Protein AF-0000000084809392 (afdb_homodimer)

Structure (mmCIF, N/CA/C/O backbone):
data_AF-0000000084809392-model_v1
#
loop_
_entity.id
_entity.type
_entity.pdbx_description
1 polymer 'Molecular chaperone, HSP90 family'
#
loop_
_atom_site.group_PDB
_atom_site.id
_atom_site.type_symbol
_atom_site.label_atom_id
_atom_site.label_alt_id
_atom_site.label_comp_id
_atom_site.label_asym_id
_atom_site.label_entity_id
_atom_site.label_seq_id
_atom_site.pdbx_PDB_ins_code
_atom_site.Cartn_x
_atom_site.Cartn_y
_atom_site.Cartn_z
_atom_site.occupancy
_atom_site.B_iso_or_equiv
_atom_site.auth_seq_id
_atom_site.auth_comp_id
_atom_site.auth_asym_id
_atom_site.auth_atom_id
_atom_site.pdbx_PDB_model_num
ATOM 1 N N . MET A 1 1 ? 2.643 -56.562 9.789 1 28.89 1 MET A N 1
ATOM 2 C CA . MET A 1 1 ? 1.502 -55.812 9.266 1 28.89 1 MET A CA 1
ATOM 3 C C . MET A 1 1 ? 1.967 -54.625 8.461 1 28.89 1 MET A C 1
ATOM 5 O O . MET A 1 1 ? 2.703 -53.781 8.977 1 28.89 1 MET A O 1
ATOM 9 N N . ASN A 1 2 ? 2.334 -54.719 7.281 1 37.06 2 ASN A N 1
ATOM 10 C CA . ASN A 1 2 ? 2.961 -53.781 6.336 1 37.06 2 ASN A CA 1
ATOM 11 C C . ASN A 1 2 ? 2.271 -52.438 6.332 1 37.06 2 ASN A C 1
ATOM 13 O O . ASN A 1 2 ? 1.127 -52.312 5.891 1 37.06 2 ASN A O 1
ATOM 17 N N . ILE A 1 3 ? 2.314 -51.594 7.371 1 45.03 3 ILE A N 1
ATOM 18 C CA . ILE A 1 3 ? 1.693 -50.312 7.602 1 45.03 3 ILE A CA 1
ATOM 19 C C . ILE A 1 3 ? 1.802 -49.438 6.344 1 45.03 3 ILE A C 1
ATOM 21 O O . ILE A 1 3 ? 2.902 -49.062 5.93 1 45.03 3 ILE A O 1
ATOM 25 N N . TYR A 1 4 ? 1.07 -49.781 5.34 1 53.59 4 TYR A N 1
ATOM 26 C CA . TYR A 1 4 ? 0.988 -49.094 4.055 1 53.59 4 TYR A CA 1
ATOM 27 C C . TYR A 1 4 ? 0.961 -47.594 4.242 1 53.59 4 TYR A C 1
ATOM 29 O O . TYR A 1 4 ? 0.094 -47.062 4.941 1 53.59 4 TYR A O 1
ATOM 37 N N . MET A 1 5 ? 2.098 -47.031 4.273 1 72.25 5 MET A N 1
ATOM 38 C CA . MET A 1 5 ? 2.258 -45.594 4.453 1 72.25 5 MET A CA 1
ATOM 39 C C . MET A 1 5 ? 1.62 -44.812 3.301 1 72.25 5 MET A C 1
ATOM 41 O O . MET A 1 5 ? 1.868 -45.125 2.133 1 72.25 5 MET A O 1
ATOM 45 N N . LYS A 1 6 ? 0.487 -44.125 3.477 1 89.69 6 LYS A N 1
ATOM 46 C CA . LYS A 1 6 ? -0.182 -43.281 2.492 1 89.69 6 LYS A CA 1
ATOM 47 C C . LYS A 1 6 ? 0.813 -42.375 1.789 1 89.69 6 LYS A C 1
ATOM 49 O O . LYS A 1 6 ? 1.737 -41.844 2.418 1 89.69 6 LYS A O 1
ATOM 54 N N . GLU A 1 7 ? 0.745 -42.438 0.446 1 92.5 7 GLU A N 1
ATOM 55 C CA . GLU A 1 7 ? 1.566 -41.531 -0.356 1 92.5 7 GLU A CA 1
ATOM 56 C C . GLU A 1 7 ? 0.764 -40.312 -0.823 1 92.5 7 GLU A C 1
ATOM 58 O O . GLU A 1 7 ? -0.395 -40.438 -1.225 1 92.5 7 GLU A O 1
ATOM 63 N N . TYR A 1 8 ? 1.348 -39.219 -0.665 1 94.38 8 TYR A N 1
ATOM 64 C CA . TYR A 1 8 ? 0.718 -37.938 -1.064 1 94.38 8 TYR A CA 1
ATOM 65 C C . TYR A 1 8 ? 1.506 -37.281 -2.182 1 94.38 8 TYR A C 1
ATOM 67 O O . TYR A 1 8 ? 2.703 -37.031 -2.039 1 94.38 8 TYR A O 1
ATOM 75 N N . GLN A 1 9 ? 0.836 -37.094 -3.322 1 92.75 9 GLN A N 1
ATOM 76 C CA . GLN A 1 9 ? 1.481 -36.469 -4.48 1 92.75 9 GLN A CA 1
ATOM 77 C C . GLN A 1 9 ? 0.742 -35.219 -4.93 1 92.75 9 GLN A C 1
ATOM 79 O O . GLN A 1 9 ? -0.484 -35.219 -5.051 1 92.75 9 GLN A O 1
ATOM 84 N N . LEU A 1 10 ? 1.531 -34.25 -5.164 1 90.12 10 LEU A N 1
ATOM 85 C CA . LEU A 1 10 ? 0.98 -32.969 -5.617 1 90.12 10 LEU A CA 1
ATOM 86 C C . LEU A 1 10 ? 1 -32.875 -7.141 1 90.12 10 LEU A C 1
ATOM 88 O O . LEU A 1 10 ? 2.035 -33.125 -7.766 1 90.12 10 LEU A O 1
ATOM 92 N N . ASN A 1 11 ? -0.137 -32.594 -7.711 1 86.25 11 ASN A N 1
ATOM 93 C CA . ASN A 1 11 ? -0.25 -32.344 -9.141 1 86.25 11 ASN A CA 1
ATOM 94 C C . ASN A 1 11 ? -0.679 -30.922 -9.438 1 86.25 11 ASN A C 1
ATOM 96 O O . ASN A 1 11 ? -1.681 -30.453 -8.898 1 86.25 11 ASN A O 1
ATOM 100 N N . VAL A 1 12 ? 0.176 -30.297 -10.328 1 83.69 12 VAL A N 1
ATOM 101 C CA . VAL A 1 12 ? -0.124 -28.906 -10.617 1 83.69 12 VAL A CA 1
ATOM 102 C C . VAL A 1 12 ? -0.6 -28.766 -12.062 1 83.69 12 VAL A C 1
ATOM 104 O O . VAL A 1 12 ? 0.131 -29.109 -13 1 83.69 12 VAL A O 1
ATOM 107 N N . ASP A 1 13 ? -1.82 -28.266 -12.156 1 82.62 13 ASP A N 1
ATOM 108 C CA . ASP A 1 13 ? -2.373 -27.953 -13.469 1 82.62 13 ASP A CA 1
ATOM 109 C C . ASP A 1 13 ? -1.829 -26.625 -13.992 1 82.62 13 ASP A C 1
ATOM 111 O O . ASP A 1 13 ? -1.633 -25.688 -13.227 1 82.62 13 ASP A O 1
ATOM 115 N N . PRO A 1 14 ? -1.57 -26.531 -15.328 1 80.62 14 PRO A N 1
ATOM 116 C CA . PRO A 1 14 ? -1.062 -25.281 -15.898 1 80.62 14 PRO A CA 1
ATOM 117 C C . PRO A 1 14 ? -1.968 -24.078 -15.602 1 80.62 14 PRO A C 1
ATOM 119 O O . PRO A 1 14 ? -1.521 -22.938 -15.664 1 80.62 14 PRO A O 1
ATOM 122 N N . ARG A 1 15 ? -3.209 -24.344 -15.227 1 80.75 15 ARG A N 1
ATOM 123 C CA . ARG A 1 15 ? -4.145 -23.281 -14.883 1 80.75 15 ARG A CA 1
ATOM 124 C C . ARG A 1 15 ? -3.689 -22.547 -13.625 1 80.75 15 ARG A C 1
ATOM 126 O O . ARG A 1 15 ? -4.227 -21.484 -13.297 1 80.75 15 ARG A O 1
ATOM 133 N N . ILE A 1 16 ? -2.576 -23.078 -13.023 1 79.94 16 ILE A N 1
ATOM 134 C CA . ILE A 1 16 ? -1.998 -22.391 -11.875 1 79.94 16 ILE A CA 1
ATOM 135 C C . ILE A 1 16 ? -1.488 -21.016 -12.289 1 79.94 16 ILE A C 1
ATOM 137 O O . ILE A 1 16 ? -1.359 -20.125 -11.453 1 79.94 16 ILE A O 1
ATOM 141 N N . LEU A 1 17 ? -1.256 -20.906 -13.547 1 81.38 17 LEU A N 1
ATOM 142 C CA . LEU A 1 17 ? -0.731 -19.641 -14.078 1 81.38 17 LEU A CA 1
ATOM 143 C C . LEU A 1 17 ? -1.742 -18.516 -13.898 1 81.38 17 LEU A C 1
ATOM 145 O O . LEU A 1 17 ? -1.38 -17.344 -13.953 1 81.38 17 LEU A O 1
ATOM 149 N N . GLU A 1 18 ? -2.939 -18.875 -13.648 1 75.62 18 GLU A N 1
ATOM 150 C CA . GLU A 1 18 ? -3.973 -17.875 -13.406 1 75.62 18 GLU A CA 1
ATOM 151 C C . GLU A 1 18 ? -3.725 -17.125 -12.094 1 75.62 18 GLU A C 1
ATOM 153 O O . GLU A 1 18 ? -4.203 -16.016 -11.906 1 75.62 18 GLU A O 1
ATOM 158 N N . LEU A 1 19 ? -2.91 -17.812 -11.258 1 72.19 19 LEU A N 1
ATOM 159 C CA . LEU A 1 19 ? -2.584 -17.203 -9.977 1 72.19 19 LEU A CA 1
ATOM 160 C C . LEU A 1 19 ? -1.541 -16.109 -10.148 1 72.19 19 LEU A C 1
ATOM 162 O O . LEU A 1 19 ? -1.353 -15.273 -9.25 1 72.19 19 LEU A O 1
ATOM 166 N N . LEU A 1 20 ? -0.866 -16.203 -11.305 1 70.44 20 LEU A N 1
ATOM 167 C CA . LEU A 1 20 ? 0.19 -15.219 -11.555 1 70.44 20 LEU A CA 1
ATOM 168 C C . LEU A 1 20 ? -0.4 -13.867 -11.945 1 70.44 20 LEU A C 1
ATOM 170 O O . LEU A 1 20 ? 0.29 -13.031 -12.523 1 70.44 20 LEU A O 1
ATOM 174 N N . GLY A 1 21 ? -1.572 -13.602 -11.633 1 65.12 21 GLY A N 1
ATOM 175 C CA . GLY A 1 21 ? -2.223 -12.352 -11.969 1 65.12 21 GLY A CA 1
ATOM 176 C C . GLY A 1 21 ? -1.629 -11.156 -11.242 1 65.12 21 GLY A C 1
ATOM 177 O O . GLY A 1 21 ? -0.504 -11.227 -10.742 1 65.12 21 GLY A O 1
ATOM 178 N N . PRO A 1 22 ? -2.156 -10.016 -11.312 1 59.41 22 PRO A N 1
ATOM 179 C CA . PRO A 1 22 ? -1.654 -8.688 -10.93 1 59.41 22 PRO A CA 1
ATOM 180 C C . PRO A 1 22 ? -1.075 -8.664 -9.523 1 59.41 22 PRO A C 1
ATOM 182 O O . PRO A 1 22 ? -0.244 -7.809 -9.203 1 59.41 22 PRO A O 1
ATOM 185 N N . ASN A 1 23 ? -1.208 -9.695 -8.797 1 59.31 23 ASN A N 1
ATOM 186 C CA . ASN A 1 23 ? -0.75 -9.516 -7.422 1 59.31 23 ASN A CA 1
ATOM 187 C C . ASN A 1 23 ? 0.625 -10.141 -7.203 1 59.31 23 ASN A C 1
ATOM 189 O O . ASN A 1 23 ? 1.197 -10.031 -6.117 1 59.31 23 ASN A O 1
ATOM 193 N N . LEU A 1 24 ? 1.171 -10.789 -8.289 1 66.19 24 LEU A N 1
ATOM 194 C CA . LEU A 1 24 ? 2.49 -11.383 -8.102 1 66.19 24 LEU A CA 1
ATOM 195 C C . LEU A 1 24 ? 3.562 -10.305 -8.008 1 66.19 24 LEU A C 1
ATOM 197 O O . LEU A 1 24 ? 4.477 -10.406 -7.18 1 66.19 24 LEU A O 1
ATOM 201 N N . TYR A 1 25 ? 3.342 -9.328 -8.852 1 69.38 25 TYR A N 1
ATOM 202 C CA . TYR A 1 25 ? 4.25 -8.188 -8.812 1 69.38 25 TYR A CA 1
ATOM 203 C C . TYR A 1 25 ? 3.514 -6.918 -8.398 1 69.38 25 TYR A C 1
ATOM 205 O O . TYR A 1 25 ? 2.416 -6.641 -8.883 1 69.38 25 TYR A O 1
ATOM 213 N N . THR A 1 26 ? 4.098 -6.242 -7.5 1 62.91 26 THR A N 1
ATOM 214 C CA . THR A 1 26 ? 3.43 -5.09 -6.91 1 62.91 26 THR A CA 1
ATOM 215 C C . THR A 1 26 ? 3.359 -3.936 -7.906 1 62.91 26 THR A C 1
ATOM 217 O O . THR A 1 26 ? 2.535 -3.031 -7.762 1 62.91 26 THR A O 1
ATOM 220 N N . ASN A 1 27 ? 4.23 -3.895 -8.812 1 71.44 27 ASN A N 1
ATOM 221 C CA . ASN A 1 27 ? 4.18 -2.848 -9.828 1 71.44 27 ASN A CA 1
ATOM 222 C C . ASN A 1 27 ? 4.883 -3.279 -11.109 1 71.44 27 ASN A C 1
ATOM 224 O O . ASN A 1 27 ? 5.57 -4.301 -11.133 1 71.44 27 ASN A O 1
ATOM 228 N N . ILE A 1 28 ? 4.695 -2.492 -12.133 1 81.88 28 ILE A N 1
ATOM 229 C CA . ILE A 1 28 ? 5.133 -2.824 -13.484 1 81.88 28 ILE A CA 1
ATOM 230 C C . ILE A 1 28 ? 6.656 -2.818 -13.555 1 81.88 28 ILE A C 1
ATOM 232 O O . ILE A 1 28 ? 7.254 -3.535 -14.359 1 81.88 28 ILE A O 1
ATOM 236 N N . TYR A 1 29 ? 7.293 -2.123 -12.719 1 84 29 TYR A N 1
ATOM 237 C CA . TYR A 1 29 ? 8.742 -1.971 -12.812 1 84 29 TYR A CA 1
ATOM 238 C C . TYR A 1 29 ? 9.453 -3.254 -12.398 1 84 29 TYR A C 1
ATOM 240 O O . TYR A 1 29 ? 10.516 -3.58 -12.93 1 84 29 TYR A O 1
ATOM 248 N N . TYR A 1 30 ? 8.859 -3.996 -11.5 1 81.44 30 TYR A N 1
ATOM 249 C CA . TYR A 1 30 ? 9.43 -5.293 -11.156 1 81.44 30 TYR A CA 1
ATOM 250 C C . TYR A 1 30 ? 9.312 -6.266 -12.32 1 81.44 30 TYR A C 1
ATOM 252 O O . TYR A 1 30 ? 10.195 -7.102 -12.531 1 81.44 30 TYR A O 1
ATOM 260 N N . VAL A 1 31 ? 8.258 -6.117 -13.008 1 86.69 31 VAL A N 1
ATOM 261 C CA . VAL A 1 31 ? 8.07 -6.938 -14.195 1 86.69 31 VAL A CA 1
ATOM 262 C C . VAL A 1 31 ? 9.125 -6.578 -15.242 1 86.69 31 VAL A C 1
ATOM 264 O O . VAL A 1 31 ? 9.789 -7.461 -15.797 1 86.69 31 VAL A O 1
ATOM 267 N N . LEU A 1 32 ? 9.281 -5.316 -15.43 1 90.38 32 LEU A N 1
ATOM 268 C CA . LEU A 1 32 ? 10.273 -4.848 -16.391 1 90.38 32 LEU A CA 1
ATOM 269 C C . LEU A 1 32 ? 11.68 -5.277 -15.977 1 90.38 32 LEU A C 1
ATOM 271 O O . LEU A 1 32 ? 12.492 -5.652 -16.828 1 90.38 32 LEU A O 1
ATOM 275 N N . ALA A 1 33 ? 11.906 -5.207 -14.719 1 87 33 ALA A N 1
ATOM 276 C CA . ALA A 1 33 ? 13.219 -5.621 -14.219 1 87 33 ALA A CA 1
ATOM 277 C C . ALA A 1 33 ? 13.508 -7.078 -14.57 1 87 33 ALA A C 1
ATOM 279 O O . ALA A 1 33 ? 14.633 -7.422 -14.938 1 87 33 ALA A O 1
ATOM 280 N N . GLU A 1 34 ? 12.508 -7.898 -14.414 1 87.44 34 GLU A N 1
ATOM 281 C CA . GLU A 1 34 ? 12.656 -9.312 -14.758 1 87.44 34 GLU A CA 1
ATOM 282 C C . GLU A 1 34 ? 12.953 -9.492 -16.234 1 87.44 34 GLU A C 1
ATOM 284 O O . GLU A 1 34 ? 13.812 -10.297 -16.609 1 87.44 34 GLU A O 1
ATOM 289 N N . LEU A 1 35 ? 12.32 -8.727 -17.016 1 92.94 35 LEU A N 1
ATOM 290 C CA . LEU A 1 35 ? 12.484 -8.859 -18.469 1 92.94 35 LEU A CA 1
ATOM 291 C C . LEU A 1 35 ? 13.82 -8.289 -18.922 1 92.94 35 LEU A C 1
ATOM 293 O O . LEU A 1 35 ? 14.484 -8.859 -19.781 1 92.94 35 LEU A O 1
ATOM 297 N N . VAL A 1 36 ? 14.219 -7.215 -18.344 1 91.88 36 VAL A N 1
ATOM 298 C CA . VAL A 1 36 ? 15.516 -6.629 -18.641 1 91.88 36 VAL A CA 1
ATOM 299 C C . VAL A 1 36 ? 16.625 -7.574 -18.188 1 91.88 36 VAL A C 1
ATOM 301 O O . VAL A 1 36 ? 17.641 -7.734 -18.875 1 91.88 36 VAL A O 1
ATOM 304 N N . ALA A 1 37 ? 16.438 -8.172 -17.016 1 89.06 37 ALA A N 1
ATOM 305 C CA . ALA A 1 37 ? 17.406 -9.156 -16.531 1 89.06 37 ALA A CA 1
ATOM 306 C C . ALA A 1 37 ? 17.562 -10.305 -17.516 1 89.06 37 ALA A C 1
ATOM 308 O O . ALA A 1 37 ? 18.672 -10.781 -17.75 1 89.06 37 ALA A O 1
ATOM 309 N N . ASN A 1 38 ? 16.469 -10.75 -18.062 1 91.81 38 ASN A N 1
ATOM 310 C CA . ASN A 1 38 ? 16.531 -11.805 -19.062 1 91.81 38 ASN A CA 1
ATOM 311 C C . ASN A 1 38 ? 17.312 -11.359 -20.297 1 91.81 38 ASN A C 1
ATOM 313 O O . ASN A 1 38 ? 18.062 -12.141 -20.875 1 91.81 38 ASN A O 1
ATOM 317 N N . ALA A 1 39 ? 17.062 -10.117 -20.672 1 94.81 39 ALA A N 1
ATOM 318 C CA . ALA A 1 39 ? 17.828 -9.547 -21.781 1 94.81 39 ALA A CA 1
ATOM 319 C C . ALA A 1 39 ? 19.312 -9.531 -21.484 1 94.81 39 ALA A C 1
ATOM 321 O O . ALA A 1 39 ? 20.141 -9.867 -22.344 1 94.81 39 ALA A O 1
ATOM 322 N N . TYR A 1 40 ? 19.625 -9.148 -20.328 1 91.81 40 TYR A N 1
ATOM 323 C CA . TYR A 1 40 ? 21.016 -9.133 -19.891 1 91.81 40 TYR A CA 1
ATOM 324 C C . TYR A 1 40 ? 21.625 -10.523 -19.969 1 91.81 40 TYR A C 1
ATOM 326 O O . TYR A 1 40 ? 22.734 -10.695 -20.469 1 91.81 40 TYR A O 1
ATOM 334 N N . ASP A 1 41 ? 20.891 -11.531 -19.484 1 91.56 41 ASP A N 1
ATOM 335 C CA . ASP A 1 41 ? 21.344 -12.922 -19.5 1 91.56 41 ASP A CA 1
ATOM 336 C C . ASP A 1 41 ? 21.531 -13.422 -20.938 1 91.56 41 ASP A C 1
ATOM 338 O O . ASP A 1 41 ? 22.328 -14.328 -21.188 1 91.56 41 ASP A O 1
ATOM 342 N N . ALA A 1 42 ? 20.844 -12.812 -21.844 1 95.31 42 ALA A N 1
ATOM 343 C CA . ALA A 1 42 ? 20.938 -13.203 -23.25 1 95.31 42 ALA A CA 1
ATOM 344 C C . ALA A 1 42 ? 22.078 -12.469 -23.953 1 95.31 42 ALA A C 1
ATOM 346 O O . ALA A 1 42 ? 22.188 -12.508 -25.188 1 95.31 42 ALA A O 1
ATOM 347 N N . ASP A 1 43 ? 22.828 -11.695 -23.188 1 95.44 43 ASP A N 1
ATOM 348 C CA . ASP A 1 43 ? 23.984 -10.953 -23.688 1 95.44 43 ASP A CA 1
ATOM 349 C C . ASP A 1 43 ? 23.562 -9.805 -24.594 1 95.44 43 ASP A C 1
ATOM 351 O O . ASP A 1 43 ? 24.219 -9.516 -25.594 1 95.44 43 ASP A O 1
ATOM 355 N N . ALA A 1 44 ? 22.422 -9.234 -24.344 1 96 44 ALA A N 1
ATOM 356 C CA . ALA A 1 44 ? 21.953 -8.07 -25.094 1 96 44 ALA A CA 1
ATOM 357 C C . ALA A 1 44 ? 22.797 -6.84 -24.766 1 96 44 ALA A C 1
ATOM 359 O O . ALA A 1 44 ? 23.312 -6.711 -23.656 1 96 44 ALA A O 1
ATOM 360 N N . HIS A 1 45 ? 22.953 -5.969 -25.703 1 94.69 45 HIS A N 1
ATOM 361 C CA . HIS A 1 45 ? 23.625 -4.688 -25.484 1 94.69 45 HIS A CA 1
ATOM 362 C C . HIS A 1 45 ? 22.609 -3.553 -25.391 1 94.69 45 HIS A C 1
ATOM 364 O O . HIS A 1 45 ? 22.859 -2.539 -24.734 1 94.69 45 HIS A O 1
ATOM 370 N N . ASN A 1 46 ? 21.531 -3.822 -26.031 1 95.06 46 ASN A N 1
ATOM 371 C CA . ASN A 1 46 ? 20.453 -2.84 -26.016 1 95.06 46 ASN A CA 1
ATOM 372 C C . ASN A 1 46 ? 19.125 -3.482 -25.672 1 95.06 46 ASN A C 1
ATOM 374 O O . ASN A 1 46 ? 18.812 -4.574 -26.141 1 95.06 46 ASN A O 1
ATOM 378 N N . VAL A 1 47 ? 18.422 -2.842 -24.797 1 96.31 47 VAL A N 1
ATOM 379 C CA . VAL A 1 47 ? 17.047 -3.201 -24.484 1 96.31 47 VAL A CA 1
ATOM 380 C C . VAL A 1 47 ? 16.125 -2.012 -24.734 1 96.31 47 VAL A C 1
ATOM 382 O O . VAL A 1 47 ? 16.406 -0.897 -24.281 1 96.31 47 VAL A O 1
ATOM 385 N N . TYR A 1 48 ? 15.125 -2.26 -25.469 1 97 48 TYR A N 1
ATOM 386 C CA . TYR A 1 48 ? 14.156 -1.215 -25.797 1 97 48 TYR A CA 1
ATOM 387 C C . TYR A 1 48 ? 12.828 -1.462 -25.094 1 97 48 TYR A C 1
ATOM 389 O O . TYR A 1 48 ? 12.219 -2.518 -25.266 1 97 48 TYR A O 1
ATOM 397 N N . ILE A 1 49 ? 12.469 -0.574 -24.312 1 96.31 49 ILE A N 1
ATOM 398 C CA . ILE A 1 49 ? 11.156 -0.578 -23.688 1 96.31 49 ILE A CA 1
ATOM 399 C C . ILE A 1 49 ? 10.234 0.402 -24.406 1 96.31 49 ILE A C 1
ATOM 401 O O . ILE A 1 49 ? 10.391 1.619 -24.281 1 96.31 49 ILE A O 1
ATOM 405 N N . ILE A 1 50 ? 9.281 -0.103 -25.094 1 96.06 50 ILE A N 1
ATOM 406 C CA . ILE A 1 50 ? 8.414 0.691 -25.953 1 96.06 50 ILE A CA 1
ATOM 407 C C . ILE A 1 50 ? 7.008 0.744 -25.359 1 96.06 50 ILE A C 1
ATOM 409 O O . ILE A 1 50 ? 6.316 -0.275 -25.281 1 96.06 50 ILE A O 1
ATOM 413 N N . SER A 1 51 ? 6.656 1.868 -24.953 1 94 51 SER A N 1
ATOM 414 C CA . SER A 1 51 ? 5.316 2.078 -24.406 1 94 51 SER A CA 1
ATOM 415 C C . SER A 1 51 ? 4.348 2.541 -25.5 1 94 51 SER A C 1
ATOM 417 O O . SER A 1 51 ? 4.328 3.719 -25.859 1 94 51 SER A O 1
ATOM 419 N N . ASN A 1 52 ? 3.51 1.598 -25.906 1 92.5 52 ASN A N 1
ATOM 420 C CA . ASN A 1 52 ? 2.494 1.909 -26.922 1 92.5 52 ASN A CA 1
ATOM 421 C C . ASN A 1 52 ? 1.128 2.137 -26.281 1 92.5 52 ASN A C 1
ATOM 423 O O . ASN A 1 52 ? 0.979 2.012 -25.062 1 92.5 52 ASN A O 1
ATOM 427 N N . LYS A 1 53 ? 0.181 2.512 -27.094 1 87.06 53 LYS A N 1
ATOM 428 C CA . LYS A 1 53 ? -1.167 2.787 -26.609 1 87.06 53 LYS A CA 1
ATOM 429 C C . LYS A 1 53 ? -1.808 1.531 -26.016 1 87.06 53 LYS A C 1
ATOM 431 O O . LYS A 1 53 ? -2.43 1.583 -24.953 1 87.06 53 LYS A O 1
ATOM 436 N N . ASP A 1 54 ? -1.559 0.385 -26.672 1 89.38 54 ASP A N 1
ATOM 437 C CA . ASP A 1 54 ? -2.324 -0.803 -26.312 1 89.38 54 ASP A CA 1
ATOM 438 C C . ASP A 1 54 ? -1.414 -1.89 -25.734 1 89.38 54 ASP A C 1
ATOM 440 O O . ASP A 1 54 ? -1.884 -2.963 -25.359 1 89.38 54 ASP A O 1
ATOM 444 N N . ASP A 1 55 ? -0.16 -1.603 -25.766 1 94 55 ASP A N 1
ATOM 445 C CA . ASP A 1 55 ? 0.743 -2.637 -25.266 1 94 55 ASP A CA 1
ATOM 446 C C . ASP A 1 55 ? 2.064 -2.033 -24.797 1 94 55 ASP A C 1
ATOM 448 O O . ASP A 1 55 ? 2.336 -0.855 -25.047 1 94 55 ASP A O 1
ATOM 452 N N . ILE A 1 56 ? 2.773 -2.729 -24.062 1 95.25 56 ILE A N 1
ATOM 453 C CA . ILE A 1 56 ? 4.168 -2.459 -23.719 1 95.25 56 ILE A CA 1
ATOM 454 C C . ILE A 1 56 ? 5.062 -3.543 -24.312 1 95.25 56 ILE A C 1
ATOM 456 O O . ILE A 1 56 ? 4.855 -4.734 -24.078 1 95.25 56 ILE A O 1
ATOM 460 N N . ARG A 1 57 ? 5.984 -3.088 -25.047 1 96.94 57 ARG A N 1
ATOM 461 C CA . ARG A 1 57 ? 6.859 -3.994 -25.781 1 96.94 57 ARG A CA 1
ATOM 462 C C . ARG A 1 57 ? 8.305 -3.871 -25.297 1 96.94 57 ARG A C 1
ATOM 464 O O . ARG A 1 57 ? 8.797 -2.762 -25.078 1 96.94 57 ARG A O 1
ATOM 471 N N . ILE A 1 58 ? 8.93 -5.02 -25.047 1 97.44 58 ILE A N 1
ATOM 472 C CA . ILE A 1 58 ? 10.344 -5.055 -24.703 1 97.44 58 ILE A CA 1
ATOM 473 C C . ILE A 1 58 ? 11.109 -5.836 -25.781 1 97.44 58 ILE A C 1
ATOM 475 O O . ILE A 1 58 ? 10.781 -6.984 -26.078 1 97.44 58 ILE A O 1
ATOM 479 N N . GLU A 1 59 ? 12.094 -5.148 -26.344 1 98.19 59 GLU A N 1
ATOM 480 C CA . GLU A 1 59 ? 12.961 -5.781 -27.344 1 98.19 59 GLU A CA 1
ATOM 481 C C . GLU A 1 59 ? 14.414 -5.781 -26.875 1 98.19 59 GLU A C 1
ATOM 483 O O . GLU A 1 59 ? 14.898 -4.793 -26.328 1 98.19 59 GLU A O 1
ATOM 488 N N . ASP A 1 60 ? 14.984 -6.906 -27.062 1 98.12 60 ASP A N 1
ATOM 489 C CA . ASP A 1 60 ? 16.406 -6.969 -26.766 1 98.12 60 ASP A CA 1
ATOM 490 C C . ASP A 1 60 ? 17.188 -7.551 -27.938 1 98.12 60 ASP A C 1
ATOM 492 O O . ASP A 1 60 ? 16.641 -8.32 -28.734 1 98.12 60 ASP A O 1
ATOM 496 N N . ASP A 1 61 ? 18.453 -7.148 -28.125 1 97.88 61 ASP A N 1
ATOM 497 C CA . ASP A 1 61 ? 19.281 -7.633 -29.219 1 97.88 61 ASP A CA 1
ATOM 498 C C . ASP A 1 61 ? 20.172 -8.781 -28.781 1 97.88 61 ASP A C 1
ATOM 500 O O . ASP A 1 61 ? 21.312 -8.906 -29.234 1 97.88 61 ASP A O 1
ATOM 504 N N . GLY A 1 62 ? 19.703 -9.57 -27.797 1 97.25 62 GLY A N 1
ATOM 505 C CA . GLY A 1 62 ? 20.438 -10.742 -27.359 1 97.25 62 GLY A CA 1
ATOM 506 C C . GLY A 1 62 ? 20.5 -11.828 -28.422 1 97.25 62 GLY A C 1
ATOM 507 O O . GLY A 1 62 ? 20.156 -11.594 -29.578 1 97.25 62 GLY A O 1
ATOM 508 N N . HIS A 1 63 ? 20.891 -13.039 -28.078 1 96.12 63 HIS A N 1
ATOM 509 C CA . HIS A 1 63 ? 21.172 -14.078 -29.047 1 96.12 63 HIS A CA 1
ATOM 510 C C . HIS A 1 63 ? 19.875 -14.766 -29.5 1 96.12 63 HIS A C 1
ATOM 512 O O . HIS A 1 63 ? 19.891 -15.586 -30.406 1 96.12 63 HIS A O 1
ATOM 518 N N . GLY A 1 64 ? 18.734 -14.43 -28.891 1 96.94 64 GLY A N 1
ATOM 519 C CA . GLY A 1 64 ? 17.484 -15.094 -29.234 1 96.94 64 GLY A CA 1
ATOM 520 C C . GLY A 1 64 ? 17.453 -16.547 -28.797 1 96.94 64 GLY A C 1
ATOM 521 O O . GLY A 1 64 ? 18.297 -16.984 -28.016 1 96.94 64 GLY A O 1
ATOM 522 N N . MET A 1 65 ? 16.359 -17.297 -29.266 1 96.69 65 MET A N 1
ATOM 523 C CA . MET A 1 65 ? 16.172 -18.688 -28.875 1 96.69 65 MET A CA 1
ATOM 524 C C . MET A 1 65 ? 15.844 -19.547 -30.094 1 96.69 65 MET A C 1
ATOM 526 O O . MET A 1 65 ? 14.93 -19.219 -30.859 1 96.69 65 MET A O 1
ATOM 530 N N . SER A 1 66 ? 16.531 -20.594 -30.156 1 95.81 66 SER A N 1
ATOM 531 C CA . SER A 1 66 ? 16.312 -21.516 -31.281 1 95.81 66 SER A CA 1
ATOM 532 C C . SER A 1 66 ? 15.289 -22.578 -30.922 1 95.81 66 SER A C 1
ATOM 534 O O . SER A 1 66 ? 15.352 -23.172 -29.844 1 95.81 66 SER A O 1
ATOM 536 N N . TYR A 1 67 ? 14.352 -22.781 -31.766 1 95.5 67 TYR A N 1
ATOM 537 C CA . TYR A 1 67 ? 13.398 -23.875 -31.625 1 95.5 67 TYR A CA 1
ATOM 538 C C . TYR A 1 67 ? 14.062 -25.234 -31.859 1 95.5 67 TYR A C 1
ATOM 540 O O . TYR A 1 67 ? 13.922 -26.156 -31.062 1 95.5 67 TYR A O 1
ATOM 548 N N . GLN A 1 68 ? 14.875 -25.312 -32.812 1 93.75 68 GLN A N 1
ATOM 549 C CA . GLN A 1 68 ? 15.516 -26.547 -33.25 1 93.75 68 GLN A CA 1
ATOM 550 C C . GLN A 1 68 ? 16.516 -27.031 -32.219 1 93.75 68 GLN A C 1
ATOM 552 O O . GLN A 1 68 ? 16.641 -28.25 -31.969 1 93.75 68 GLN A O 1
ATOM 557 N N . ASN A 1 69 ? 17.156 -26.078 -31.578 1 93.62 69 ASN A N 1
ATOM 558 C CA . ASN A 1 69 ? 18.188 -26.453 -30.609 1 93.62 69 ASN A CA 1
ATOM 559 C C . ASN A 1 69 ? 17.594 -26.625 -29.203 1 93.62 69 ASN A C 1
ATOM 561 O O . ASN A 1 69 ? 18.328 -26.797 -28.234 1 93.62 69 ASN A O 1
ATOM 565 N N . GLY A 1 70 ? 16.312 -26.469 -29.031 1 94.12 70 GLY A N 1
ATOM 566 C CA . GLY A 1 70 ? 15.625 -26.766 -27.781 1 94.12 70 GLY A CA 1
ATOM 567 C C . GLY A 1 70 ? 15.586 -25.594 -26.828 1 94.12 70 GLY A C 1
ATOM 568 O O . GLY A 1 70 ? 15.125 -25.719 -25.688 1 94.12 70 GLY A O 1
ATOM 569 N N . GLU A 1 71 ? 16.047 -24.469 -27.266 1 93.56 71 GLU A N 1
ATOM 570 C CA . GLU A 1 71 ? 16.109 -23.312 -26.375 1 93.56 71 GLU A CA 1
ATOM 571 C C . GLU A 1 71 ? 14.703 -22.781 -26.062 1 93.56 71 GLU A C 1
ATOM 573 O O . GLU A 1 71 ? 14.438 -22.359 -24.938 1 93.56 71 GLU A O 1
ATOM 578 N N . VAL A 1 72 ? 13.805 -22.859 -27 1 95.44 72 VAL A N 1
ATOM 579 C CA . VAL A 1 72 ? 12.422 -22.453 -26.781 1 95.44 72 VAL A CA 1
ATOM 580 C C . VAL A 1 72 ? 11.758 -23.391 -25.781 1 95.44 72 VAL A C 1
ATOM 582 O O . VAL A 1 72 ? 11.031 -22.953 -24.891 1 95.44 72 VAL A O 1
ATOM 585 N N . LYS A 1 73 ? 12.062 -24.656 -25.938 1 93.44 73 LYS A N 1
ATOM 586 C CA . LYS A 1 73 ? 11.531 -25.641 -25.016 1 93.44 73 LYS A CA 1
ATOM 587 C C . LYS A 1 73 ? 12.023 -25.391 -23.594 1 93.44 73 LYS A C 1
ATOM 589 O O . LYS A 1 73 ? 11.25 -25.5 -22.641 1 93.44 73 LYS A O 1
ATOM 594 N N . LYS A 1 74 ? 13.297 -25.047 -23.547 1 91 74 LYS A N 1
ATOM 595 C CA . LYS A 1 74 ? 13.867 -24.719 -22.234 1 91 74 LYS A CA 1
ATOM 596 C C . LYS A 1 74 ? 13.188 -23.5 -21.625 1 91 74 LYS A C 1
ATOM 598 O O . LYS A 1 74 ? 12.883 -23.5 -20.422 1 91 74 LYS A O 1
ATOM 603 N N . PHE A 1 75 ? 12.938 -22.562 -22.469 1 92.44 75 PHE A N 1
ATOM 604 C CA . PHE A 1 75 ? 12.25 -21.344 -22.047 1 92.44 75 PHE A CA 1
ATOM 605 C C . PHE A 1 75 ? 10.859 -21.672 -21.516 1 92.44 75 PHE A C 1
ATOM 607 O O . PHE A 1 75 ? 10.414 -21.094 -20.516 1 92.44 75 PHE A O 1
ATOM 614 N N . LEU A 1 76 ? 10.234 -22.672 -22.125 1 92.69 76 LEU A N 1
ATOM 615 C CA . LEU A 1 76 ? 8.844 -22.984 -21.797 1 92.69 76 LEU A CA 1
ATOM 616 C C . LEU A 1 76 ? 8.758 -24 -20.656 1 92.69 76 LEU A C 1
ATOM 618 O O . LEU A 1 76 ? 7.664 -24.359 -20.234 1 92.69 76 LEU A O 1
ATOM 622 N N . ASN A 1 77 ? 9.883 -24.438 -20.266 1 88.81 77 ASN A N 1
ATOM 623 C CA . ASN A 1 77 ? 9.922 -25.203 -19.031 1 88.81 77 ASN A CA 1
ATOM 624 C C . ASN A 1 77 ? 10.023 -24.297 -17.812 1 88.81 77 ASN A C 1
ATOM 626 O O . ASN A 1 77 ? 11.117 -23.906 -17.406 1 88.81 77 ASN A O 1
ATOM 630 N N . VAL A 1 78 ? 8.875 -24.078 -17.234 1 85.94 78 VAL A N 1
ATOM 631 C CA . VAL A 1 78 ? 8.758 -23.062 -16.188 1 85.94 78 VAL A CA 1
ATOM 632 C C . VAL A 1 78 ? 9.133 -23.672 -14.844 1 85.94 78 VAL A C 1
ATOM 634 O O . VAL A 1 78 ? 8.734 -24.797 -14.523 1 85.94 78 VAL A O 1
ATOM 637 N N . ALA A 1 79 ? 9.945 -22.922 -14.078 1 77.31 79 ALA A N 1
ATOM 638 C CA . ALA A 1 79 ? 10.398 -23.25 -12.727 1 77.31 79 ALA A CA 1
ATOM 639 C C . ALA A 1 79 ? 11.422 -24.391 -12.758 1 77.31 79 ALA A C 1
ATOM 641 O O . ALA A 1 79 ? 11.562 -25.125 -11.781 1 77.31 79 ALA A O 1
ATOM 642 N N . GLY A 1 80 ? 12.023 -24.531 -13.898 1 74 80 GLY A N 1
ATOM 643 C CA . GLY A 1 80 ? 13.172 -25.438 -13.977 1 74 80 GLY A CA 1
ATOM 644 C C . GLY A 1 80 ? 14.477 -24.766 -13.594 1 74 80 GLY A C 1
ATOM 645 O O . GLY A 1 80 ? 14.789 -23.672 -14.094 1 74 80 GLY A O 1
ATOM 646 N N . VAL A 1 81 ? 15.07 -25.312 -12.5 1 66.38 81 VAL A N 1
ATOM 647 C CA . VAL A 1 81 ? 16.312 -24.719 -12.023 1 66.38 81 VAL A CA 1
ATOM 648 C C . VAL A 1 81 ? 17.375 -24.766 -13.125 1 66.38 81 VAL A C 1
ATOM 650 O O . VAL A 1 81 ? 17.562 -25.797 -13.758 1 66.38 81 VAL A O 1
ATOM 653 N N . SER A 1 82 ? 17.844 -23.578 -13.438 1 65.69 82 SER A N 1
ATOM 654 C CA . SER A 1 82 ? 18.781 -23.484 -14.555 1 65.69 82 SER A CA 1
ATOM 655 C C . SER A 1 82 ? 20.219 -23.328 -14.07 1 65.69 82 SER A C 1
ATOM 657 O O . SER A 1 82 ? 21.156 -23.531 -14.828 1 65.69 82 SER A O 1
ATOM 659 N N . ARG A 1 83 ? 20.453 -22.922 -12.859 1 70.12 83 ARG A N 1
ATOM 660 C CA . ARG A 1 83 ? 21.781 -22.641 -12.352 1 70.12 83 ARG A CA 1
ATOM 661 C C . ARG A 1 83 ? 22.062 -23.391 -11.047 1 70.12 83 ARG A C 1
ATOM 663 O O . ARG A 1 83 ? 21.516 -23.031 -10 1 70.12 83 ARG A O 1
ATOM 670 N N . VAL A 1 84 ? 22.719 -24.469 -11.133 1 66.38 84 VAL A N 1
ATOM 671 C CA . VAL A 1 84 ? 23.031 -25.25 -9.945 1 66.38 84 VAL A CA 1
ATOM 672 C C . VAL A 1 84 ? 24.547 -25.25 -9.695 1 66.38 84 VAL A C 1
ATOM 674 O O . VAL A 1 84 ? 24.984 -25.297 -8.555 1 66.38 84 VAL A O 1
ATOM 677 N N . LYS A 1 85 ? 25.328 -25.078 -10.805 1 73.19 85 LYS A N 1
ATOM 678 C CA . LYS A 1 85 ? 26.781 -25.094 -10.695 1 73.19 85 LYS A CA 1
ATOM 679 C C . LYS A 1 85 ? 27.391 -23.781 -11.195 1 73.19 85 LYS A C 1
ATOM 681 O O . LYS A 1 85 ? 26.766 -23.062 -11.984 1 73.19 85 LYS A O 1
ATOM 686 N N . GLU A 1 86 ? 28.469 -23.516 -10.664 1 74.12 86 GLU A N 1
ATOM 687 C CA . GLU A 1 86 ? 29.156 -22.281 -11.016 1 74.12 86 GLU A CA 1
ATOM 688 C C . GLU A 1 86 ? 29.422 -22.219 -12.523 1 74.12 86 GLU A C 1
ATOM 690 O O . GLU A 1 86 ? 29.406 -21.141 -13.109 1 74.12 86 GLU A O 1
ATOM 695 N N . GLU A 1 87 ? 29.594 -23.344 -13.062 1 72.06 87 GLU A N 1
ATOM 696 C CA . GLU A 1 87 ? 29.875 -23.375 -14.5 1 72.06 87 GLU A CA 1
ATOM 697 C C . GLU A 1 87 ? 28.688 -22.828 -15.297 1 72.06 87 GLU A C 1
ATOM 699 O O . GLU A 1 87 ? 28.859 -22.359 -16.422 1 72.06 87 GLU A O 1
ATOM 704 N N . GLU A 1 88 ? 27.609 -22.859 -14.672 1 77.81 88 GLU A N 1
ATOM 705 C CA . GLU A 1 88 ? 26.391 -22.406 -15.336 1 77.81 88 GLU A CA 1
ATOM 706 C C . GLU A 1 88 ? 26.062 -20.953 -14.992 1 77.81 88 GLU A C 1
ATOM 708 O O . GLU A 1 88 ? 25.016 -20.438 -15.375 1 77.81 88 GLU A O 1
ATOM 713 N N . SER A 1 89 ? 27.078 -20.344 -14.391 1 82.69 89 SER A N 1
ATOM 714 C CA . SER A 1 89 ? 26.781 -19.031 -13.82 1 82.69 89 SER A CA 1
ATOM 715 C C . SER A 1 89 ? 27.094 -17.906 -14.812 1 82.69 89 SER A C 1
ATOM 717 O O . SER A 1 89 ? 26.719 -16.75 -14.594 1 82.69 89 SER A O 1
ATOM 719 N N . MET A 1 90 ? 27.656 -18.281 -15.883 1 87.56 90 MET A N 1
ATOM 720 C CA . MET A 1 90 ? 28 -17.266 -16.875 1 87.56 90 MET A CA 1
ATOM 721 C C . MET A 1 90 ? 27.062 -17.328 -18.078 1 87.56 90 MET A C 1
ATOM 723 O O . MET A 1 90 ? 26.5 -18.391 -18.359 1 87.56 90 MET A O 1
ATOM 727 N N . THR A 1 91 ? 26.938 -16.219 -18.719 1 90.44 91 THR A N 1
ATOM 728 C CA . THR A 1 91 ? 26.156 -16.188 -19.953 1 90.44 91 THR A CA 1
ATOM 729 C C . THR A 1 91 ? 26.922 -16.891 -21.078 1 90.44 91 THR A C 1
ATOM 731 O O . THR A 1 91 ? 28.047 -17.328 -20.891 1 90.44 91 THR A O 1
ATOM 734 N N . ARG A 1 92 ? 26.281 -17.016 -22.203 1 89.19 92 ARG A N 1
ATOM 735 C CA . ARG A 1 92 ? 26.859 -17.719 -23.344 1 89.19 92 ARG A CA 1
ATOM 736 C C . ARG A 1 92 ? 28.172 -17.078 -23.781 1 89.19 92 ARG A C 1
ATOM 738 O O . ARG A 1 92 ? 29.109 -17.781 -24.156 1 89.19 92 ARG A O 1
ATOM 745 N N . SER A 1 93 ? 28.234 -15.766 -23.656 1 89.06 93 SER A N 1
ATOM 746 C CA . SER A 1 93 ? 29.438 -15.039 -24.062 1 89.06 93 SER A CA 1
ATOM 747 C C . SER A 1 93 ? 30.562 -15.242 -23.062 1 89.06 93 SER A C 1
ATOM 749 O O . SER A 1 93 ? 31.734 -15.016 -23.391 1 89.06 93 SER A O 1
ATOM 751 N N . GLY A 1 94 ? 30.172 -15.555 -21.875 1 88.06 94 GLY A N 1
ATOM 752 C CA . GLY A 1 94 ? 31.156 -15.688 -20.812 1 88.06 94 GLY A CA 1
ATOM 753 C C . GLY A 1 94 ? 31.562 -14.367 -20.203 1 88.06 94 GLY A C 1
ATOM 754 O O . GLY A 1 94 ? 32.406 -14.32 -19.312 1 88.06 94 GLY A O 1
ATOM 755 N N . GLU A 1 95 ? 30.984 -13.336 -20.562 1 85.62 95 GLU A N 1
ATOM 756 C CA . GLU A 1 95 ? 31.391 -12 -20.125 1 85.62 95 GLU A CA 1
ATOM 757 C C . GLU A 1 95 ? 30.547 -11.531 -18.953 1 85.62 95 GLU A C 1
ATOM 759 O O . GLU A 1 95 ? 30.953 -10.641 -18.203 1 85.62 95 GLU A O 1
ATOM 764 N N . ARG A 1 96 ? 29.359 -12.141 -18.891 1 86.25 96 ARG A N 1
ATOM 765 C CA . ARG A 1 96 ? 28.438 -11.695 -17.859 1 86.25 96 ARG A CA 1
ATOM 766 C C . ARG A 1 96 ? 28.016 -12.844 -16.953 1 86.25 96 ARG A C 1
ATOM 768 O O . ARG A 1 96 ? 27.906 -13.984 -17.391 1 86.25 96 ARG A O 1
ATOM 775 N N . ARG A 1 97 ? 27.859 -12.523 -15.75 1 83.56 97 ARG A N 1
ATOM 776 C CA . ARG A 1 97 ? 27.234 -13.484 -14.852 1 83.56 97 ARG A CA 1
ATOM 777 C C . ARG A 1 97 ? 25.719 -13.445 -14.984 1 83.56 97 ARG A C 1
ATOM 779 O O . ARG A 1 97 ? 25.109 -12.367 -15.008 1 83.56 97 ARG A O 1
ATOM 786 N N . LYS A 1 98 ? 25.156 -14.586 -15.031 1 86.62 98 LYS A N 1
ATOM 787 C CA . LYS A 1 98 ? 23.703 -14.688 -15.188 1 86.62 98 LYS A CA 1
ATOM 788 C C . LYS A 1 98 ? 22.984 -14.117 -13.969 1 86.62 98 LYS A C 1
ATOM 790 O O . LYS A 1 98 ? 23.406 -14.328 -12.836 1 86.62 98 LYS A O 1
ATOM 795 N N . MET A 1 99 ? 21.938 -13.453 -14.258 1 83.19 99 MET A N 1
ATOM 796 C CA . MET A 1 99 ? 21.109 -12.883 -13.203 1 83.19 99 MET A CA 1
ATOM 797 C C . MET A 1 99 ? 20.031 -13.867 -12.766 1 83.19 99 MET A C 1
ATOM 799 O O . MET A 1 99 ? 19.688 -13.93 -11.578 1 83.19 99 MET A O 1
ATOM 803 N N . GLY A 1 100 ? 19.562 -14.641 -13.68 1 80.62 100 GLY A N 1
ATOM 804 C CA . GLY A 1 100 ? 18.469 -15.562 -13.398 1 80.62 100 GLY A CA 1
ATOM 805 C C . GLY A 1 100 ? 18.938 -16.875 -12.773 1 80.62 100 GLY A C 1
ATOM 806 O O . GLY A 1 100 ? 20 -17.375 -13.117 1 80.62 100 GLY A O 1
ATOM 807 N N . ARG A 1 101 ? 18.031 -17.438 -11.93 1 77.19 101 ARG A N 1
ATOM 808 C CA . ARG A 1 101 ? 18.391 -18.688 -11.258 1 77.19 101 ARG A CA 1
ATOM 809 C C . ARG A 1 101 ? 17.188 -19.625 -11.203 1 77.19 101 ARG A C 1
ATOM 811 O O . ARG A 1 101 ? 17.328 -20.828 -11.453 1 77.19 101 ARG A O 1
ATOM 818 N N . LYS A 1 102 ? 15.992 -19.188 -11.141 1 75.44 102 LYS A N 1
ATOM 819 C CA . LYS A 1 102 ? 14.859 -20.016 -10.742 1 75.44 102 LYS A CA 1
ATOM 820 C C . LYS A 1 102 ? 13.977 -20.375 -11.938 1 75.44 102 LYS A C 1
ATOM 822 O O . LYS A 1 102 ? 13.141 -21.266 -11.859 1 75.44 102 LYS A O 1
ATOM 827 N N . GLY A 1 103 ? 14.125 -19.703 -12.977 1 80.12 103 GLY A N 1
ATOM 828 C CA . GLY A 1 103 ? 13.367 -20 -14.188 1 80.12 103 GLY A CA 1
ATOM 829 C C . GLY A 1 103 ? 11.922 -19.531 -14.109 1 80.12 103 GLY A C 1
ATOM 830 O O . GLY A 1 103 ? 11.062 -20.078 -14.805 1 80.12 103 GLY A O 1
ATOM 831 N N . VAL A 1 104 ? 11.57 -18.594 -13.281 1 79.69 104 VAL A N 1
ATOM 832 C CA . VAL A 1 104 ? 10.18 -18.188 -13.141 1 79.69 104 VAL A CA 1
ATOM 833 C C . VAL A 1 104 ? 10.016 -16.75 -13.633 1 79.69 104 VAL A C 1
ATOM 835 O O . VAL A 1 104 ? 8.906 -16.312 -13.938 1 79.69 104 VAL A O 1
ATOM 838 N N . GLY A 1 105 ? 11.094 -16.031 -13.828 1 82.75 105 GLY A N 1
ATOM 839 C CA . GLY A 1 105 ? 11.031 -14.633 -14.211 1 82.75 105 GLY A CA 1
ATOM 840 C C . GLY A 1 105 ? 10.406 -14.414 -15.578 1 82.75 105 GLY A C 1
ATOM 841 O O . GLY A 1 105 ? 9.836 -13.352 -15.844 1 82.75 105 GLY A O 1
ATOM 842 N N . LYS A 1 106 ? 10.406 -15.43 -16.344 1 86.38 106 LYS A N 1
ATOM 843 C CA . LYS A 1 106 ? 9.875 -15.32 -17.703 1 86.38 106 LYS A CA 1
ATOM 844 C C . LYS A 1 106 ? 8.352 -15.172 -17.688 1 86.38 106 LYS A C 1
ATOM 846 O O . LYS A 1 106 ? 7.75 -14.797 -18.688 1 86.38 106 LYS A O 1
ATOM 851 N N . LEU A 1 107 ? 7.793 -15.5 -16.562 1 86.88 107 LEU A N 1
ATOM 852 C CA . LEU A 1 107 ? 6.344 -15.406 -16.438 1 86.88 107 LEU A CA 1
ATOM 853 C C . LEU A 1 107 ? 5.926 -14.047 -15.906 1 86.88 107 LEU A C 1
ATOM 855 O O . LEU A 1 107 ? 4.734 -13.75 -15.805 1 86.88 107 LEU A O 1
ATOM 859 N N . ALA A 1 108 ? 6.898 -13.211 -15.578 1 85.94 108 ALA A N 1
ATOM 860 C CA . ALA A 1 108 ? 6.613 -11.914 -14.977 1 85.94 108 ALA A CA 1
ATOM 861 C C . ALA A 1 108 ? 5.629 -11.117 -15.828 1 85.94 108 ALA A C 1
ATOM 863 O O . ALA A 1 108 ? 4.73 -10.461 -15.297 1 85.94 108 ALA A O 1
ATOM 864 N N . ALA A 1 109 ? 5.719 -11.242 -17.109 1 89.94 109 ALA A N 1
ATOM 865 C CA . ALA A 1 109 ? 4.879 -10.477 -18.031 1 89.94 109 ALA A CA 1
ATOM 866 C C . ALA A 1 109 ? 3.41 -10.852 -17.875 1 89.94 109 ALA A C 1
ATOM 868 O O . ALA A 1 109 ? 2.523 -10.023 -18.078 1 89.94 109 ALA A O 1
ATOM 869 N N . LEU A 1 110 ? 3.201 -12.055 -17.469 1 87.5 110 LEU A N 1
ATOM 870 C CA . LEU A 1 110 ? 1.834 -12.539 -17.328 1 87.5 110 LEU A CA 1
ATOM 871 C C . LEU A 1 110 ? 1.153 -11.898 -16.109 1 87.5 110 LEU A C 1
ATOM 873 O O . LEU A 1 110 ? -0.073 -11.945 -15.992 1 87.5 110 LEU A O 1
ATOM 877 N N . SER A 1 111 ? 1.952 -11.398 -15.305 1 80.31 111 SER A N 1
ATOM 878 C CA . SER A 1 111 ? 1.372 -10.742 -14.133 1 80.31 111 SER A CA 1
ATOM 879 C C . SER A 1 111 ? 0.64 -9.461 -14.523 1 80.31 111 SER A C 1
ATOM 881 O O . SER A 1 111 ? -0.237 -8.992 -13.797 1 80.31 111 SER A O 1
ATOM 883 N N . VAL A 1 112 ? 0.952 -8.922 -15.672 1 82.5 112 VAL A N 1
ATOM 884 C CA . VAL A 1 112 ? 0.354 -7.641 -16.031 1 82.5 112 VAL A CA 1
ATOM 885 C C . VAL A 1 112 ? -0.471 -7.793 -17.297 1 82.5 112 VAL A C 1
ATOM 887 O O . VAL A 1 112 ? -1.231 -6.891 -17.672 1 82.5 112 VAL A O 1
ATOM 890 N N . SER A 1 113 ? -0.251 -8.844 -17.969 1 87.31 113 SER A N 1
ATOM 891 C CA . SER A 1 113 ? -0.938 -9.102 -19.234 1 87.31 113 SER A CA 1
ATOM 892 C C . SER A 1 113 ? -1.421 -10.547 -19.312 1 87.31 113 SER A C 1
ATOM 894 O O . SER A 1 113 ? -0.683 -11.477 -18.969 1 87.31 113 SER A O 1
ATOM 896 N N . GLU A 1 114 ? -2.648 -10.734 -19.75 1 82.19 114 GLU A N 1
ATOM 897 C CA . GLU A 1 114 ? -3.193 -12.086 -19.859 1 82.19 114 GLU A CA 1
ATOM 898 C C . GLU A 1 114 ? -2.615 -12.812 -21.078 1 82.19 114 GLU A C 1
ATOM 900 O O . GLU A 1 114 ? -2.645 -14.047 -21.141 1 82.19 114 GLU A O 1
ATOM 905 N N . SER A 1 115 ? -2.23 -12.008 -22.016 1 89.12 115 SER A N 1
ATOM 906 C CA . SER A 1 115 ? -1.662 -12.539 -23.25 1 89.12 115 SER A CA 1
ATOM 907 C C . SER A 1 115 ? -0.363 -11.836 -23.609 1 89.12 115 SER A C 1
ATOM 909 O O . SER A 1 115 ? -0.353 -10.617 -23.844 1 89.12 115 SER A O 1
ATOM 911 N N . VAL A 1 116 ? 0.683 -12.609 -23.719 1 95.25 116 VAL A N 1
ATOM 912 C CA . VAL A 1 116 ? 2.012 -12.07 -23.984 1 95.25 116 VAL A CA 1
ATOM 913 C C . VAL A 1 116 ? 2.578 -12.695 -25.25 1 95.25 116 VAL A C 1
ATOM 915 O O . VAL A 1 116 ? 2.766 -13.914 -25.328 1 95.25 116 VAL A O 1
ATOM 918 N N . ASP A 1 117 ? 2.838 -11.828 -26.25 1 97.75 117 ASP A N 1
ATOM 919 C CA . ASP A 1 117 ? 3.498 -12.344 -27.453 1 97.75 117 ASP A CA 1
ATOM 920 C C . ASP A 1 117 ? 5.004 -12.469 -27.234 1 97.75 117 ASP A C 1
ATOM 922 O O . ASP A 1 117 ? 5.668 -11.508 -26.844 1 97.75 117 ASP A O 1
ATOM 926 N N . VAL A 1 118 ? 5.441 -13.648 -27.453 1 98.06 118 VAL A N 1
ATOM 927 C CA . VAL A 1 118 ? 6.883 -13.883 -27.422 1 98.06 118 VAL A CA 1
ATOM 928 C C . VAL A 1 118 ? 7.391 -14.188 -28.828 1 98.06 118 VAL A C 1
ATOM 930 O O . VAL A 1 118 ? 6.965 -15.156 -29.453 1 98.06 118 VAL A O 1
ATOM 933 N N . MET A 1 119 ? 8.227 -13.305 -29.375 1 98.19 119 MET A N 1
ATOM 934 C CA . MET A 1 119 ? 8.828 -13.461 -30.703 1 98.19 119 MET A CA 1
ATOM 935 C C . MET A 1 119 ? 10.352 -13.438 -30.609 1 98.19 119 MET A C 1
ATOM 937 O O . MET A 1 119 ? 10.93 -12.586 -29.922 1 98.19 119 MET A O 1
ATOM 941 N N . THR A 1 120 ? 10.984 -14.367 -31.234 1 98.31 120 THR A N 1
ATOM 942 C CA . THR A 1 120 ? 12.438 -14.469 -31.125 1 98.31 120 THR A CA 1
ATOM 943 C C . THR A 1 120 ? 13.055 -14.961 -32.438 1 98.31 120 THR A C 1
ATOM 945 O O . THR A 1 120 ? 12.406 -15.688 -33.188 1 98.31 120 THR A O 1
ATOM 948 N N . ILE A 1 121 ? 14.227 -14.445 -32.75 1 97.69 121 ILE A N 1
ATOM 949 C CA . ILE A 1 121 ? 15.008 -14.852 -33.906 1 97.69 121 ILE A CA 1
ATOM 950 C C . ILE A 1 121 ? 16.422 -15.242 -33.469 1 97.69 121 ILE A C 1
ATOM 952 O O . ILE A 1 121 ? 17.078 -14.492 -32.75 1 97.69 121 ILE A O 1
ATOM 956 N N . SER A 1 122 ? 16.781 -16.422 -33.75 1 96.44 122 SER A N 1
ATOM 957 C CA . SER A 1 122 ? 18.125 -16.906 -33.5 1 96.44 122 SER A CA 1
ATOM 958 C C . SER A 1 122 ? 18.672 -17.656 -34.719 1 96.44 122 SER A C 1
ATOM 960 O O . SER A 1 122 ? 18.031 -18.578 -35.219 1 96.44 122 SER A O 1
ATOM 962 N N . ASP A 1 123 ? 19.844 -17.297 -35.188 1 92.31 123 ASP A N 1
ATOM 963 C CA . ASP A 1 123 ? 20.5 -17.938 -36.312 1 92.31 123 ASP A CA 1
ATOM 964 C C . ASP A 1 123 ? 19.531 -18.062 -37.5 1 92.31 123 ASP A C 1
ATOM 966 O O . ASP A 1 123 ? 19.359 -19.156 -38.031 1 92.31 123 ASP A O 1
ATOM 970 N N . ASN A 1 124 ? 18.812 -17.047 -37.719 1 91.5 124 ASN A N 1
ATOM 971 C CA . ASN A 1 124 ? 17.875 -16.906 -38.844 1 91.5 124 ASN A CA 1
ATOM 972 C C . ASN A 1 124 ? 16.656 -17.797 -38.688 1 91.5 124 ASN A C 1
ATOM 974 O O . ASN A 1 124 ? 15.898 -18 -39.656 1 91.5 124 ASN A O 1
ATOM 978 N N . GLU A 1 125 ? 16.531 -18.359 -37.531 1 94.69 125 GLU A N 1
ATOM 979 C CA . GLU A 1 125 ? 15.336 -19.125 -37.188 1 94.69 125 GLU A CA 1
ATOM 980 C C . GLU A 1 125 ? 14.336 -18.266 -36.406 1 94.69 125 GLU A C 1
ATOM 982 O O . GLU A 1 125 ? 14.695 -17.656 -35.406 1 94.69 125 GLU A O 1
ATOM 987 N N . LYS A 1 126 ? 13.094 -18.234 -36.938 1 95.69 126 LYS A N 1
ATOM 988 C CA . LYS A 1 126 ? 12.047 -17.484 -36.281 1 95.69 126 LYS A CA 1
ATOM 989 C C . LYS A 1 126 ? 11.156 -18.391 -35.438 1 95.69 126 LYS A C 1
ATOM 991 O O . LYS A 1 126 ? 10.844 -19.516 -35.844 1 95.69 126 LYS A O 1
ATOM 996 N N . SER A 1 127 ? 10.852 -18.016 -34.281 1 96.69 127 SER A N 1
ATOM 997 C CA . SER A 1 127 ? 9.898 -18.672 -33.406 1 96.69 127 SER A CA 1
ATOM 998 C C . SER A 1 127 ? 9.008 -17.672 -32.688 1 96.69 127 SER A C 1
ATOM 1000 O O . SER A 1 127 ? 9.469 -16.594 -32.281 1 96.69 127 SER A O 1
ATOM 1002 N N . GLY A 1 128 ? 7.734 -17.969 -32.562 1 97.25 128 GLY A N 1
ATOM 1003 C CA . GLY A 1 128 ? 6.801 -17.078 -31.891 1 97.25 128 GLY A CA 1
ATOM 1004 C C . GLY A 1 128 ? 5.586 -17.797 -31.344 1 97.25 128 GLY A C 1
ATOM 1005 O O . GLY A 1 128 ? 5.09 -18.734 -31.953 1 97.25 128 GLY A O 1
ATOM 1006 N N . PHE A 1 129 ? 5.168 -17.438 -30.203 1 96.88 129 PHE A N 1
ATOM 1007 C CA . PHE A 1 129 ? 3.984 -18 -29.562 1 96.88 129 PHE A CA 1
ATOM 1008 C C . PHE A 1 129 ? 3.344 -16.984 -28.625 1 96.88 129 PHE A C 1
ATOM 1010 O O . PHE A 1 129 ? 3.979 -16 -28.234 1 96.88 129 PHE A O 1
ATOM 1017 N N . VAL A 1 130 ? 2.104 -17.234 -28.266 1 96.19 130 VAL A N 1
ATOM 1018 C CA . VAL A 1 130 ? 1.383 -16.391 -27.312 1 96.19 130 VAL A CA 1
ATOM 1019 C C . VAL A 1 130 ? 1.362 -17.078 -25.938 1 96.19 130 VAL A C 1
ATOM 1021 O O . VAL A 1 130 ? 0.623 -18.047 -25.734 1 96.19 130 VAL A O 1
ATOM 1024 N N . LEU A 1 131 ? 2.217 -16.547 -25.094 1 93.5 131 LEU A N 1
ATOM 1025 C CA . LEU A 1 131 ? 2.178 -16.984 -23.719 1 93.5 131 LEU A CA 1
ATOM 1026 C C . LEU A 1 131 ? 0.907 -16.516 -23.016 1 93.5 131 LEU A C 1
ATOM 1028 O O . LEU A 1 131 ? 0.584 -15.32 -23.062 1 93.5 131 LEU A O 1
ATOM 1032 N N . SER A 1 132 ? 0.193 -17.484 -22.344 1 89.31 132 SER A N 1
ATOM 1033 C CA . SER A 1 132 ? -1.113 -17.141 -21.797 1 89.31 132 SER A CA 1
ATOM 1034 C C . SER A 1 132 ? -1.306 -17.75 -20.406 1 89.31 132 SER A C 1
ATOM 1036 O O . SER A 1 132 ? -0.74 -18.797 -20.109 1 89.31 132 SER A O 1
ATOM 1038 N N . ARG A 1 133 ? -2.086 -17.078 -19.656 1 81.56 133 ARG A N 1
ATOM 1039 C CA . ARG A 1 133 ? -2.482 -17.625 -18.375 1 81.56 133 ARG A CA 1
ATOM 1040 C C . ARG A 1 133 ? -3.43 -18.812 -18.547 1 81.56 133 ARG A C 1
ATOM 1042 O O . ARG A 1 133 ? -3.602 -19.609 -17.625 1 81.56 133 ARG A O 1
ATOM 1049 N N . ARG A 1 134 ? -4.074 -18.875 -19.703 1 81.44 134 ARG A N 1
ATOM 1050 C CA . ARG A 1 134 ? -5 -19.953 -20.031 1 81.44 134 ARG A CA 1
ATOM 1051 C C . ARG A 1 134 ? -4.582 -20.656 -21.312 1 81.44 134 ARG A C 1
ATOM 1053 O O . ARG A 1 134 ? -5.152 -20.406 -22.375 1 81.44 134 ARG A O 1
ATOM 1060 N N . PRO A 1 135 ? -3.629 -21.516 -21.125 1 85.25 135 PRO A N 1
ATOM 1061 C CA . PRO A 1 135 ? -3.215 -22.234 -22.328 1 85.25 135 PRO A CA 1
ATOM 1062 C C . PRO A 1 135 ? -4.355 -23.031 -22.969 1 85.25 135 PRO A C 1
ATOM 1064 O O . PRO A 1 135 ? -5.355 -23.312 -22.312 1 85.25 135 PRO A O 1
ATOM 1067 N N . ILE A 1 136 ? -4.176 -23.234 -24.156 1 83.44 136 ILE A N 1
ATOM 1068 C CA . ILE A 1 136 ? -5.195 -23.953 -24.922 1 83.44 136 ILE A CA 1
ATOM 1069 C C . ILE A 1 136 ? -4.941 -25.469 -24.812 1 83.44 136 ILE A C 1
ATOM 1071 O O . ILE A 1 136 ? -3.791 -25.906 -24.766 1 83.44 136 ILE A O 1
ATOM 1075 N N . ASP A 1 137 ? -5.941 -26.25 -24.797 1 80.06 137 ASP A N 1
ATOM 1076 C CA . ASP A 1 137 ? -5.863 -27.703 -24.812 1 80.06 137 ASP A CA 1
ATOM 1077 C C . ASP A 1 137 ? -4.926 -28.219 -23.719 1 80.06 137 ASP A C 1
ATOM 1079 O O . ASP A 1 137 ? -4.008 -28.984 -24 1 80.06 137 ASP A O 1
ATOM 1083 N N . GLY A 1 138 ? -5.078 -27.672 -22.594 1 78.44 138 GLY A N 1
ATOM 1084 C CA . GLY A 1 138 ? -4.305 -28.125 -21.453 1 78.44 138 GLY A CA 1
ATOM 1085 C C . GLY A 1 138 ? -3.031 -27.328 -21.234 1 78.44 138 GLY A C 1
ATOM 1086 O O . GLY A 1 138 ? -2.947 -26.516 -20.312 1 78.44 138 GLY A O 1
ATOM 1087 N N . ASN A 1 139 ? -2.025 -27.531 -22.266 1 88 139 ASN A N 1
ATOM 1088 C CA . ASN A 1 139 ? -0.749 -26.859 -22.047 1 88 139 ASN A CA 1
ATOM 1089 C C . ASN A 1 139 ? -0.167 -26.312 -23.359 1 88 139 ASN A C 1
ATOM 1091 O O . ASN A 1 139 ? 1.007 -25.953 -23.406 1 88 139 ASN A O 1
ATOM 1095 N N . LYS A 1 140 ? -0.979 -26.266 -24.391 1 92.69 140 LYS A N 1
ATOM 1096 C CA . LYS A 1 140 ? -0.496 -25.766 -25.672 1 92.69 140 LYS A CA 1
ATOM 1097 C C . LYS A 1 140 ? -0.676 -24.25 -25.781 1 92.69 140 LYS A C 1
ATOM 1099 O O . LYS A 1 140 ? -1.6 -23.688 -25.188 1 92.69 140 LYS A O 1
ATOM 1104 N N . LEU A 1 141 ? 0.262 -23.688 -26.547 1 94.06 141 LEU A N 1
ATOM 1105 C CA . LEU A 1 141 ? 0.201 -22.25 -26.781 1 94.06 141 LEU A CA 1
ATOM 1106 C C . LEU A 1 141 ? -0.077 -21.953 -28.25 1 94.06 141 LEU A C 1
ATOM 1108 O O . LEU A 1 141 ? 0.319 -22.719 -29.141 1 94.06 141 LEU A O 1
ATOM 1112 N N . ARG A 1 142 ? -0.752 -20.844 -28.516 1 94.75 142 ARG A N 1
ATOM 1113 C CA . ARG A 1 142 ? -1.037 -20.422 -29.875 1 94.75 142 ARG A CA 1
ATOM 1114 C C . ARG A 1 142 ? 0.234 -19.984 -30.594 1 94.75 142 ARG A C 1
ATOM 1116 O O . ARG A 1 142 ? 0.928 -19.078 -30.125 1 94.75 142 ARG A O 1
ATOM 1123 N N . PRO A 1 143 ? 0.526 -20.547 -31.719 1 95.56 143 PRO A N 1
ATOM 1124 C CA . PRO A 1 143 ? 1.717 -20.125 -32.469 1 95.56 143 PRO A CA 1
ATOM 1125 C C . PRO A 1 143 ? 1.521 -18.781 -33.188 1 95.56 143 PRO A C 1
ATOM 1127 O O . PRO A 1 143 ? 0.402 -18.453 -33.594 1 95.56 143 PRO A O 1
ATOM 1130 N N . ILE A 1 144 ? 2.557 -18.078 -33.25 1 96 144 ILE A N 1
ATOM 1131 C CA . ILE A 1 144 ? 2.627 -16.906 -34.094 1 96 144 ILE A CA 1
ATOM 1132 C C . ILE A 1 144 ? 3.34 -17.25 -35.406 1 96 144 ILE A C 1
ATOM 1134 O O . ILE A 1 144 ? 4.438 -17.812 -35.375 1 96 144 ILE A O 1
ATOM 1138 N N . ALA A 1 145 ? 2.762 -16.844 -36.531 1 94.44 145 ALA A N 1
ATOM 1139 C CA . ALA A 1 145 ? 3.332 -17.172 -37.812 1 94.44 145 ALA A CA 1
ATOM 1140 C C . ALA A 1 145 ? 4.652 -16.438 -38.031 1 94.44 145 ALA A C 1
ATOM 1142 O O . ALA A 1 145 ? 4.816 -15.297 -37.625 1 94.44 145 ALA A O 1
ATOM 1143 N N . ASP A 1 146 ? 5.559 -17.062 -38.781 1 93.38 146 ASP A N 1
ATOM 1144 C CA . ASP A 1 146 ? 6.883 -16.5 -39.031 1 93.38 146 ASP A CA 1
ATOM 1145 C C . ASP A 1 146 ? 6.777 -15.102 -39.625 1 93.38 146 ASP A C 1
ATOM 1147 O O . ASP A 1 146 ? 7.559 -14.219 -39.281 1 93.38 146 ASP A O 1
ATOM 1151 N N . ASP A 1 147 ? 5.824 -14.891 -40.531 1 92.44 147 ASP A N 1
ATOM 1152 C CA . ASP A 1 147 ? 5.668 -13.617 -41.219 1 92.44 147 ASP A CA 1
ATOM 1153 C C . ASP A 1 147 ? 5.246 -12.516 -40.25 1 92.44 147 ASP A C 1
ATOM 1155 O O . ASP A 1 147 ? 5.426 -11.328 -40.531 1 92.44 147 ASP A O 1
ATOM 1159 N N . ASP A 1 148 ? 4.707 -12.93 -39.094 1 94.38 148 ASP A N 1
ATOM 1160 C CA . ASP A 1 148 ? 4.211 -11.953 -38.125 1 94.38 148 ASP A CA 1
ATOM 1161 C C . ASP A 1 148 ? 5.262 -11.656 -37.062 1 94.38 148 ASP A C 1
ATOM 1163 O O . ASP A 1 148 ? 5.051 -10.812 -36.188 1 94.38 148 ASP A O 1
ATOM 1167 N N . ILE A 1 149 ? 6.348 -12.367 -37.156 1 95.62 149 ILE A N 1
ATOM 1168 C CA . ILE A 1 149 ? 7.445 -12.125 -36.219 1 95.62 149 ILE A CA 1
ATOM 1169 C C . ILE A 1 149 ? 8.305 -10.961 -36.719 1 95.62 149 ILE A C 1
ATOM 1171 O O . ILE A 1 149 ? 9.094 -11.125 -37.656 1 95.62 149 ILE A O 1
ATOM 1175 N N . LYS A 1 150 ? 8.047 -9.758 -36.125 1 93.88 150 LYS A N 1
ATOM 1176 C CA . LYS A 1 150 ? 8.711 -8.523 -36.531 1 93.88 150 LYS A CA 1
ATOM 1177 C C . LYS A 1 150 ? 9.234 -7.754 -35.312 1 93.88 150 LYS A C 1
ATOM 1179 O O . LYS A 1 150 ? 8.594 -7.719 -34.281 1 93.88 150 LYS A O 1
ATOM 1184 N N . PHE A 1 151 ? 10.414 -7.219 -35.531 1 96.5 151 PHE A N 1
ATOM 1185 C CA . PHE A 1 151 ? 11.016 -6.348 -34.531 1 96.5 151 PHE A CA 1
ATOM 1186 C C . PHE A 1 151 ? 10.852 -4.883 -34.938 1 96.5 151 PHE A C 1
ATOM 1188 O O . PHE A 1 151 ? 10.555 -4.57 -36.094 1 96.5 151 PHE A O 1
ATOM 1195 N N . VAL A 1 152 ? 11.008 -3.984 -34.031 1 95.75 152 VAL A N 1
ATOM 1196 C CA . VAL A 1 152 ? 10.867 -2.555 -34.281 1 95.75 152 VAL A CA 1
ATOM 1197 C C . VAL A 1 152 ? 12.242 -1.888 -34.281 1 95.75 152 VAL A C 1
ATOM 1199 O O . VAL A 1 152 ? 12.578 -1.123 -35.188 1 95.75 152 VAL A O 1
ATOM 1202 N N . TYR A 1 153 ? 13.062 -2.229 -33.312 1 95.5 153 TYR A N 1
ATOM 1203 C CA . TYR A 1 153 ? 14.297 -1.477 -33.125 1 95.5 153 TYR A CA 1
ATOM 1204 C C . TYR A 1 153 ? 15.508 -2.385 -33.25 1 95.5 153 TYR A C 1
ATOM 1206 O O . TYR A 1 153 ? 16.656 -1.915 -33.219 1 95.5 153 TYR A O 1
ATOM 1214 N N . ILE A 1 154 ? 15.266 -3.66 -33.281 1 95.38 154 ILE A N 1
ATOM 1215 C CA . ILE A 1 154 ? 16.375 -4.594 -33.438 1 95.38 154 ILE A CA 1
ATOM 1216 C C . ILE A 1 154 ? 16.219 -5.344 -34.75 1 95.38 154 ILE A C 1
ATOM 1218 O O . ILE A 1 154 ? 15.195 -5.23 -35.438 1 95.38 154 ILE A O 1
ATOM 1222 N N . GLN A 1 155 ? 17.453 -6.051 -35.094 1 92.44 155 GLN A N 1
ATOM 1223 C CA . GLN A 1 155 ? 17.453 -6.777 -36.344 1 92.44 155 GLN A CA 1
ATOM 1224 C C . GLN A 1 155 ? 18.25 -8.078 -36.219 1 92.44 155 GLN A C 1
ATOM 1226 O O . GLN A 1 155 ? 19.094 -8.219 -35.344 1 92.44 155 GLN A O 1
ATOM 1231 N N . GLU A 1 156 ? 17.906 -9.094 -37.062 1 90.81 156 GLU A N 1
ATOM 1232 C CA . GLU A 1 156 ? 18.672 -10.32 -37.312 1 90.81 156 GLU A CA 1
ATOM 1233 C C . GLU A 1 156 ? 18.5 -11.312 -36.156 1 90.81 156 GLU A C 1
ATOM 1235 O O . GLU A 1 156 ? 18.266 -12.5 -36.406 1 90.81 156 GLU A O 1
ATOM 1240 N N . HIS A 1 157 ? 18.75 -10.797 -34.875 1 95.81 157 HIS A N 1
ATOM 1241 C CA . HIS A 1 157 ? 18.578 -11.688 -33.719 1 95.81 157 HIS A CA 1
ATOM 1242 C C . HIS A 1 157 ? 18.047 -10.922 -32.531 1 95.81 157 HIS A C 1
ATOM 1244 O O . HIS A 1 157 ? 18.156 -9.703 -32.438 1 95.81 157 HIS A O 1
ATOM 1250 N N . GLY A 1 158 ? 17.406 -11.578 -31.625 1 97.94 158 GLY A N 1
ATOM 1251 C CA . GLY A 1 158 ? 16.875 -10.984 -30.422 1 97.94 158 GLY A CA 1
ATOM 1252 C C . GLY A 1 158 ? 15.508 -11.531 -30.047 1 97.94 158 GLY A C 1
ATOM 1253 O O . GLY A 1 158 ? 15.086 -12.57 -30.547 1 97.94 158 GLY A O 1
ATOM 1254 N N . THR A 1 159 ? 14.922 -10.938 -29.078 1 98.5 159 THR A N 1
ATOM 1255 C CA . THR A 1 159 ? 13.617 -11.352 -28.594 1 98.5 159 THR A CA 1
ATOM 1256 C C . THR A 1 159 ? 12.727 -10.148 -28.312 1 98.5 159 THR A C 1
ATOM 1258 O O . THR A 1 159 ? 13.203 -9.125 -27.812 1 98.5 159 THR A O 1
ATOM 1261 N N . ALA A 1 160 ? 11.5 -10.297 -28.672 1 98.25 160 ALA A N 1
ATOM 1262 C CA . ALA A 1 160 ? 10.484 -9.297 -28.359 1 98.25 160 ALA A CA 1
ATOM 1263 C C . ALA A 1 160 ? 9.383 -9.891 -27.484 1 98.25 160 ALA A C 1
ATOM 1265 O O . ALA A 1 160 ? 8.859 -10.969 -27.781 1 98.25 160 ALA A O 1
ATOM 1266 N N . ILE A 1 161 ? 9.148 -9.289 -26.391 1 98.12 161 ILE A N 1
ATOM 1267 C CA . ILE A 1 161 ? 8.047 -9.625 -25.484 1 98.12 161 ILE A CA 1
ATOM 1268 C C . ILE A 1 161 ? 7 -8.516 -25.516 1 98.12 161 ILE A C 1
ATOM 1270 O O . ILE A 1 161 ? 7.277 -7.387 -25.125 1 98.12 161 ILE A O 1
ATOM 1274 N N . VAL A 1 162 ? 5.801 -8.844 -25.969 1 97.56 162 VAL A N 1
ATOM 1275 C CA . VAL A 1 162 ? 4.75 -7.84 -26.109 1 97.56 162 VAL A CA 1
ATOM 1276 C C . VAL A 1 162 ? 3.623 -8.125 -25.125 1 97.56 162 VAL A C 1
ATOM 1278 O O . VAL A 1 162 ? 2.898 -9.109 -25.266 1 97.56 162 VAL A O 1
ATOM 1281 N N . MET A 1 163 ? 3.525 -7.32 -24.125 1 94.94 163 MET A N 1
ATOM 1282 C CA . MET A 1 163 ? 2.438 -7.414 -23.156 1 94.94 163 MET A CA 1
ATOM 1283 C C . MET A 1 163 ? 1.197 -6.684 -23.656 1 94.94 163 MET A C 1
ATOM 1285 O O . MET A 1 163 ? 1.122 -5.453 -23.562 1 94.94 163 MET A O 1
ATOM 1289 N N . ARG A 1 164 ? 0.277 -7.453 -24.062 1 92.94 164 ARG A N 1
ATOM 1290 C CA . ARG A 1 164 ? -0.918 -6.871 -24.672 1 92.94 164 ARG A CA 1
ATOM 1291 C C . ARG A 1 164 ? -1.895 -6.395 -23.594 1 92.94 164 ARG A C 1
ATOM 1293 O O . ARG A 1 164 ? -2.07 -7.059 -22.578 1 92.94 164 ARG A O 1
ATOM 1300 N N . ASN A 1 165 ? -2.469 -5.27 -23.766 1 86.38 165 ASN A N 1
ATOM 1301 C CA . ASN A 1 165 ? -3.463 -4.691 -22.875 1 86.38 165 ASN A CA 1
ATOM 1302 C C . ASN A 1 165 ? -3.049 -4.84 -21.406 1 86.38 165 ASN A C 1
ATOM 1304 O O . ASN A 1 165 ? -3.805 -5.375 -20.594 1 86.38 165 ASN A O 1
ATOM 1308 N N . PRO A 1 166 ? -1.88 -4.289 -21.156 1 84.31 166 PRO A N 1
ATOM 1309 C CA . PRO A 1 166 ? -1.386 -4.445 -19.797 1 84.31 166 PRO A CA 1
ATOM 1310 C C . PRO A 1 166 ? -2.266 -3.738 -18.766 1 84.31 166 PRO A C 1
ATOM 1312 O O . PRO A 1 166 ? -2.805 -2.664 -19.047 1 84.31 166 PRO A O 1
ATOM 1315 N N . GLN A 1 167 ? -2.35 -4.34 -17.625 1 73 167 GLN A N 1
ATOM 1316 C CA . GLN A 1 167 ? -3.152 -3.793 -16.531 1 73 167 GLN A CA 1
ATOM 1317 C C . GLN A 1 167 ? -2.521 -2.523 -15.969 1 73 167 GLN A C 1
ATOM 1319 O O . GLN A 1 167 ? -3.225 -1.643 -15.469 1 73 167 GLN A O 1
ATOM 1324 N N . TYR A 1 168 ? -1.21 -2.529 -16.031 1 72.19 168 TYR A N 1
ATOM 1325 C CA . TYR A 1 168 ? -0.491 -1.354 -15.555 1 72.19 168 TYR A CA 1
ATOM 1326 C C . TYR A 1 168 ? 0.166 -0.606 -16.703 1 72.19 168 TYR A C 1
ATOM 1328 O O . TYR A 1 168 ? 0.564 -1.215 -17.703 1 72.19 168 TYR A O 1
ATOM 1336 N N . ARG A 1 169 ? 0.133 0.687 -16.438 1 76.38 169 ARG A N 1
ATOM 1337 C CA . ARG A 1 169 ? 0.807 1.524 -17.422 1 76.38 169 ARG A CA 1
ATOM 1338 C C . ARG A 1 169 ? 2.031 2.203 -16.828 1 76.38 169 ARG A C 1
ATOM 1340 O O . ARG A 1 169 ? 2.15 2.311 -15.602 1 76.38 169 ARG A O 1
ATOM 1347 N N . LEU A 1 170 ? 2.908 2.521 -17.719 1 83.31 170 LEU A N 1
ATOM 1348 C CA . LEU A 1 170 ? 4.066 3.295 -17.297 1 83.31 170 LEU A CA 1
ATOM 1349 C C . LEU A 1 170 ? 3.67 4.73 -16.969 1 83.31 170 LEU A C 1
ATOM 1351 O O . LEU A 1 170 ? 2.691 5.246 -17.516 1 83.31 170 LEU A O 1
ATOM 1355 N N . ASN A 1 171 ? 4.43 5.316 -16.094 1 77.19 171 ASN A N 1
ATOM 1356 C CA . ASN A 1 171 ? 4.199 6.719 -15.766 1 77.19 171 ASN A CA 1
ATOM 1357 C C . ASN A 1 171 ? 4.195 7.594 -17.016 1 77.19 171 ASN A C 1
ATOM 1359 O O . ASN A 1 171 ? 4.91 7.309 -17.969 1 77.19 171 ASN A O 1
ATOM 1363 N N . LYS A 1 172 ? 3.363 8.656 -16.875 1 76.12 172 LYS A N 1
ATOM 1364 C CA . LYS A 1 172 ? 3.287 9.57 -18 1 76.12 172 LYS A CA 1
ATOM 1365 C C . LYS A 1 172 ? 4.613 10.297 -18.203 1 76.12 172 LYS A C 1
ATOM 1367 O O . LYS A 1 172 ? 5.055 10.484 -19.344 1 76.12 172 LYS A O 1
ATOM 1372 N N . SER A 1 173 ? 5.27 10.57 -17.141 1 80.94 173 SER A N 1
ATOM 1373 C CA . SER A 1 173 ? 6.551 11.258 -17.219 1 80.94 173 SER A CA 1
ATOM 1374 C C . SER A 1 173 ? 7.688 10.281 -17.516 1 80.94 173 SER A C 1
ATOM 1376 O O . SER A 1 173 ? 7.922 9.344 -16.75 1 80.94 173 SER A O 1
ATOM 1378 N N . MET A 1 174 ? 8.398 10.578 -18.609 1 84.56 174 MET A N 1
ATOM 1379 C CA . MET A 1 174 ? 9.547 9.75 -18.984 1 84.56 174 MET A CA 1
ATOM 1380 C C . MET A 1 174 ? 10.633 9.828 -17.906 1 84.56 174 MET A C 1
ATOM 1382 O O . MET A 1 174 ? 11.336 8.852 -17.656 1 84.56 174 MET A O 1
ATOM 1386 N N . ASP A 1 175 ? 10.656 10.93 -17.266 1 79.69 175 ASP A N 1
ATOM 1387 C CA . ASP A 1 175 ? 11.641 11.102 -16.203 1 79.69 175 ASP A CA 1
ATOM 1388 C C . ASP A 1 175 ? 11.336 10.203 -15.016 1 79.69 175 ASP A C 1
ATOM 1390 O O . ASP A 1 175 ? 12.242 9.648 -14.398 1 79.69 175 ASP A O 1
ATOM 1394 N N . SER A 1 176 ? 10.109 10.102 -14.781 1 80.06 176 SER A N 1
ATOM 1395 C CA . SER A 1 176 ? 9.703 9.227 -13.688 1 80.06 176 SER A CA 1
ATOM 1396 C C . SER A 1 176 ? 10.008 7.766 -14.016 1 80.06 176 SER A C 1
ATOM 1398 O O . SER A 1 176 ? 10.453 7.012 -13.148 1 80.06 176 SER A O 1
ATOM 1400 N N . VAL A 1 177 ? 9.773 7.402 -15.258 1 84.94 177 VAL A N 1
ATOM 1401 C CA . VAL A 1 177 ? 10.055 6.035 -15.688 1 84.94 177 VAL A CA 1
ATOM 1402 C C . VAL A 1 177 ? 11.555 5.762 -15.578 1 84.94 177 VAL A C 1
ATOM 1404 O O . VAL A 1 177 ? 11.961 4.734 -15.031 1 84.94 177 VAL A O 1
ATOM 1407 N N . LYS A 1 178 ? 12.242 6.699 -16.031 1 83.5 178 LYS A N 1
ATOM 1408 C CA . LYS A 1 178 ? 13.695 6.582 -15.984 1 83.5 178 LYS A CA 1
ATOM 1409 C C . LYS A 1 178 ? 14.188 6.441 -14.539 1 83.5 178 LYS A C 1
ATOM 1411 O O . LYS A 1 178 ? 15 5.562 -14.242 1 83.5 178 LYS A O 1
ATOM 1416 N N . ARG A 1 179 ? 13.719 7.227 -13.695 1 78.38 179 ARG A N 1
ATOM 1417 C CA . ARG A 1 179 ? 14.133 7.219 -12.297 1 78.38 179 ARG A CA 1
ATOM 1418 C C . ARG A 1 179 ? 13.781 5.887 -11.633 1 78.38 179 ARG A C 1
ATOM 1420 O O . ARG A 1 179 ? 14.586 5.336 -10.875 1 78.38 179 ARG A O 1
ATOM 1427 N N . ASN A 1 180 ? 12.602 5.426 -11.906 1 81.25 180 ASN A N 1
ATOM 1428 C CA . ASN A 1 180 ? 12.156 4.164 -11.32 1 81.25 180 ASN A CA 1
ATOM 1429 C C . ASN A 1 180 ? 12.977 2.988 -11.844 1 81.25 180 ASN A C 1
ATOM 1431 O O . ASN A 1 180 ? 13.367 2.107 -11.078 1 81.25 180 ASN A O 1
ATOM 1435 N N . LEU A 1 181 ? 13.258 3.008 -13.109 1 83.88 181 LEU A N 1
ATOM 1436 C CA . LEU A 1 181 ? 14.039 1.928 -13.703 1 83.88 181 LEU A CA 1
ATOM 1437 C C . LEU A 1 181 ? 15.477 1.943 -13.188 1 83.88 181 LEU A C 1
ATOM 1439 O O . LEU A 1 181 ? 16.078 0.887 -12.977 1 83.88 181 LEU A O 1
ATOM 1443 N N . LEU A 1 182 ? 15.953 3.07 -12.93 1 79.06 182 LEU A N 1
ATOM 1444 C CA . LEU A 1 182 ? 17.312 3.203 -12.414 1 79.06 182 LEU A CA 1
ATOM 1445 C C . LEU A 1 182 ? 17.406 2.633 -11.008 1 79.06 182 LEU A C 1
ATOM 1447 O O . LEU A 1 182 ? 18.453 2.082 -10.633 1 79.06 182 LEU A O 1
ATOM 1451 N N . LYS A 1 183 ? 16.406 2.797 -10.305 1 77.31 183 LYS A N 1
ATOM 1452 C CA . LYS A 1 183 ? 16.375 2.262 -8.945 1 77.31 183 LYS A CA 1
ATOM 1453 C C . LYS A 1 183 ? 16.391 0.737 -8.961 1 77.31 183 LYS A C 1
ATOM 1455 O O . LYS A 1 183 ? 17 0.11 -8.086 1 77.31 183 LYS A O 1
ATOM 1460 N N . ILE A 1 184 ? 15.797 0.186 -9.945 1 77.94 184 ILE A N 1
ATOM 1461 C CA . ILE A 1 184 ? 15.602 -1.26 -9.953 1 77.94 184 ILE A CA 1
ATOM 1462 C C . ILE A 1 184 ? 16.734 -1.93 -10.719 1 77.94 184 ILE A C 1
ATOM 1464 O O . ILE A 1 184 ? 17.094 -3.074 -10.438 1 77.94 184 ILE A O 1
ATOM 1468 N N . PHE A 1 185 ? 17.281 -1.209 -11.695 1 79.75 185 PHE A N 1
ATOM 1469 C CA . PHE A 1 185 ? 18.359 -1.767 -12.508 1 79.75 185 PHE A CA 1
ATOM 1470 C C . PHE A 1 185 ? 19.5 -0.771 -12.641 1 79.75 185 PHE A C 1
ATOM 1472 O O . PHE A 1 185 ? 19.656 -0.127 -13.68 1 79.75 185 PHE A O 1
ATOM 1479 N N . PRO A 1 186 ? 20.375 -0.832 -11.695 1 69.5 186 PRO A N 1
ATOM 1480 C CA . PRO A 1 186 ? 21.438 0.167 -11.719 1 69.5 186 PRO A CA 1
ATOM 1481 C C . PRO A 1 186 ? 22.578 -0.218 -12.664 1 69.5 186 PRO A C 1
ATOM 1483 O O . PRO A 1 186 ? 23.516 0.57 -12.867 1 69.5 186 PRO A O 1
ATOM 1486 N N . LEU A 1 187 ? 22.578 -1.369 -13.25 1 66.06 187 LEU A N 1
ATOM 1487 C CA . LEU A 1 187 ? 23.688 -1.889 -14.039 1 66.06 187 LEU A CA 1
ATOM 1488 C C . LEU A 1 187 ? 23.703 -1.266 -15.43 1 66.06 187 LEU A C 1
ATOM 1490 O O . LEU A 1 187 ? 24.469 -1.692 -16.297 1 66.06 187 LEU A O 1
ATOM 1494 N N . VAL A 1 188 ? 23.359 -0.164 -15.609 1 70.06 188 VAL A N 1
ATOM 1495 C CA . VAL A 1 188 ? 23.375 0.411 -16.953 1 70.06 188 VAL A CA 1
ATOM 1496 C C . VAL A 1 188 ? 24.734 1.058 -17.203 1 70.06 188 VAL A C 1
ATOM 1498 O O . VAL A 1 188 ? 25.297 1.718 -16.328 1 70.06 188 VAL A O 1
ATOM 1501 N N . ASN A 1 189 ? 25.375 0.53 -18.203 1 72.94 189 ASN A N 1
ATOM 1502 C CA . ASN A 1 189 ? 26.641 1.084 -18.672 1 72.94 189 ASN A CA 1
ATOM 1503 C C . ASN A 1 189 ? 26.703 1.111 -20.188 1 72.94 189 ASN A C 1
ATOM 1505 O O . ASN A 1 189 ? 25.688 0.957 -20.875 1 72.94 189 ASN A O 1
ATOM 1509 N N . ASP A 1 190 ? 27.906 1.345 -20.641 1 73.88 190 ASP A N 1
ATOM 1510 C CA . ASP A 1 190 ? 28.078 1.501 -22.078 1 73.88 190 ASP A CA 1
ATOM 1511 C C . ASP A 1 190 ? 27.828 0.182 -22.812 1 73.88 190 ASP A C 1
ATOM 1513 O O . ASP A 1 190 ? 27.484 0.175 -24 1 73.88 190 ASP A O 1
ATOM 1517 N N . ASN A 1 191 ? 27.938 -0.911 -22.109 1 83.56 191 ASN A N 1
ATOM 1518 C CA . ASN A 1 191 ? 27.781 -2.205 -22.766 1 83.56 191 ASN A CA 1
ATOM 1519 C C . ASN A 1 191 ? 26.359 -2.75 -22.594 1 83.56 191 ASN A C 1
ATOM 1521 O O . ASN A 1 191 ? 26.031 -3.791 -23.172 1 83.56 191 ASN A O 1
ATOM 1525 N N . PHE A 1 192 ? 25.562 -2.123 -21.875 1 89.56 192 PHE A N 1
ATOM 1526 C CA . PHE A 1 192 ? 24.172 -2.494 -21.672 1 89.56 192 PHE A CA 1
ATOM 1527 C C . PHE A 1 192 ? 23.297 -1.258 -21.438 1 89.56 192 PHE A C 1
ATOM 1529 O O . PHE A 1 192 ? 23.344 -0.654 -20.375 1 89.56 192 PHE A O 1
ATOM 1536 N N . LYS A 1 193 ? 22.547 -0.951 -22.422 1 91.69 193 LYS A N 1
ATOM 1537 C CA . LYS A 1 193 ? 21.766 0.284 -22.406 1 91.69 193 LYS A CA 1
ATOM 1538 C C . LYS A 1 193 ? 20.266 -0.01 -22.422 1 91.69 193 LYS A C 1
ATOM 1540 O O . LYS A 1 193 ? 19.828 -0.975 -23.047 1 91.69 193 LYS A O 1
ATOM 1545 N N . ILE A 1 194 ? 19.594 0.768 -21.734 1 92.62 194 ILE A N 1
ATOM 1546 C CA . ILE A 1 194 ? 18.125 0.688 -21.734 1 92.62 194 ILE A CA 1
ATOM 1547 C C . ILE A 1 194 ? 17.547 1.928 -22.422 1 92.62 194 ILE A C 1
ATOM 1549 O O . ILE A 1 194 ? 17.875 3.057 -22.031 1 92.62 194 ILE A O 1
ATOM 1553 N N . HIS A 1 195 ? 16.766 1.689 -23.422 1 94.31 195 HIS A N 1
ATOM 1554 C CA . HIS A 1 195 ? 16.094 2.762 -24.156 1 94.31 195 HIS A CA 1
ATOM 1555 C C . HIS A 1 195 ? 14.594 2.762 -23.875 1 94.31 195 HIS A C 1
ATOM 1557 O O . HIS A 1 195 ? 13.906 1.767 -24.141 1 94.31 195 HIS A O 1
ATOM 1563 N N . ILE A 1 196 ? 14.117 3.828 -23.406 1 94.25 196 ILE A N 1
ATOM 1564 C CA . ILE A 1 196 ? 12.68 3.986 -23.188 1 94.25 196 ILE A CA 1
ATOM 1565 C C . ILE A 1 196 ? 12.07 4.801 -24.328 1 94.25 196 ILE A C 1
ATOM 1567 O O . ILE A 1 196 ? 12.523 5.91 -24.609 1 94.25 196 ILE A O 1
ATOM 1571 N N . ILE A 1 197 ? 11.055 4.238 -24.922 1 95.75 197 ILE A N 1
ATOM 1572 C CA . ILE A 1 197 ? 10.484 4.875 -26.109 1 95.75 197 ILE A CA 1
ATOM 1573 C C . ILE A 1 197 ? 8.984 5.062 -25.906 1 95.75 197 ILE A C 1
ATOM 1575 O O . ILE A 1 197 ? 8.273 4.133 -25.516 1 95.75 197 ILE A O 1
ATOM 1579 N N . ARG A 1 198 ? 8.469 6.172 -26.203 1 92.75 198 ARG A N 1
ATOM 1580 C CA . ARG A 1 198 ? 7.055 6.512 -26.25 1 92.75 198 ARG A CA 1
ATOM 1581 C C . ARG A 1 198 ? 6.758 7.465 -27.406 1 92.75 198 ARG A C 1
ATOM 1583 O O . ARG A 1 198 ? 7.148 8.633 -27.359 1 92.75 198 ARG A O 1
ATOM 1590 N N . GLY A 1 199 ? 6.027 6.957 -28.328 1 89.94 199 GLY A N 1
ATOM 1591 C CA . GLY A 1 199 ? 5.859 7.781 -29.516 1 89.94 199 GLY A CA 1
ATOM 1592 C C . GLY A 1 199 ? 7.172 8.188 -30.156 1 89.94 199 GLY A C 1
ATOM 1593 O O . GLY A 1 199 ? 7.992 7.332 -30.516 1 89.94 199 GLY A O 1
ATOM 1594 N N . ASN A 1 200 ? 7.43 9.461 -30.125 1 88.94 200 ASN A N 1
ATOM 1595 C CA . ASN A 1 200 ? 8.656 9.961 -30.75 1 88.94 200 ASN A CA 1
ATOM 1596 C C . ASN A 1 200 ? 9.703 10.32 -29.688 1 88.94 200 ASN A C 1
ATOM 1598 O O . ASN A 1 200 ? 10.82 10.711 -30.031 1 88.94 200 ASN A O 1
ATOM 1602 N N . GLU A 1 201 ? 9.336 10.102 -28.5 1 91.31 201 GLU A N 1
ATOM 1603 C CA . GLU A 1 201 ? 10.273 10.422 -27.438 1 91.31 201 GLU A CA 1
ATOM 1604 C C . GLU A 1 201 ? 11.109 9.203 -27.047 1 91.31 201 GLU A C 1
ATOM 1606 O O . GLU A 1 201 ? 10.578 8.102 -26.906 1 91.31 201 GLU A O 1
ATOM 1611 N N . THR A 1 202 ? 12.383 9.391 -26.969 1 92.62 202 THR A N 1
ATOM 1612 C CA . THR A 1 202 ? 13.305 8.344 -26.562 1 92.62 202 THR A CA 1
ATOM 1613 C C . THR A 1 202 ? 14.242 8.836 -25.469 1 92.62 202 THR A C 1
ATOM 1615 O O . THR A 1 202 ? 14.82 9.922 -25.578 1 92.62 202 THR A O 1
ATOM 1618 N N . VAL A 1 203 ? 14.273 8.117 -24.406 1 90.25 203 VAL A N 1
ATOM 1619 C CA . VAL A 1 203 ? 15.219 8.383 -23.328 1 90.25 203 VAL A CA 1
ATOM 1620 C C . VAL A 1 203 ? 16.125 7.172 -23.109 1 90.25 203 VAL A C 1
ATOM 1622 O O . VAL A 1 203 ? 15.641 6.043 -23 1 90.25 203 VAL A O 1
ATOM 1625 N N . THR A 1 204 ? 17.375 7.43 -23.078 1 88.56 204 THR A N 1
ATOM 1626 C CA . THR A 1 204 ? 18.344 6.348 -22.859 1 88.56 204 THR A CA 1
ATOM 1627 C C . THR A 1 204 ? 18.953 6.438 -21.469 1 88.56 204 THR A C 1
ATOM 1629 O O . THR A 1 204 ? 19.375 7.516 -21.031 1 88.56 204 THR A O 1
ATOM 1632 N N . ILE A 1 205 ? 18.797 5.383 -20.766 1 81.81 205 ILE A N 1
ATOM 1633 C CA . ILE A 1 205 ? 19.453 5.25 -19.453 1 81.81 205 ILE A CA 1
ATOM 1634 C C . ILE A 1 205 ? 20.812 4.582 -19.625 1 81.81 205 ILE A C 1
ATOM 1636 O O . ILE A 1 205 ? 20.891 3.385 -19.906 1 81.81 205 ILE A O 1
ATOM 1640 N N . ASP A 1 206 ? 21.859 5.422 -19.469 1 69 206 ASP A N 1
ATOM 1641 C CA . ASP A 1 206 ? 23.172 4.848 -19.703 1 69 206 ASP A CA 1
ATOM 1642 C C . ASP A 1 206 ? 24.109 5.117 -18.531 1 69 206 ASP A C 1
ATOM 1644 O O . ASP A 1 206 ? 25.25 4.652 -18.516 1 69 206 ASP A O 1
ATOM 1648 N N . THR A 1 207 ? 23.578 5.988 -17.531 1 64.88 207 THR A N 1
ATOM 1649 C CA . THR A 1 207 ? 24.438 6.246 -16.359 1 64.88 207 THR A CA 1
ATOM 1650 C C . THR A 1 207 ? 23.594 6.297 -15.086 1 64.88 207 THR A C 1
ATOM 1652 O O . THR A 1 207 ? 22.406 6.605 -15.125 1 64.88 207 THR A O 1
ATOM 1655 N N . PHE A 1 208 ? 24.234 5.828 -13.984 1 62.38 208 PHE A N 1
ATOM 1656 C CA . PHE A 1 208 ? 23.594 5.926 -12.68 1 62.38 208 PHE A CA 1
ATOM 1657 C C . PHE A 1 208 ? 23.297 7.379 -12.336 1 62.38 208 PHE A C 1
ATOM 1659 O O . PHE A 1 208 ? 24.094 8.273 -12.648 1 62.38 208 PHE A O 1
ATOM 1666 N N . ASP A 1 209 ? 22.094 7.625 -11.812 1 60.38 209 ASP A N 1
ATOM 1667 C CA . ASP A 1 209 ? 21.641 8.984 -11.531 1 60.38 209 ASP A CA 1
ATOM 1668 C C . ASP A 1 209 ? 22.391 9.57 -10.336 1 60.38 209 ASP A C 1
ATOM 1670 O O . ASP A 1 209 ? 22.219 9.117 -9.203 1 60.38 209 ASP A O 1
ATOM 1674 N N . GLU A 1 210 ? 23.312 10.375 -10.633 1 70.56 210 GLU A N 1
ATOM 1675 C CA . GLU A 1 210 ? 24.078 11.094 -9.625 1 70.56 210 GLU A CA 1
ATOM 1676 C C . GLU A 1 210 ? 23.281 12.234 -9.023 1 70.56 210 GLU A C 1
ATOM 1678 O O . GLU A 1 210 ? 23.734 12.898 -8.086 1 70.56 210 GLU A O 1
ATOM 1683 N N . ASN A 1 211 ? 22.016 12.289 -9.477 1 75.69 211 ASN A N 1
ATOM 1684 C CA . ASN A 1 211 ? 21.188 13.422 -9.047 1 75.69 211 ASN A CA 1
ATOM 1685 C C . ASN A 1 211 ? 20.734 13.266 -7.602 1 75.69 211 ASN A C 1
ATOM 1687 O O . ASN A 1 211 ? 20.453 14.25 -6.926 1 75.69 211 ASN A O 1
ATOM 1691 N N . ILE A 1 212 ? 20.797 12.047 -7.113 1 81 212 ILE A N 1
ATOM 1692 C CA . ILE A 1 212 ? 20.375 11.82 -5.738 1 81 212 ILE A CA 1
ATOM 1693 C C . ILE A 1 212 ? 21.359 12.461 -4.777 1 81 212 ILE A C 1
ATOM 1695 O O . ILE A 1 212 ? 20.969 13.023 -3.748 1 81 212 ILE A O 1
ATOM 1699 N N . ALA A 1 213 ? 22.609 12.461 -5.156 1 88.88 213 ALA A N 1
ATOM 1700 C CA . ALA A 1 213 ? 23.672 12.992 -4.297 1 88.88 213 ALA A CA 1
ATOM 1701 C C . ALA A 1 213 ? 23.484 14.484 -4.055 1 88.88 213 ALA A C 1
ATOM 1703 O O . ALA A 1 213 ? 23.75 14.984 -2.959 1 88.88 213 ALA A O 1
ATOM 1704 N N . LYS A 1 214 ? 22.906 15.148 -4.949 1 89.62 214 LYS A N 1
ATOM 1705 C CA . LYS A 1 214 ? 22.734 16.594 -4.863 1 89.62 214 LYS A CA 1
ATOM 1706 C C . LYS A 1 214 ? 21.703 16.969 -3.799 1 89.62 214 LYS A C 1
ATOM 1708 O O . LYS A 1 214 ? 21.656 18.109 -3.344 1 89.62 214 LYS A O 1
ATOM 1713 N N . GLU A 1 215 ? 20.938 16.016 -3.449 1 90.25 215 GLU A N 1
ATOM 1714 C CA . GLU A 1 215 ? 19.875 16.297 -2.492 1 90.25 215 GLU A CA 1
ATOM 1715 C C . GLU A 1 215 ? 20.266 15.852 -1.087 1 90.25 215 GLU A C 1
ATOM 1717 O O . GLU A 1 215 ? 19.5 16.047 -0.136 1 90.25 215 GLU A O 1
ATOM 1722 N N . LEU A 1 216 ? 21.422 15.336 -0.957 1 95 216 LEU A N 1
ATOM 1723 C CA . LEU A 1 216 ? 21.844 14.773 0.323 1 95 216 LEU A CA 1
ATOM 1724 C C . LEU A 1 216 ? 22.609 15.797 1.147 1 95 216 LEU A C 1
ATOM 1726 O O . LEU A 1 216 ? 23.141 16.766 0.602 1 95 216 LEU A O 1
ATOM 1730 N N . CYS A 1 217 ? 22.531 15.672 2.492 1 96.62 217 CYS A N 1
ATOM 1731 C CA . CYS A 1 217 ? 23.312 16.5 3.406 1 96.62 217 CYS A CA 1
ATOM 1732 C C . CYS A 1 217 ? 24.328 15.664 4.176 1 96.62 217 CYS A C 1
ATOM 1734 O O . CYS A 1 217 ? 25.266 16.203 4.758 1 96.62 217 CYS A O 1
ATOM 1736 N N . ALA A 1 218 ? 24.141 14.438 4.227 1 97.5 218 ALA A N 1
ATOM 1737 C CA . ALA A 1 218 ? 25.031 13.484 4.883 1 97.5 218 ALA A CA 1
ATOM 1738 C C . ALA A 1 218 ? 25.219 12.234 4.027 1 97.5 218 ALA A C 1
ATOM 1740 O O . ALA A 1 218 ? 24.344 11.875 3.236 1 97.5 218 ALA A O 1
ATOM 1741 N N . PHE A 1 219 ? 26.469 11.57 4.254 1 97.44 219 PHE A N 1
ATOM 1742 C CA . PHE A 1 219 ? 26.781 10.508 3.312 1 97.44 219 PHE A CA 1
ATOM 1743 C C . PHE A 1 219 ? 27.891 9.602 3.867 1 97.44 219 PHE A C 1
ATOM 1745 O O . PHE A 1 219 ? 28.844 10.086 4.473 1 97.44 219 PHE A O 1
ATOM 1752 N N . ILE A 1 220 ? 27.656 8.344 3.693 1 97.94 220 ILE A N 1
ATOM 1753 C CA . ILE A 1 220 ? 28.672 7.34 3.994 1 97.94 220 ILE A CA 1
ATOM 1754 C C . ILE A 1 220 ? 28.828 6.398 2.803 1 97.94 220 ILE A C 1
ATOM 1756 O O . ILE A 1 220 ? 27.859 5.777 2.359 1 97.94 220 ILE A O 1
ATOM 1760 N N . SER A 1 221 ? 29.984 6.305 2.266 1 96.75 221 SER A N 1
ATOM 1761 C CA . SER A 1 221 ? 30.297 5.312 1.238 1 96.75 221 SER A CA 1
ATOM 1762 C C . SER A 1 221 ? 31.031 4.113 1.827 1 96.75 221 SER A C 1
ATOM 1764 O O . SER A 1 221 ? 31.812 4.262 2.766 1 96.75 221 SER A O 1
ATOM 1766 N N . LEU A 1 222 ? 30.672 2.949 1.342 1 97.25 222 LEU A N 1
ATOM 1767 C CA . LEU A 1 222 ? 31.359 1.702 1.67 1 97.25 222 LEU A CA 1
ATOM 1768 C C . LEU A 1 222 ? 32.094 1.148 0.453 1 97.25 222 LEU A C 1
ATOM 1770 O O . LEU A 1 222 ? 31.484 0.528 -0.418 1 97.25 222 LEU A O 1
ATOM 1774 N N . GLY A 1 223 ? 33.406 1.278 0.44 1 94.75 223 GLY A N 1
ATOM 1775 C CA . GLY A 1 223 ? 34.156 0.9 -0.733 1 94.75 223 GLY A CA 1
ATOM 1776 C C . GLY A 1 223 ? 34.375 2.041 -1.715 1 94.75 223 GLY A C 1
ATOM 1777 O O . GLY A 1 223 ? 33.719 3.092 -1.584 1 94.75 223 GLY A O 1
ATOM 1778 N N . ASP A 1 224 ? 35.125 1.888 -2.744 1 91.19 224 ASP A N 1
ATOM 1779 C CA . ASP A 1 224 ? 35.562 2.965 -3.611 1 91.19 224 ASP A CA 1
ATOM 1780 C C . ASP A 1 224 ? 34.594 3.219 -4.75 1 91.19 224 ASP A C 1
ATOM 1782 O O . ASP A 1 224 ? 34.562 4.305 -5.332 1 91.19 224 ASP A O 1
ATOM 1786 N N . ASP A 1 225 ? 33.781 2.32 -5.035 1 85.44 225 ASP A N 1
ATOM 1787 C CA . ASP A 1 225 ? 32.938 2.379 -6.23 1 85.44 225 ASP A CA 1
ATOM 1788 C C . ASP A 1 225 ? 31.984 3.561 -6.172 1 85.44 225 ASP A C 1
ATOM 1790 O O . ASP A 1 225 ? 31.594 4.105 -7.207 1 85.44 225 ASP A O 1
ATOM 1794 N N . PHE A 1 226 ? 31.609 3.973 -4.961 1 85.31 226 PHE A N 1
ATOM 1795 C CA . PHE A 1 226 ? 30.578 4.996 -4.84 1 85.31 226 PHE A CA 1
ATOM 1796 C C . PHE A 1 226 ? 31.125 6.238 -4.148 1 85.31 226 PHE A C 1
ATOM 1798 O O . PHE A 1 226 ? 30.375 7.145 -3.795 1 85.31 226 PHE A O 1
ATOM 1805 N N . SER A 1 227 ? 32.375 6.254 -3.936 1 88.56 227 SER A N 1
ATOM 1806 C CA . SER A 1 227 ? 33 7.363 -3.219 1 88.56 227 SER A CA 1
ATOM 1807 C C . SER A 1 227 ? 32.875 8.664 -3.998 1 88.56 227 SER A C 1
ATOM 1809 O O . SER A 1 227 ? 32.75 9.742 -3.404 1 88.56 227 SER A O 1
ATOM 1811 N N . ASP A 1 228 ? 32.75 8.586 -5.305 1 87.56 228 ASP A N 1
ATOM 1812 C CA . ASP A 1 228 ? 32.68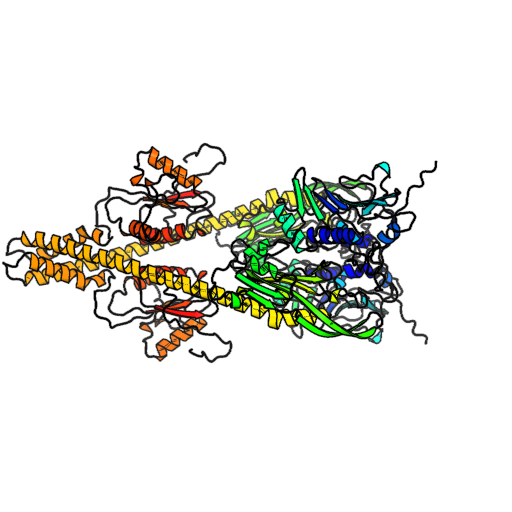8 9.773 -6.156 1 87.56 228 ASP A CA 1
ATOM 1813 C C . ASP A 1 228 ? 31.328 10.477 -6.016 1 87.56 228 ASP A C 1
ATOM 1815 O O . ASP A 1 228 ? 31.203 11.648 -6.371 1 87.56 228 ASP A O 1
ATOM 1819 N N . LEU A 1 229 ? 30.422 9.789 -5.48 1 88.12 229 LEU A N 1
ATOM 1820 C CA . LEU A 1 229 ? 29.109 10.398 -5.262 1 88.12 229 LEU A CA 1
ATOM 1821 C C . LEU A 1 229 ? 29.219 11.562 -4.277 1 88.12 229 LEU A C 1
ATOM 1823 O O . LEU A 1 229 ? 28.438 12.516 -4.352 1 88.12 229 LEU A O 1
ATOM 1827 N N . ALA A 1 230 ? 30.125 11.453 -3.377 1 91.19 230 ALA A N 1
ATOM 1828 C CA . ALA A 1 230 ? 30.328 12.461 -2.338 1 91.19 230 ALA A CA 1
ATOM 1829 C C . ALA A 1 230 ? 30.625 13.828 -2.947 1 91.19 230 ALA A C 1
ATOM 1831 O O . ALA A 1 230 ? 30.281 14.859 -2.367 1 91.19 230 ALA A O 1
ATOM 1832 N N . LYS A 1 231 ? 31.156 13.805 -4.129 1 90 231 LYS A N 1
ATOM 1833 C CA . LYS A 1 231 ? 31.547 15.047 -4.793 1 90 231 LYS A CA 1
ATOM 1834 C C . LYS A 1 231 ? 30.328 15.875 -5.18 1 90 231 LYS A C 1
ATOM 1836 O O . LYS A 1 231 ? 30.406 17.094 -5.293 1 90 231 LYS A O 1
ATOM 1841 N N . ASN A 1 232 ? 29.25 15.227 -5.281 1 90.88 232 ASN A N 1
ATOM 1842 C CA . ASN A 1 232 ? 28.031 15.898 -5.75 1 90.88 232 ASN A CA 1
ATOM 1843 C C . ASN A 1 232 ? 27.141 16.312 -4.586 1 90.88 232 ASN A C 1
ATOM 1845 O O . ASN A 1 232 ? 26.078 16.906 -4.793 1 90.88 232 ASN A O 1
ATOM 1849 N N . ILE A 1 233 ? 27.562 16.062 -3.387 1 94 233 ILE A N 1
ATOM 1850 C CA . ILE A 1 233 ? 26.797 16.453 -2.211 1 94 233 ILE A CA 1
ATOM 1851 C C . ILE A 1 233 ? 27.094 17.906 -1.853 1 94 233 ILE A C 1
ATOM 1853 O O . ILE A 1 233 ? 28.25 18.281 -1.657 1 94 233 ILE A O 1
ATOM 1857 N N . PRO A 1 234 ? 26.047 18.703 -1.723 1 94.25 234 PRO A N 1
ATOM 1858 C CA . PRO A 1 234 ? 26.266 20.109 -1.37 1 94.25 234 PRO A CA 1
ATOM 1859 C C . PRO A 1 234 ? 27 20.281 -0.036 1 94.25 234 PRO A C 1
ATOM 1861 O O . PRO A 1 234 ? 26.75 19.516 0.906 1 94.25 234 PRO A O 1
ATOM 1864 N N . ASN A 1 235 ? 27.875 21.266 -0.027 1 93.69 235 ASN A N 1
ATOM 1865 C CA . ASN A 1 235 ? 28.625 21.578 1.18 1 93.69 235 ASN A CA 1
ATOM 1866 C C . ASN A 1 235 ? 28.078 22.797 1.898 1 93.69 235 ASN A C 1
ATOM 1868 O O . ASN A 1 235 ? 28.688 23.875 1.893 1 93.69 235 ASN A O 1
ATOM 1872 N N . GLN A 1 236 ? 27.062 22.641 2.662 1 91.12 236 GLN A N 1
ATOM 1873 C CA . GLN A 1 236 ? 26.406 23.75 3.352 1 91.12 236 GLN A CA 1
ATOM 1874 C C . GLN A 1 236 ? 27.172 24.156 4.602 1 91.12 236 GLN A C 1
ATOM 1876 O O . GLN A 1 236 ? 27.125 25.328 5.004 1 91.12 236 GLN A O 1
ATOM 1881 N N . TYR A 1 237 ? 27.781 23.219 5.184 1 92.75 237 TYR A N 1
ATOM 1882 C CA . TYR A 1 237 ? 28.578 23.469 6.383 1 92.75 237 TYR A CA 1
ATOM 1883 C C . TYR A 1 237 ? 30 22.953 6.215 1 92.75 237 TYR A C 1
ATOM 1885 O O . TYR A 1 237 ? 30.344 21.875 6.719 1 92.75 237 TYR A O 1
ATOM 1893 N N . PRO A 1 238 ? 30.906 23.734 5.645 1 93.12 238 PRO A N 1
ATOM 1894 C CA . PRO A 1 238 ? 32.281 23.312 5.324 1 93.12 238 PRO A CA 1
ATOM 1895 C C . PRO A 1 238 ? 33.062 22.875 6.555 1 93.12 238 PRO A C 1
ATOM 1897 O O . PRO A 1 238 ? 33.875 21.938 6.473 1 93.12 238 PRO A O 1
ATOM 1900 N N . ALA A 1 239 ? 32.781 23.484 7.613 1 90.75 239 ALA A N 1
ATOM 1901 C CA . ALA A 1 239 ? 33.531 23.172 8.836 1 90.75 239 ALA A CA 1
ATOM 1902 C C . ALA A 1 239 ? 33.188 21.781 9.352 1 90.75 239 ALA A C 1
ATOM 1904 O O . ALA A 1 239 ? 33.969 21.156 10.07 1 90.75 239 ALA A O 1
ATOM 1905 N N . LYS A 1 240 ? 32.062 21.25 8.953 1 93.69 240 LYS A N 1
ATOM 1906 C CA . LYS A 1 240 ? 31.578 19.953 9.445 1 93.69 240 LYS A CA 1
ATOM 1907 C C . LYS A 1 240 ? 31.578 18.922 8.328 1 93.69 240 LYS A C 1
ATOM 1909 O O . LYS A 1 240 ? 30.984 17.844 8.477 1 93.69 240 LYS A O 1
ATOM 1914 N N . ARG A 1 241 ? 32.156 19.188 7.273 1 95.19 241 ARG A N 1
ATOM 1915 C CA . ARG A 1 241 ? 32.094 18.344 6.078 1 95.19 241 ARG A CA 1
ATOM 1916 C C . ARG A 1 241 ? 32.594 16.938 6.379 1 95.19 241 ARG A C 1
ATOM 1918 O O . ARG A 1 241 ? 31.969 15.953 5.953 1 95.19 241 ARG A O 1
ATOM 1925 N N . THR A 1 242 ? 33.625 16.859 7.137 1 93.69 242 THR A N 1
ATOM 1926 C CA . THR A 1 242 ? 34.219 15.555 7.414 1 93.69 242 THR A CA 1
ATOM 1927 C C . THR A 1 242 ? 33.344 14.742 8.359 1 93.69 242 THR A C 1
ATOM 1929 O O . THR A 1 242 ? 33.438 13.508 8.391 1 93.69 242 THR A O 1
ATOM 1932 N N . GLU A 1 243 ? 32.562 15.414 9.086 1 95.5 243 GLU A N 1
ATOM 1933 C CA . GLU A 1 243 ? 31.641 14.734 9.984 1 95.5 243 GLU A CA 1
ATOM 1934 C C . GLU A 1 243 ? 30.375 14.305 9.25 1 95.5 243 GLU A C 1
ATOM 1936 O O . GLU A 1 243 ? 29.734 13.32 9.625 1 95.5 243 GLU A O 1
ATOM 1941 N N . LEU A 1 244 ? 30.078 14.992 8.172 1 97.44 244 LEU A N 1
ATOM 1942 C CA . LEU A 1 244 ? 28.828 14.758 7.465 1 97.44 244 LEU A CA 1
ATOM 1943 C C . LEU A 1 244 ? 29.016 13.773 6.316 1 97.44 244 LEU A C 1
ATOM 1945 O O . LEU A 1 244 ? 28.094 13.07 5.934 1 97.44 244 LEU A O 1
ATOM 1949 N N . VAL A 1 245 ? 30.188 13.812 5.73 1 97.38 245 VAL A N 1
ATOM 1950 C CA . VAL A 1 245 ? 30.5 12.953 4.594 1 97.38 245 VAL A CA 1
ATOM 1951 C C . VAL A 1 245 ? 31.719 12.078 4.926 1 97.38 245 VAL A C 1
ATOM 1953 O O . VAL A 1 245 ? 32.781 12.594 5.227 1 97.38 245 VAL A O 1
ATOM 1956 N N . GLU A 1 246 ? 31.469 10.805 4.867 1 97.19 246 GLU A N 1
ATOM 1957 C CA . GLU A 1 246 ? 32.5 9.867 5.312 1 97.19 246 GLU A CA 1
ATOM 1958 C C . GLU A 1 246 ? 32.688 8.734 4.301 1 97.19 246 GLU A C 1
ATOM 1960 O O . GLU A 1 246 ? 31.719 8.227 3.738 1 97.19 246 GLU A O 1
ATOM 1965 N N . HIS A 1 247 ? 33.938 8.367 4.062 1 96.5 247 HIS A N 1
ATOM 1966 C CA . HIS A 1 247 ? 34.312 7.199 3.268 1 96.5 247 HIS A CA 1
ATOM 1967 C C . HIS A 1 247 ? 34.844 6.074 4.152 1 96.5 247 HIS A C 1
ATOM 1969 O O . HIS A 1 247 ? 35.688 6.297 5.004 1 96.5 247 HIS A O 1
ATOM 1975 N N . ARG A 1 248 ? 34.25 4.895 3.949 1 97.19 248 ARG A N 1
ATOM 1976 C CA . ARG A 1 248 ? 34.688 3.701 4.676 1 97.19 248 ARG A CA 1
ATOM 1977 C C . ARG A 1 248 ? 35.125 2.598 3.717 1 97.19 248 ARG A C 1
ATOM 1979 O O . ARG A 1 248 ? 34.719 2.586 2.553 1 97.19 248 ARG A O 1
ATOM 1986 N N . GLU A 1 249 ? 35.938 1.755 4.234 1 96.44 249 GLU A N 1
ATOM 1987 C CA . GLU A 1 249 ? 36.188 0.493 3.535 1 96.44 249 GLU A CA 1
ATOM 1988 C C . GLU A 1 249 ? 34.938 -0.399 3.578 1 96.44 249 GLU A C 1
ATOM 1990 O O . GLU A 1 249 ? 34.094 -0.245 4.457 1 96.44 249 GLU A O 1
ATOM 1995 N N . PRO A 1 250 ? 34.875 -1.297 2.559 1 97.31 250 PRO A N 1
ATOM 1996 C CA . PRO A 1 250 ? 33.75 -2.236 2.641 1 97.31 250 PRO A CA 1
ATOM 1997 C C . PRO A 1 250 ? 33.688 -2.977 3.975 1 97.31 250 PRO A C 1
ATOM 1999 O O . PRO A 1 250 ? 34.75 -3.318 4.535 1 97.31 250 PRO A O 1
ATOM 2002 N N . TYR A 1 251 ? 32.531 -3.133 4.43 1 97.81 251 TYR A N 1
ATOM 2003 C CA . TYR A 1 251 ? 32.375 -3.957 5.625 1 97.81 251 TYR A CA 1
ATOM 2004 C C . TYR A 1 251 ? 32.531 -5.434 5.289 1 97.81 251 TYR A C 1
ATOM 2006 O O . TYR A 1 251 ? 31.922 -5.93 4.336 1 97.81 251 TYR A O 1
ATOM 2014 N N . THR A 1 252 ? 33.406 -6.137 6.055 1 97.69 252 THR A N 1
ATOM 2015 C CA . THR A 1 252 ? 33.625 -7.562 5.828 1 97.69 252 THR A CA 1
ATOM 2016 C C . THR A 1 252 ? 33.5 -8.344 7.137 1 97.69 252 THR A C 1
ATOM 2018 O O . THR A 1 252 ? 33.875 -7.844 8.195 1 97.69 252 THR A O 1
ATOM 2021 N N . GLU A 1 253 ? 32.906 -9.516 7.035 1 97.06 253 GLU A N 1
ATOM 2022 C CA . GLU A 1 253 ? 32.812 -10.43 8.172 1 97.06 253 GLU A CA 1
ATOM 2023 C C . GLU A 1 253 ? 32.812 -11.883 7.711 1 97.06 253 GLU A C 1
ATOM 2025 O O . GLU A 1 253 ? 32.188 -12.211 6.691 1 97.06 253 GLU A O 1
ATOM 2030 N N . PRO A 1 254 ? 33.562 -12.781 8.414 1 97.06 254 PRO A N 1
ATOM 2031 C CA . PRO A 1 254 ? 33.5 -14.203 8.086 1 97.06 254 PRO A CA 1
ATOM 2032 C C . PRO A 1 254 ? 32.156 -14.836 8.461 1 97.06 254 PRO A C 1
ATOM 2034 O O . PRO A 1 254 ? 31.578 -14.484 9.5 1 97.06 254 PRO A O 1
ATOM 2037 N N . ILE A 1 255 ? 31.672 -15.727 7.547 1 96.38 255 ILE A N 1
ATOM 2038 C CA . ILE A 1 255 ? 30.406 -16.406 7.809 1 96.38 255 ILE A CA 1
ATOM 2039 C C . ILE A 1 255 ? 30.5 -17.859 7.375 1 96.38 255 ILE A C 1
ATOM 2041 O O . ILE A 1 255 ? 31.062 -18.172 6.316 1 96.38 255 ILE A O 1
ATOM 2045 N N . ASN A 1 256 ? 30.047 -18.734 8.242 1 95.81 256 ASN A N 1
ATOM 2046 C CA . ASN A 1 256 ? 30 -20.156 7.914 1 95.81 256 ASN A CA 1
ATOM 2047 C C . ASN A 1 256 ? 28.656 -20.547 7.293 1 95.81 256 ASN A C 1
ATOM 2049 O O . ASN A 1 256 ? 27.609 -20.297 7.883 1 95.81 256 ASN A O 1
ATOM 2053 N N . LEU A 1 257 ? 28.766 -21.125 6.078 1 94.5 257 LEU A N 1
ATOM 2054 C CA . LEU A 1 257 ? 27.547 -21.5 5.359 1 94.5 257 LEU A CA 1
ATOM 2055 C C . LEU A 1 257 ? 27.672 -22.922 4.801 1 94.5 257 LEU A C 1
ATOM 2057 O O . LEU A 1 257 ? 28.781 -23.391 4.547 1 94.5 257 LEU A O 1
ATOM 2061 N N . LYS A 1 258 ? 26.531 -23.531 4.672 1 92.56 258 LYS A N 1
ATOM 2062 C CA . LYS A 1 258 ? 26.469 -24.812 3.977 1 92.56 258 LYS A CA 1
ATOM 2063 C C . LYS A 1 258 ? 26.234 -24.625 2.482 1 92.56 258 LYS A C 1
ATOM 2065 O O . LYS A 1 258 ? 25.344 -23.859 2.082 1 92.56 258 LYS A O 1
ATOM 2070 N N . ASP A 1 259 ? 27.031 -25.266 1.686 1 89.25 259 ASP A N 1
ATOM 2071 C CA . ASP A 1 259 ? 26.812 -25.188 0.244 1 89.25 259 ASP A CA 1
ATOM 2072 C C . ASP A 1 259 ? 25.672 -26.078 -0.201 1 89.25 259 ASP A C 1
ATOM 2074 O O . ASP A 1 259 ? 24.984 -26.688 0.631 1 89.25 259 ASP A O 1
ATOM 2078 N N . ASN A 1 260 ? 25.391 -26.109 -1.482 1 82.69 260 ASN A N 1
ATOM 2079 C CA . ASN A 1 260 ? 24.266 -26.875 -2.025 1 82.69 260 ASN A CA 1
ATOM 2080 C C . ASN A 1 260 ? 24.406 -28.359 -1.733 1 82.69 260 ASN A C 1
ATOM 2082 O O . ASN A 1 260 ? 23.391 -29.078 -1.646 1 82.69 260 ASN A O 1
ATOM 2086 N N . ALA A 1 261 ? 25.656 -28.828 -1.54 1 82.38 261 ALA A N 1
ATOM 2087 C CA . ALA A 1 261 ? 25.906 -30.234 -1.255 1 82.38 261 ALA A CA 1
ATOM 2088 C C . ALA A 1 261 ? 25.812 -30.516 0.241 1 82.38 261 ALA A C 1
ATOM 2090 O O . ALA A 1 261 ? 25.953 -31.672 0.671 1 82.38 261 ALA A O 1
ATOM 2091 N N . GLY A 1 262 ? 25.578 -29.5 1.047 1 86.5 262 GLY A N 1
ATOM 2092 C CA . GLY A 1 262 ? 25.422 -29.656 2.482 1 86.5 262 GLY A CA 1
ATOM 2093 C C . GLY A 1 262 ? 26.734 -29.547 3.244 1 86.5 262 GLY A C 1
ATOM 2094 O O . GLY A 1 262 ? 26.781 -29.828 4.441 1 86.5 262 GLY A O 1
ATOM 2095 N N . ASN A 1 263 ? 27.828 -29.203 2.586 1 91.69 263 ASN A N 1
ATOM 2096 C CA . ASN A 1 263 ? 29.125 -29.047 3.232 1 91.69 263 ASN A CA 1
ATOM 2097 C C . ASN A 1 263 ? 29.312 -27.641 3.793 1 91.69 263 ASN A C 1
ATOM 2099 O O . ASN A 1 263 ? 28.891 -26.672 3.176 1 91.69 263 ASN A O 1
ATOM 2103 N N . ASP A 1 264 ? 29.953 -27.594 4.902 1 94 264 ASP A N 1
ATOM 2104 C CA . ASP A 1 264 ? 30.203 -26.312 5.559 1 94 264 ASP A CA 1
ATOM 2105 C C . ASP A 1 264 ? 31.484 -25.656 5.031 1 94 264 ASP A C 1
ATOM 2107 O O . ASP A 1 264 ? 32.5 -26.312 4.902 1 94 264 ASP A O 1
ATOM 2111 N N . HIS A 1 265 ? 31.453 -24.438 4.664 1 95.44 265 HIS A N 1
ATOM 2112 C CA . HIS A 1 265 ? 32.594 -23.625 4.246 1 95.44 265 HIS A CA 1
ATOM 2113 C C . HIS A 1 265 ? 32.531 -22.234 4.859 1 95.44 265 HIS A C 1
ATOM 2115 O O . HIS A 1 265 ? 31.453 -21.734 5.188 1 95.44 265 HIS A O 1
ATOM 2121 N N . GLU A 1 266 ? 33.719 -21.719 5.082 1 96.31 266 GLU A N 1
ATOM 2122 C CA . GLU A 1 266 ? 33.781 -20.328 5.496 1 96.31 266 GLU A CA 1
ATOM 2123 C C . GLU A 1 266 ? 33.812 -19.391 4.289 1 96.31 266 GLU A C 1
ATOM 2125 O O . GLU A 1 266 ? 34.625 -19.594 3.371 1 96.31 266 GLU A O 1
ATOM 2130 N N . TYR A 1 267 ? 32.969 -18.422 4.309 1 96.69 267 TYR A N 1
ATOM 2131 C CA . TYR A 1 267 ? 32.906 -17.391 3.283 1 96.69 267 TYR A CA 1
ATOM 2132 C C . TYR A 1 267 ? 33.125 -16.016 3.893 1 96.69 267 TYR A C 1
ATOM 2134 O O . TYR A 1 267 ? 33.094 -15.852 5.117 1 96.69 267 TYR A O 1
ATOM 2142 N N . THR A 1 268 ? 33.438 -15.062 3.02 1 97 268 THR A N 1
ATOM 2143 C CA . THR A 1 268 ? 33.531 -13.672 3.445 1 97 268 THR A CA 1
ATOM 2144 C C . THR A 1 268 ? 32.344 -12.867 2.971 1 97 268 THR A C 1
ATOM 2146 O O . THR A 1 268 ? 32.094 -12.742 1.768 1 97 268 THR A O 1
ATOM 2149 N N . LEU A 1 269 ? 31.594 -12.398 3.951 1 97.56 269 LEU A N 1
ATOM 2150 C CA . LEU A 1 269 ? 30.516 -11.461 3.635 1 97.56 269 LEU A CA 1
ATOM 2151 C C . LEU A 1 269 ? 31.062 -10.047 3.457 1 97.56 269 LEU A C 1
ATOM 2153 O O . LEU A 1 269 ? 31.688 -9.5 4.371 1 97.56 269 LEU A O 1
ATOM 2157 N N . LYS A 1 270 ? 30.906 -9.508 2.283 1 97.56 270 LYS A N 1
ATOM 2158 C CA . LYS A 1 270 ? 31.391 -8.18 1.943 1 97.56 270 LYS A CA 1
ATOM 2159 C C . LYS A 1 270 ? 30.234 -7.25 1.569 1 97.56 270 LYS A C 1
ATOM 2161 O O . LYS A 1 270 ? 29.453 -7.566 0.675 1 97.56 270 LYS A O 1
ATOM 2166 N N . ILE A 1 271 ? 30.109 -6.148 2.285 1 97.81 271 ILE A N 1
ATOM 2167 C CA . ILE A 1 271 ? 29.078 -5.164 2.01 1 97.81 271 ILE A CA 1
ATOM 2168 C C . ILE A 1 271 ? 29.703 -3.908 1.407 1 97.81 271 ILE A C 1
ATOM 2170 O O . ILE A 1 271 ? 30.562 -3.279 2.025 1 97.81 271 ILE A O 1
ATOM 2174 N N . MET A 1 272 ? 29.297 -3.564 0.21 1 96.38 272 MET A N 1
ATOM 2175 C CA . MET A 1 272 ? 29.703 -2.342 -0.479 1 96.38 272 MET A CA 1
ATOM 2176 C C . MET A 1 272 ? 28.484 -1.455 -0.757 1 96.38 272 MET A C 1
ATOM 2178 O O . MET A 1 272 ? 27.344 -1.896 -0.622 1 96.38 272 MET A O 1
ATOM 2182 N N . GLY A 1 273 ? 28.703 -0.152 -1.052 1 95.31 273 GLY A N 1
ATOM 2183 C CA . GLY A 1 273 ? 27.609 0.731 -1.396 1 95.31 273 GLY A CA 1
ATOM 2184 C C . GLY A 1 273 ? 27.656 2.062 -0.671 1 95.31 273 GLY A C 1
ATOM 2185 O O . GLY A 1 273 ? 28.734 2.629 -0.483 1 95.31 273 GLY A O 1
ATOM 2186 N N . TRP A 1 274 ? 26.484 2.566 -0.423 1 95.12 274 TRP A N 1
ATOM 2187 C CA . TRP A 1 274 ? 26.422 3.871 0.228 1 95.12 274 TRP A CA 1
ATOM 2188 C C . TRP A 1 274 ? 25.094 4.059 0.95 1 95.12 274 TRP A C 1
ATOM 2190 O O . TRP A 1 274 ? 24.125 3.334 0.684 1 95.12 274 TRP A O 1
ATOM 2200 N N . ILE A 1 275 ? 25.125 4.906 1.938 1 97.38 275 ILE A N 1
ATOM 2201 C CA . ILE A 1 275 ? 23.938 5.375 2.646 1 97.38 275 ILE A CA 1
ATOM 2202 C C . ILE A 1 275 ? 24.016 6.887 2.84 1 97.38 275 ILE A C 1
ATOM 2204 O O . ILE A 1 275 ? 25.094 7.438 3.053 1 97.38 275 ILE A O 1
ATOM 2208 N N . GLY A 1 276 ? 22.906 7.574 2.639 1 96.88 276 GLY A N 1
ATOM 2209 C CA . GLY A 1 276 ? 22.844 9.016 2.789 1 96.88 276 GLY A CA 1
ATOM 2210 C C . GLY A 1 276 ? 21.562 9.492 3.463 1 96.88 276 GLY A C 1
ATOM 2211 O O . GLY A 1 276 ? 20.688 8.68 3.773 1 96.88 276 GLY A O 1
ATOM 2212 N N . ALA A 1 277 ? 21.578 10.758 3.797 1 96.5 277 ALA A N 1
ATOM 2213 C CA . ALA A 1 277 ? 20.391 11.406 4.34 1 96.5 277 ALA A CA 1
ATOM 2214 C C . ALA A 1 277 ? 20.062 12.688 3.572 1 96.5 277 ALA A C 1
ATOM 2216 O O . ALA A 1 277 ? 20.969 13.461 3.236 1 96.5 277 ALA A O 1
ATOM 2217 N N . TYR A 1 278 ? 18.812 12.852 3.305 1 93.94 278 TYR A N 1
ATOM 2218 C CA . TYR A 1 278 ? 18.344 14.047 2.611 1 93.94 278 TYR A CA 1
ATOM 2219 C C . TYR A 1 278 ? 18.438 15.273 3.516 1 93.94 278 TYR A C 1
ATOM 2221 O O . TYR A 1 278 ? 18.328 15.164 4.738 1 93.94 278 TYR A O 1
ATOM 2229 N N . ALA A 1 279 ? 18.562 16.422 2.812 1 93.19 279 ALA A N 1
ATOM 2230 C CA . ALA A 1 279 ? 18.547 17.688 3.533 1 93.19 279 ALA A CA 1
ATOM 2231 C C . ALA A 1 279 ? 17.125 18.094 3.934 1 93.19 279 ALA A C 1
ATOM 2233 O O . ALA A 1 279 ? 16.938 18.781 4.93 1 93.19 279 ALA A O 1
ATOM 2234 N N . SER A 1 280 ? 16.234 17.641 3.092 1 87.75 280 SER A N 1
ATOM 2235 C CA . SER A 1 280 ? 14.836 17.969 3.311 1 87.75 280 SER A CA 1
ATOM 2236 C C . SER A 1 280 ? 13.922 16.875 2.771 1 87.75 280 SER A C 1
ATOM 2238 O O . SER A 1 280 ? 14.32 16.094 1.92 1 87.75 280 SER A O 1
ATOM 2240 N N . THR A 1 281 ? 12.758 16.828 3.422 1 80.44 281 THR A N 1
ATOM 2241 C CA . THR A 1 281 ? 11.766 15.883 2.92 1 80.44 281 THR A CA 1
ATOM 2242 C C . THR A 1 281 ? 10.773 16.578 1.991 1 80.44 281 THR A C 1
ATOM 2244 O O . THR A 1 281 ? 9.859 15.945 1.468 1 80.44 281 THR A O 1
ATOM 2247 N N . ARG A 1 282 ? 10.945 17.844 1.874 1 67.56 282 ARG A N 1
ATOM 2248 C CA . ARG A 1 282 ? 10.031 18.625 1.051 1 67.56 282 ARG A CA 1
ATOM 2249 C C . ARG A 1 282 ? 9.969 18.078 -0.37 1 67.56 282 ARG A C 1
ATOM 2251 O O . ARG A 1 282 ? 11 17.828 -0.989 1 67.56 282 ARG A O 1
ATOM 2258 N N . GLY A 1 283 ? 8.852 17.891 -0.919 1 59.75 283 GLY A N 1
ATOM 2259 C CA . GLY A 1 283 ? 8.672 17.375 -2.268 1 59.75 283 GLY A CA 1
ATOM 2260 C C . GLY A 1 283 ? 8.727 15.859 -2.338 1 59.75 283 GLY A C 1
ATOM 2261 O O . GLY A 1 283 ? 8.523 15.273 -3.404 1 59.75 283 GLY A O 1
ATOM 2262 N N . ARG A 1 284 ? 9.195 15.406 -1.255 1 60.81 284 ARG A N 1
ATOM 2263 C CA . ARG A 1 284 ? 9.32 13.953 -1.243 1 60.81 284 ARG A CA 1
ATOM 2264 C C . ARG A 1 284 ? 8.117 13.305 -0.562 1 60.81 284 ARG A C 1
ATOM 2266 O O . ARG A 1 284 ? 7.902 13.492 0.638 1 60.81 284 ARG A O 1
ATOM 2273 N N . LYS A 1 285 ? 6.91 13.688 -1.058 1 48.53 285 LYS A N 1
ATOM 2274 C CA . LYS A 1 285 ? 5.691 13.172 -0.44 1 48.53 285 LYS A CA 1
ATOM 2275 C C . LYS A 1 285 ? 5.766 11.664 -0.263 1 48.53 285 LYS A C 1
ATOM 2277 O O . LYS A 1 285 ? 6.266 10.953 -1.138 1 48.53 285 LYS A O 1
ATOM 2282 N N . ALA A 1 286 ? 5.727 11.266 0.922 1 45.94 286 ALA A N 1
ATOM 2283 C CA . ALA A 1 286 ? 5.488 9.844 1.16 1 45.94 286 ALA A CA 1
ATOM 2284 C C . ALA A 1 286 ? 4.48 9.281 0.163 1 45.94 286 ALA A C 1
ATOM 2286 O O . ALA A 1 286 ? 3.27 9.336 0.396 1 45.94 286 ALA A O 1
ATOM 2287 N N . ALA A 1 287 ? 4.609 9.812 -0.987 1 40.75 287 ALA A N 1
ATOM 2288 C CA . ALA A 1 287 ? 3.59 9.281 -1.888 1 40.75 287 ALA A CA 1
ATOM 2289 C C . ALA A 1 287 ? 3.582 7.754 -1.86 1 40.75 287 ALA A C 1
ATOM 2291 O O . ALA A 1 287 ? 4.637 7.125 -1.745 1 40.75 287 ALA A O 1
ATOM 2292 N N . LEU A 1 288 ? 2.584 7.348 -1.427 1 43.34 288 LEU A N 1
ATOM 2293 C CA . LEU A 1 288 ? 2.26 5.941 -1.627 1 43.34 288 LEU A CA 1
ATOM 2294 C C . LEU A 1 288 ? 2.701 5.473 -3.01 1 43.34 288 LEU A C 1
ATOM 2296 O O . LEU A 1 288 ? 1.874 5.312 -3.908 1 43.34 288 LEU A O 1
ATOM 2300 N N . THR A 1 289 ? 3.98 5.879 -3.338 1 53.5 289 THR A N 1
ATOM 2301 C CA . THR A 1 289 ? 4.469 5.398 -4.625 1 53.5 289 THR A CA 1
ATOM 2302 C C . THR A 1 289 ? 5.109 4.023 -4.484 1 53.5 289 THR A C 1
ATOM 2304 O O . THR A 1 289 ? 5.477 3.613 -3.381 1 53.5 289 THR A O 1
ATOM 2307 N N . ASP A 1 290 ? 5.043 3.26 -5.402 1 58.25 290 ASP A N 1
ATOM 2308 C CA . ASP A 1 290 ? 5.664 1.944 -5.531 1 58.25 290 ASP A CA 1
ATOM 2309 C C . ASP A 1 290 ? 7.148 2.002 -5.184 1 58.25 290 ASP A C 1
ATOM 2311 O O . ASP A 1 290 ? 7.734 0.997 -4.773 1 58.25 290 ASP A O 1
ATOM 2315 N N . PHE A 1 291 ? 7.758 3.254 -5.219 1 71.56 291 PHE A N 1
ATOM 2316 C CA . PHE A 1 291 ? 9.18 3.412 -4.949 1 71.56 291 PHE A CA 1
ATOM 2317 C C . PHE A 1 291 ? 9.445 4.68 -4.148 1 71.56 291 PHE A C 1
ATOM 2319 O O . PHE A 1 291 ? 9.812 5.715 -4.711 1 71.56 291 PHE A O 1
ATOM 2326 N N . PRO A 1 292 ? 9.258 4.539 -2.758 1 75.75 292 PRO A N 1
ATOM 2327 C CA . PRO A 1 292 ? 9.539 5.715 -1.932 1 75.75 292 PRO A CA 1
ATOM 2328 C C . PRO A 1 292 ? 10.953 6.254 -2.135 1 75.75 292 PRO A C 1
ATOM 2330 O O . PRO A 1 292 ? 11.844 5.52 -2.574 1 75.75 292 PRO A O 1
ATOM 2333 N N . ASP A 1 293 ? 11.031 7.512 -1.83 1 80.12 293 ASP A N 1
ATOM 2334 C CA . ASP A 1 293 ? 12.336 8.148 -1.975 1 80.12 293 ASP A CA 1
ATOM 2335 C C . ASP A 1 293 ? 13.266 7.762 -0.823 1 80.12 293 ASP A C 1
ATOM 2337 O O . ASP A 1 293 ? 14.484 7.867 -0.941 1 80.12 293 ASP A O 1
ATOM 2341 N N . ASN A 1 294 ? 12.688 7.422 0.252 1 87.44 294 ASN A N 1
ATOM 2342 C CA . ASN A 1 294 ? 13.484 6.926 1.373 1 87.44 294 ASN A CA 1
ATOM 2343 C C . ASN A 1 294 ? 13.547 5.402 1.382 1 87.44 294 ASN A C 1
ATOM 2345 O O . ASN A 1 294 ? 12.523 4.734 1.554 1 87.44 294 ASN A O 1
ATOM 2349 N N . PHE A 1 295 ? 14.727 4.922 1.137 1 89.38 295 PHE A N 1
ATOM 2350 C CA . PHE A 1 295 ? 14.906 3.477 1.049 1 89.38 295 PHE A CA 1
ATOM 2351 C C . PHE A 1 295 ? 16.359 3.092 1.257 1 89.38 295 PHE A C 1
ATOM 2353 O O . PHE A 1 295 ? 17.266 3.924 1.09 1 89.38 295 PHE A O 1
ATOM 2360 N N . ILE A 1 296 ? 16.562 1.899 1.692 1 94.38 296 ILE A N 1
ATOM 2361 C CA . ILE A 1 296 ? 17.844 1.199 1.6 1 94.38 296 ILE A CA 1
ATOM 2362 C C . ILE A 1 296 ? 17.672 -0.071 0.769 1 94.38 296 ILE A C 1
ATOM 2364 O O . ILE A 1 296 ? 17.031 -1.028 1.209 1 94.38 296 ILE A O 1
ATOM 2368 N N . SER A 1 297 ? 18.281 -0.088 -0.364 1 92.31 297 SER A N 1
ATOM 2369 C CA . SER A 1 297 ? 18.109 -1.213 -1.278 1 92.31 297 SER A CA 1
ATOM 2370 C C . SER A 1 297 ? 19.297 -2.182 -1.184 1 92.31 297 SER A C 1
ATOM 2372 O O . SER A 1 297 ? 20.406 -1.775 -0.874 1 92.31 297 SER A O 1
ATOM 2374 N N . LEU A 1 298 ? 19.016 -3.434 -1.416 1 93.94 298 LEU A N 1
ATOM 2375 C CA . LEU A 1 298 ? 20.031 -4.473 -1.482 1 93.94 298 LEU A CA 1
ATOM 2376 C C . LEU A 1 298 ? 20.188 -4.988 -2.908 1 93.94 298 LEU A C 1
ATOM 2378 O O . LEU A 1 298 ? 19.203 -5.297 -3.574 1 93.94 298 LEU A O 1
ATOM 2382 N N . TYR A 1 299 ? 21.422 -5.043 -3.303 1 90 299 TYR A N 1
ATOM 2383 C CA . TYR A 1 299 ? 21.781 -5.559 -4.621 1 90 299 TYR A CA 1
ATOM 2384 C C . TYR A 1 299 ? 22.75 -6.719 -4.504 1 90 299 TYR A C 1
ATOM 2386 O O . TYR A 1 299 ? 23.531 -6.789 -3.553 1 90 299 TYR A O 1
ATOM 2394 N N . ALA A 1 300 ? 22.719 -7.613 -5.426 1 89.31 300 ALA A N 1
ATOM 2395 C CA . ALA A 1 300 ? 23.688 -8.688 -5.594 1 89.31 300 ALA A CA 1
ATOM 2396 C C . ALA A 1 300 ? 23.969 -8.938 -7.07 1 89.31 300 ALA A C 1
ATOM 2398 O O . ALA A 1 300 ? 23.062 -9.117 -7.871 1 89.31 300 ALA A O 1
ATOM 2399 N N . ASN A 1 301 ? 25.188 -8.914 -7.383 1 81.19 301 ASN A N 1
ATOM 2400 C CA . ASN A 1 301 ? 25.594 -9.008 -8.781 1 81.19 301 ASN A CA 1
ATOM 2401 C C . ASN A 1 301 ? 24.859 -7.992 -9.648 1 81.19 301 ASN A C 1
ATOM 2403 O O . ASN A 1 301 ? 24.312 -8.344 -10.703 1 81.19 301 ASN A O 1
ATOM 2407 N N . LYS A 1 302 ? 24.641 -6.797 -9.031 1 75.5 302 LYS A N 1
ATOM 2408 C CA . LYS A 1 302 ? 24.109 -5.605 -9.68 1 75.5 302 LYS A CA 1
ATOM 2409 C C . LYS A 1 302 ? 22.625 -5.766 -9.969 1 75.5 302 LYS A C 1
ATOM 2411 O O . LYS A 1 302 ? 22.047 -4.98 -10.727 1 75.5 302 LYS A O 1
ATOM 2416 N N . LYS A 1 303 ? 22.078 -6.793 -9.492 1 79.81 303 LYS A N 1
ATOM 2417 C CA . LYS A 1 303 ? 20.641 -6.996 -9.57 1 79.81 303 LYS A CA 1
ATOM 2418 C C . LYS A 1 303 ? 19.953 -6.66 -8.242 1 79.81 303 LYS A C 1
ATOM 2420 O O . LYS A 1 303 ? 20.453 -7.027 -7.18 1 79.81 303 LYS A O 1
ATOM 2425 N N . MET A 1 304 ? 18.906 -5.973 -8.359 1 84.69 304 MET A N 1
ATOM 2426 C CA . MET A 1 304 ? 18.188 -5.633 -7.141 1 84.69 304 MET A CA 1
ATOM 2427 C C . MET A 1 304 ? 17.484 -6.855 -6.566 1 84.69 304 MET A C 1
ATOM 2429 O O . MET A 1 304 ? 16.766 -7.555 -7.285 1 84.69 304 MET A O 1
ATOM 2433 N N . GLY A 1 305 ? 17.703 -7.117 -5.344 1 85.5 305 GLY A N 1
ATOM 2434 C CA . GLY A 1 305 ? 17.047 -8.234 -4.68 1 85.5 305 GLY A CA 1
ATOM 2435 C C . GLY A 1 305 ? 15.961 -7.797 -3.719 1 85.5 305 GLY A C 1
ATOM 2436 O O . GLY A 1 305 ? 14.969 -8.5 -3.533 1 85.5 305 GLY A O 1
ATOM 2437 N N . GLU A 1 306 ? 16.203 -6.672 -3.141 1 88.44 306 GLU A N 1
ATOM 2438 C CA . GLU A 1 306 ? 15.25 -6.086 -2.209 1 88.44 306 GLU A CA 1
ATOM 2439 C C . GLU A 1 306 ? 15.297 -4.559 -2.258 1 88.44 306 GLU A C 1
ATOM 2441 O O . GLU A 1 306 ? 16.344 -3.955 -2.02 1 88.44 306 GLU A O 1
ATOM 2446 N N . PHE A 1 307 ? 14.203 -3.975 -2.482 1 85.25 307 PHE A N 1
ATOM 2447 C CA . PHE A 1 307 ? 14.172 -2.537 -2.725 1 85.25 307 PHE A CA 1
ATOM 2448 C C . PHE A 1 307 ? 14.414 -1.765 -1.435 1 85.25 307 PHE A C 1
ATOM 2450 O O . PHE A 1 307 ? 15.109 -0.75 -1.434 1 85.25 307 PHE A O 1
ATOM 2457 N N . ASN A 1 308 ? 13.758 -2.146 -0.409 1 88.62 308 ASN A N 1
ATOM 2458 C CA . ASN A 1 308 ? 13.812 -1.299 0.777 1 88.62 308 ASN A CA 1
ATOM 2459 C C . ASN A 1 308 ? 13.836 -2.129 2.059 1 88.62 308 ASN A C 1
ATOM 2461 O O . ASN A 1 308 ? 12.859 -2.807 2.385 1 88.62 308 ASN A O 1
ATOM 2465 N N . ILE A 1 309 ? 14.93 -2 2.787 1 92.5 309 ILE A N 1
ATOM 2466 C CA . ILE A 1 309 ? 15.023 -2.744 4.039 1 92.5 309 ILE A CA 1
ATOM 2467 C C . ILE A 1 309 ? 14.82 -1.795 5.219 1 92.5 309 ILE A C 1
ATOM 2469 O O . ILE A 1 309 ? 14.883 -2.211 6.379 1 92.5 309 ILE A O 1
ATOM 2473 N N . LEU A 1 310 ? 14.562 -0.55 4.949 1 90.81 310 LEU A N 1
ATOM 2474 C CA . LEU A 1 310 ? 14.445 0.448 6.008 1 90.81 310 LEU A CA 1
ATOM 2475 C C . LEU A 1 310 ? 13.367 0.058 7.012 1 90.81 310 LEU A C 1
ATOM 2477 O O . LEU A 1 310 ? 13.57 0.153 8.227 1 90.81 310 LEU A O 1
ATOM 2481 N N . PRO A 1 311 ? 12.211 -0.412 6.582 1 79.75 311 PRO A N 1
ATOM 2482 C CA . PRO A 1 311 ? 11.188 -0.827 7.543 1 79.75 311 PRO A CA 1
ATOM 2483 C C . PRO A 1 311 ? 11.656 -1.964 8.453 1 79.75 311 PRO A C 1
ATOM 2485 O O . PRO A 1 311 ? 11.148 -2.117 9.562 1 79.75 311 PRO A O 1
ATOM 2488 N N . ILE A 1 312 ? 12.617 -2.729 8.023 1 84.12 312 ILE A N 1
ATOM 2489 C CA . ILE A 1 312 ? 13.109 -3.893 8.75 1 84.12 312 ILE A CA 1
ATOM 2490 C C . ILE A 1 312 ? 14.188 -3.463 9.742 1 84.12 312 ILE A C 1
ATOM 2492 O O . ILE A 1 312 ? 14.219 -3.932 10.883 1 84.12 312 ILE A O 1
ATOM 2496 N N . VAL A 1 313 ? 14.992 -2.572 9.266 1 91.88 313 VAL A N 1
ATOM 2497 C CA . VAL A 1 313 ? 16.172 -2.23 10.062 1 91.88 313 VAL A CA 1
ATOM 2498 C C . VAL A 1 313 ? 15.859 -1.014 10.938 1 91.88 313 VAL A C 1
ATOM 2500 O O . VAL A 1 313 ? 16.562 -0.746 11.906 1 91.88 313 VAL A O 1
ATOM 2503 N N . GLY A 1 314 ? 14.859 -0.311 10.555 1 85.38 314 GLY A N 1
ATOM 2504 C CA . GLY A 1 314 ? 14.555 0.93 11.25 1 85.38 314 GLY A CA 1
ATOM 2505 C C . GLY A 1 314 ? 13.836 0.715 12.562 1 85.38 314 GLY A C 1
ATOM 2506 O O . GLY A 1 314 ? 13.445 -0.407 12.891 1 85.38 314 GLY A O 1
ATOM 2507 N N . GLN A 1 315 ? 13.82 1.789 13.406 1 74.81 315 GLN A N 1
ATOM 2508 C CA . GLN A 1 315 ? 13.117 1.804 14.688 1 74.81 315 GLN A CA 1
ATOM 2509 C C . GLN A 1 315 ? 11.969 2.809 14.664 1 74.81 315 GLN A C 1
ATOM 2511 O O . GLN A 1 315 ? 11.578 3.326 15.719 1 74.81 315 GLN A O 1
ATOM 2516 N N . ASN A 1 316 ? 11.508 3.107 13.477 1 64.81 316 ASN A N 1
ATOM 2517 C CA . ASN A 1 316 ? 10.398 4.031 13.273 1 64.81 316 ASN A CA 1
ATOM 2518 C C . ASN A 1 316 ? 10.68 5.395 13.906 1 64.81 316 ASN A C 1
ATOM 2520 O O . ASN A 1 316 ? 9.805 5.977 14.547 1 64.81 316 ASN A O 1
ATOM 2524 N N . LYS A 1 317 ? 11.891 5.797 13.797 1 70.19 317 LYS A N 1
ATOM 2525 C CA . LYS A 1 317 ? 12.25 7.141 14.227 1 70.19 317 LYS A CA 1
ATOM 2526 C C . LYS A 1 317 ? 11.898 8.172 13.164 1 70.19 317 LYS A C 1
ATOM 2528 O O . LYS A 1 317 ? 11.938 7.879 11.969 1 70.19 317 LYS A O 1
ATOM 2533 N N . LEU A 1 318 ? 11.516 9.359 13.609 1 74.06 318 LEU A N 1
ATOM 2534 C CA . LEU A 1 318 ? 11.086 10.438 12.719 1 74.06 318 LEU A CA 1
ATOM 2535 C C . LEU A 1 318 ? 12.164 10.766 11.695 1 74.06 318 LEU A C 1
ATOM 2537 O O . LEU A 1 318 ? 11.859 11.039 10.531 1 74.06 318 LEU A O 1
ATOM 2541 N N . ASN A 1 319 ? 13.383 10.695 12.07 1 86.5 319 ASN A N 1
ATOM 2542 C CA . ASN A 1 319 ? 14.461 11.125 11.188 1 86.5 319 ASN A CA 1
ATOM 2543 C C . ASN A 1 319 ? 14.773 10.062 10.133 1 86.5 319 ASN A C 1
ATOM 2545 O O . ASN A 1 319 ? 15.523 10.32 9.188 1 86.5 319 ASN A O 1
ATOM 2549 N N . GLU A 1 320 ? 14.219 8.953 10.203 1 90.69 320 GLU A N 1
ATOM 2550 C CA . GLU A 1 320 ? 14.477 7.895 9.234 1 90.69 320 GLU A CA 1
ATOM 2551 C C . GLU A 1 320 ? 13.867 8.227 7.875 1 90.69 320 GLU A C 1
ATOM 2553 O O . GLU A 1 320 ? 14.242 7.633 6.863 1 90.69 320 GLU A O 1
ATOM 2558 N N . VAL A 1 321 ? 12.984 9.125 7.863 1 86.56 321 VAL A N 1
ATOM 2559 C CA . VAL A 1 321 ? 12.32 9.516 6.621 1 86.56 321 VAL A CA 1
ATOM 2560 C C . VAL A 1 321 ? 13.336 10.164 5.68 1 86.56 321 VAL A C 1
ATOM 2562 O O . VAL A 1 321 ? 13.117 10.227 4.469 1 86.56 321 VAL A O 1
ATOM 2565 N N . TYR A 1 322 ? 14.531 10.523 6.18 1 92.5 322 TYR A N 1
ATOM 2566 C CA . TYR A 1 322 ? 15.539 11.219 5.383 1 92.5 322 TYR A CA 1
ATOM 2567 C C . TYR A 1 322 ? 16.516 10.219 4.762 1 92.5 322 TYR A C 1
ATOM 2569 O O . TYR A 1 322 ? 17.359 10.602 3.949 1 92.5 322 TYR A O 1
ATOM 2577 N N . VAL A 1 323 ? 16.391 9.031 5.059 1 94.94 323 VAL A N 1
ATOM 2578 C CA . VAL A 1 323 ? 17.469 8.086 4.785 1 94.94 323 VAL A CA 1
ATOM 2579 C C . VAL A 1 323 ? 17.266 7.461 3.406 1 94.94 323 VAL A C 1
ATOM 2581 O O . VAL A 1 323 ? 16.141 7.129 3.027 1 94.94 323 VAL A O 1
ATOM 2584 N N . VAL A 1 324 ? 18.375 7.328 2.676 1 93.25 324 VAL A N 1
ATOM 2585 C CA . VAL A 1 324 ? 18.406 6.633 1.393 1 93.25 324 VAL A CA 1
ATOM 2586 C C . VAL A 1 324 ? 19.734 5.906 1.23 1 93.25 324 VAL A C 1
ATOM 2588 O O . VAL A 1 324 ? 20.75 6.34 1.765 1 93.25 324 VAL A O 1
ATOM 2591 N N . GLY A 1 325 ? 19.672 4.77 0.547 1 93.69 325 GLY A N 1
ATOM 2592 C CA . GLY A 1 325 ? 20.938 4.066 0.355 1 93.69 325 GLY A CA 1
ATOM 2593 C C . GLY A 1 325 ? 20.812 2.855 -0.548 1 93.69 325 GLY A C 1
ATOM 2594 O O . GLY A 1 325 ? 19.703 2.371 -0.798 1 93.69 325 GLY A O 1
ATOM 2595 N N . GLN A 1 326 ? 21.969 2.395 -1.04 1 92.06 326 GLN A N 1
ATOM 2596 C CA . GLN A 1 326 ? 22.109 1.201 -1.868 1 92.06 326 GLN A CA 1
ATOM 2597 C C . GLN A 1 326 ? 23.297 0.356 -1.424 1 92.06 326 GLN A C 1
ATOM 2599 O O . GLN A 1 326 ? 24.422 0.842 -1.383 1 92.06 326 GLN A O 1
ATOM 2604 N N . LEU A 1 327 ? 23.047 -0.85 -1.098 1 96 327 LEU A N 1
ATOM 2605 C CA . LEU A 1 327 ? 24.094 -1.754 -0.633 1 96 327 LEU A CA 1
ATOM 2606 C C . LEU A 1 327 ? 24.219 -2.951 -1.567 1 96 327 LEU A C 1
ATOM 2608 O O . LEU A 1 327 ? 23.219 -3.471 -2.07 1 96 327 LEU A O 1
ATOM 2612 N N . TYR A 1 328 ? 25.438 -3.344 -1.781 1 93.25 328 TYR A N 1
ATOM 2613 C CA . TYR A 1 328 ? 25.766 -4.414 -2.717 1 93.25 328 TYR A CA 1
ATOM 2614 C C . TYR A 1 328 ? 26.453 -5.578 -2.002 1 93.25 328 TYR A C 1
ATOM 2616 O O . TYR A 1 328 ? 27.516 -5.414 -1.403 1 93.25 328 TYR A O 1
ATOM 2624 N N . ILE A 1 329 ? 25.812 -6.758 -2.055 1 96.25 329 ILE A N 1
ATOM 2625 C CA . ILE A 1 329 ? 26.312 -7.965 -1.415 1 96.25 329 ILE A CA 1
ATOM 2626 C C . ILE A 1 329 ? 26.297 -9.125 -2.412 1 96.25 329 ILE A C 1
ATOM 2628 O O . ILE A 1 329 ? 25.312 -9.859 -2.498 1 96.25 329 ILE A O 1
ATOM 2632 N N . ASP A 1 330 ? 27.359 -9.453 -3.047 1 91.81 330 ASP A N 1
ATOM 2633 C CA . ASP A 1 330 ? 27.406 -10.422 -4.141 1 91.81 330 ASP A CA 1
ATOM 2634 C C . ASP A 1 330 ? 27.328 -11.852 -3.607 1 91.81 330 ASP A C 1
ATOM 2636 O O . ASP A 1 330 ? 26.953 -12.766 -4.336 1 91.81 330 ASP A O 1
ATOM 2640 N N . LEU A 1 331 ? 27.656 -12.039 -2.32 1 94.75 331 LEU A N 1
ATOM 2641 C CA . LEU A 1 331 ? 27.594 -13.359 -1.717 1 94.75 331 LEU A CA 1
ATOM 2642 C C . LEU A 1 331 ? 26.172 -13.914 -1.755 1 94.75 331 LEU A C 1
ATOM 2644 O O . LEU A 1 331 ? 25.969 -15.125 -1.706 1 94.75 331 LEU A O 1
ATOM 2648 N N . PHE A 1 332 ? 25.203 -13.031 -1.861 1 93.62 332 PHE A N 1
ATOM 2649 C CA . PHE A 1 332 ? 23.797 -13.438 -1.881 1 93.62 332 PHE A CA 1
ATOM 2650 C C . PHE A 1 332 ? 23.5 -14.328 -3.084 1 93.62 332 PHE A C 1
ATOM 2652 O O . PHE A 1 332 ? 22.609 -15.164 -3.039 1 93.62 332 PHE A O 1
ATOM 2659 N N . GLU A 1 333 ? 24.344 -14.18 -4.113 1 88.38 333 GLU A N 1
ATOM 2660 C CA . GLU A 1 333 ? 24 -14.828 -5.375 1 88.38 333 GLU A CA 1
ATOM 2661 C C . GLU A 1 333 ? 25.062 -15.844 -5.781 1 88.38 333 GLU A C 1
ATOM 2663 O O . GLU A 1 333 ? 25.125 -16.25 -6.941 1 88.38 333 GLU A O 1
ATOM 2668 N N . LEU A 1 334 ? 25.875 -16.172 -4.879 1 88.44 334 LEU A N 1
ATOM 2669 C CA . LEU A 1 334 ? 26.875 -17.203 -5.188 1 88.44 334 LEU A CA 1
ATOM 2670 C C . LEU A 1 334 ? 26.203 -18.531 -5.531 1 88.44 334 LEU A C 1
ATOM 2672 O O . LEU A 1 334 ? 25.422 -19.062 -4.734 1 88.44 334 LEU A O 1
ATOM 2676 N N . SER A 1 335 ? 26.484 -19.172 -6.672 1 84.88 335 SER A N 1
ATOM 2677 C CA . SER A 1 335 ? 25.766 -20.297 -7.242 1 84.88 335 SER A CA 1
ATOM 2678 C C . SER A 1 335 ? 25.938 -21.547 -6.387 1 84.88 335 SER A C 1
ATOM 2680 O O . SER A 1 335 ? 25.047 -22.406 -6.34 1 84.88 335 SER A O 1
ATOM 2682 N N . GLU A 1 336 ? 27.094 -21.656 -5.773 1 86.56 336 GLU A N 1
ATOM 2683 C CA . GLU A 1 336 ? 27.375 -22.859 -4.98 1 86.56 336 GLU A CA 1
ATOM 2684 C C . GLU A 1 336 ? 26.547 -22.859 -3.693 1 86.56 336 GLU A C 1
ATOM 2686 O O . GLU A 1 336 ? 26.438 -23.891 -3.029 1 86.56 336 GLU A O 1
ATOM 2691 N N . LEU A 1 337 ? 25.953 -21.75 -3.354 1 89.38 337 LEU A N 1
ATOM 2692 C CA . LEU A 1 337 ? 25.141 -21.625 -2.141 1 89.38 337 LEU A CA 1
ATOM 2693 C C . LEU A 1 337 ? 23.656 -21.75 -2.461 1 89.38 337 LEU A C 1
ATOM 2695 O O . LEU A 1 337 ? 23.234 -21.453 -3.584 1 89.38 337 LEU A O 1
ATOM 2699 N N . PRO A 1 338 ? 22.859 -22.141 -1.462 1 84.25 338 PRO A N 1
ATOM 2700 C CA . PRO A 1 338 ? 21.406 -22.188 -1.67 1 84.25 338 PRO A CA 1
ATOM 2701 C C . PRO A 1 338 ? 20.812 -20.828 -2.037 1 84.25 338 PRO A C 1
ATOM 2703 O O . PRO A 1 338 ? 21.25 -19.797 -1.521 1 84.25 338 PRO A O 1
ATOM 2706 N N . ASP A 1 339 ? 19.812 -20.906 -2.92 1 82.12 339 ASP A N 1
ATOM 2707 C CA . ASP A 1 339 ? 19.141 -19.672 -3.34 1 82.12 339 ASP A CA 1
ATOM 2708 C C . ASP A 1 339 ? 18.406 -19.031 -2.174 1 82.12 339 ASP A C 1
ATOM 2710 O O . ASP A 1 339 ? 17.625 -19.688 -1.481 1 82.12 339 ASP A O 1
ATOM 2714 N N . MET A 1 340 ? 18.719 -17.734 -1.952 1 85.38 340 MET A N 1
ATOM 2715 C CA . MET A 1 340 ? 18.062 -17.062 -0.833 1 85.38 340 MET A CA 1
ATOM 2716 C C . MET A 1 340 ? 17.078 -16 -1.331 1 85.38 340 MET A C 1
ATOM 2718 O O . MET A 1 340 ? 16.375 -15.383 -0.535 1 85.38 340 MET A O 1
ATOM 2722 N N . ALA A 1 341 ? 17.047 -15.758 -2.629 1 80.06 341 ALA A N 1
ATOM 2723 C CA . ALA A 1 341 ? 16.156 -14.742 -3.178 1 80.06 341 ALA A CA 1
ATOM 2724 C C . ALA A 1 341 ? 14.719 -15.25 -3.234 1 80.06 341 ALA A C 1
ATOM 2726 O O . ALA A 1 341 ? 14.477 -16.422 -3.557 1 80.06 341 ALA A O 1
ATOM 2727 N N . LEU A 1 342 ? 13.859 -14.375 -2.934 1 74.12 342 LEU A N 1
ATOM 2728 C CA . LEU A 1 342 ? 12.453 -14.711 -3.152 1 74.12 342 LEU A CA 1
ATOM 2729 C C . LEU A 1 342 ? 12.125 -14.734 -4.641 1 74.12 342 LEU A C 1
ATOM 2731 O O . LEU A 1 342 ? 12.805 -14.078 -5.441 1 74.12 342 LEU A O 1
ATOM 2735 N N . SER A 1 343 ? 11.117 -15.422 -4.996 1 66.5 343 SER A N 1
ATOM 2736 C CA . SER A 1 343 ? 10.812 -15.648 -6.406 1 66.5 343 SER A CA 1
ATOM 2737 C C . SER A 1 343 ? 10.273 -14.383 -7.062 1 66.5 343 SER A C 1
ATOM 2739 O O . SER A 1 343 ? 10.43 -14.188 -8.266 1 66.5 343 SER A O 1
ATOM 2741 N N . ASN A 1 344 ? 9.672 -13.555 -6.23 1 63.34 344 ASN A N 1
ATOM 2742 C CA . ASN A 1 344 ? 9.125 -12.328 -6.812 1 63.34 344 ASN A CA 1
ATOM 2743 C C . ASN A 1 344 ? 10.164 -11.203 -6.824 1 63.34 344 ASN A C 1
ATOM 2745 O O . ASN A 1 344 ? 9.875 -10.102 -7.281 1 63.34 344 ASN A O 1
ATOM 2749 N N . ARG A 1 345 ? 11.312 -11.539 -6.398 1 62.66 345 ARG A N 1
ATOM 2750 C CA . ARG A 1 345 ? 12.469 -10.641 -6.391 1 62.66 345 ARG A CA 1
ATOM 2751 C C . ARG A 1 345 ? 12.18 -9.391 -5.562 1 62.66 345 ARG A C 1
ATOM 2753 O O . ARG A 1 345 ? 12.594 -8.289 -5.93 1 62.66 345 ARG A O 1
ATOM 2760 N N . GLN A 1 346 ? 11.422 -9.586 -4.637 1 70.31 346 GLN A N 1
ATOM 2761 C CA . GLN A 1 346 ? 11.109 -8.422 -3.82 1 70.31 346 GLN A CA 1
ATOM 2762 C C . GLN A 1 346 ? 11.617 -8.594 -2.395 1 70.31 346 GLN A C 1
ATOM 2764 O O . GLN A 1 346 ? 11.164 -7.906 -1.479 1 70.31 346 GLN A O 1
ATOM 2769 N N . GLY A 1 347 ? 12.602 -9.594 -2.344 1 79.19 347 GLY A N 1
ATOM 2770 C CA . GLY A 1 347 ? 13.188 -9.781 -1.027 1 79.19 347 GLY A CA 1
ATOM 2771 C C . GLY A 1 347 ? 14 -11.055 -0.911 1 79.19 347 GLY A C 1
ATOM 2772 O O . GLY A 1 347 ? 14.156 -11.789 -1.891 1 79.19 347 GLY A O 1
ATOM 2773 N N . TYR A 1 348 ? 14.602 -11.211 0.221 1 86.25 348 TYR A N 1
ATOM 2774 C CA . TYR A 1 348 ? 15.398 -12.383 0.548 1 86.25 348 TYR A CA 1
ATOM 2775 C C . TYR A 1 348 ? 14.781 -13.164 1.701 1 86.25 348 TYR A C 1
ATOM 2777 O O . TYR A 1 348 ? 13.945 -12.633 2.439 1 86.25 348 TYR A O 1
ATOM 2785 N N . LYS A 1 349 ? 15.18 -14.438 1.736 1 78.88 349 LYS A N 1
ATOM 2786 C CA . LYS A 1 349 ? 14.75 -15.242 2.877 1 78.88 349 LYS A CA 1
ATOM 2787 C C . LYS A 1 349 ? 15.281 -14.664 4.188 1 78.88 349 LYS A C 1
ATOM 2789 O O . LYS A 1 349 ? 16.5 -14.539 4.367 1 78.88 349 LYS A O 1
ATOM 2794 N N . SER A 1 350 ? 14.422 -14.43 5.117 1 79.31 350 SER A N 1
ATOM 2795 C CA . SER A 1 350 ? 14.758 -13.688 6.328 1 79.31 350 SER A CA 1
ATOM 2796 C C . SER A 1 350 ? 15.617 -14.523 7.27 1 79.31 350 SER A C 1
ATOM 2798 O O . SER A 1 350 ? 16.344 -13.984 8.109 1 79.31 350 SER A O 1
ATOM 2800 N N . ASP A 1 351 ? 15.555 -15.836 7.098 1 81.5 351 ASP A N 1
ATOM 2801 C CA . ASP A 1 351 ? 16.281 -16.703 8.016 1 81.5 351 ASP A CA 1
ATOM 2802 C C . ASP A 1 351 ? 17.625 -17.109 7.434 1 81.5 351 ASP A C 1
ATOM 2804 O O . ASP A 1 351 ? 18.344 -17.922 8.023 1 81.5 351 ASP A O 1
ATOM 2808 N N . ASP A 1 352 ? 17.906 -16.609 6.301 1 89.81 352 ASP A N 1
ATOM 2809 C CA . ASP A 1 352 ? 19.219 -16.875 5.746 1 89.81 352 ASP A CA 1
ATOM 2810 C C . ASP A 1 352 ? 20.312 -16.141 6.531 1 89.81 352 ASP A C 1
ATOM 2812 O O . ASP A 1 352 ? 20.203 -14.938 6.758 1 89.81 352 ASP A O 1
ATOM 2816 N N . PRO A 1 353 ? 21.328 -16.844 6.879 1 92.69 353 PRO A N 1
ATOM 2817 C CA . PRO A 1 353 ? 22.375 -16.234 7.695 1 92.69 353 PRO A CA 1
ATOM 2818 C C . PRO A 1 353 ? 23.047 -15.047 7.012 1 92.69 353 PRO A C 1
ATOM 2820 O O . PRO A 1 353 ? 23.469 -14.102 7.684 1 92.69 353 PRO A O 1
ATOM 2823 N N . ARG A 1 354 ? 23.172 -14.984 5.746 1 95.38 354 ARG A N 1
ATOM 2824 C CA . ARG A 1 354 ? 23.75 -13.859 5.012 1 95.38 354 ARG A CA 1
ATOM 2825 C C . ARG A 1 354 ? 22.906 -12.602 5.188 1 95.38 354 ARG A C 1
ATOM 2827 O O . ARG A 1 354 ? 23.453 -11.523 5.473 1 95.38 354 ARG A O 1
ATOM 2834 N N . TYR A 1 355 ? 21.656 -12.875 5.02 1 95.25 355 TYR A N 1
ATOM 2835 C CA . TYR A 1 355 ? 20.719 -11.773 5.164 1 95.25 355 TYR A CA 1
ATOM 2836 C C . TYR A 1 355 ? 20.734 -11.227 6.586 1 95.25 355 TYR A C 1
ATOM 2838 O O . TYR A 1 355 ? 20.797 -10.016 6.789 1 95.25 355 TYR A O 1
ATOM 2846 N N . GLU A 1 356 ? 20.766 -12.078 7.512 1 94.56 356 GLU A N 1
ATOM 2847 C CA . GLU A 1 356 ? 20.766 -11.695 8.922 1 94.56 356 GLU A CA 1
ATOM 2848 C C . GLU A 1 356 ? 22 -10.859 9.258 1 94.56 356 GLU A C 1
ATOM 2850 O O . GLU A 1 356 ? 21.906 -9.883 10.008 1 94.56 356 GLU A O 1
ATOM 2855 N N . ALA A 1 357 ? 23.047 -11.258 8.719 1 96.69 357 ALA A N 1
ATOM 2856 C CA . ALA A 1 357 ? 24.297 -10.547 8.984 1 96.69 357 ALA A CA 1
ATOM 2857 C C . ALA A 1 357 ? 24.25 -9.125 8.438 1 96.69 357 ALA A C 1
ATOM 2859 O O . ALA A 1 357 ? 24.688 -8.18 9.094 1 96.69 357 ALA A O 1
ATOM 2860 N N . VAL A 1 358 ? 23.719 -8.992 7.285 1 97.75 358 VAL A N 1
ATOM 2861 C CA . VAL A 1 358 ? 23.625 -7.684 6.652 1 97.75 358 VAL A CA 1
ATOM 2862 C C . VAL A 1 358 ? 22.656 -6.805 7.449 1 97.75 358 VAL A C 1
ATOM 2864 O O . VAL A 1 358 ? 22.969 -5.645 7.742 1 97.75 358 VAL A O 1
ATOM 2867 N N . ILE A 1 359 ? 21.531 -7.383 7.773 1 96.56 359 ILE A N 1
ATOM 2868 C CA . ILE A 1 359 ? 20.516 -6.648 8.531 1 96.56 359 ILE A CA 1
ATOM 2869 C C . ILE A 1 359 ? 21.094 -6.191 9.867 1 96.56 359 ILE A C 1
ATOM 2871 O O . ILE A 1 359 ? 20.875 -5.055 10.289 1 96.56 359 ILE A O 1
ATOM 2875 N N . LYS A 1 360 ? 21.859 -7.023 10.469 1 96.44 360 LYS A N 1
ATOM 2876 C CA . LYS A 1 360 ? 22.5 -6.691 11.742 1 96.44 360 LYS A CA 1
ATOM 2877 C C . LYS A 1 360 ? 23.453 -5.516 11.594 1 96.44 360 LYS A C 1
ATOM 2879 O O . LYS A 1 360 ? 23.406 -4.562 12.375 1 96.44 360 LYS A O 1
ATOM 2884 N N . TYR A 1 361 ? 24.266 -5.535 10.672 1 97.75 361 TYR A N 1
ATOM 2885 C CA . TYR A 1 361 ? 25.234 -4.469 10.438 1 97.75 361 TYR A CA 1
ATOM 2886 C C . TYR A 1 361 ? 24.531 -3.145 10.164 1 97.75 361 TYR A C 1
ATOM 2888 O O . TYR A 1 361 ? 24.906 -2.113 10.734 1 97.75 361 TYR A O 1
ATOM 2896 N N . VAL A 1 362 ? 23.531 -3.18 9.266 1 98.12 362 VAL A N 1
ATOM 2897 C CA . VAL A 1 362 ? 22.844 -1.956 8.883 1 98.12 362 VAL A CA 1
ATOM 2898 C C . VAL A 1 362 ? 22.078 -1.396 10.078 1 98.12 362 VAL A C 1
ATOM 2900 O O . VAL A 1 362 ? 22.125 -0.193 10.344 1 98.12 362 VAL A O 1
ATOM 2903 N N . ARG A 1 363 ? 21.422 -2.24 10.82 1 96.62 363 ARG A N 1
ATOM 2904 C CA . ARG A 1 363 ? 20.609 -1.839 11.953 1 96.62 363 ARG A CA 1
ATOM 2905 C C . ARG A 1 363 ? 21.453 -1.262 13.078 1 96.62 363 ARG A C 1
ATOM 2907 O O . ARG A 1 363 ? 21.078 -0.275 13.711 1 96.62 363 ARG A O 1
ATOM 2914 N N . THR A 1 364 ? 22.625 -1.813 13.312 1 96.5 364 THR A N 1
ATOM 2915 C CA . THR A 1 364 ? 23.359 -1.498 14.531 1 96.5 364 THR A CA 1
ATOM 2916 C C . THR A 1 364 ? 24.453 -0.474 14.258 1 96.5 364 THR A C 1
ATOM 2918 O O . THR A 1 364 ? 24.906 0.225 15.172 1 96.5 364 THR A O 1
ATOM 2921 N N . ILE A 1 365 ? 24.859 -0.389 13.055 1 97.56 365 ILE A N 1
ATOM 2922 C CA . ILE A 1 365 ? 26.031 0.457 12.805 1 97.56 365 ILE A CA 1
ATOM 2923 C C . ILE A 1 365 ? 25.688 1.508 11.758 1 97.56 365 ILE A C 1
ATOM 2925 O O . ILE A 1 365 ? 25.688 2.707 12.047 1 97.56 365 ILE A O 1
ATOM 2929 N N . LEU A 1 366 ? 25.312 1.062 10.586 1 97.81 366 LEU A N 1
ATOM 2930 C CA . LEU A 1 366 ? 25.25 1.953 9.43 1 97.81 366 LEU A CA 1
ATOM 2931 C C . LEU A 1 366 ? 24.109 2.959 9.578 1 97.81 366 LEU A C 1
ATOM 2933 O O . LEU A 1 366 ? 24.312 4.16 9.391 1 97.81 366 LEU A O 1
ATOM 2937 N N . LEU A 1 367 ? 22.906 2.469 9.883 1 97.5 367 LEU A N 1
ATOM 2938 C CA . LEU A 1 367 ? 21.734 3.338 10.016 1 97.5 367 LEU A CA 1
ATOM 2939 C C . LEU A 1 367 ? 21.922 4.324 11.164 1 97.5 367 LEU A C 1
ATOM 2941 O O . LEU A 1 367 ? 21.734 5.531 10.984 1 97.5 367 LEU A O 1
ATOM 2945 N N . PRO A 1 368 ? 22.359 3.922 12.375 1 96.19 368 PRO A N 1
ATOM 2946 C CA . PRO A 1 368 ? 22.609 4.891 13.445 1 96.19 368 PRO A CA 1
ATOM 2947 C C . PRO A 1 368 ? 23.641 5.941 13.07 1 96.19 368 PRO A C 1
ATOM 2949 O O . PRO A 1 368 ? 23.5 7.109 13.43 1 96.19 368 PRO A O 1
ATOM 2952 N N . ASP A 1 369 ? 24.625 5.527 12.328 1 97.44 369 ASP A N 1
ATOM 2953 C CA . ASP A 1 369 ? 25.688 6.453 11.953 1 97.44 369 ASP A CA 1
ATOM 2954 C C . ASP A 1 369 ? 25.156 7.555 11.039 1 97.44 369 ASP A C 1
ATOM 2956 O O . ASP A 1 369 ? 25.469 8.734 11.234 1 97.44 369 ASP A O 1
ATOM 2960 N N . ILE A 1 370 ? 24.375 7.152 10.094 1 97.94 370 ILE A N 1
ATOM 2961 C CA . ILE A 1 370 ? 23.891 8.164 9.156 1 97.94 370 ILE A CA 1
ATOM 2962 C C . ILE A 1 370 ? 22.875 9.07 9.852 1 97.94 370 ILE A C 1
ATOM 2964 O O . ILE A 1 370 ? 22.797 10.266 9.555 1 97.94 370 ILE A O 1
ATOM 2968 N N . LEU A 1 371 ? 22.125 8.516 10.727 1 95.75 371 LEU A N 1
ATOM 2969 C CA . LEU A 1 371 ? 21.156 9.32 11.477 1 95.75 371 LEU A CA 1
ATOM 2970 C C . LEU A 1 371 ? 21.875 10.32 12.383 1 95.75 371 LEU A C 1
ATOM 2972 O O . LEU A 1 371 ? 21.406 11.445 12.555 1 95.75 371 LEU A O 1
ATOM 2976 N N . ARG A 1 372 ? 22.969 9.898 12.938 1 95.5 372 ARG A N 1
ATOM 2977 C CA . ARG A 1 372 ? 23.781 10.812 13.727 1 95.5 372 ARG A CA 1
ATOM 2978 C C . ARG A 1 372 ? 24.281 11.977 12.875 1 95.5 372 ARG A C 1
ATOM 2980 O O . ARG A 1 372 ? 24.25 13.125 13.312 1 95.5 372 ARG A O 1
ATOM 2987 N N . LYS A 1 373 ? 24.703 11.664 11.758 1 97.12 373 LYS A N 1
ATOM 2988 C CA . LYS A 1 373 ? 25.172 12.703 10.852 1 97.12 373 LYS A CA 1
ATOM 2989 C C . LYS A 1 373 ? 24.047 13.648 10.461 1 97.12 373 LYS A C 1
ATOM 2991 O O . LYS A 1 373 ? 24.234 14.867 10.391 1 97.12 373 LYS A O 1
ATOM 2996 N N . ARG A 1 374 ? 22.922 13.07 10.195 1 95.5 374 ARG A N 1
ATOM 2997 C CA . ARG A 1 374 ? 21.766 13.898 9.875 1 95.5 374 ARG A CA 1
ATOM 2998 C C . ARG A 1 374 ? 21.391 14.797 11.047 1 95.5 374 ARG A C 1
ATOM 3000 O O . ARG A 1 374 ? 20.984 15.945 10.852 1 95.5 374 ARG A O 1
ATOM 3007 N N . GLY A 1 375 ? 21.5 14.258 12.203 1 92.44 375 GLY A N 1
ATOM 3008 C CA . GLY A 1 375 ? 21.281 15.047 13.406 1 92.44 375 GLY A CA 1
ATOM 3009 C C . GLY A 1 375 ? 22.219 16.219 13.531 1 92.44 375 GLY A C 1
ATOM 3010 O O . GLY A 1 375 ? 21.812 17.328 13.898 1 92.44 375 GLY A O 1
ATOM 3011 N N . LEU A 1 376 ? 23.406 16 13.227 1 93.25 376 LEU A N 1
ATOM 3012 C CA . LEU A 1 376 ? 24.406 17.062 13.234 1 93.25 376 LEU A CA 1
ATOM 3013 C C . LEU A 1 376 ? 24.016 18.188 12.273 1 93.25 376 LEU A C 1
ATOM 3015 O O . LEU A 1 376 ? 24.156 19.359 12.602 1 93.25 376 LEU A O 1
ATOM 3019 N N . PHE A 1 377 ? 23.562 17.797 11.172 1 94.44 377 PHE A N 1
ATOM 3020 C CA . PHE A 1 377 ? 23.125 18.766 10.18 1 94.44 377 PHE A CA 1
ATOM 3021 C C . PHE A 1 377 ? 21.938 19.562 10.695 1 94.44 377 PHE A C 1
ATOM 3023 O O . PHE A 1 377 ? 21.906 20.797 10.578 1 94.44 377 PHE A O 1
ATOM 3030 N N . SER A 1 378 ? 21.016 18.891 11.258 1 90.94 378 SER A N 1
ATOM 3031 C CA . SER A 1 378 ? 19.812 19.531 11.789 1 90.94 378 SER A CA 1
ATOM 3032 C C . SER A 1 378 ? 20.156 20.516 12.906 1 90.94 378 SER A C 1
ATOM 3034 O O . SER A 1 378 ? 19.562 21.578 13.008 1 90.94 378 SER A O 1
ATOM 3036 N N . ASN A 1 379 ? 21.078 20.125 13.719 1 87.62 379 ASN A N 1
ATOM 3037 C CA . ASN A 1 379 ? 21.516 21 14.797 1 87.62 379 ASN A CA 1
ATOM 3038 C C . ASN A 1 379 ? 22.109 22.312 14.258 1 87.62 379 ASN A C 1
ATOM 3040 O O . ASN A 1 379 ? 21.859 23.375 14.812 1 87.62 379 ASN A O 1
ATOM 3044 N N . GLU A 1 380 ? 22.844 22.125 13.234 1 88.56 380 GLU A N 1
ATOM 3045 C CA . GLU A 1 380 ? 23.422 23.312 12.617 1 88.56 380 GLU A CA 1
ATOM 3046 C C . GLU A 1 380 ? 22.344 24.203 12.008 1 88.56 380 GLU A C 1
ATOM 3048 O O . GLU A 1 380 ? 22.406 25.422 12.117 1 88.56 380 GLU A O 1
ATOM 3053 N N . GLN A 1 381 ? 21.375 23.578 11.484 1 86.94 381 GLN A N 1
ATOM 3054 C CA . GLN A 1 381 ? 20.266 24.312 10.898 1 86.94 381 GLN A CA 1
ATOM 3055 C C . GLN A 1 381 ? 19.469 25.047 11.977 1 86.94 381 GLN A C 1
ATOM 3057 O O . GLN A 1 381 ? 19.078 26.203 11.789 1 86.94 381 GLN A O 1
ATOM 3062 N N . ASN A 1 382 ? 19.281 24.375 13.039 1 81.38 382 ASN A N 1
ATOM 3063 C CA . ASN A 1 382 ? 18.547 24.953 14.148 1 81.38 382 ASN A CA 1
ATOM 3064 C C . ASN A 1 382 ? 19.297 26.125 14.773 1 81.38 382 ASN A C 1
ATOM 3066 O O . ASN A 1 382 ? 18.688 27.125 15.156 1 81.38 382 ASN A O 1
ATOM 3070 N N . ARG A 1 383 ? 20.516 26 14.898 1 78.56 383 ARG A N 1
ATOM 3071 C CA . ARG A 1 383 ? 21.359 27.078 15.422 1 78.56 383 ARG A CA 1
ATOM 3072 C C . ARG A 1 383 ? 21.234 28.328 14.547 1 78.56 383 ARG A C 1
ATOM 3074 O O . ARG A 1 383 ? 21.078 29.438 15.062 1 78.56 383 ARG A O 1
ATOM 3081 N N . GLU A 1 384 ? 21.234 28.047 13.344 1 78.69 384 GLU A N 1
ATOM 3082 C CA . GLU A 1 384 ? 21.109 29.156 12.398 1 78.69 384 GLU A CA 1
ATOM 3083 C C . GLU A 1 384 ? 19.734 29.812 12.508 1 78.69 384 GLU A C 1
ATOM 3085 O O . GLU A 1 384 ? 19.609 31.031 12.477 1 78.69 384 GLU A O 1
ATOM 3090 N N . LYS A 1 385 ? 18.812 29.078 12.711 1 75.88 385 LYS A N 1
ATOM 3091 C CA . LYS A 1 385 ? 17.438 29.562 12.828 1 75.88 385 LYS A CA 1
ATOM 3092 C C . LYS A 1 385 ? 17.25 30.359 14.117 1 75.88 385 LYS A C 1
ATOM 3094 O O . LYS A 1 385 ? 16.609 31.422 14.117 1 75.88 385 LYS A O 1
ATOM 3099 N N . LYS A 1 386 ? 17.781 29.859 15.148 1 69.56 386 LYS A N 1
ATOM 3100 C CA . LYS A 1 386 ? 17.719 30.547 16.438 1 69.56 386 LYS A CA 1
ATOM 3101 C C . LYS A 1 386 ? 18.406 31.906 16.359 1 69.56 386 LYS A C 1
ATOM 3103 O O . LYS A 1 386 ? 17.875 32.906 16.859 1 69.56 386 LYS A O 1
ATOM 3108 N N . GLN A 1 387 ? 19.531 31.844 15.75 1 72.25 387 GLN A N 1
ATOM 3109 C CA . GLN A 1 387 ? 20.266 33.094 15.609 1 72.25 387 GLN A CA 1
ATOM 3110 C C . GLN A 1 387 ? 19.484 34.094 14.773 1 72.25 387 GLN A C 1
ATOM 3112 O O . GLN A 1 387 ? 19.453 35.281 15.102 1 72.25 387 GLN A O 1
ATOM 3117 N N . ARG A 1 388 ? 18.875 33.688 13.867 1 70.12 388 ARG A N 1
ATOM 3118 C CA . ARG A 1 388 ? 18.062 34.562 13.008 1 70.12 388 ARG A CA 1
ATOM 3119 C C . ARG A 1 388 ? 16.859 35.094 13.766 1 70.12 388 ARG A C 1
ATOM 3121 O O . ARG A 1 388 ? 16.516 36.281 13.656 1 70.12 388 ARG A O 1
ATOM 3128 N N . LYS A 1 389 ? 16.281 34.281 14.5 1 65.25 389 LYS A N 1
ATOM 3129 C CA . LYS A 1 389 ? 15.141 34.656 15.312 1 65.25 389 LYS A CA 1
ATOM 3130 C C . LYS A 1 389 ? 15.539 35.719 16.344 1 65.25 389 LYS A C 1
ATOM 3132 O O . LYS A 1 389 ? 14.812 36.688 16.562 1 65.25 389 LYS A O 1
ATOM 3137 N N . LEU A 1 390 ? 16.625 35.5 16.922 1 64.25 390 LEU A N 1
ATOM 3138 C CA . LEU A 1 390 ? 17.156 36.438 17.891 1 64.25 390 LEU A CA 1
ATOM 3139 C C . LEU A 1 390 ? 17.391 37.812 17.25 1 64.25 390 LEU A C 1
ATOM 3141 O O . LEU A 1 390 ? 17.031 38.844 17.812 1 64.25 390 LEU A O 1
ATOM 3145 N N . ASN A 1 391 ? 17.938 37.688 16.125 1 66.88 391 ASN A N 1
ATOM 3146 C CA . ASN A 1 391 ? 18.219 38.938 15.414 1 66.88 391 ASN A CA 1
ATOM 3147 C C . ASN A 1 391 ? 16.922 39.656 15.016 1 66.88 391 ASN A C 1
ATOM 3149 O O . ASN A 1 391 ? 16.844 40.875 15.117 1 66.88 391 ASN A O 1
ATOM 3153 N N . GLU A 1 392 ? 15.93 38.969 14.727 1 64.81 392 GLU A N 1
ATOM 3154 C CA . GLU A 1 392 ? 14.633 39.531 14.352 1 64.81 392 GLU A CA 1
ATOM 3155 C C . GLU A 1 392 ? 13.922 40.125 15.562 1 64.81 392 GLU A C 1
ATOM 3157 O O . GLU A 1 392 ? 13.312 41.188 15.469 1 64.81 392 GLU A O 1
ATOM 3162 N N . GLN A 1 393 ? 13.945 39.469 16.594 1 60.25 393 GLN A N 1
ATOM 3163 C CA . GLN A 1 393 ? 13.375 39.969 17.828 1 60.25 393 GLN A CA 1
ATOM 3164 C C . GLN A 1 393 ? 14.031 41.281 18.234 1 60.25 393 GLN A C 1
ATOM 3166 O O . GLN A 1 393 ? 13.336 42.219 18.625 1 60.25 393 GLN A O 1
ATOM 3171 N N . LYS A 1 394 ? 15.305 41.281 18.203 1 60.25 394 LYS A N 1
ATOM 3172 C CA . LYS A 1 394 ? 16.047 42.5 18.531 1 60.25 394 LYS A CA 1
ATOM 3173 C C . LYS A 1 394 ? 15.602 43.688 17.656 1 60.25 394 LYS A C 1
ATOM 3175 O O . LYS A 1 394 ? 15.398 44.781 18.141 1 60.25 394 LYS A O 1
ATOM 3180 N N . ASN A 1 395 ? 15.375 43.344 16.531 1 62.88 395 ASN A N 1
ATOM 3181 C CA . ASN A 1 395 ? 14.969 44.375 15.578 1 62.88 395 ASN A CA 1
ATOM 3182 C C . ASN A 1 395 ? 13.547 44.875 15.836 1 62.88 395 ASN A C 1
ATOM 3184 O O . ASN A 1 395 ? 13.273 46.062 15.766 1 62.88 395 ASN A O 1
ATOM 3188 N N . THR A 1 396 ? 12.602 44.062 16.219 1 59.12 396 THR A N 1
ATOM 3189 C CA . THR A 1 396 ? 11.211 44.375 16.5 1 59.12 396 THR A CA 1
ATOM 3190 C C . THR A 1 396 ? 11.102 45.188 17.781 1 59.12 396 THR A C 1
ATOM 3192 O O . THR A 1 396 ? 10.32 46.156 17.844 1 59.12 396 THR A O 1
ATOM 3195 N N . GLU A 1 397 ? 11.734 44.812 18.766 1 55.94 397 GLU A N 1
ATOM 3196 C CA . GLU A 1 397 ? 11.766 45.562 20.016 1 55.94 397 GLU A CA 1
ATOM 3197 C C . GLU A 1 397 ? 12.273 47 19.797 1 55.94 397 GLU A C 1
ATOM 3199 O O . GLU A 1 397 ? 11.742 47.938 20.359 1 55.94 397 GLU A O 1
ATOM 3204 N N . ALA A 1 398 ? 13.211 47.031 18.984 1 58.75 398 ALA A N 1
ATOM 3205 C CA . ALA A 1 398 ? 13.773 48.344 18.688 1 58.75 398 ALA A CA 1
ATOM 3206 C C . ALA A 1 398 ? 12.742 49.219 18 1 58.75 398 ALA A C 1
ATOM 3208 O O . ALA A 1 398 ? 12.594 50.406 18.344 1 58.75 398 ALA A O 1
ATOM 3209 N N . LYS A 1 399 ? 11.852 48.719 17.281 1 59.28 399 LYS A N 1
ATOM 3210 C CA . LYS A 1 399 ? 10.836 49.469 16.547 1 59.28 399 LYS A CA 1
ATOM 3211 C C . LYS A 1 399 ? 9.68 49.875 17.469 1 59.28 399 LYS A C 1
ATOM 3213 O O . LYS A 1 399 ? 9.164 51 17.375 1 59.28 399 LYS A O 1
ATOM 3218 N N . PHE A 1 400 ? 9.148 49.094 18.312 1 58.69 400 PHE A N 1
ATOM 3219 C CA . PHE A 1 400 ? 8.062 49.375 19.25 1 58.69 400 PHE A CA 1
ATOM 3220 C C . PHE A 1 400 ? 8.445 50.469 20.234 1 58.69 400 PHE A C 1
ATOM 3222 O O . PHE A 1 400 ? 7.645 51.344 20.547 1 58.69 400 PHE A O 1
ATOM 3229 N N . ARG A 1 401 ? 9.609 50.375 20.781 1 58.31 401 ARG A N 1
ATOM 3230 C CA . ARG A 1 401 ? 10.109 51.438 21.656 1 58.31 401 ARG A CA 1
ATOM 3231 C C . ARG A 1 401 ? 10.031 52.812 20.984 1 58.31 401 ARG A C 1
ATOM 3233 O O . ARG A 1 401 ? 9.633 53.781 21.625 1 58.31 401 ARG A O 1
ATOM 3240 N N . GLU A 1 402 ? 10.273 52.656 19.797 1 62.41 402 GLU A N 1
ATOM 3241 C CA . GLU A 1 402 ? 10.234 53.906 19.047 1 62.41 402 GLU A CA 1
ATOM 3242 C C . GLU A 1 402 ? 8.805 54.438 18.906 1 62.41 402 GLU A C 1
ATOM 3244 O O . GLU A 1 402 ? 8.562 55.625 19 1 62.41 402 GLU A O 1
ATOM 3249 N N . ALA A 1 403 ? 7.648 53.656 18.891 1 59.94 403 ALA A N 1
ATOM 3250 C CA . ALA A 1 403 ? 6.246 54 18.719 1 59.94 403 ALA A CA 1
ATOM 3251 C C . ALA A 1 403 ? 5.664 54.562 20.031 1 59.94 403 ALA A C 1
ATOM 3253 O O . ALA A 1 403 ? 4.922 55.531 20.031 1 59.94 403 ALA A O 1
ATOM 3254 N N . VAL A 1 404 ? 5.793 54 21.156 1 59.88 404 VAL A N 1
ATOM 3255 C CA . VAL A 1 404 ? 5.328 54.438 22.469 1 59.88 404 VAL A CA 1
ATOM 3256 C C . VAL A 1 404 ? 5.883 55.844 22.766 1 59.88 404 VAL A C 1
ATOM 3258 O O . VAL A 1 404 ? 5.164 56.719 23.281 1 59.88 404 VAL A O 1
ATOM 3261 N N . ASP A 1 405 ? 7.133 55.969 22.469 1 61.81 405 ASP A N 1
ATOM 3262 C CA . ASP A 1 405 ? 7.762 57.281 22.703 1 61.81 405 ASP A CA 1
ATOM 3263 C C . ASP A 1 405 ? 7.078 58.375 21.875 1 61.81 405 ASP A C 1
ATOM 3265 O O . ASP A 1 405 ? 6.812 59.469 22.391 1 61.81 405 ASP A O 1
ATOM 3269 N N . THR A 1 406 ? 6.609 58 20.797 1 64.12 406 THR A N 1
ATOM 3270 C CA . THR A 1 406 ? 5.93 58.938 19.938 1 64.12 406 THR A CA 1
ATOM 3271 C C . THR A 1 406 ? 4.547 59.281 20.484 1 64.12 406 THR A C 1
ATOM 3273 O O . THR A 1 406 ? 4.152 60.438 20.531 1 64.12 406 THR A O 1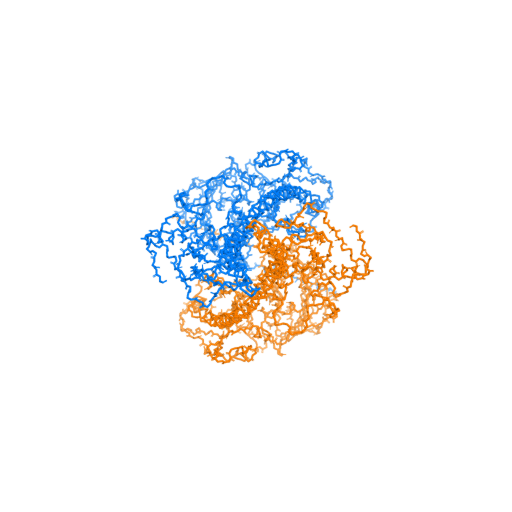
ATOM 3276 N N . PHE A 1 407 ? 3.654 58.406 21.047 1 65.44 407 PHE A N 1
ATOM 3277 C CA . PHE A 1 407 ? 2.33 58.562 21.641 1 65.44 407 PHE A CA 1
ATOM 3278 C C . PHE A 1 407 ? 2.391 59.469 22.875 1 65.44 407 PHE A C 1
ATOM 3280 O O . PHE A 1 407 ? 1.605 60.406 23 1 65.44 407 PHE A O 1
ATOM 3287 N N . ARG A 1 408 ? 3.152 59.156 23.75 1 70.19 408 ARG A N 1
ATOM 3288 C CA . ARG A 1 408 ? 3.336 59.906 25 1 70.19 408 ARG A CA 1
ATOM 3289 C C . ARG A 1 408 ? 3.609 61.375 24.703 1 70.19 408 ARG A C 1
ATOM 3291 O O . ARG A 1 408 ? 2.998 62.25 25.312 1 70.19 408 ARG A O 1
ATOM 3298 N N . ASN A 1 409 ? 4.461 61.531 23.703 1 68.75 409 ASN A N 1
ATOM 3299 C CA . ASN A 1 409 ? 4.832 62.875 23.375 1 68.75 409 ASN A CA 1
ATOM 3300 C C . ASN A 1 409 ? 3.66 63.656 22.781 1 68.75 409 ASN A C 1
ATOM 3302 O O . ASN A 1 409 ? 3.385 64.812 23.188 1 68.75 409 ASN A O 1
ATOM 3306 N N . ILE A 1 410 ? 2.85 63.031 22.016 1 67 410 ILE A N 1
ATOM 3307 C CA . ILE A 1 410 ? 1.766 63.688 21.312 1 67 410 ILE A CA 1
ATOM 3308 C C . ILE A 1 410 ? 0.632 64 22.297 1 67 410 ILE A C 1
ATOM 3310 O O . ILE A 1 410 ? 0.104 65.125 22.312 1 67 410 ILE A O 1
ATOM 3314 N N . VAL A 1 411 ? 0.158 63.156 23.172 1 70.12 411 VAL A N 1
ATOM 3315 C CA . VAL A 1 411 ? -0.939 63.312 24.109 1 70.12 411 VAL A CA 1
ATOM 3316 C C . VAL A 1 411 ? -0.585 64.375 25.141 1 70.12 411 VAL A C 1
ATOM 3318 O O . VAL A 1 411 ? -1.412 65.25 25.469 1 70.12 411 VAL A O 1
ATOM 3321 N N . SER A 1 412 ? 0.59 64.312 25.672 1 73.25 412 SER A N 1
ATOM 3322 C CA . SER A 1 412 ? 1.016 65.312 26.672 1 73.25 412 SER A CA 1
ATOM 3323 C C . SER A 1 412 ? 1.004 66.688 26.109 1 73.25 412 SER A C 1
ATOM 3325 O O . SER A 1 412 ? 0.559 67.625 26.781 1 73.25 412 SER A O 1
ATOM 3327 N N . GLU A 1 413 ? 1.452 66.75 24.922 1 71.62 413 GLU A N 1
ATOM 3328 C CA . GLU A 1 413 ? 1.497 68.062 24.281 1 71.62 413 GLU A CA 1
ATOM 3329 C C . GLU A 1 413 ? 0.093 68.625 24.031 1 71.62 413 GLU A C 1
ATOM 3331 O O . GLU A 1 413 ? -0.191 69.75 24.344 1 71.62 413 GLU A O 1
ATOM 3336 N N . ASN A 1 414 ? -0.781 67.812 23.5 1 69.56 414 ASN A N 1
ATOM 3337 C CA . ASN A 1 414 ? -2.137 68.25 23.172 1 69.56 414 ASN A CA 1
ATOM 3338 C C . ASN A 1 414 ? -2.938 68.562 24.422 1 69.56 414 ASN A C 1
ATOM 3340 O O . ASN A 1 414 ? -3.654 69.562 24.438 1 69.56 414 ASN A O 1
ATOM 3344 N N . ALA A 1 415 ? -2.941 67.875 25.469 1 74.62 415 ALA A N 1
ATOM 3345 C CA . ALA A 1 415 ? -3.635 68.125 26.719 1 74.62 415 ALA A CA 1
ATOM 3346 C C . ALA A 1 415 ? -3.119 69.438 27.375 1 74.62 415 ALA A C 1
ATOM 3348 O O . ALA A 1 415 ? -3.904 70.25 27.859 1 74.62 415 ALA A O 1
ATOM 3349 N N . ALA A 1 416 ? -1.831 69.625 27.344 1 73.5 416 ALA A N 1
ATOM 3350 C CA . ALA A 1 416 ? -1.229 70.812 27.938 1 73.5 416 ALA A CA 1
ATOM 3351 C C . ALA A 1 416 ? -1.679 72.062 27.219 1 73.5 416 ALA A C 1
ATOM 3353 O O . ALA A 1 416 ? -1.952 73.125 27.859 1 73.5 416 ALA A O 1
ATOM 3354 N N . GLU A 1 417 ? -1.693 71.938 25.953 1 71.69 417 GLU A N 1
ATOM 3355 C CA . GLU A 1 417 ? -2.152 73.062 25.172 1 71.69 417 GLU A CA 1
ATOM 3356 C C . GLU A 1 417 ? -3.59 73.438 25.516 1 71.69 417 GLU A C 1
ATOM 3358 O O . GLU A 1 417 ? -3.912 74.625 25.672 1 71.69 417 GLU A O 1
ATOM 3363 N N . SER A 1 418 ? -4.48 72.5 25.719 1 68.56 418 SER A N 1
ATOM 3364 C CA . SER A 1 418 ? -5.891 72.75 26.016 1 68.56 418 SER A CA 1
ATOM 3365 C C . SER A 1 418 ? -6.078 73.25 27.453 1 68.56 418 SER A C 1
ATOM 3367 O O . SER A 1 418 ? -6.918 74.125 27.703 1 68.56 418 SER A O 1
ATOM 3369 N N . ILE A 1 419 ? -5.34 72.75 28.344 1 75.31 419 ILE A N 1
ATOM 3370 C CA . ILE A 1 419 ? -5.43 73.125 29.734 1 75.31 419 ILE A CA 1
ATOM 3371 C C . ILE A 1 419 ? -4.887 74.562 29.891 1 75.31 419 ILE A C 1
ATOM 3373 O O . ILE A 1 419 ? -5.422 75.375 30.672 1 75.31 419 ILE A O 1
ATOM 3377 N N . GLY A 1 420 ? -3.818 74.875 29.172 1 68.88 420 GLY A N 1
ATOM 3378 C CA . GLY A 1 420 ? -3.252 76.188 29.203 1 68.88 420 GLY A CA 1
ATOM 3379 C C . GLY A 1 420 ? -4.223 77.25 28.75 1 68.88 420 GLY A C 1
ATOM 3380 O O . GLY A 1 420 ? -4.168 78.375 29.234 1 68.88 420 GLY A O 1
ATOM 3381 N N . ARG A 1 421 ? -5.113 76.938 27.891 1 62.69 421 ARG A N 1
ATOM 3382 C CA . ARG A 1 421 ? -6.09 77.875 27.391 1 62.69 421 ARG A CA 1
ATOM 3383 C C . ARG A 1 421 ? -7.219 78.062 28.391 1 62.69 421 ARG A C 1
ATOM 3385 O O . ARG A 1 421 ? -7.996 79 28.266 1 62.69 421 ARG A O 1
ATOM 3392 N N . LEU A 1 422 ? -7.367 77.312 29.375 1 62.22 422 LEU A N 1
ATOM 3393 C CA . LEU A 1 422 ? -8.469 77.375 30.328 1 62.22 422 LEU A CA 1
ATOM 3394 C C . LEU A 1 422 ? -8.164 78.438 31.406 1 62.22 422 LEU A C 1
ATOM 3396 O O . LEU A 1 422 ? -6.996 78.625 31.734 1 62.22 422 LEU A O 1
ATOM 3400 N N . ALA A 1 423 ? -9.297 79.125 31.859 1 54 423 ALA A N 1
ATOM 3401 C CA . ALA A 1 423 ? -9.234 80.188 32.906 1 54 423 ALA A CA 1
ATOM 3402 C C . ALA A 1 423 ? -8.734 79.625 34.219 1 54 423 ALA A C 1
ATOM 3404 O O . ALA A 1 423 ? -8.898 78.438 34.5 1 54 423 ALA A O 1
ATOM 3405 N N . PRO A 1 424 ? -7.848 80.312 35 1 51.38 424 PRO A N 1
ATOM 3406 C CA . PRO A 1 424 ? -7.258 79.938 36.281 1 51.38 424 PRO A CA 1
ATOM 3407 C C . PRO A 1 424 ? -8.242 79.188 37.188 1 51.38 424 PRO A C 1
ATOM 3409 O O . PRO A 1 424 ? -7.828 78.375 38.031 1 51.38 424 PRO A O 1
ATOM 3412 N N . ASP A 1 425 ? -9.492 79.5 37.156 1 54.94 425 ASP A N 1
ATOM 3413 C CA . ASP A 1 425 ? -10.484 78.938 38.094 1 54.94 425 ASP A CA 1
ATOM 3414 C C . ASP A 1 425 ? -11.148 77.688 37.5 1 54.94 425 ASP A C 1
ATOM 3416 O O . ASP A 1 425 ? -12.258 77.375 37.906 1 54.94 425 ASP A O 1
ATOM 3420 N N . SER A 1 426 ? -10.547 77.062 36.625 1 60.19 426 SER A N 1
ATOM 3421 C CA . SER A 1 426 ? -11.258 75.938 36 1 60.19 426 SER A CA 1
ATOM 3422 C C . SER A 1 426 ? -11.391 74.75 36.938 1 60.19 426 SER A C 1
ATOM 3424 O O . SER A 1 426 ? -10.492 74.5 37.719 1 60.19 426 SER A O 1
ATOM 3426 N N . SER A 1 427 ? -12.68 74.125 36.969 1 67.25 427 SER A N 1
ATOM 3427 C CA . SER A 1 427 ? -13.023 73 37.844 1 67.25 427 SER A CA 1
ATOM 3428 C C . SER A 1 427 ? -12.242 71.75 37.5 1 67.25 427 SER A C 1
ATOM 3430 O O . SER A 1 427 ? -11.773 71.625 36.344 1 67.25 427 SER A O 1
ATOM 3432 N N . ARG A 1 428 ? -11.938 70.938 38.469 1 70.94 428 ARG A N 1
ATOM 3433 C CA . ARG A 1 428 ? -11.289 69.625 38.312 1 70.94 428 ARG A CA 1
ATOM 3434 C C . ARG A 1 428 ? -11.984 68.812 37.25 1 70.94 428 ARG A C 1
ATOM 3436 O O . ARG A 1 428 ? -11.328 68.125 36.438 1 70.94 428 ARG A O 1
ATOM 3443 N N . GLU A 1 429 ? -13.227 68.938 37.156 1 69.25 429 GLU A N 1
ATOM 3444 C CA . GLU A 1 429 ? -14.023 68.125 36.219 1 69.25 429 GLU A CA 1
ATOM 3445 C C . GLU A 1 429 ? -13.727 68.562 34.781 1 69.25 429 GLU A C 1
ATOM 3447 O O . GLU A 1 429 ? -13.664 67.688 33.875 1 69.25 429 GLU A O 1
ATOM 3452 N N . THR A 1 430 ? -13.539 69.688 34.625 1 72.06 430 THR A N 1
ATOM 3453 C CA . THR A 1 430 ? -13.242 70.188 33.312 1 72.06 430 THR A CA 1
ATOM 3454 C C . THR A 1 430 ? -11.867 69.75 32.844 1 72.06 430 THR A C 1
ATOM 3456 O O . THR A 1 430 ? -11.68 69.375 31.688 1 72.06 430 THR A O 1
ATOM 3459 N N . ILE A 1 431 ? -10.953 69.812 33.75 1 75.38 431 ILE A N 1
ATOM 3460 C CA . ILE A 1 431 ? -9.602 69.375 33.438 1 75.38 431 ILE A CA 1
ATOM 3461 C C . ILE A 1 431 ? -9.609 67.875 33.094 1 75.38 431 ILE A C 1
ATOM 3463 O O . ILE A 1 431 ? -8.984 67.5 32.094 1 75.38 431 ILE A O 1
ATOM 3467 N N . GLU A 1 432 ? -10.359 67.125 33.875 1 73.75 432 GLU A N 1
ATOM 3468 C CA . GLU A 1 432 ? -10.5 65.75 33.625 1 73.75 432 GLU A CA 1
ATOM 3469 C C . GLU A 1 432 ? -11.07 65.438 32.219 1 73.75 432 GLU A C 1
ATOM 3471 O O . GLU A 1 432 ? -10.609 64.562 31.516 1 73.75 432 GLU A O 1
ATOM 3476 N N . GLN A 1 433 ? -11.977 66.188 31.906 1 71.12 433 GLN A N 1
ATOM 3477 C CA . GLN A 1 433 ? -12.617 66 30.609 1 71.12 433 GLN A CA 1
ATOM 3478 C C . GLN A 1 433 ? -11.656 66.312 29.469 1 71.12 433 GLN A C 1
ATOM 3480 O O . GLN A 1 433 ? -11.656 65.688 28.438 1 71.12 433 GLN A O 1
ATOM 3485 N N . ILE A 1 434 ? -10.844 67.25 29.641 1 71.38 434 ILE A N 1
ATOM 3486 C CA . ILE A 1 434 ? -9.891 67.688 28.625 1 71.38 434 ILE A CA 1
ATOM 3487 C C . ILE A 1 434 ? -8.867 66.562 28.391 1 71.38 434 ILE A C 1
ATOM 3489 O O . ILE A 1 434 ? -8.547 66.25 27.234 1 71.38 434 ILE A O 1
ATOM 3493 N N . ILE A 1 435 ? -8.422 66.062 29.453 1 74.81 435 ILE A N 1
ATOM 3494 C CA . ILE A 1 435 ? -7.418 65 29.359 1 74.81 435 ILE A CA 1
ATOM 3495 C C . ILE A 1 435 ? -8.031 63.781 28.719 1 74.81 435 ILE A C 1
ATOM 3497 O O . ILE A 1 435 ? -7.43 63.156 27.844 1 74.81 435 ILE A O 1
ATOM 3501 N N . SER A 1 436 ? -9.234 63.438 29.188 1 70.69 436 SER A N 1
ATOM 3502 C CA . SER A 1 436 ? -9.961 62.281 28.625 1 70.69 436 SER A CA 1
ATOM 3503 C C . SER A 1 436 ? -10.156 62.469 27.125 1 70.69 436 SER A C 1
ATOM 3505 O O . SER A 1 436 ? -9.977 61.5 26.359 1 70.69 436 SER A O 1
ATOM 3507 N N . ASP A 1 437 ? -10.484 63.562 26.75 1 65.5 437 ASP A N 1
ATOM 3508 C CA . ASP A 1 437 ? -10.695 63.844 25.328 1 65.5 437 ASP A CA 1
ATOM 3509 C C . ASP A 1 437 ? -9.391 63.75 24.547 1 65.5 437 ASP A C 1
ATOM 3511 O O . ASP A 1 437 ? -9.367 63.281 23.422 1 65.5 437 ASP A O 1
ATOM 3515 N N . ALA A 1 438 ? -8.289 64.25 25.141 1 67.19 438 ALA A N 1
ATOM 3516 C CA . ALA A 1 438 ? -6.988 64.188 24.469 1 67.19 438 ALA A CA 1
ATOM 3517 C C . ALA A 1 438 ? -6.539 62.781 24.25 1 67.19 438 ALA A C 1
ATOM 3519 O O . ALA A 1 438 ? -6 62.438 23.188 1 67.19 438 ALA A O 1
ATOM 3520 N N . ILE A 1 439 ? -6.773 62 25.172 1 67.56 439 ILE A N 1
ATOM 3521 C CA . ILE A 1 439 ? -6.434 60.562 25.078 1 67.56 439 ILE A CA 1
ATOM 3522 C C . ILE A 1 439 ? -7.277 59.906 24 1 67.56 439 ILE A C 1
ATOM 3524 O O . ILE A 1 439 ? -6.75 59.188 23.141 1 67.56 439 ILE A O 1
ATOM 3528 N N . ASN A 1 440 ? -8.5 60.188 24.031 1 60.91 440 ASN A N 1
ATOM 3529 C CA . ASN A 1 440 ? -9.406 59.625 23.047 1 60.91 440 ASN A CA 1
ATOM 3530 C C . ASN A 1 440 ? -9.039 60.031 21.625 1 60.91 440 ASN A C 1
ATOM 3532 O O . ASN A 1 440 ? -9.055 59.219 20.703 1 60.91 440 ASN A O 1
ATOM 3536 N N . ASN A 1 441 ? -8.648 61.188 21.484 1 57.19 441 ASN A N 1
ATOM 3537 C CA . ASN A 1 441 ? -8.391 61.75 20.156 1 57.19 441 ASN A CA 1
ATOM 3538 C C . ASN A 1 441 ? -7.066 61.25 19.578 1 57.19 441 ASN A C 1
ATOM 3540 O O . ASN A 1 441 ? -6.863 61.312 18.359 1 57.19 441 ASN A O 1
ATOM 3544 N N . ASN A 1 442 ? -6.035 60.812 20.469 1 56.56 442 ASN A N 1
ATOM 3545 C CA . ASN A 1 442 ? -4.715 60.406 20 1 56.56 442 ASN A CA 1
ATOM 3546 C C . ASN A 1 442 ? -4.477 58.906 20.172 1 56.56 442 ASN A C 1
ATOM 3548 O O . ASN A 1 442 ? -3.336 58.438 20.109 1 56.56 442 ASN A O 1
ATOM 3552 N N . ALA A 1 443 ? -5.527 58.312 20.453 1 57.25 443 ALA A N 1
ATOM 3553 C CA . ALA A 1 443 ? -5.48 56.875 20.672 1 57.25 443 ALA A CA 1
ATOM 3554 C C . ALA A 1 443 ? -4.953 56.156 19.438 1 57.25 443 ALA A C 1
ATOM 3556 O O . ALA A 1 443 ? -4.359 55.062 19.531 1 57.25 443 ALA A O 1
ATOM 3557 N N . ASN A 1 444 ? -4.98 56.75 18.281 1 51 444 ASN A N 1
ATOM 3558 C CA . ASN A 1 444 ? -4.496 56.188 17.016 1 51 444 ASN A CA 1
ATOM 3559 C C . ASN A 1 444 ? -2.979 56.031 17.016 1 51 444 ASN A C 1
ATOM 3561 O O . ASN A 1 444 ? -2.439 55.156 16.328 1 51 444 ASN A O 1
ATOM 3565 N N . ALA A 1 445 ? -2.256 56.938 17.734 1 50.84 445 ALA A N 1
ATOM 3566 C CA . ALA A 1 445 ? -0.8 56.875 17.828 1 50.84 445 ALA A CA 1
ATOM 3567 C C . ALA A 1 445 ? -0.349 55.531 18.453 1 50.84 445 ALA A C 1
ATOM 3569 O O . ALA A 1 445 ? 0.773 55.094 18.203 1 50.84 445 ALA A O 1
ATOM 3570 N N . LEU A 1 446 ? -1.279 55.031 19.25 1 49.56 446 LEU A N 1
ATOM 3571 C CA . LEU A 1 446 ? -1.023 53.75 19.891 1 49.56 446 LEU A CA 1
ATOM 3572 C C . LEU A 1 446 ? -1.574 52.625 19.031 1 49.56 446 LEU A C 1
ATOM 3574 O O . LEU A 1 446 ? -1.469 51.438 19.406 1 49.56 446 LEU A O 1
ATOM 3578 N N . GLY A 1 447 ? -1.863 52.938 17.844 1 45.56 447 GLY A N 1
ATOM 3579 C CA . GLY A 1 447 ? -2.467 51.969 16.938 1 45.56 447 GLY A CA 1
ATOM 3580 C C . GLY A 1 447 ? -3.926 51.688 17.266 1 45.56 447 GLY A C 1
ATOM 3581 O O . GLY A 1 447 ? -4.473 50.656 16.859 1 45.56 447 GLY A O 1
ATOM 3582 N N . LEU A 1 448 ? -4.414 52.5 18.266 1 41.03 448 LEU A N 1
ATOM 3583 C CA . LEU A 1 448 ? -5.812 52.375 18.641 1 41.03 448 LEU A CA 1
ATOM 3584 C C . LEU A 1 448 ? -6.711 53.25 17.781 1 41.03 448 LEU A C 1
ATOM 3586 O O . LEU A 1 448 ? -6.281 54.281 17.297 1 41.03 448 LEU A O 1
ATOM 3590 N N . LYS A 1 449 ? -7.734 52.656 17.156 1 35.16 449 LYS A N 1
ATOM 3591 C CA . LYS A 1 449 ? -8.703 53.469 16.406 1 35.16 449 LYS A CA 1
ATOM 3592 C C . LYS A 1 449 ? -9.258 54.594 17.281 1 35.16 449 LYS A C 1
ATOM 3594 O O . LYS A 1 449 ? -9.594 54.406 18.438 1 35.16 449 LYS A O 1
ATOM 3599 N N . THR A 1 450 ? -8.852 55.781 16.938 1 35.47 450 THR A N 1
ATOM 3600 C CA . THR A 1 450 ? -9.641 56.875 17.5 1 35.47 450 THR A CA 1
ATOM 3601 C C . THR A 1 450 ? -11.133 56.625 17.328 1 35.47 450 THR A C 1
ATOM 3603 O O . THR A 1 450 ? -11.547 55.938 16.391 1 35.47 450 THR A O 1
ATOM 3606 N N . VAL A 1 451 ? -11.789 56.688 18.297 1 31.88 451 VAL A N 1
ATOM 3607 C CA . VAL A 1 451 ? -13.219 56.625 18.031 1 31.88 451 VAL A CA 1
ATOM 3608 C C . VAL A 1 451 ? -13.586 57.469 16.828 1 31.88 451 VAL A C 1
ATOM 3610 O O . VAL A 1 451 ? -13.531 58.719 16.891 1 31.88 451 VAL A O 1
ATOM 3613 N N . VAL A 1 452 ? -12.594 57.406 15.711 1 30.14 452 VAL A N 1
ATOM 3614 C CA . VAL A 1 452 ? -13 58.156 14.516 1 30.14 452 VAL A CA 1
ATOM 3615 C C . VAL A 1 452 ? -14.438 57.812 14.156 1 30.14 452 VAL A C 1
ATOM 3617 O O . VAL A 1 452 ? -14.938 56.75 14.531 1 30.14 452 VAL A O 1
ATOM 3620 N N . ASP A 1 453 ? -14.891 58.844 13.414 1 29.47 453 ASP A N 1
ATOM 3621 C CA . ASP A 1 453 ? -15.953 58.688 12.438 1 29.47 453 ASP A CA 1
ATOM 3622 C C . ASP A 1 453 ? -15.547 57.688 11.352 1 29.47 453 ASP A C 1
ATOM 3624 O O . ASP A 1 453 ? -14.359 57.438 11.141 1 29.47 453 ASP A O 1
ATOM 3628 N N . SER A 1 454 ? -16.141 57.031 10.305 1 30.22 454 SER A N 1
ATOM 3629 C CA . SER A 1 454 ? -16.375 55.938 9.375 1 30.22 454 SER A CA 1
ATOM 3630 C C . SER A 1 454 ? -15.375 56 8.219 1 30.22 454 SER A C 1
ATOM 3632 O O . SER A 1 454 ? -15.109 54.969 7.578 1 30.22 454 SER A O 1
ATOM 3634 N N . GLN A 1 455 ? -14.586 57.031 7.492 1 30.73 455 GLN A N 1
ATOM 3635 C CA . GLN A 1 455 ? -14.508 56.875 6.043 1 30.73 455 GLN A CA 1
ATOM 3636 C C . GLN A 1 455 ? -13.188 56.25 5.617 1 30.73 455 GLN A C 1
ATOM 3638 O O . GLN A 1 455 ? -13.078 55.688 4.516 1 30.73 455 GLN A O 1
ATOM 3643 N N . LYS A 1 456 ? -11.781 56.656 5.707 1 37.5 456 LYS A N 1
ATOM 3644 C CA . LYS A 1 456 ? -10.781 56.406 4.668 1 37.5 456 LYS A CA 1
ATOM 3645 C C . LYS A 1 456 ? -10.133 55.031 4.836 1 37.5 456 LYS A C 1
ATOM 3647 O O . LYS A 1 456 ? -9.516 54.75 5.863 1 37.5 456 LYS A O 1
ATOM 3652 N N . LYS A 1 457 ? -10.227 53.906 3.938 1 44.44 457 LYS A N 1
ATOM 3653 C CA . LYS A 1 457 ? -10.141 52.438 3.883 1 44.44 457 LYS A CA 1
ATOM 3654 C C . LYS A 1 457 ? -8.867 52 3.168 1 44.44 457 LYS A C 1
ATOM 3656 O O . LYS A 1 457 ? -8.555 52.5 2.082 1 44.44 457 LYS A O 1
ATOM 3661 N N . LYS A 1 458 ? -7.609 51.469 3.738 1 53.25 458 LYS A N 1
ATOM 3662 C CA . LYS A 1 458 ? -6.539 50.781 3.021 1 53.25 458 LYS A CA 1
ATOM 3663 C C . LYS A 1 458 ? -6.812 49.281 2.938 1 53.25 458 LYS A C 1
ATOM 3665 O O . LYS A 1 458 ? -7.391 48.688 3.855 1 53.25 458 LYS A O 1
ATOM 3670 N N . ILE A 1 459 ? -6.012 48.5 1.616 1 61.16 459 ILE A N 1
ATOM 3671 C CA . ILE A 1 459 ? -6.406 47.125 1.38 1 61.16 459 ILE A CA 1
ATOM 3672 C C . ILE A 1 459 ? -5.168 46.25 1.363 1 61.16 459 ILE A C 1
ATOM 3674 O O . ILE A 1 459 ? -4.191 46.531 0.67 1 61.16 459 ILE A O 1
ATOM 3678 N N . LEU A 1 460 ? -5.027 45.125 2.088 1 67.5 460 LEU A N 1
ATOM 3679 C CA . LEU A 1 460 ? -4.043 44.031 2.049 1 67.5 460 LEU A CA 1
ATOM 3680 C C . LEU A 1 460 ? -4.605 42.812 1.332 1 67.5 460 LEU A C 1
ATOM 3682 O O . LEU A 1 460 ? -5.699 42.344 1.652 1 67.5 460 LEU A O 1
ATOM 3686 N N . ILE A 1 461 ? -3.658 42.188 0.406 1 75 461 ILE A N 1
ATOM 3687 C CA . ILE A 1 461 ? -4.016 40.906 -0.167 1 75 461 ILE A CA 1
ATOM 3688 C C . ILE A 1 461 ? -3.148 39.812 0.449 1 75 461 ILE A C 1
ATOM 3690 O O . ILE A 1 461 ? -1.953 39.719 0.156 1 75 461 ILE A O 1
ATOM 3694 N N . SER A 1 462 ? -3.703 38.969 1.357 1 73.06 462 SER A N 1
ATOM 3695 C CA . SER A 1 462 ? -3.066 37.844 2.029 1 73.06 462 SER A CA 1
ATOM 3696 C C . SER A 1 462 ? -3.342 36.531 1.294 1 73.06 462 SER A C 1
ATOM 3698 O O . SER A 1 462 ? -4.496 36.188 1.034 1 73.06 462 SER A O 1
ATOM 3700 N N . HIS A 1 463 ? -2.277 35.781 0.907 1 73 463 HIS A N 1
ATOM 3701 C CA . HIS A 1 463 ? -2.418 34.594 0.102 1 73 463 HIS A CA 1
ATOM 3702 C C . HIS A 1 463 ? -1.283 33.594 0.378 1 73 463 HIS A C 1
ATOM 3704 O O . HIS A 1 463 ? -0.219 34 0.862 1 73 463 HIS A O 1
ATOM 3710 N N . ALA A 1 464 ? -1.471 32.281 0.148 1 75.69 464 ALA A N 1
ATOM 3711 C CA . ALA A 1 464 ? -0.405 31.281 0.051 1 75.69 464 ALA A CA 1
ATOM 3712 C C . ALA A 1 464 ? 0.386 31.453 -1.242 1 75.69 464 ALA A C 1
ATOM 3714 O O . ALA A 1 464 ? -0.182 31.781 -2.287 1 75.69 464 ALA A O 1
ATOM 3715 N N . SER A 1 465 ? 1.665 31.266 -1.254 1 72.56 465 SER A N 1
ATOM 3716 C CA . SER A 1 465 ? 2.516 31.469 -2.422 1 72.56 465 SER A CA 1
ATOM 3717 C C . SER A 1 465 ? 1.99 30.703 -3.631 1 72.56 465 SER A C 1
ATOM 3719 O O . SER A 1 465 ? 2.119 31.156 -4.77 1 72.56 465 SER A O 1
ATOM 3721 N N . LYS A 1 466 ? 1.398 29.594 -3.514 1 74.38 466 LYS A N 1
ATOM 3722 C CA . LYS A 1 466 ? 0.86 28.75 -4.582 1 74.38 466 LYS A CA 1
ATOM 3723 C C . LYS A 1 466 ? -0.421 29.344 -5.156 1 74.38 466 LYS A C 1
ATOM 3725 O O . LYS A 1 466 ? -0.87 28.953 -6.234 1 74.38 466 LYS A O 1
ATOM 3730 N N . ASP A 1 467 ? -0.986 30.375 -4.547 1 64.75 467 ASP A N 1
ATOM 3731 C CA . ASP A 1 467 ? -2.234 30.984 -4.996 1 64.75 467 ASP A CA 1
ATOM 3732 C C . ASP A 1 467 ? -1.982 32.344 -5.617 1 64.75 467 ASP A C 1
ATOM 3734 O O . ASP A 1 467 ? -2.881 33.188 -5.656 1 64.75 467 ASP A O 1
ATOM 3738 N N . LYS A 1 468 ? -0.89 32.5 -6.105 1 75.12 468 LYS A N 1
ATOM 3739 C CA . LYS A 1 468 ? -0.48 33.781 -6.672 1 75.12 468 LYS A CA 1
ATOM 3740 C C . LYS A 1 468 ? -1.366 34.188 -7.852 1 75.12 468 LYS A C 1
ATOM 3742 O O . LYS A 1 468 ? -1.675 35.375 -8.039 1 75.12 468 LYS A O 1
ATOM 3747 N N . ALA A 1 469 ? -1.787 33.156 -8.594 1 70.81 469 ALA A N 1
ATOM 3748 C CA . ALA A 1 469 ? -2.568 33.469 -9.789 1 70.81 469 ALA A CA 1
ATOM 3749 C C . ALA A 1 469 ? -3.852 34.188 -9.438 1 70.81 469 ALA A C 1
ATOM 3751 O O . ALA A 1 469 ? -4.191 35.188 -10.078 1 70.81 469 ALA A O 1
ATOM 3752 N N . LEU A 1 470 ? -4.539 33.781 -8.438 1 66.81 470 LEU A N 1
ATOM 3753 C CA . LEU A 1 470 ? -5.746 34.5 -8.031 1 66.81 470 LEU A CA 1
ATOM 3754 C C . LEU A 1 470 ? -5.398 35.812 -7.328 1 66.81 470 LEU A C 1
ATOM 3756 O O . LEU A 1 470 ? -6.082 36.812 -7.52 1 66.81 470 LEU A O 1
ATOM 3760 N N . ALA A 1 471 ? -4.473 35.812 -6.637 1 72.69 471 ALA A N 1
ATOM 3761 C CA . ALA A 1 471 ? -4.078 37.062 -5.969 1 72.69 471 ALA A CA 1
ATOM 3762 C C . ALA A 1 471 ? -3.703 38.125 -6.984 1 72.69 471 ALA A C 1
ATOM 3764 O O . ALA A 1 471 ? -4.043 39.312 -6.812 1 72.69 471 ALA A O 1
ATOM 3765 N N . ASP A 1 472 ? -3.039 37.656 -7.992 1 73.12 472 ASP A N 1
ATOM 3766 C CA . ASP A 1 472 ? -2.693 38.594 -9.062 1 73.12 472 ASP A CA 1
ATOM 3767 C C . ASP A 1 472 ? -3.947 39.156 -9.727 1 73.12 472 ASP A C 1
ATOM 3769 O O . ASP A 1 472 ? -3.99 40.312 -10.078 1 73.12 472 ASP A O 1
ATOM 3773 N N . LEU A 1 473 ? -4.973 38.312 -9.891 1 67.12 473 LEU A N 1
ATOM 3774 C CA . LEU A 1 473 ? -6.242 38.75 -10.453 1 67.12 473 LEU A CA 1
ATOM 3775 C C . LEU A 1 473 ? -6.914 39.781 -9.547 1 67.12 473 LEU A C 1
ATOM 3777 O O . LEU A 1 473 ? -7.449 40.781 -10.023 1 67.12 473 LEU A O 1
ATOM 3781 N N . ILE A 1 474 ? -6.949 39.594 -8.406 1 66.62 474 ILE A N 1
ATOM 3782 C CA . ILE A 1 474 ? -7.543 40.5 -7.445 1 66.62 474 ILE A CA 1
ATOM 3783 C C . ILE A 1 474 ? -6.773 41.812 -7.453 1 66.62 474 ILE A C 1
ATOM 3785 O O . ILE A 1 474 ? -7.371 42.906 -7.445 1 66.62 474 ILE A O 1
ATOM 3789 N N . TYR A 1 475 ? -5.586 41.656 -7.547 1 70.12 475 TYR A N 1
ATOM 3790 C CA . TYR A 1 475 ? -4.742 42.844 -7.621 1 70.12 475 TYR A CA 1
ATOM 3791 C C . TYR A 1 475 ? -5.074 43.688 -8.859 1 70.12 475 TYR A C 1
ATOM 3793 O O . TYR A 1 475 ? -5.262 44.906 -8.766 1 70.12 475 TYR A O 1
ATOM 3801 N N . SER A 1 476 ? -5.035 43.031 -9.969 1 68.88 476 SER A N 1
ATOM 3802 C CA . SER A 1 476 ? -5.348 43.719 -11.219 1 68.88 476 SER A CA 1
ATOM 3803 C C . SER A 1 476 ? -6.727 44.375 -11.172 1 68.88 476 SER A C 1
ATOM 3805 O O . SER A 1 476 ? -6.926 45.469 -11.68 1 68.88 476 SER A O 1
ATOM 3807 N N . PHE A 1 477 ? -7.621 43.688 -10.453 1 62.53 477 PHE A N 1
ATOM 3808 C CA . PHE A 1 477 ? -8.969 44.219 -10.289 1 62.53 477 PHE A CA 1
ATOM 3809 C C . PHE A 1 477 ? -8.953 45.469 -9.43 1 62.53 477 PHE A C 1
ATOM 3811 O O . PHE A 1 477 ? -9.641 46.438 -9.742 1 62.53 477 PHE A O 1
ATOM 3818 N N . LEU A 1 478 ? -8.258 45.5 -8.477 1 64.69 478 LEU A N 1
ATOM 3819 C CA . LEU A 1 478 ? -8.188 46.656 -7.59 1 64.69 478 LEU A CA 1
ATOM 3820 C C . LEU A 1 478 ? -7.559 47.844 -8.305 1 64.69 478 LEU A C 1
ATOM 3822 O O . LEU A 1 478 ? -8.062 48.969 -8.211 1 64.69 478 LEU A O 1
ATOM 3826 N N . VAL A 1 479 ? -6.551 47.531 -9.055 1 67.44 479 VAL A N 1
ATOM 3827 C CA . VAL A 1 479 ? -5.867 48.594 -9.766 1 67.44 479 VAL A CA 1
ATOM 3828 C C . VAL A 1 479 ? -6.75 49.125 -10.898 1 67.44 479 VAL A C 1
ATOM 3830 O O . VAL A 1 479 ? -6.828 50.312 -11.133 1 67.44 479 VAL A O 1
ATOM 3833 N N . PHE A 1 480 ? -7.484 48.219 -11.469 1 61.38 480 PHE A N 1
ATOM 3834 C CA . PHE A 1 480 ? -8.414 48.594 -12.523 1 61.38 480 PHE A CA 1
ATOM 3835 C C . PHE A 1 480 ? -9.531 49.5 -11.984 1 61.38 480 PHE A C 1
ATOM 3837 O O . PHE A 1 480 ? -10.023 50.375 -12.68 1 61.38 480 PHE A O 1
ATOM 3844 N N . ASN A 1 481 ? -9.859 49.344 -10.766 1 53.91 481 ASN A N 1
ATOM 3845 C CA . ASN A 1 481 ? -10.898 50.156 -10.125 1 53.91 481 ASN A CA 1
ATOM 3846 C C . ASN A 1 481 ? -10.312 51.344 -9.406 1 53.91 481 ASN A C 1
ATOM 3848 O O . ASN A 1 481 ? -10.883 51.844 -8.43 1 53.91 481 ASN A O 1
ATOM 3852 N N . ASN A 1 482 ? -9.289 51.844 -9.758 1 60.91 482 ASN A N 1
ATOM 3853 C CA . ASN A 1 482 ? -8.594 53.062 -9.43 1 60.91 482 ASN A CA 1
ATOM 3854 C C . ASN A 1 482 ? -8.086 53.062 -7.992 1 60.91 482 ASN A C 1
ATOM 3856 O O . ASN A 1 482 ? -7.996 54.125 -7.355 1 60.91 482 ASN A O 1
ATOM 3860 N N . ILE A 1 483 ? -7.934 51.844 -7.512 1 62.88 483 ILE A N 1
ATOM 3861 C CA . ILE A 1 483 ? -7.18 51.844 -6.266 1 62.88 483 ILE A CA 1
ATOM 3862 C C . ILE A 1 483 ? -5.695 52.062 -6.562 1 62.88 483 ILE A C 1
ATOM 3864 O O . ILE A 1 483 ? -5.098 51.312 -7.344 1 62.88 483 ILE A O 1
ATOM 3868 N N . PRO A 1 484 ? -5.184 53 -6 1 68.31 484 PRO A N 1
ATOM 3869 C CA . PRO A 1 484 ? -3.779 53.281 -6.324 1 68.31 484 PRO A CA 1
ATOM 3870 C C . PRO A 1 484 ? -2.861 52.125 -5.902 1 68.31 484 PRO A C 1
ATOM 3872 O O . PRO A 1 484 ? -3.01 51.562 -4.809 1 68.31 484 PRO A O 1
ATOM 3875 N N . PRO A 1 485 ? -1.917 51.719 -6.812 1 68.5 485 PRO A N 1
ATOM 3876 C CA . PRO A 1 485 ? -1.021 50.594 -6.496 1 68.5 485 PRO A CA 1
ATOM 3877 C C . PRO A 1 485 ? -0.216 50.844 -5.219 1 68.5 485 PRO A C 1
ATOM 3879 O O . PRO A 1 485 ? 0.14 49.875 -4.523 1 68.5 485 PRO A O 1
ATOM 3882 N N . GLU A 1 486 ? -0.137 52 -4.859 1 67.19 486 GLU A N 1
ATOM 3883 C CA . GLU A 1 486 ? 0.641 52.312 -3.664 1 67.19 486 GLU A CA 1
ATOM 3884 C C . GLU A 1 486 ? -0.138 52 -2.395 1 67.19 486 GLU A C 1
ATOM 3886 O O . GLU A 1 486 ? 0.446 51.875 -1.315 1 67.19 486 GLU A O 1
ATOM 3891 N N . ASP A 1 487 ? -1.595 51.812 -2.559 1 63.59 487 ASP A N 1
ATOM 3892 C CA . ASP A 1 487 ? -2.447 51.531 -1.407 1 63.59 487 ASP A CA 1
ATOM 3893 C C . ASP A 1 487 ? -2.691 50.031 -1.248 1 63.59 487 ASP A C 1
ATOM 3895 O O . ASP A 1 487 ? -3.455 49.625 -0.377 1 63.59 487 ASP A O 1
ATOM 3899 N N . ILE A 1 488 ? -2.242 49.344 -2.025 1 68.5 488 ILE A N 1
ATOM 3900 C CA . ILE A 1 488 ? -2.336 47.875 -1.995 1 68.5 488 ILE A CA 1
ATOM 3901 C C . ILE A 1 488 ? -0.982 47.281 -1.625 1 68.5 488 ILE A C 1
ATOM 3903 O O . ILE A 1 488 ? 0.044 47.656 -2.203 1 68.5 488 ILE A O 1
ATOM 3907 N N . LEU A 1 489 ? -1.121 46.406 -0.694 1 69.56 489 LEU A N 1
ATOM 3908 C CA . LEU A 1 489 ? 0.047 45.594 -0.339 1 69.56 489 LEU A CA 1
ATOM 3909 C C . LEU A 1 489 ? -0.134 44.156 -0.77 1 69.56 489 LEU A C 1
ATOM 3911 O O . LEU A 1 489 ? -1.009 43.438 -0.256 1 69.56 489 LEU A O 1
ATOM 3915 N N . TYR A 1 490 ? 0.825 43.656 -1.65 1 74.25 490 TYR A N 1
ATOM 3916 C CA . TYR A 1 490 ? 0.787 42.344 -2.27 1 74.25 490 TYR A CA 1
ATOM 3917 C C . TYR A 1 490 ? 2.193 41.781 -2.461 1 74.25 490 TYR A C 1
ATOM 3919 O O . TYR A 1 490 ? 2.912 42.219 -3.373 1 74.25 490 TYR A O 1
ATOM 3927 N N . THR A 1 491 ? 2.551 40.906 -1.602 1 70.31 491 THR A N 1
ATOM 3928 C CA . THR A 1 491 ? 3.943 40.5 -1.437 1 70.31 491 THR A CA 1
ATOM 3929 C C . THR A 1 491 ? 4.457 39.812 -2.693 1 70.31 491 THR A C 1
ATOM 3931 O O . THR A 1 491 ? 5.648 39.875 -3.008 1 70.31 491 THR A O 1
ATOM 3934 N N . SER A 1 492 ? 3.65 39.031 -3.33 1 70.69 492 SER A N 1
ATOM 3935 C CA . SER A 1 492 ? 4.074 38.281 -4.512 1 70.69 492 SER A CA 1
ATOM 3936 C C . SER A 1 492 ? 3.836 39.094 -5.785 1 70.69 492 SER A C 1
ATOM 3938 O O . SER A 1 492 ? 3.865 38.562 -6.891 1 70.69 492 SER A O 1
ATOM 3940 N N . CYS A 1 493 ? 3.709 40.406 -5.703 1 74.38 493 CYS A N 1
ATOM 3941 C CA . CYS A 1 493 ? 3.326 41.25 -6.824 1 74.38 493 CYS A CA 1
ATOM 3942 C C . CYS A 1 493 ? 4.48 41.406 -7.805 1 74.38 493 CYS A C 1
ATOM 3944 O O . CYS A 1 493 ? 5.633 41.562 -7.395 1 74.38 493 CYS A O 1
ATOM 3946 N N . ASP A 1 494 ? 4.324 41.438 -9.102 1 72.06 494 ASP A N 1
ATOM 3947 C CA . ASP A 1 494 ? 5.359 41.688 -10.102 1 72.06 494 ASP A CA 1
ATOM 3948 C C . ASP A 1 494 ? 5.762 43.156 -10.125 1 72.06 494 ASP A C 1
ATOM 3950 O O . ASP A 1 494 ? 6.887 43.5 -10.5 1 72.06 494 ASP A O 1
ATOM 3954 N N . ASP A 1 495 ? 4.961 44.156 -9.812 1 67.31 495 ASP A N 1
ATOM 3955 C CA . ASP A 1 495 ? 5.238 45.594 -9.719 1 67.31 495 ASP A CA 1
ATOM 3956 C C . ASP A 1 495 ? 5.891 45.938 -8.383 1 67.31 495 ASP A C 1
ATOM 3958 O O . ASP A 1 495 ? 5.328 45.656 -7.324 1 67.31 495 ASP A O 1
ATOM 3962 N N . GLU A 1 496 ? 6.938 46.656 -8.445 1 68.62 496 GLU A N 1
ATOM 3963 C CA . GLU A 1 496 ? 7.727 46.906 -7.242 1 68.62 496 GLU A CA 1
ATOM 3964 C C . GLU A 1 496 ? 6.996 47.844 -6.297 1 68.62 496 GLU A C 1
ATOM 3966 O O . GLU A 1 496 ? 7.191 47.812 -5.082 1 68.62 496 GLU A O 1
ATOM 3971 N N . ILE A 1 497 ? 6.137 48.594 -6.672 1 66.5 497 ILE A N 1
ATOM 3972 C CA . ILE A 1 497 ? 5.48 49.656 -5.898 1 66.5 497 ILE A CA 1
ATOM 3973 C C . ILE A 1 497 ? 4.547 49.031 -4.867 1 66.5 497 ILE A C 1
ATOM 3975 O O . ILE A 1 497 ? 4.34 49.594 -3.787 1 66.5 497 ILE A O 1
ATOM 3979 N N . SER A 1 498 ? 3.965 47.844 -5.211 1 67.06 498 SER A N 1
ATOM 3980 C CA . SER A 1 498 ? 2.984 47.219 -4.324 1 67.06 498 SER A CA 1
ATOM 3981 C C . SER A 1 498 ? 3.627 46.125 -3.459 1 67.06 498 SER A C 1
ATOM 3983 O O . SER A 1 498 ? 2.943 45.469 -2.682 1 67.06 498 SER A O 1
ATOM 3985 N N . ARG A 1 499 ? 4.793 45.969 -3.682 1 72.12 499 ARG A N 1
ATOM 3986 C CA . ARG A 1 499 ? 5.512 44.969 -2.898 1 72.12 499 ARG A CA 1
ATOM 3987 C C . ARG A 1 499 ? 6.059 45.562 -1.609 1 72.12 499 ARG A C 1
ATOM 3989 O O . ARG A 1 499 ? 6.047 46.812 -1.438 1 72.12 499 ARG A O 1
ATOM 3996 N N . ILE A 1 500 ? 6.508 44.781 -0.794 1 63.59 500 ILE A N 1
ATOM 3997 C CA . ILE A 1 500 ? 7.223 45.25 0.385 1 63.59 500 ILE A CA 1
ATOM 3998 C C . ILE A 1 500 ? 8.523 45.938 -0.04 1 63.59 500 ILE A C 1
ATOM 4000 O O . ILE A 1 500 ? 9.273 45.406 -0.854 1 63.59 500 ILE A O 1
ATOM 4004 N N . PRO A 1 501 ? 8.75 47.281 0.248 1 54.75 501 PRO A N 1
ATOM 4005 C CA . PRO A 1 501 ? 9.922 48.031 -0.223 1 54.75 501 PRO A CA 1
ATOM 4006 C C . PRO A 1 501 ? 11.227 47.25 -0.03 1 54.75 501 PRO A C 1
ATOM 4008 O O . PRO A 1 501 ? 11.383 46.562 0.976 1 54.75 501 PRO A O 1
ATOM 4011 N N . GLU A 1 502 ? 12.375 47.469 -0.91 1 51.81 502 GLU A N 1
ATOM 4012 C CA . GLU A 1 502 ? 13.719 46.906 -0.931 1 51.81 502 GLU A CA 1
ATOM 4013 C C . GLU A 1 502 ? 14.617 47.562 0.101 1 51.81 502 GLU A C 1
ATOM 4015 O O . GLU A 1 502 ? 14.547 48.781 0.306 1 51.81 502 GLU A O 1
ATOM 4020 N N . GLY A 1 503 ? 15.469 46.719 1.364 1 48.75 503 GLY A N 1
ATOM 4021 C CA . GLY A 1 503 ? 16.328 47.188 2.43 1 48.75 503 GLY A CA 1
ATOM 4022 C C . GLY A 1 503 ? 15.695 47.094 3.803 1 48.75 503 GLY A C 1
ATOM 4023 O O . GLY A 1 503 ? 16.297 47.5 4.805 1 48.75 503 GLY A O 1
ATOM 4024 N N . THR A 1 504 ? 14.5 47.031 3.801 1 45.88 504 THR A N 1
ATOM 4025 C CA . THR A 1 504 ? 13.859 46.969 5.109 1 45.88 504 THR A CA 1
ATOM 4026 C C . THR A 1 504 ? 14.227 45.656 5.809 1 45.88 504 THR A C 1
ATOM 4028 O O . THR A 1 504 ? 14.352 44.625 5.168 1 45.88 504 THR A O 1
ATOM 4031 N N . ALA A 1 505 ? 14.945 45.656 6.883 1 47.72 505 ALA A N 1
ATOM 4032 C CA . ALA A 1 505 ? 15.625 44.5 7.445 1 47.72 505 ALA A CA 1
ATOM 4033 C C . ALA A 1 505 ? 14.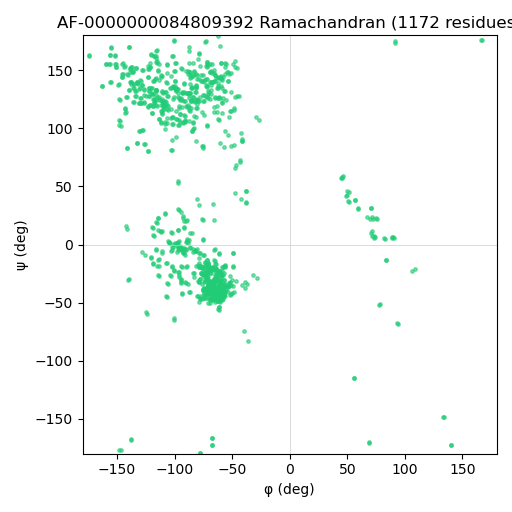766 43.25 7.344 1 47.72 505 ALA A C 1
ATOM 4035 O O . ALA A 1 505 ? 15.258 42.156 7.035 1 47.72 505 ALA A O 1
ATOM 4036 N N . SER A 1 506 ? 13.508 42.969 8.258 1 54.75 506 SER A N 1
ATOM 4037 C CA . SER A 1 506 ? 12.789 41.688 8.266 1 54.75 506 SER A CA 1
ATOM 4038 C C . SER A 1 506 ? 11.359 41.875 7.766 1 54.75 506 SER A C 1
ATOM 4040 O O . SER A 1 506 ? 10.711 42.875 8.055 1 54.75 506 SER A O 1
ATOM 4042 N N . ILE A 1 507 ? 10.766 41.062 6.832 1 58.44 507 ILE A N 1
ATOM 4043 C CA . ILE A 1 507 ? 9.406 41 6.309 1 58.44 507 ILE A CA 1
ATOM 4044 C C . ILE A 1 507 ? 8.406 40.969 7.465 1 58.44 507 ILE A C 1
ATOM 4046 O O . ILE A 1 507 ? 7.355 41.625 7.402 1 58.44 507 ILE A O 1
ATOM 4050 N N . TYR A 1 508 ? 8.57 40.375 8.367 1 57.03 508 TYR A N 1
ATOM 4051 C CA . TYR A 1 508 ? 7.676 40.25 9.508 1 57.03 508 TYR A CA 1
ATOM 4052 C C . TYR A 1 508 ? 7.609 41.531 10.312 1 57.03 508 TYR A C 1
ATOM 4054 O O . TYR A 1 508 ? 6.543 41.938 10.797 1 57.03 508 TYR A O 1
ATOM 4062 N N . ASN A 1 509 ? 8.648 42.25 10.336 1 59.66 509 ASN A N 1
ATOM 4063 C CA . ASN A 1 509 ? 8.625 43.562 10.992 1 59.66 509 ASN A CA 1
ATOM 4064 C C . ASN A 1 509 ? 7.781 44.562 10.219 1 59.66 509 ASN A C 1
ATOM 4066 O O . ASN A 1 509 ? 7.02 45.344 10.812 1 59.66 509 ASN A O 1
ATOM 4070 N N . TYR A 1 510 ? 7.969 44.406 9.078 1 57.94 510 TYR A N 1
ATOM 4071 C CA . TYR A 1 510 ? 7.184 45.281 8.211 1 57.94 510 TYR A CA 1
ATOM 4072 C C . TYR A 1 510 ? 5.695 44.969 8.32 1 57.94 510 TYR A C 1
ATOM 4074 O O . TYR A 1 510 ? 4.867 45.875 8.438 1 57.94 510 TYR A O 1
ATOM 4082 N N . LEU A 1 511 ? 5.344 43.781 8.289 1 59.59 511 LEU A N 1
ATOM 4083 C CA . LEU A 1 511 ? 3.947 43.375 8.367 1 59.59 511 LEU A CA 1
ATOM 4084 C C . LEU A 1 511 ? 3.383 43.625 9.758 1 59.59 511 LEU A C 1
ATOM 4086 O O . LEU A 1 511 ? 2.219 44.031 9.898 1 59.59 511 LEU A O 1
ATOM 4090 N N . ARG A 1 512 ? 4.047 43.469 10.703 1 58.59 512 ARG A N 1
ATOM 4091 C CA . ARG A 1 512 ? 3.627 43.844 12.055 1 58.59 512 ARG A CA 1
ATOM 4092 C C . ARG A 1 512 ? 3.303 45.312 12.148 1 58.59 512 ARG A C 1
ATOM 4094 O O . ARG A 1 512 ? 2.271 45.688 12.703 1 58.59 512 ARG A O 1
ATOM 4101 N N . ASP A 1 513 ? 4.203 46.125 11.453 1 56.56 513 ASP A N 1
ATOM 4102 C CA . ASP A 1 513 ? 3.951 47.562 11.391 1 56.56 513 ASP A CA 1
ATOM 4103 C C . ASP A 1 513 ? 2.674 47.875 10.609 1 56.56 513 ASP A C 1
ATOM 4105 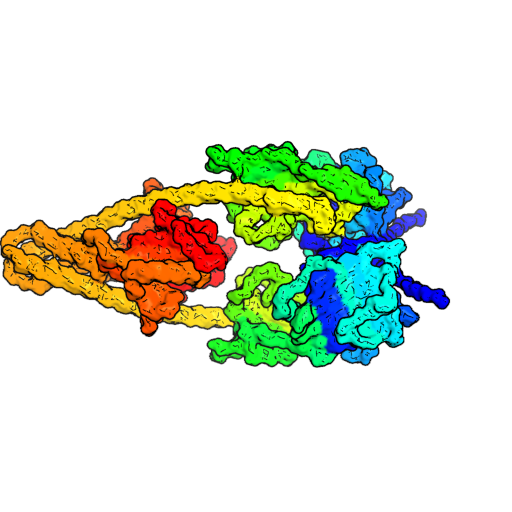O O . ASP A 1 513 ? 1.919 48.781 10.969 1 56.56 513 ASP A O 1
ATOM 4109 N N . PHE A 1 514 ? 2.461 47.125 9.602 1 55.34 514 PHE A N 1
ATOM 4110 C CA . PHE A 1 514 ? 1.275 47.25 8.758 1 55.34 514 PHE A CA 1
ATOM 4111 C C . PHE A 1 514 ? 0.016 46.906 9.555 1 55.34 514 PHE A C 1
ATOM 4113 O O . PHE A 1 514 ? -0.981 47.625 9.469 1 55.34 514 PHE A O 1
ATOM 4120 N N . PHE A 1 515 ? -0.074 45.938 10.25 1 53.44 515 PHE A N 1
ATOM 4121 C CA . PHE A 1 515 ? -1.246 45.469 10.984 1 53.44 515 PHE A CA 1
ATOM 4122 C C . PHE A 1 515 ? -1.438 46.281 12.266 1 53.44 515 PHE A C 1
ATOM 4124 O O . PHE A 1 515 ? -2.57 46.5 12.688 1 53.44 515 PHE A O 1
ATOM 4131 N N . VAL A 1 516 ? -0.453 46.719 12.844 1 46.56 516 VAL A N 1
ATOM 4132 C CA . VAL A 1 516 ? -0.506 47.438 14.117 1 46.56 516 VAL A CA 1
ATOM 4133 C C . VAL A 1 516 ? -0.581 48.938 13.883 1 46.56 516 VAL A C 1
ATOM 4135 O O . VAL A 1 516 ? -1.345 49.656 14.547 1 46.56 516 VAL A O 1
ATOM 4138 N N . GLU A 1 517 ? 0.196 49.562 12.914 1 41.91 517 GLU A N 1
ATOM 4139 C CA . GLU A 1 517 ? 0.245 51 12.711 1 41.91 517 GLU A CA 1
ATOM 4140 C C . GLU A 1 517 ? -0.943 51.5 11.883 1 41.91 517 GLU A C 1
ATOM 4142 O O . GLU A 1 517 ? -1.204 52.688 11.805 1 41.91 517 GLU A O 1
ATOM 4147 N N . SER A 1 518 ? -1.707 50.719 11.102 1 39.19 518 SER A N 1
ATOM 4148 C CA . SER A 1 518 ? -2.854 51.219 10.352 1 39.19 518 SER A CA 1
ATOM 4149 C C . SER A 1 518 ? -3.969 51.688 11.289 1 39.19 518 SER A C 1
ATOM 4151 O O . SER A 1 518 ? -5.133 51.75 10.883 1 39.19 518 SER A O 1
ATOM 4153 N N . TYR A 1 519 ? -3.84 51.969 12.336 1 31.25 519 TYR A N 1
ATOM 4154 C CA . TYR A 1 519 ? -4.793 52.75 13.117 1 31.25 519 TYR A CA 1
ATOM 4155 C C . TYR A 1 519 ? -5.164 54.031 12.383 1 31.25 519 TYR A C 1
ATOM 4157 O O . TYR A 1 519 ? -5.906 54.875 12.914 1 31.25 519 TYR A O 1
ATOM 4165 N N . SER A 1 520 ? -4.324 54.594 11.523 1 32.56 520 SER A N 1
ATOM 4166 C CA . SER A 1 520 ? -4.793 55.781 10.797 1 32.56 520 SER A CA 1
ATOM 4167 C C . SER A 1 520 ? -6.082 55.469 10.039 1 32.56 520 SER A C 1
ATOM 4169 O O . SER A 1 520 ? -6.422 54.312 9.82 1 32.56 520 SER A O 1
ATOM 4171 N N . ASN A 1 521 ? -6.902 56.594 9.828 1 34.69 521 ASN A N 1
ATOM 4172 C CA . ASN A 1 521 ? -8.125 56.781 9.047 1 34.69 521 ASN A CA 1
ATOM 4173 C C . ASN A 1 521 ? -8.133 55.875 7.824 1 34.69 521 ASN A C 1
ATOM 4175 O O . ASN A 1 521 ? -9.078 55.875 7.031 1 34.69 521 ASN A O 1
ATOM 4179 N N . GLN A 1 522 ? -6.988 55.5 7.34 1 37.91 522 GLN A N 1
ATOM 4180 C CA . GLN A 1 522 ? -7.188 54.688 6.137 1 37.91 522 GLN A CA 1
ATOM 4181 C C . GLN A 1 522 ? -7.512 53.25 6.488 1 37.91 522 GLN A C 1
ATOM 4183 O O . GLN A 1 522 ? -6.785 52.625 7.25 1 37.91 522 GLN A O 1
ATOM 4188 N N . LYS A 1 523 ? -8.844 52.938 6.66 1 42.78 523 LYS A N 1
ATOM 4189 C CA . LYS A 1 523 ? -9.422 51.594 6.762 1 42.78 523 LYS A CA 1
ATOM 4190 C C . LYS A 1 523 ? -8.586 50.594 5.98 1 42.78 523 LYS A C 1
ATOM 4192 O O . LYS A 1 523 ? -8.273 50.812 4.809 1 42.78 523 LYS A O 1
ATOM 4197 N N . ILE A 1 524 ? -7.895 49.719 6.809 1 50.31 524 ILE A N 1
ATOM 4198 C CA . ILE A 1 524 ? -7.219 48.688 6.043 1 50.31 524 ILE A CA 1
ATOM 4199 C C . ILE A 1 524 ? -8.188 47.531 5.773 1 50.31 524 ILE A C 1
ATOM 4201 O O . ILE A 1 524 ? -8.945 47.125 6.656 1 50.31 524 ILE A O 1
ATOM 4205 N N . PHE A 1 525 ? -8.289 47.312 4.668 1 57.16 525 PHE A N 1
ATOM 4206 C CA . PHE A 1 525 ? -9.086 46.188 4.168 1 57.16 525 PHE A CA 1
ATOM 4207 C C . PHE A 1 525 ? -8.195 45.031 3.746 1 57.16 525 PHE A C 1
ATOM 4209 O O . PHE A 1 525 ? -7.215 45.219 3.02 1 57.16 525 PHE A O 1
ATOM 4216 N N . VAL A 1 526 ? -8.375 43.938 4.461 1 61.56 526 VAL A N 1
ATOM 4217 C CA . VAL A 1 526 ? -7.598 42.781 4.07 1 61.56 526 VAL A CA 1
ATOM 4218 C C . VAL A 1 526 ? -8.445 41.875 3.189 1 61.56 526 VAL A C 1
ATOM 4220 O O . VAL A 1 526 ? -9.594 41.562 3.529 1 61.56 526 VAL A O 1
ATOM 4223 N N . ILE A 1 527 ? -7.875 41.469 2.156 1 66.56 527 ILE A N 1
ATOM 4224 C CA . ILE A 1 527 ? -8.461 40.438 1.318 1 66.56 527 ILE A CA 1
ATOM 4225 C C . ILE A 1 527 ? -7.699 39.125 1.512 1 66.56 527 ILE A C 1
ATOM 4227 O O . ILE A 1 527 ? -6.523 39.031 1.146 1 66.56 527 ILE A O 1
ATOM 4231 N N . PHE A 1 528 ? -8.359 38.25 2.15 1 67.44 528 PHE A N 1
ATOM 4232 C CA . PHE A 1 528 ? -7.785 36.906 2.311 1 67.44 528 PHE A CA 1
ATOM 4233 C C . PHE A 1 528 ? -8.109 36.031 1.109 1 67.44 528 PHE A C 1
ATOM 4235 O O . PHE A 1 528 ? -9.281 35.812 0.799 1 67.44 528 PHE A O 1
ATOM 4242 N N . VAL A 1 529 ? -7.148 35.469 0.438 1 71.06 529 VAL A N 1
ATOM 4243 C CA . VAL A 1 529 ? -7.305 34.406 -0.538 1 71.06 529 VAL A CA 1
ATOM 4244 C C . VAL A 1 529 ? -7.035 33.062 0.128 1 71.06 529 VAL A C 1
ATOM 4246 O O . VAL A 1 529 ? -5.895 32.75 0.484 1 71.06 529 VAL A O 1
ATOM 4249 N N . THR A 1 530 ? -8.211 32.375 0.41 1 67.62 530 THR A N 1
ATOM 4250 C CA . THR A 1 530 ? -8.062 31.156 1.177 1 67.62 530 THR A CA 1
ATOM 4251 C C . THR A 1 530 ? -8.289 29.938 0.29 1 67.62 530 THR A C 1
ATOM 4253 O O . THR A 1 530 ? -9.086 29.984 -0.655 1 67.62 530 THR A O 1
ATOM 4256 N N . SER A 1 531 ? -7.527 28.875 0.432 1 69.06 531 SER A N 1
ATOM 4257 C CA . SER A 1 531 ? -7.629 27.594 -0.248 1 69.06 531 SER A CA 1
ATOM 4258 C C . SER A 1 531 ? -7.148 26.453 0.646 1 69.06 531 SER A C 1
ATOM 4260 O O . SER A 1 531 ? -6.742 26.688 1.788 1 69.06 531 SER A O 1
ATOM 4262 N N . ASP A 1 532 ? -7.172 25.422 0.089 1 69 532 ASP A N 1
ATOM 4263 C CA . ASP A 1 532 ? -6.637 24.234 0.765 1 69 532 ASP A CA 1
ATOM 4264 C C . ASP A 1 532 ? -5.156 24.406 1.088 1 69 532 ASP A C 1
ATOM 4266 O O . ASP A 1 532 ? -4.609 23.688 1.923 1 69 532 ASP A O 1
ATOM 4270 N N . ASN A 1 533 ? -4.555 25.578 0.548 1 72.06 533 ASN A N 1
ATOM 4271 C CA . ASN A 1 533 ? -3.139 25.844 0.797 1 72.06 533 ASN A CA 1
ATOM 4272 C C . ASN A 1 533 ? -2.941 26.719 2.027 1 72.06 533 ASN A C 1
ATOM 4274 O O . ASN A 1 533 ? -1.827 26.828 2.543 1 72.06 533 ASN A O 1
ATOM 4278 N N . THR A 1 534 ? -3.887 27.234 2.619 1 68.62 534 THR A N 1
ATOM 4279 C CA . THR A 1 534 ? -3.744 28.281 3.623 1 68.62 534 THR A CA 1
ATOM 4280 C C . THR A 1 534 ? -3.307 27.703 4.961 1 68.62 534 THR A C 1
ATOM 4282 O O . THR A 1 534 ? -2.387 28.219 5.602 1 68.62 534 THR A O 1
ATOM 4285 N N . PRO A 1 535 ? -4.043 26.625 5.223 1 65.06 535 PRO A N 1
ATOM 4286 C CA . PRO A 1 535 ? -3.643 26.109 6.535 1 65.06 535 PRO A CA 1
ATOM 4287 C C . PRO A 1 535 ? -2.164 25.734 6.598 1 65.06 535 PRO A C 1
ATOM 4289 O O . PRO A 1 535 ? -1.571 25.734 7.68 1 65.06 535 PRO A O 1
ATOM 4292 N N . SER A 1 536 ? -1.524 25.453 5.449 1 66.44 536 SER A N 1
ATOM 4293 C CA . SER A 1 536 ? -0.129 25.031 5.414 1 66.44 536 SER A CA 1
ATOM 4294 C C . SER A 1 536 ? 0.803 26.203 5.168 1 66.44 536 SER A C 1
ATOM 4296 O O . SER A 1 536 ? 2.025 26.047 5.145 1 66.44 536 SER A O 1
ATOM 4298 N N . ALA A 1 537 ? 0.422 27.344 4.973 1 65.06 537 ALA A N 1
ATOM 4299 C CA . ALA A 1 537 ? 1.209 28.562 4.719 1 65.06 537 ALA A CA 1
ATOM 4300 C C . ALA A 1 537 ? 1.434 29.344 6.004 1 65.06 537 ALA A C 1
ATOM 4302 O O . ALA A 1 537 ? 0.548 30.078 6.457 1 65.06 537 ALA A O 1
ATOM 4303 N N . TRP A 1 538 ? 2.721 29.25 6.523 1 61.56 538 TRP A N 1
ATOM 4304 C CA . TRP A 1 538 ? 3.041 29.844 7.824 1 61.56 538 TRP A CA 1
ATOM 4305 C C . TRP A 1 538 ? 2.748 31.328 7.836 1 61.56 538 TRP A C 1
ATOM 4307 O O . TRP A 1 538 ? 2.141 31.844 8.781 1 61.56 538 TRP A O 1
ATOM 4317 N N . GLY A 1 539 ? 3.17 31.984 6.766 1 64.44 539 GLY A N 1
ATOM 4318 C CA . GLY A 1 539 ? 2.947 33.406 6.684 1 64.44 539 GLY A CA 1
ATOM 4319 C C . GLY A 1 539 ? 1.479 33.812 6.691 1 64.44 539 GLY A C 1
ATOM 4320 O O . GLY A 1 539 ? 1.062 34.688 7.453 1 64.44 539 GLY A O 1
ATOM 4321 N N . ALA A 1 540 ? 0.704 33.125 5.887 1 69.44 540 ALA A N 1
ATOM 4322 C CA . ALA A 1 540 ? -0.716 33.438 5.754 1 69.44 540 ALA A CA 1
ATOM 4323 C C . ALA A 1 540 ? -1.461 33.156 7.059 1 69.44 540 ALA A C 1
ATOM 4325 O O . ALA A 1 540 ? -2.309 33.969 7.477 1 69.44 540 ALA A O 1
ATOM 4326 N N . MET A 1 541 ? -1.153 32.156 7.797 1 65.75 541 MET A N 1
ATOM 4327 C CA . MET A 1 541 ? -1.82 31.797 9.047 1 65.75 541 MET A CA 1
ATOM 4328 C C . MET A 1 541 ? -1.47 32.781 10.156 1 65.75 541 MET A C 1
ATOM 4330 O O . MET A 1 541 ? -2.328 33.156 10.961 1 65.75 541 MET A O 1
ATOM 4334 N N . THR A 1 542 ? -0.185 33.25 10.219 1 65.44 542 THR A N 1
ATOM 4335 C CA . THR A 1 542 ? 0.198 34.219 11.234 1 65.44 542 THR A CA 1
ATOM 4336 C C . THR A 1 542 ? -0.5 35.531 10.992 1 65.44 542 THR A C 1
ATOM 4338 O O . THR A 1 542 ? -0.886 36.219 11.945 1 65.44 542 THR A O 1
ATOM 4341 N N . GLU A 1 543 ? -0.634 35.75 9.719 1 64.5 543 GLU A N 1
ATOM 4342 C CA . GLU A 1 543 ? -1.363 36.969 9.375 1 64.5 543 GLU A CA 1
ATOM 4343 C C . GLU A 1 543 ? -2.84 36.844 9.742 1 64.5 543 GLU A C 1
ATOM 4345 O O . GLU A 1 543 ? -3.467 37.812 10.148 1 64.5 543 GLU A O 1
ATOM 4350 N N . ILE A 1 544 ? -3.412 35.75 9.602 1 64.38 544 ILE A N 1
ATOM 4351 C CA . ILE A 1 544 ? -4.785 35.531 10.039 1 64.38 544 ILE A CA 1
ATOM 4352 C C . ILE A 1 544 ? -4.891 35.75 11.547 1 64.38 544 ILE A C 1
ATOM 4354 O O . ILE A 1 544 ? -5.809 36.406 12.031 1 64.38 544 ILE A O 1
ATOM 4358 N N . GLY A 1 545 ? -3.986 35.125 12.328 1 61.31 545 GLY A N 1
ATOM 4359 C CA . GLY A 1 545 ? -3.943 35.344 13.766 1 61.31 545 GLY A CA 1
ATOM 4360 C C . GLY A 1 545 ? -3.76 36.812 14.141 1 61.31 545 GLY A C 1
ATOM 4361 O O . GLY A 1 545 ? -4.418 37.312 15.055 1 61.31 545 GLY A O 1
ATOM 4362 N N . ALA A 1 546 ? -3 37.469 13.383 1 58.47 546 ALA A N 1
ATOM 4363 C CA . ALA A 1 546 ? -2.742 38.875 13.586 1 58.47 546 ALA A CA 1
ATOM 4364 C C . ALA A 1 546 ? -3.99 39.719 13.305 1 58.47 546 ALA A C 1
ATOM 4366 O O . ALA A 1 546 ? -4.328 40.625 14.07 1 58.47 546 ALA A O 1
ATOM 4367 N N . SER A 1 547 ? -4.555 39.375 12.172 1 60.78 547 SER A N 1
ATOM 4368 C CA . SER A 1 547 ? -5.777 40.062 11.758 1 60.78 547 SER A CA 1
ATOM 4369 C C . SER A 1 547 ? -6.918 39.781 12.734 1 60.78 547 SER A C 1
ATOM 4371 O O . SER A 1 547 ? -7.723 40.688 13.023 1 60.78 547 SER A O 1
ATOM 4373 N N . TRP A 1 548 ? -6.922 38.688 13.312 1 60.25 548 TRP A N 1
ATOM 4374 C CA . TRP A 1 548 ? -7.941 38.281 14.273 1 60.25 548 TRP A CA 1
ATOM 4375 C C . TRP A 1 548 ? -7.789 39.031 15.594 1 60.25 548 TRP A C 1
ATOM 4377 O O . TRP A 1 548 ? -8.773 39.531 16.141 1 60.25 548 TRP A O 1
ATOM 4387 N N . ILE A 1 549 ? -6.551 39.125 15.984 1 53.28 549 ILE A N 1
ATOM 4388 C CA . ILE A 1 549 ? -6.34 39.75 17.281 1 53.28 549 ILE A CA 1
ATOM 4389 C C . ILE A 1 549 ? -6.465 41.281 17.156 1 53.28 549 ILE A C 1
ATOM 4391 O O . ILE A 1 549 ? -6.926 41.938 18.078 1 53.28 549 ILE A O 1
ATOM 4395 N N . THR A 1 550 ? -6.336 41.875 15.75 1 53.41 550 THR A N 1
ATOM 4396 C CA . THR A 1 550 ? -6.359 43.312 15.508 1 53.41 550 THR A CA 1
ATOM 4397 C C . THR A 1 550 ? -7.711 43.75 14.961 1 53.41 550 THR A C 1
ATOM 4399 O O . THR A 1 550 ? -7.961 44.969 14.789 1 53.41 550 THR A O 1
ATOM 4402 N N . GLN A 1 551 ? -8.633 42.969 14.656 1 49.5 551 GLN A N 1
ATOM 4403 C CA . GLN A 1 551 ? -9.977 43.125 14.094 1 49.5 551 GLN A CA 1
ATOM 4404 C C . GLN A 1 551 ? -9.961 44.062 12.898 1 49.5 551 GLN A C 1
ATOM 4406 O O . GLN A 1 551 ? -10.797 44.969 12.797 1 49.5 551 GLN A O 1
ATOM 4411 N N . VAL A 1 552 ? -9.32 43.906 11.875 1 55.16 552 VAL A N 1
ATOM 4412 C CA . VAL A 1 552 ? -9.227 44.656 10.609 1 55.16 552 VAL A CA 1
ATOM 4413 C C . VAL A 1 552 ? -10.328 44.156 9.664 1 55.16 552 VAL A C 1
ATOM 4415 O O . VAL A 1 552 ? -10.703 43 9.672 1 55.16 552 VAL A O 1
ATOM 4418 N N . ASP A 1 553 ? -10.984 45.281 8.945 1 54.81 553 ASP A N 1
ATOM 4419 C CA . ASP A 1 553 ? -11.938 44.875 7.91 1 54.81 553 ASP A CA 1
ATOM 4420 C C . ASP A 1 553 ? -11.281 44 6.863 1 54.81 553 ASP A C 1
ATOM 4422 O O . ASP A 1 553 ? -10.156 44.25 6.426 1 54.81 553 ASP A O 1
ATOM 4426 N N . ASN A 1 554 ? -11.922 42.844 6.68 1 55.34 554 ASN A N 1
ATOM 4427 C CA . ASN A 1 554 ? -11.359 41.938 5.688 1 55.34 554 ASN A CA 1
ATOM 4428 C C . ASN A 1 554 ? -12.453 41.281 4.832 1 55.34 554 ASN A C 1
ATOM 4430 O O . ASN A 1 554 ? -13.633 41.312 5.188 1 55.34 554 ASN A O 1
ATOM 4434 N N . ARG A 1 555 ? -12.234 40.969 3.598 1 59.78 555 ARG A N 1
ATOM 4435 C CA . ARG A 1 555 ? -13.008 40.062 2.738 1 59.78 555 ARG A CA 1
ATOM 4436 C C . ARG A 1 555 ? -12.219 38.812 2.398 1 59.78 555 ARG A C 1
ATOM 4438 O O . ARG A 1 555 ? -10.992 38.844 2.289 1 59.78 555 ARG A O 1
ATOM 4445 N N . ILE A 1 556 ? -12.984 37.75 2.34 1 62.72 556 ILE A N 1
ATOM 4446 C CA . ILE A 1 556 ? -12.375 36.469 2.066 1 62.72 556 ILE A CA 1
ATOM 4447 C C . ILE A 1 556 ? -12.703 36.031 0.642 1 62.72 556 ILE A C 1
ATOM 4449 O O . ILE A 1 556 ? -13.875 36 0.25 1 62.72 556 ILE A O 1
ATOM 4453 N N . PHE A 1 557 ? -11.711 35.812 -0.252 1 62.12 557 PHE A N 1
ATOM 4454 C CA . PHE A 1 557 ? -11.82 35.125 -1.532 1 62.12 557 PHE A CA 1
ATOM 4455 C C . PHE A 1 557 ? -11.344 33.688 -1.411 1 62.12 557 PHE A C 1
ATOM 4457 O O . PHE A 1 557 ? -10.156 33.438 -1.232 1 62.12 557 PHE A O 1
ATOM 4464 N N . ASN A 1 558 ? -12.32 32.875 -1.462 1 62.28 558 ASN A N 1
ATOM 4465 C CA . ASN A 1 558 ? -12.047 31.469 -1.168 1 62.28 558 ASN A CA 1
ATOM 4466 C C . ASN A 1 558 ? -11.984 30.641 -2.441 1 62.28 558 ASN A C 1
ATOM 4468 O O . ASN A 1 558 ? -12.789 30.828 -3.354 1 62.28 558 ASN A O 1
ATOM 4472 N N . ILE A 1 559 ? -11.039 29.766 -2.646 1 61.25 559 ILE A N 1
ATOM 4473 C CA . ILE A 1 559 ? -10.992 28.781 -3.719 1 61.25 559 ILE A CA 1
ATOM 4474 C C . ILE A 1 559 ? -11.617 27.469 -3.248 1 61.25 559 ILE A C 1
ATOM 4476 O O . ILE A 1 559 ? -11.062 26.781 -2.391 1 61.25 559 ILE A O 1
ATOM 4480 N N . PRO A 1 560 ? -12.75 27.234 -3.883 1 59.53 560 PRO A N 1
ATOM 4481 C CA . PRO A 1 560 ? -13.297 25.938 -3.529 1 59.53 560 PRO A CA 1
ATOM 4482 C C . PRO A 1 560 ? -12.359 24.781 -3.871 1 59.53 560 PRO A C 1
ATOM 4484 O O . PRO A 1 560 ? -11.492 24.922 -4.742 1 59.53 560 PRO A O 1
ATOM 4487 N N . PRO A 1 561 ? -12.555 23.703 -2.738 1 55 561 PRO A N 1
ATOM 4488 C CA . PRO A 1 561 ? -13.633 23.438 -1.778 1 55 561 PRO A CA 1
ATOM 4489 C C . PRO A 1 561 ? -13.305 23.938 -0.372 1 55 561 PRO A C 1
ATOM 4491 O O . PRO A 1 561 ? -14.102 23.75 0.553 1 55 561 PRO A O 1
ATOM 4494 N N . PHE A 1 562 ? -12.305 24.656 -0.231 1 59.5 562 PHE A N 1
ATOM 4495 C CA . PHE A 1 562 ? -11.922 25.094 1.104 1 59.5 562 PHE A CA 1
ATOM 4496 C C . PHE A 1 562 ? -12.961 26.062 1.672 1 59.5 562 PHE A C 1
ATOM 4498 O O . PHE A 1 562 ? -13.523 26.875 0.943 1 59.5 562 PHE A O 1
ATOM 4505 N N . ARG A 1 563 ? -13.18 25.781 3.076 1 59.25 563 ARG A N 1
ATOM 4506 C CA . ARG A 1 563 ? -14.023 26.75 3.779 1 59.25 563 ARG A CA 1
ATOM 4507 C C . ARG A 1 563 ? -13.25 27.422 4.902 1 59.25 563 ARG A C 1
ATOM 4509 O O . ARG A 1 563 ? -12.641 26.75 5.742 1 59.25 563 ARG A O 1
ATOM 4516 N N . PRO A 1 564 ? -13.328 28.719 4.895 1 56.06 564 PRO A N 1
ATOM 4517 C CA . PRO A 1 564 ? -12.625 29.406 5.98 1 56.06 564 PRO A CA 1
ATOM 4518 C C . PRO A 1 564 ? -13.18 29.047 7.359 1 56.06 564 PRO A C 1
ATOM 4520 O O . PRO A 1 564 ? -14.375 28.766 7.492 1 56.06 564 PRO A O 1
ATOM 4523 N N . GLN A 1 565 ? -12.352 28.938 8.414 1 62.28 565 GLN A N 1
ATOM 4524 C CA . GLN A 1 565 ? -12.758 28.609 9.773 1 62.28 565 GLN A CA 1
ATOM 4525 C C . GLN A 1 565 ? -12.477 29.75 10.734 1 62.28 565 GLN A C 1
ATOM 4527 O O . GLN A 1 565 ? -11.609 30.594 10.477 1 62.28 565 GLN A O 1
ATOM 4532 N N . HIS A 1 566 ? -13.125 29.859 11.984 1 57.78 566 HIS A N 1
ATOM 4533 C CA . HIS A 1 566 ? -12.773 30.828 13.016 1 57.78 566 HIS A CA 1
ATOM 4534 C C . HIS A 1 566 ? -11.289 30.766 13.352 1 57.78 566 HIS A C 1
ATOM 4536 O O . HIS A 1 566 ? -10.695 29.688 13.312 1 57.78 566 HIS A O 1
ATOM 4542 N N . PRO A 1 567 ? -10.797 32.219 13.734 1 52.66 567 PRO A N 1
ATOM 4543 C CA . PRO A 1 567 ? -11.406 33.5 14.047 1 52.66 567 PRO A CA 1
ATOM 4544 C C . PRO A 1 567 ? -11.695 34.344 12.805 1 52.66 567 PRO A C 1
ATOM 4546 O O . PRO A 1 567 ? -12.148 35.5 12.914 1 52.66 567 PRO A O 1
ATOM 4549 N N . LEU A 1 568 ? -11.586 33.844 11.727 1 55.53 568 LEU A N 1
ATOM 4550 C CA . LEU A 1 568 ? -12.094 34.562 10.555 1 55.53 568 LEU A CA 1
ATOM 4551 C C . LEU A 1 568 ? -13.617 34.438 10.461 1 55.53 568 LEU A C 1
ATOM 4553 O O . LEU A 1 568 ? -14.172 33.375 10.805 1 55.53 568 LEU A O 1
ATOM 4557 N N . ASN A 1 569 ? -14.523 35.656 10.336 1 44.38 569 ASN A N 1
ATOM 4558 C CA . ASN A 1 569 ? -15.984 35.625 10.273 1 44.38 569 ASN A CA 1
ATOM 4559 C C . ASN A 1 569 ? -16.469 34.75 9.117 1 44.38 569 ASN A C 1
ATOM 4561 O O . ASN A 1 569 ? -16.531 35.219 7.973 1 44.38 569 ASN A O 1
ATOM 4565 N N . ASP A 1 570 ? -16.781 33.656 9.359 1 41.5 570 ASP A N 1
ATOM 4566 C CA . ASP A 1 570 ? -17.156 32.688 8.328 1 41.5 570 ASP A CA 1
ATOM 4567 C C . ASP A 1 570 ? -18.641 32.844 7.953 1 41.5 570 ASP A C 1
ATOM 4569 O O . ASP A 1 570 ? -19.125 32.094 7.098 1 41.5 570 ASP A O 1
ATOM 4573 N N . GLU A 1 571 ? -19.562 33.719 8.562 1 43.03 571 GLU A N 1
ATOM 4574 C CA . GLU A 1 571 ? -20.938 34.031 8.188 1 43.03 571 GLU A CA 1
ATOM 4575 C C . GLU A 1 571 ? -21 35.312 7.336 1 43.03 571 GLU A C 1
ATOM 4577 O O . GLU A 1 571 ? -22.031 35.594 6.723 1 43.03 571 GLU A O 1
ATOM 4582 N N . ALA A 1 572 ? -20.297 36.156 7.32 1 39.69 572 ALA A N 1
ATOM 4583 C CA . ALA A 1 572 ? -20.328 37.375 6.512 1 39.69 572 ALA A CA 1
ATOM 4584 C C . ALA A 1 572 ? -20.125 37.062 5.035 1 39.69 572 ALA A C 1
ATOM 4586 O O . ALA A 1 572 ? -19.562 36 4.691 1 39.69 572 ALA A O 1
ATOM 4587 N N . LEU A 1 573 ? -20.812 37.688 4.082 1 38.56 573 LEU A N 1
ATOM 4588 C CA . LEU A 1 573 ? -20.719 37.531 2.635 1 38.56 573 LEU A CA 1
ATOM 4589 C C . LEU A 1 573 ? -19.266 37.438 2.191 1 38.56 573 LEU A C 1
ATOM 4591 O O . LEU A 1 573 ? -18.469 38.344 2.471 1 38.56 573 LEU A O 1
ATOM 4595 N N . TRP A 1 574 ? -18.641 36.281 1.992 1 42.78 574 TRP A N 1
ATOM 4596 C CA . TRP A 1 574 ? -17.328 36.156 1.354 1 42.78 574 TRP A CA 1
ATOM 4597 C C . TRP A 1 574 ? -17.469 35.594 -0.063 1 42.78 574 TRP A C 1
ATOM 4599 O O . TRP A 1 574 ? -18.469 34.969 -0.403 1 42.78 574 TRP A O 1
ATOM 4609 N N . HIS A 1 575 ? -16.5 36.031 -1.088 1 41.59 575 HIS A N 1
ATOM 4610 C CA . HIS A 1 575 ? -16.547 35.719 -2.514 1 41.59 575 HIS A CA 1
ATOM 4611 C C . HIS A 1 575 ? -15.836 34.406 -2.82 1 41.59 575 HIS A C 1
ATOM 4613 O O . HIS A 1 575 ? -14.703 34.188 -2.379 1 41.59 575 HIS A O 1
ATOM 4619 N N . SER A 1 576 ? -16.578 33.438 -3.391 1 42.47 576 SER A N 1
ATOM 4620 C CA . SER A 1 576 ? -16 32.188 -3.861 1 42.47 576 SER A CA 1
ATOM 4621 C C . SER A 1 576 ? -15.578 32.281 -5.324 1 42.47 576 SER A C 1
ATOM 4623 O O . SER A 1 576 ? -16.375 32.688 -6.18 1 42.47 576 SER A O 1
ATOM 4625 N N . THR A 1 577 ? -14.273 32.375 -5.812 1 42.62 577 THR A N 1
ATOM 4626 C CA . THR A 1 577 ? -13.773 32.438 -7.18 1 42.62 577 THR A CA 1
ATOM 4627 C C . THR A 1 577 ? -13.352 31.047 -7.676 1 42.62 577 THR A C 1
ATOM 4629 O O . THR A 1 577 ? -12.578 30.359 -7.02 1 42.62 577 THR A O 1
ATOM 4632 N N . GLU A 1 578 ? -14.062 30.531 -8.836 1 38.97 578 GLU A N 1
ATOM 4633 C CA . GLU A 1 578 ? -13.727 29.266 -9.469 1 38.97 578 GLU A CA 1
ATOM 4634 C C . GLU A 1 578 ? -12.562 29.438 -10.453 1 38.97 578 GLU A C 1
ATOM 4636 O O . GLU A 1 578 ? -12.562 30.359 -11.266 1 38.97 578 GLU A O 1
ATOM 4641 N N . ARG A 1 579 ? -11.461 29.016 -10.312 1 36.81 579 ARG A N 1
ATOM 4642 C CA . ARG A 1 579 ? -10.344 29.031 -11.25 1 36.81 579 ARG A CA 1
ATOM 4643 C C . ARG A 1 579 ? -10.523 27.969 -12.344 1 36.81 579 ARG A C 1
ATOM 4645 O O . ARG A 1 579 ? -10.477 26.781 -12.07 1 36.81 579 ARG A O 1
ATOM 4652 N N . ASN A 1 580 ? -11.359 28.375 -13.531 1 33.31 580 ASN A N 1
ATOM 4653 C CA . ASN A 1 580 ? -11.312 27.5 -14.703 1 33.31 580 ASN A CA 1
ATOM 4654 C C . ASN A 1 580 ? -9.969 27.609 -15.422 1 33.31 580 ASN A C 1
ATOM 4656 O O . ASN A 1 580 ? -9.297 28.641 -15.352 1 33.31 580 ASN A O 1
ATOM 4660 N N . GLU A 1 581 ? -9.328 26.656 -15.875 1 34.06 581 GLU A N 1
ATOM 4661 C CA . GLU A 1 581 ? -8.156 26.609 -16.75 1 34.06 581 GLU A CA 1
ATOM 4662 C C . GLU A 1 581 ? -8.266 27.625 -17.875 1 34.06 581 GLU A C 1
ATOM 4664 O O . GLU A 1 581 ? -7.273 27.953 -18.531 1 34.06 581 GLU A O 1
ATOM 4669 N N . THR A 1 582 ? -9.508 27.859 -18.375 1 30.7 582 THR A N 1
ATOM 4670 C CA . THR A 1 582 ? -9.469 28.781 -19.5 1 30.7 582 THR A CA 1
ATOM 4671 C C . THR A 1 582 ? -9.352 30.219 -19.016 1 30.7 582 THR A C 1
ATOM 4673 O O . THR A 1 582 ? -9.812 30.547 -17.922 1 30.7 582 THR A O 1
ATOM 4676 N N . ARG A 1 583 ? -8.867 31.359 -19.812 1 36.5 583 ARG A N 1
ATOM 4677 C CA . ARG A 1 583 ? -8.391 32.719 -19.625 1 36.5 583 ARG A CA 1
ATOM 4678 C C . ARG A 1 583 ? -9.383 33.531 -18.812 1 36.5 583 ARG A C 1
ATOM 4680 O O . ARG A 1 583 ? -9.055 34.625 -18.328 1 36.5 583 ARG A O 1
ATOM 4687 N N . MET A 1 584 ? -10.805 33.344 -18.859 1 28.92 584 MET A N 1
ATOM 4688 C CA . MET A 1 584 ? -11.648 34.469 -18.531 1 28.92 584 MET A CA 1
ATOM 4689 C C . MET A 1 584 ? -12.141 34.406 -17.094 1 28.92 584 MET A C 1
ATOM 4691 O O . MET A 1 584 ? -12.68 33.375 -16.672 1 28.92 584 MET A O 1
ATOM 4695 N N . MET A 1 585 ? -11.555 34.969 -16.078 1 30.47 585 MET A N 1
ATOM 4696 C CA . MET A 1 585 ? -11.812 35.062 -14.641 1 30.47 585 MET A CA 1
ATOM 4697 C C . MET A 1 585 ? -13.25 35.531 -14.383 1 30.47 585 MET A C 1
ATOM 4699 O O . MET A 1 585 ? -13.656 36.594 -14.852 1 30.47 585 MET A O 1
ATOM 4703 N N . ASN A 1 586 ? -14.289 34.5 -14.383 1 23.8 586 ASN A N 1
ATOM 4704 C CA . ASN A 1 586 ? -15.648 35 -14.156 1 23.8 586 ASN A CA 1
ATOM 4705 C C . ASN A 1 586 ? -15.875 35.344 -12.688 1 23.8 586 ASN A C 1
ATOM 4707 O O . ASN A 1 586 ? -15.422 34.625 -11.797 1 23.8 586 ASN A O 1
ATOM 4711 N N . TYR A 1 587 ? -16.078 36.594 -12.312 1 29.59 587 TYR A N 1
ATOM 4712 C CA . TYR A 1 587 ? -16.453 37.25 -11.07 1 29.59 587 TYR A CA 1
ATOM 4713 C C . TYR A 1 587 ? -17.812 36.781 -10.594 1 29.59 587 TYR A C 1
ATOM 4715 O O . TYR A 1 587 ? -18.781 36.75 -11.352 1 29.59 587 TYR A O 1
ATOM 4723 N N . VAL A 1 588 ? -17.969 35.719 -9.836 1 25.05 588 VAL A N 1
ATOM 4724 C CA . VAL A 1 588 ? -19.312 35.594 -9.258 1 25.05 588 VAL A CA 1
ATOM 4725 C C . VAL A 1 588 ? -19.312 36.156 -7.84 1 25.05 588 VAL A C 1
ATOM 4727 O O . VAL A 1 588 ? -18.359 35.938 -7.082 1 25.05 588 VAL A O 1
ATOM 4730 N N . MET B 1 1 ? 4.125 -28.234 -49.656 1 28.81 1 MET B N 1
ATOM 4731 C CA . MET B 1 1 ? 5.215 -28.109 -48.688 1 28.81 1 MET B CA 1
ATOM 4732 C C . MET B 1 1 ? 4.68 -28 -47.281 1 28.81 1 MET B C 1
ATOM 4734 O O . MET B 1 1 ? 3.861 -27.141 -46.969 1 28.81 1 MET B O 1
ATOM 4738 N N . ASN B 1 2 ? 4.375 -29 -46.625 1 36.62 2 ASN B N 1
ATOM 4739 C CA . ASN B 1 2 ? 3.707 -29.219 -45.344 1 36.62 2 ASN B CA 1
ATOM 4740 C C . ASN B 1 2 ? 4.273 -28.312 -44.25 1 36.62 2 ASN B C 1
ATOM 4742 O O . ASN B 1 2 ? 5.418 -28.484 -43.812 1 36.62 2 ASN B O 1
ATOM 4746 N N . ILE B 1 3 ? 4.148 -27.016 -44.281 1 44.81 3 ILE B N 1
ATOM 4747 C CA . ILE B 1 3 ? 4.66 -25.969 -43.406 1 44.81 3 ILE B CA 1
ATOM 4748 C C . ILE B 1 3 ? 4.504 -26.391 -41.938 1 44.81 3 ILE B C 1
ATOM 4750 O O . ILE B 1 3 ? 3.387 -26.547 -41.438 1 44.81 3 ILE B O 1
ATOM 4754 N N . TYR B 1 4 ? 5.301 -27.312 -41.531 1 53.47 4 TYR B N 1
ATOM 4755 C CA . TYR B 1 4 ? 5.359 -27.875 -40.188 1 53.47 4 TYR B CA 1
ATOM 4756 C C . TYR B 1 4 ? 5.215 -26.766 -39.125 1 53.47 4 TYR B C 1
ATOM 4758 O O . TYR B 1 4 ? 5.996 -25.812 -39.125 1 53.47 4 TYR B O 1
ATOM 4766 N N . MET B 1 5 ? 4.031 -26.516 -38.781 1 71.94 5 MET B N 1
ATOM 4767 C CA . MET B 1 5 ? 3.707 -25.484 -37.781 1 71.94 5 MET B CA 1
ATOM 4768 C C . MET B 1 5 ? 4.316 -25.812 -36.438 1 71.94 5 MET B C 1
ATOM 4770 O O . MET B 1 5 ? 4.16 -26.922 -35.938 1 71.94 5 MET B O 1
ATOM 4774 N N . LYS B 1 6 ? 5.367 -25.141 -35.969 1 89.69 6 LYS B N 1
ATOM 4775 C CA . LYS B 1 6 ? 5.988 -25.281 -34.656 1 89.69 6 LYS B CA 1
ATOM 4776 C C . LYS B 1 6 ? 4.934 -25.359 -33.562 1 89.69 6 LYS B C 1
ATOM 4778 O O . LYS B 1 6 ? 3.928 -24.656 -33.594 1 89.69 6 LYS B O 1
ATOM 4783 N N . GLU B 1 7 ? 5.066 -26.422 -32.719 1 92.5 7 GLU B N 1
ATOM 4784 C CA . GLU B 1 7 ? 4.191 -26.562 -31.578 1 92.5 7 GLU B CA 1
ATOM 4785 C C . GLU B 1 7 ? 4.883 -26.078 -30.297 1 92.5 7 GLU B C 1
ATOM 4787 O O . GLU B 1 7 ? 6.066 -26.344 -30.094 1 92.5 7 GLU B O 1
ATOM 4792 N N . TYR B 1 8 ? 4.168 -25.328 -29.578 1 94.44 8 TYR B N 1
ATOM 4793 C CA . TYR B 1 8 ? 4.68 -24.781 -28.328 1 94.44 8 TYR B CA 1
ATOM 4794 C C . TYR B 1 8 ? 3.881 -25.297 -27.141 1 94.44 8 TYR B C 1
ATOM 4796 O O . TYR B 1 8 ? 2.654 -25.172 -27.094 1 94.44 8 TYR B O 1
ATOM 4804 N N . GLN B 1 9 ? 4.582 -25.984 -26.219 1 92.81 9 GLN B N 1
ATOM 4805 C CA . GLN B 1 9 ? 3.938 -26.562 -25.047 1 92.81 9 GLN B CA 1
ATOM 4806 C C . GLN B 1 9 ? 4.559 -26.031 -23.766 1 92.81 9 GLN B C 1
ATOM 4808 O O . GLN B 1 9 ? 5.781 -26 -23.625 1 92.81 9 GLN B O 1
ATOM 4813 N N . LEU B 1 10 ? 3.68 -25.703 -22.906 1 90.31 10 LEU B N 1
ATOM 4814 C CA . LEU B 1 10 ? 4.109 -25.188 -21.609 1 90.31 10 LEU B CA 1
ATOM 4815 C C . LEU B 1 10 ? 4.16 -26.312 -20.562 1 90.31 10 LEU B C 1
ATOM 4817 O O . LEU B 1 10 ? 3.189 -27.047 -20.406 1 90.31 10 LEU B O 1
ATOM 4821 N N . ASN B 1 11 ? 5.297 -26.469 -19.938 1 86.31 11 ASN B N 1
ATOM 4822 C CA . ASN B 1 11 ? 5.457 -27.406 -18.828 1 86.31 11 ASN B CA 1
ATOM 4823 C C . ASN B 1 11 ? 5.742 -26.688 -17.516 1 86.31 11 ASN B C 1
ATOM 4825 O O . ASN B 1 11 ? 6.668 -25.875 -17.438 1 86.31 11 ASN B O 1
ATOM 4829 N N . VAL B 1 12 ? 4.863 -27.062 -16.516 1 83.69 12 VAL B N 1
ATOM 4830 C CA . VAL B 1 12 ? 5.023 -26.375 -15.242 1 83.69 12 VAL B CA 1
ATOM 4831 C C . VAL B 1 12 ? 5.562 -27.359 -14.203 1 83.69 12 VAL B C 1
ATOM 4833 O O . VAL B 1 12 ? 4.926 -28.375 -13.906 1 83.69 12 VAL B O 1
ATOM 4836 N N . ASP B 1 13 ? 6.727 -26.969 -13.688 1 82.56 13 ASP B N 1
ATOM 4837 C CA . ASP B 1 13 ? 7.312 -27.734 -12.586 1 82.56 13 ASP B CA 1
ATOM 4838 C C . ASP B 1 13 ? 6.66 -27.359 -11.258 1 82.56 13 ASP B C 1
ATOM 4840 O O . ASP B 1 13 ? 6.328 -26.188 -11.023 1 82.56 13 ASP B O 1
ATOM 4844 N N . PRO B 1 14 ? 6.453 -28.344 -10.344 1 80.5 14 PRO B N 1
ATOM 4845 C CA . PRO B 1 14 ? 5.844 -28.062 -9.047 1 80.5 14 PRO B CA 1
ATOM 4846 C C . PRO B 1 14 ? 6.602 -26.984 -8.266 1 80.5 14 PRO B C 1
ATOM 4848 O O . PRO B 1 14 ? 6.039 -26.359 -7.367 1 80.5 14 PRO B O 1
ATOM 4851 N N . ARG B 1 15 ? 7.848 -26.734 -8.648 1 80.69 15 ARG B N 1
ATOM 4852 C CA . ARG B 1 15 ? 8.641 -25.688 -8 1 80.69 15 ARG B CA 1
ATOM 4853 C C . ARG B 1 15 ? 8.055 -24.312 -8.25 1 80.69 15 ARG B C 1
ATOM 4855 O O . ARG B 1 15 ? 8.461 -23.328 -7.617 1 80.69 15 ARG B O 1
ATOM 4862 N N . ILE B 1 16 ? 6.965 -24.297 -9.094 1 79.94 16 ILE B N 1
ATOM 4863 C CA . ILE B 1 16 ? 6.262 -23.047 -9.336 1 79.94 16 ILE B CA 1
ATOM 4864 C C . ILE B 1 16 ? 5.625 -22.547 -8.039 1 79.94 16 ILE B C 1
ATOM 4866 O O . ILE B 1 16 ? 5.359 -21.359 -7.887 1 79.94 16 ILE B O 1
ATOM 4870 N N . LEU B 1 17 ? 5.434 -23.484 -7.16 1 81.31 17 LEU B N 1
ATOM 4871 C CA . LEU B 1 17 ? 4.805 -23.156 -5.887 1 81.31 17 LEU B CA 1
ATOM 4872 C C . LEU B 1 17 ? 5.676 -22.203 -5.074 1 81.31 17 LEU B C 1
ATOM 4874 O O . LEU B 1 17 ? 5.191 -21.531 -4.156 1 81.31 17 LEU B O 1
ATOM 4878 N N . GLU B 1 18 ? 6.895 -22.109 -5.445 1 75.62 18 GLU B N 1
ATOM 4879 C CA . GLU B 1 18 ? 7.797 -21.172 -4.773 1 75.62 18 GLU B CA 1
ATOM 4880 C C . GLU B 1 18 ? 7.406 -19.734 -5.051 1 75.62 18 GLU B C 1
ATOM 4882 O O . GLU B 1 18 ? 7.75 -18.828 -4.285 1 75.62 18 GLU B O 1
ATOM 4887 N N . LEU B 1 19 ? 6.629 -19.594 -6.141 1 72.06 19 LEU B N 1
ATOM 4888 C CA . LEU B 1 19 ? 6.176 -18.266 -6.504 1 72.06 19 LEU B CA 1
ATOM 4889 C C . LEU B 1 19 ? 5.027 -17.812 -5.605 1 72.06 19 LEU B C 1
ATOM 4891 O O . LEU B 1 19 ? 4.707 -16.625 -5.547 1 72.06 19 LEU B O 1
ATOM 4895 N N . LEU B 1 20 ? 4.418 -18.844 -4.984 1 70.31 20 LEU B N 1
ATOM 4896 C CA . LEU B 1 20 ? 3.271 -18.531 -4.137 1 70.31 20 LEU B CA 1
ATOM 4897 C C . LEU B 1 20 ? 3.723 -17.906 -2.818 1 70.31 20 LEU B C 1
ATOM 4899 O O . LEU B 1 20 ? 2.965 -17.891 -1.846 1 70.31 20 LEU B O 1
ATOM 4903 N N . GLY B 1 21 ? 4.844 -17.375 -2.738 1 65.06 21 GLY B N 1
ATOM 4904 C CA . GLY B 1 21 ? 5.367 -16.781 -1.521 1 65.06 21 GLY B CA 1
ATOM 4905 C C . GLY B 1 21 ? 4.613 -15.539 -1.096 1 65.06 21 GLY B C 1
ATOM 4906 O O . GLY B 1 21 ? 3.479 -15.312 -1.526 1 65.06 21 GLY B O 1
ATOM 4907 N N . PRO B 1 22 ? 5.016 -14.82 -0.146 1 59.31 22 PRO B N 1
ATOM 4908 C CA . PRO B 1 22 ? 4.352 -13.75 0.604 1 59.31 22 PRO B CA 1
ATOM 4909 C C . PRO B 1 22 ? 3.701 -12.711 -0.304 1 59.31 22 PRO B C 1
ATOM 4911 O O . PRO B 1 22 ? 2.764 -12.023 0.111 1 59.31 22 PRO B O 1
ATOM 4914 N N . ASN B 1 23 ? 3.902 -12.781 -1.554 1 59.25 23 ASN B N 1
ATOM 4915 C CA . ASN B 1 23 ? 3.355 -11.664 -2.312 1 59.25 23 ASN B CA 1
ATOM 4916 C C . ASN B 1 23 ? 2.049 -12.039 -3.006 1 59.25 23 ASN B C 1
ATOM 4918 O O . ASN B 1 23 ? 1.414 -11.195 -3.645 1 59.25 23 ASN B O 1
ATOM 4922 N N . LEU B 1 24 ? 1.643 -13.344 -2.838 1 66.12 24 LEU B N 1
ATOM 4923 C CA . LEU B 1 24 ? 0.389 -13.719 -3.484 1 66.12 24 LEU B CA 1
ATOM 4924 C C . LEU B 1 24 ? -0.8 -13.086 -2.773 1 66.12 24 LEU B C 1
ATOM 4926 O O . LEU B 1 24 ? -1.736 -12.609 -3.422 1 66.12 24 LEU B O 1
ATOM 4930 N N . TYR B 1 25 ? -0.641 -13.094 -1.471 1 69.31 25 TYR B N 1
ATOM 4931 C CA . TYR B 1 25 ? -1.67 -12.445 -0.668 1 69.31 25 TYR B CA 1
ATOM 4932 C C . TYR B 1 25 ? -1.1 -11.25 0.085 1 69.31 25 TYR B C 1
ATOM 4934 O O . TYR B 1 25 ? -0.016 -11.336 0.667 1 69.31 25 TYR B O 1
ATOM 4942 N N . THR B 1 26 ? -1.803 -10.203 0.007 1 62.81 26 THR B N 1
ATOM 4943 C CA . THR B 1 26 ? -1.295 -8.953 0.558 1 62.81 26 THR B CA 1
ATOM 4944 C C . THR B 1 26 ? -1.306 -8.984 2.082 1 62.81 26 THR B C 1
ATOM 4946 O O . THR B 1 26 ? -0.598 -8.211 2.732 1 62.81 26 THR B O 1
ATOM 4949 N N . ASN B 1 27 ? -2.129 -9.75 2.643 1 71.44 27 ASN B N 1
ATOM 4950 C CA . ASN B 1 27 ? -2.148 -9.867 4.098 1 71.44 27 ASN B CA 1
ATOM 4951 C C . ASN B 1 27 ? -2.729 -11.203 4.543 1 71.44 27 ASN B C 1
ATOM 4953 O O . ASN B 1 27 ? -3.289 -11.945 3.732 1 71.44 27 ASN B O 1
ATOM 4957 N N . ILE B 1 28 ? -2.594 -11.477 5.82 1 82 28 ILE B N 1
ATOM 4958 C CA . ILE B 1 28 ? -2.924 -12.773 6.402 1 82 28 ILE B CA 1
ATOM 4959 C C . ILE B 1 28 ? -4.434 -12.984 6.363 1 82 28 ILE B C 1
ATOM 4961 O O . ILE B 1 28 ? -4.906 -14.125 6.293 1 82 28 ILE B O 1
ATOM 4965 N N . TYR B 1 29 ? -5.172 -11.969 6.32 1 84 29 TYR B N 1
ATOM 4966 C CA . TYR B 1 29 ? -6.621 -12.102 6.418 1 84 29 TYR B CA 1
ATOM 4967 C C . TYR B 1 29 ? -7.203 -12.672 5.125 1 84 29 TYR B C 1
ATOM 4969 O O . TYR B 1 29 ? -8.195 -13.398 5.152 1 84 29 TYR B O 1
ATOM 4977 N N . TYR B 1 30 ? -6.582 -12.375 4.016 1 81.5 30 TYR B N 1
ATOM 4978 C CA . TYR B 1 30 ? -7.016 -12.992 2.766 1 81.5 30 TYR B CA 1
ATOM 4979 C C . TYR B 1 30 ? -6.734 -14.492 2.77 1 81.5 30 TYR B C 1
ATOM 4981 O O . TYR B 1 30 ? -7.508 -15.273 2.213 1 81.5 30 TYR B O 1
ATOM 4989 N N . VAL B 1 31 ? -5.672 -14.812 3.381 1 86.81 31 VAL B N 1
ATOM 4990 C CA . VAL B 1 31 ? -5.34 -16.219 3.518 1 86.81 31 VAL B CA 1
ATOM 4991 C C . VAL B 1 31 ? -6.375 -16.922 4.398 1 86.81 31 VAL B C 1
ATOM 4993 O O . VAL B 1 31 ? -6.898 -17.969 4.039 1 86.81 31 VAL B O 1
ATOM 4996 N N . LEU B 1 32 ? -6.668 -16.297 5.48 1 90.44 32 LEU B N 1
ATOM 4997 C CA . LEU B 1 32 ? -7.66 -16.844 6.398 1 90.44 32 LEU B CA 1
ATOM 4998 C C . LEU B 1 32 ? -9.023 -16.953 5.723 1 90.44 32 LEU B C 1
ATOM 5000 O O . LEU B 1 32 ? -9.742 -17.922 5.926 1 90.44 32 LEU B O 1
ATOM 5004 N N . ALA B 1 33 ? -9.312 -15.961 4.969 1 87.06 33 ALA B N 1
ATOM 5005 C CA . ALA B 1 33 ? -10.586 -15.977 4.258 1 87.06 33 ALA B CA 1
ATOM 5006 C C . ALA B 1 33 ? -10.695 -17.203 3.348 1 87.06 33 ALA B C 1
ATOM 5008 O O . ALA B 1 33 ? -11.75 -17.828 3.264 1 87.06 33 ALA B O 1
ATOM 5009 N N . GLU B 1 34 ? -9.625 -17.484 2.674 1 87.56 34 GLU B N 1
ATOM 5010 C CA . GLU B 1 34 ? -9.594 -18.656 1.795 1 87.56 34 GLU B CA 1
ATOM 5011 C C . GLU B 1 34 ? -9.797 -19.938 2.584 1 87.56 34 GLU B C 1
ATOM 5013 O O . GLU B 1 34 ? -10.547 -20.828 2.16 1 87.56 34 GLU B O 1
ATOM 5018 N N . LEU B 1 35 ? -9.219 -20 3.709 1 93 35 LEU B N 1
ATOM 5019 C CA . LEU B 1 35 ? -9.297 -21.203 4.512 1 93 35 LEU B CA 1
ATOM 5020 C C . LEU B 1 35 ? -10.664 -21.344 5.168 1 93 35 LEU B C 1
ATOM 5022 O O . LEU B 1 35 ? -11.211 -22.453 5.242 1 93 35 LEU B O 1
ATOM 5026 N N . VAL B 1 36 ? -11.211 -20.266 5.609 1 91.88 36 VAL B N 1
ATOM 5027 C CA . VAL B 1 36 ? -12.555 -20.281 6.18 1 91.88 36 VAL B CA 1
ATOM 5028 C C . VAL B 1 36 ? -13.57 -20.641 5.102 1 91.88 36 VAL B C 1
ATOM 5030 O O . VAL B 1 36 ? -14.516 -21.375 5.359 1 91.88 36 VAL B O 1
ATOM 5033 N N . ALA B 1 37 ? -13.367 -20.094 3.908 1 89.19 37 ALA B N 1
ATOM 5034 C CA . ALA B 1 37 ? -14.242 -20.438 2.787 1 89.19 37 ALA B CA 1
ATOM 5035 C C . ALA B 1 37 ? -14.219 -21.938 2.525 1 89.19 37 ALA B C 1
ATOM 5037 O O . ALA B 1 37 ? -15.258 -22.547 2.252 1 89.19 37 ALA B O 1
ATOM 5038 N N . ASN B 1 38 ? -13.062 -22.516 2.584 1 91.88 38 ASN B N 1
ATOM 5039 C CA . ASN B 1 38 ? -12.961 -23.969 2.408 1 91.88 38 ASN B CA 1
ATOM 5040 C C . ASN B 1 38 ? -13.719 -24.719 3.498 1 91.88 38 ASN B C 1
ATOM 5042 O O . ASN B 1 38 ? -14.352 -25.75 3.229 1 91.88 38 ASN B O 1
ATOM 5046 N N . ALA B 1 39 ? -13.602 -24.203 4.707 1 94.88 39 ALA B N 1
ATOM 5047 C CA . ALA B 1 39 ? -14.352 -24.781 5.809 1 94.88 39 ALA B CA 1
ATOM 5048 C C . ALA B 1 39 ? -15.859 -24.703 5.551 1 94.88 39 ALA B C 1
ATOM 5050 O O . ALA B 1 39 ? -16.578 -25.672 5.793 1 94.88 39 ALA B O 1
ATOM 5051 N N . TYR B 1 40 ? -16.25 -23.609 5.102 1 91.81 40 TYR B N 1
ATOM 5052 C CA . TYR B 1 40 ? -17.656 -23.406 4.754 1 91.81 40 TYR B CA 1
ATOM 5053 C C . TYR B 1 40 ? -18.094 -24.406 3.695 1 91.81 40 TYR B C 1
ATOM 5055 O O . TYR B 1 40 ? -19.156 -25.031 3.83 1 91.81 40 TYR B O 1
ATOM 5063 N N . ASP B 1 41 ? -17.297 -24.609 2.658 1 91.69 41 ASP B N 1
ATOM 5064 C CA . ASP B 1 41 ? -17.594 -25.531 1.573 1 91.69 41 ASP B CA 1
ATOM 5065 C C . ASP B 1 41 ? -17.641 -26.969 2.082 1 91.69 41 ASP B C 1
ATOM 5067 O O . ASP B 1 41 ? -18.328 -27.812 1.502 1 91.69 41 ASP B O 1
ATOM 5071 N N . ALA B 1 42 ? -17 -27.219 3.176 1 95.38 42 ALA B N 1
ATOM 5072 C CA . ALA B 1 42 ? -16.969 -28.562 3.764 1 95.38 42 ALA B CA 1
ATOM 5073 C C . ALA B 1 42 ? -18.141 -28.766 4.715 1 95.38 42 ALA B C 1
ATOM 5075 O O . ALA B 1 42 ? -18.188 -29.75 5.457 1 95.38 42 ALA B O 1
ATOM 5076 N N . ASP B 1 43 ? -19.016 -27.766 4.781 1 95.5 43 ASP B N 1
ATOM 5077 C CA . ASP B 1 43 ? -20.219 -27.812 5.602 1 95.5 43 ASP B CA 1
ATOM 5078 C C . ASP B 1 43 ? -19.875 -27.734 7.09 1 95.5 43 ASP B C 1
ATOM 5080 O O . ASP B 1 43 ? -20.516 -28.391 7.914 1 95.5 43 ASP B O 1
ATOM 5084 N N . ALA B 1 44 ? -18.828 -27.062 7.426 1 96 44 ALA B N 1
ATOM 5085 C CA . ALA B 1 44 ? -18.453 -26.859 8.82 1 96 44 ALA B CA 1
ATOM 5086 C C . ALA B 1 44 ? -19.438 -25.938 9.516 1 96 44 ALA B C 1
ATOM 5088 O O . ALA B 1 44 ? -20.031 -25.047 8.883 1 96 44 ALA B O 1
ATOM 5089 N N . HIS B 1 45 ? -19.641 -26.125 10.781 1 94.69 45 HIS B N 1
ATOM 5090 C CA . HIS B 1 45 ? -20.453 -25.234 11.594 1 94.69 45 HIS B CA 1
ATOM 5091 C C . HIS B 1 45 ? -19.578 -24.328 12.461 1 94.69 45 HIS B C 1
ATOM 5093 O O . HIS B 1 45 ? -19.984 -23.219 12.812 1 94.69 45 HIS B O 1
ATOM 5099 N N . ASN B 1 46 ? -18.469 -24.859 12.719 1 95.06 46 ASN B N 1
ATOM 5100 C CA . ASN B 1 46 ? -17.5 -24.109 13.523 1 95.06 46 ASN B CA 1
ATOM 5101 C C . ASN B 1 46 ? -16.125 -24.094 12.875 1 95.06 46 ASN B C 1
ATOM 5103 O O . ASN B 1 46 ? -15.664 -25.125 12.352 1 95.06 46 ASN B O 1
ATOM 5107 N N . VAL B 1 47 ? -15.547 -22.953 12.859 1 96.31 47 VAL B N 1
ATOM 5108 C CA . VAL B 1 47 ? -14.156 -22.781 12.445 1 96.31 47 VAL B CA 1
ATOM 5109 C C . VAL B 1 47 ? -13.359 -22.141 13.578 1 96.31 47 VAL B C 1
ATOM 5111 O O . VAL B 1 47 ? -13.773 -21.109 14.133 1 96.31 47 VAL B O 1
ATOM 5114 N N . TYR B 1 48 ? -12.289 -22.75 13.906 1 97 48 TYR B N 1
ATOM 5115 C CA . TYR B 1 48 ? -11.43 -22.234 14.969 1 97 48 TYR B CA 1
ATOM 5116 C C . TYR B 1 48 ? -10.117 -21.703 14.406 1 97 48 TYR B C 1
ATOM 5118 O O . TYR B 1 48 ? -9.383 -22.438 13.734 1 97 48 TYR B O 1
ATOM 5126 N N . ILE B 1 49 ? -9.906 -20.516 14.617 1 96.31 49 ILE B N 1
ATOM 5127 C CA . ILE B 1 49 ? -8.633 -19.891 14.281 1 96.31 49 ILE B CA 1
ATOM 5128 C C . ILE B 1 49 ? -7.789 -19.719 15.547 1 96.31 49 ILE B C 1
ATOM 5130 O O . ILE B 1 49 ? -8.094 -18.891 16.406 1 96.31 49 ILE B O 1
ATOM 5134 N N . ILE B 1 50 ? -6.754 -20.469 15.641 1 96.12 50 ILE B N 1
ATOM 5135 C CA . ILE B 1 50 ? -5.934 -20.531 16.844 1 96.12 50 ILE B CA 1
ATOM 5136 C C . ILE B 1 50 ? -4.574 -19.891 16.578 1 96.12 50 ILE B C 1
ATOM 5138 O O . ILE B 1 50 ? -3.781 -20.391 15.789 1 96.12 50 ILE B O 1
ATOM 5142 N N . SER B 1 51 ? -4.367 -18.828 17.219 1 94 51 SER B N 1
ATOM 5143 C CA . SER B 1 51 ? -3.088 -18.141 17.109 1 94 51 SER B CA 1
ATOM 5144 C C . SER B 1 51 ? -2.121 -18.578 18.203 1 94 51 SER B C 1
ATOM 5146 O O . SER B 1 51 ? -2.217 -18.109 19.344 1 94 51 SER B O 1
ATOM 5148 N N . ASN B 1 52 ? -1.16 -19.391 17.781 1 92.44 52 ASN B N 1
ATOM 5149 C CA . ASN B 1 52 ? -0.136 -19.844 18.719 1 92.44 52 ASN B CA 1
ATOM 5150 C C . ASN B 1 52 ? 1.161 -19.062 18.562 1 92.44 52 ASN B C 1
ATOM 5152 O O . ASN B 1 52 ? 1.261 -18.188 17.703 1 92.44 52 ASN B O 1
ATOM 5156 N N . LYS B 1 53 ? 2.1 -19.359 19.422 1 87.12 53 LYS B N 1
ATOM 5157 C CA . LYS B 1 53 ? 3.381 -18.656 19.391 1 87.12 53 LYS B CA 1
ATOM 5158 C C . LYS B 1 53 ? 4.129 -18.922 18.094 1 87.12 53 LYS B C 1
ATOM 5160 O O . LYS B 1 53 ? 4.68 -18 17.484 1 87.12 53 LYS B O 1
ATOM 5165 N N . ASP B 1 54 ? 4.043 -20.188 17.609 1 89.31 54 ASP B N 1
ATOM 5166 C CA . ASP B 1 54 ? 4.918 -20.562 16.5 1 89.31 54 ASP B CA 1
ATOM 5167 C C . ASP B 1 54 ? 4.105 -20.906 15.258 1 89.31 54 ASP B C 1
ATOM 5169 O O . ASP B 1 54 ? 4.676 -21.234 14.219 1 89.31 54 ASP B O 1
ATOM 5173 N N . ASP B 1 55 ? 2.834 -20.891 15.422 1 93.94 55 ASP B N 1
ATOM 5174 C CA . ASP B 1 55 ? 2.029 -21.25 14.266 1 93.94 55 ASP B CA 1
ATOM 5175 C C . ASP B 1 55 ? 0.626 -20.656 14.359 1 93.94 55 ASP B C 1
ATOM 5177 O O . ASP B 1 55 ? 0.238 -20.141 15.406 1 93.94 55 ASP B O 1
ATOM 5181 N N . ILE B 1 56 ? -0.043 -20.609 13.312 1 95.25 56 ILE B N 1
ATOM 5182 C CA . ILE B 1 56 ? -1.472 -20.328 13.227 1 95.25 56 ILE B CA 1
ATOM 5183 C C . ILE B 1 56 ? -2.209 -21.562 12.727 1 95.25 56 ILE B C 1
ATOM 5185 O O . ILE B 1 56 ? -1.883 -22.109 11.664 1 95.25 56 ILE B O 1
ATOM 5189 N N . ARG B 1 57 ? -3.141 -21.938 13.5 1 96.94 57 ARG B N 1
ATOM 5190 C CA . ARG B 1 57 ? -3.875 -23.172 13.219 1 96.94 57 ARG B CA 1
ATOM 5191 C C . ARG B 1 57 ? -5.344 -22.875 12.93 1 96.94 57 ARG B C 1
ATOM 5193 O O . ARG B 1 57 ? -5.969 -22.062 13.625 1 96.94 57 ARG B O 1
ATOM 5200 N N . ILE B 1 58 ? -5.852 -23.469 11.859 1 97.44 58 ILE B N 1
ATOM 5201 C CA . ILE B 1 58 ? -7.273 -23.391 11.547 1 97.44 58 ILE B CA 1
ATOM 5202 C C . ILE B 1 58 ? -7.891 -24.797 11.586 1 97.44 58 ILE B C 1
ATOM 5204 O O . ILE B 1 58 ? -7.41 -25.703 10.906 1 97.44 58 ILE B O 1
ATOM 5208 N N . GLU B 1 59 ? -8.922 -24.906 12.406 1 98.19 59 GLU B N 1
ATOM 5209 C CA . GLU B 1 59 ? -9.656 -26.156 12.5 1 98.19 59 GLU B CA 1
ATOM 5210 C C . GLU B 1 59 ? -11.125 -25.969 12.133 1 98.19 59 GLU B C 1
ATOM 5212 O O . GLU B 1 59 ? -11.742 -24.969 12.516 1 98.19 59 GLU B O 1
ATOM 5217 N N . ASP B 1 60 ? -11.562 -26.875 11.352 1 98.12 60 ASP B N 1
ATOM 5218 C CA . ASP B 1 60 ? -12.984 -26.844 11.039 1 98.12 60 ASP B CA 1
ATOM 5219 C C . ASP B 1 60 ? -13.633 -28.203 11.305 1 98.12 60 ASP B C 1
ATOM 5221 O O . ASP B 1 60 ? -12.961 -29.234 11.242 1 98.12 60 ASP B O 1
ATOM 5225 N N . ASP B 1 61 ? -14.93 -28.219 11.656 1 97.81 61 ASP B N 1
ATOM 5226 C CA . ASP B 1 61 ? -15.633 -29.453 11.938 1 97.81 61 ASP B CA 1
ATOM 5227 C C . ASP B 1 61 ? -16.422 -29.938 10.719 1 97.81 61 ASP B C 1
ATOM 5229 O O . ASP B 1 61 ? -17.516 -30.484 10.852 1 97.81 61 ASP B O 1
ATOM 5233 N N . GLY B 1 62 ? -15.898 -29.625 9.523 1 97.31 62 GLY B N 1
ATOM 5234 C CA . GLY B 1 62 ? -16.516 -30.125 8.305 1 97.31 62 GLY B CA 1
ATOM 5235 C C . GLY B 1 62 ? -16.406 -31.625 8.133 1 97.31 62 GLY B C 1
ATOM 5236 O O . GLY B 1 62 ? -16.031 -32.344 9.078 1 97.31 62 GLY B O 1
ATOM 5237 N N . HIS B 1 63 ? -16.688 -32.156 6.969 1 96.12 63 HIS B N 1
ATOM 5238 C CA . HIS B 1 63 ? -16.797 -33.594 6.773 1 96.12 63 HIS B CA 1
ATOM 5239 C C . HIS B 1 63 ? -15.422 -34.219 6.598 1 96.12 63 HIS B C 1
ATOM 5241 O O . HIS B 1 63 ? -15.297 -35.469 6.555 1 96.12 63 HIS B O 1
ATOM 5247 N N . GLY B 1 64 ? -14.359 -33.438 6.531 1 96.88 64 GLY B N 1
ATOM 5248 C CA . GLY B 1 64 ? -13.031 -33.969 6.297 1 96.88 64 GLY B CA 1
ATOM 5249 C C . GLY B 1 64 ? -12.852 -34.531 4.902 1 96.88 64 GLY B C 1
ATOM 5250 O O . GLY B 1 64 ? -13.688 -34.312 4.023 1 96.88 64 GLY B O 1
ATOM 5251 N N . MET B 1 65 ? -11.672 -35.25 4.688 1 96.69 65 MET B N 1
ATOM 5252 C CA . MET B 1 65 ? -11.344 -35.812 3.379 1 96.69 65 MET B CA 1
ATOM 5253 C C . MET B 1 65 ? -10.859 -37.25 3.512 1 96.69 65 MET B C 1
ATOM 5255 O O . MET B 1 65 ? -9.953 -37.531 4.301 1 96.69 65 MET B O 1
ATOM 5259 N N . SER B 1 66 ? -11.414 -38.031 2.707 1 95.81 66 SER B N 1
ATOM 5260 C CA . SER B 1 66 ? -11.039 -39.438 2.725 1 95.81 66 SER B CA 1
ATOM 5261 C C . SER B 1 66 ? -9.93 -39.75 1.721 1 95.81 66 SER B C 1
ATOM 5263 O O . SER B 1 66 ? -9.992 -39.312 0.571 1 95.81 66 SER B O 1
ATOM 5265 N N . TYR B 1 67 ? -8.938 -40.406 2.156 1 95.62 67 TYR B N 1
ATOM 5266 C CA . TYR B 1 67 ? -7.875 -40.875 1.268 1 95.62 67 TYR B CA 1
ATOM 5267 C C . TYR B 1 67 ? -8.383 -42 0.347 1 95.62 67 TYR B C 1
ATOM 5269 O O . TYR B 1 67 ? -8.18 -41.938 -0.868 1 95.62 67 TYR B O 1
ATOM 5277 N N . GLN B 1 68 ? -9.117 -42.875 0.845 1 93.81 68 GLN B N 1
ATOM 5278 C CA . GLN B 1 68 ? -9.602 -44.031 0.137 1 93.81 68 GLN B CA 1
ATOM 5279 C C . GLN B 1 68 ? -10.594 -43.656 -0.954 1 93.81 68 GLN B C 1
ATOM 5281 O O . GLN B 1 68 ? -10.594 -44.25 -2.035 1 93.81 68 GLN B O 1
ATOM 5286 N N . ASN B 1 69 ? -11.375 -42.656 -0.641 1 93.62 69 ASN B N 1
ATOM 5287 C CA . ASN B 1 69 ? -12.398 -42.25 -1.598 1 93.62 69 ASN B CA 1
ATOM 5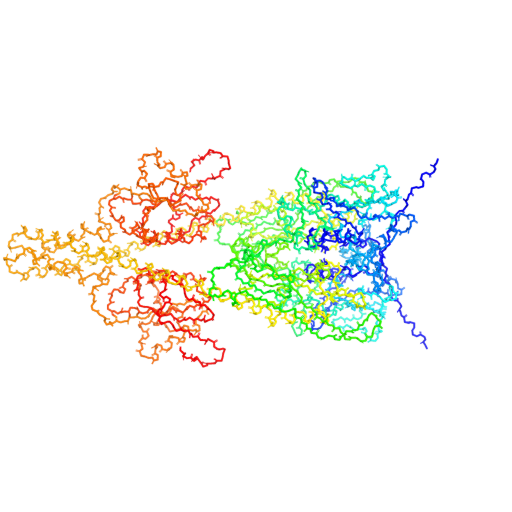288 C C . ASN B 1 69 ? -11.859 -41.219 -2.596 1 93.62 69 ASN B C 1
ATOM 5290 O O . ASN B 1 69 ? -12.617 -40.656 -3.387 1 93.62 69 ASN B O 1
ATOM 5294 N N . GLY B 1 70 ? -10.609 -40.844 -2.521 1 94.19 70 GLY B N 1
ATOM 5295 C CA . GLY B 1 70 ? -9.961 -40 -3.508 1 94.19 70 GLY B CA 1
ATOM 5296 C C . GLY B 1 70 ? -10.109 -38.5 -3.207 1 94.19 70 GLY B C 1
ATOM 5297 O O . GLY B 1 70 ? -9.703 -37.656 -4.008 1 94.19 70 GLY B O 1
ATOM 5298 N N . GLU B 1 71 ? -10.648 -38.188 -2.092 1 93.56 71 GLU B N 1
ATOM 5299 C CA . GLU B 1 71 ? -10.883 -36.781 -1.766 1 93.56 71 GLU B CA 1
ATOM 5300 C C . GLU B 1 71 ? -9.57 -36.062 -1.493 1 93.56 71 GLU B C 1
ATOM 5302 O O . GLU B 1 71 ? -9.414 -34.875 -1.863 1 93.56 71 GLU B O 1
ATOM 5307 N N . VAL B 1 72 ? -8.625 -36.719 -0.896 1 95.44 72 VAL B N 1
ATOM 5308 C CA . VAL B 1 72 ? -7.309 -36.156 -0.651 1 95.44 72 VAL B CA 1
ATOM 5309 C C . VAL B 1 72 ? -6.598 -35.906 -1.98 1 95.44 72 VAL B C 1
ATOM 5311 O O . VAL B 1 72 ? -5.973 -34.844 -2.172 1 95.44 72 VAL B O 1
ATOM 5314 N N . LYS B 1 73 ? -6.742 -36.844 -2.861 1 93.38 73 LYS B N 1
ATOM 5315 C CA . LYS B 1 73 ? -6.156 -36.688 -4.191 1 93.38 73 LYS B CA 1
ATOM 5316 C C . LYS B 1 73 ? -6.746 -35.5 -4.922 1 93.38 73 LYS B C 1
ATOM 5318 O O . LYS B 1 73 ? -6.02 -34.75 -5.566 1 93.38 73 LYS B O 1
ATOM 5323 N N . LYS B 1 74 ? -8.055 -35.375 -4.758 1 90.94 74 LYS B N 1
ATOM 5324 C CA . LYS B 1 74 ? -8.727 -34.25 -5.375 1 90.94 74 LYS B CA 1
ATOM 5325 C C . LYS B 1 74 ? -8.211 -32.938 -4.789 1 90.94 74 LYS B C 1
ATOM 5327 O O . LYS B 1 74 ? -7.977 -31.969 -5.523 1 90.94 74 LYS B O 1
ATOM 5332 N N . PHE B 1 75 ? -8.031 -32.969 -3.506 1 92.38 75 PHE B N 1
ATOM 5333 C CA . PHE B 1 75 ? -7.504 -31.797 -2.811 1 92.38 75 PHE B CA 1
ATOM 5334 C C . PHE B 1 75 ? -6.117 -31.438 -3.326 1 92.38 75 PHE B C 1
ATOM 5336 O O . PHE B 1 75 ? -5.789 -30.266 -3.49 1 92.38 75 PHE B O 1
ATOM 5343 N N . LEU B 1 76 ? -5.352 -32.438 -3.678 1 92.62 76 LEU B N 1
ATOM 5344 C CA . LEU B 1 76 ? -3.955 -32.25 -4.047 1 92.62 76 LEU B CA 1
ATOM 5345 C C . LEU B 1 76 ? -3.82 -32 -5.547 1 92.62 76 LEU B C 1
ATOM 5347 O O . LEU B 1 76 ? -2.713 -31.781 -6.043 1 92.62 76 LEU B O 1
ATOM 5351 N N . ASN B 1 77 ? -4.902 -32.094 -6.18 1 88.75 77 ASN B N 1
ATOM 5352 C CA . ASN B 1 77 ? -4.922 -31.625 -7.566 1 88.75 77 ASN B CA 1
ATOM 5353 C C . ASN B 1 77 ? -5.18 -30.125 -7.652 1 88.75 77 ASN B C 1
ATOM 5355 O O . ASN B 1 77 ? -6.336 -29.688 -7.66 1 88.75 77 ASN B O 1
ATOM 5359 N N . VAL B 1 78 ? -4.105 -29.422 -7.785 1 85.88 78 VAL B N 1
ATOM 5360 C CA . VAL B 1 78 ? -4.148 -27.969 -7.668 1 85.88 78 VAL B CA 1
ATOM 5361 C C . VAL B 1 78 ? -4.523 -27.344 -9.016 1 85.88 78 VAL B C 1
ATOM 5363 O O . VAL B 1 78 ? -4.02 -27.766 -10.055 1 85.88 78 VAL B O 1
ATOM 5366 N N . ALA B 1 79 ? -5.434 -26.375 -8.961 1 77.06 79 ALA B N 1
ATOM 5367 C CA . ALA B 1 79 ? -5.918 -25.594 -10.094 1 77.06 79 ALA B CA 1
ATOM 5368 C C . ALA B 1 79 ? -6.797 -26.453 -11.008 1 77.06 79 ALA B C 1
ATOM 5370 O O . ALA B 1 79 ? -6.902 -26.188 -12.211 1 77.06 79 ALA B O 1
ATOM 5371 N N . GLY B 1 80 ? -7.34 -27.484 -10.422 1 73.62 80 GLY B N 1
ATOM 5372 C CA . GLY B 1 80 ? -8.367 -28.219 -11.133 1 73.62 80 GLY B CA 1
ATOM 5373 C C . GLY B 1 80 ? -9.758 -27.656 -10.93 1 73.62 80 GLY B C 1
ATOM 5374 O O . GLY B 1 80 ? -10.172 -27.391 -9.797 1 73.62 80 GLY B O 1
ATOM 5375 N N . VAL B 1 81 ? -10.336 -27.219 -12.094 1 65.94 81 VAL B N 1
ATOM 5376 C CA . VAL B 1 81 ? -11.664 -26.609 -12 1 65.94 81 VAL B CA 1
ATOM 5377 C C . VAL B 1 81 ? -12.648 -27.609 -11.391 1 65.94 81 VAL B C 1
ATOM 5379 O O . VAL B 1 81 ? -12.695 -28.766 -11.805 1 65.94 81 VAL B O 1
ATOM 5382 N N . SER B 1 82 ? -13.234 -27.156 -10.289 1 65.38 82 SER B N 1
ATOM 5383 C CA . SER B 1 82 ? -14.109 -28.062 -9.562 1 65.38 82 SER B CA 1
ATOM 5384 C C . SER B 1 82 ? -15.578 -27.75 -9.828 1 65.38 82 SER B C 1
ATOM 5386 O O . SER B 1 82 ? -16.453 -28.578 -9.555 1 65.38 82 SER B O 1
ATOM 5388 N N . ARG B 1 83 ? -15.914 -26.609 -10.312 1 69.62 83 ARG B N 1
ATOM 5389 C CA . ARG B 1 83 ? -17.297 -26.172 -10.477 1 69.62 83 ARG B CA 1
ATOM 5390 C C . ARG B 1 83 ? -17.562 -25.672 -11.891 1 69.62 83 ARG B C 1
ATOM 5392 O O . ARG B 1 83 ? -17.109 -24.594 -12.266 1 69.62 83 ARG B O 1
ATOM 5399 N N . VAL B 1 84 ? -18.109 -26.484 -12.711 1 66.56 84 VAL B N 1
ATOM 5400 C CA . VAL B 1 84 ? -18.391 -26.094 -14.086 1 66.56 84 VAL B CA 1
ATOM 5401 C C . VAL B 1 84 ? -19.906 -26.062 -14.312 1 66.56 84 VAL B C 1
ATOM 5403 O O . VAL B 1 84 ? -20.406 -25.25 -15.102 1 66.56 84 VAL B O 1
ATOM 5406 N N . LYS B 1 85 ? -20.641 -26.875 -13.516 1 72.81 85 LYS B N 1
ATOM 5407 C CA . LYS B 1 85 ? -22.094 -26.969 -13.672 1 72.81 85 LYS B CA 1
ATOM 5408 C C . LYS B 1 85 ? -22.812 -26.594 -12.375 1 72.81 85 LYS B C 1
ATOM 5410 O O . LYS B 1 85 ? -22.234 -26.688 -11.297 1 72.81 85 LYS B O 1
ATOM 5415 N N . GLU B 1 86 ? -23.953 -26.141 -12.586 1 74.06 86 GLU B N 1
ATOM 5416 C CA . GLU B 1 86 ? -24.766 -25.734 -11.445 1 74.06 86 GLU B CA 1
ATOM 5417 C C . GLU B 1 86 ? -24.953 -26.875 -10.453 1 74.06 86 GLU B C 1
ATOM 5419 O O . GLU B 1 86 ? -25.031 -26.656 -9.25 1 74.06 86 GLU B O 1
ATOM 5424 N N . GLU B 1 87 ? -24.953 -28.016 -10.984 1 72 87 GLU B N 1
ATOM 5425 C CA . GLU B 1 87 ? -25.156 -29.172 -10.117 1 72 87 GLU B CA 1
ATOM 5426 C C . GLU B 1 87 ? -24 -29.328 -9.125 1 72 87 GLU B C 1
ATOM 5428 O O . GLU B 1 87 ? -24.156 -29.922 -8.062 1 72 87 GLU B O 1
ATOM 5433 N N . GLU B 1 88 ? -22.953 -28.734 -9.484 1 77.69 88 GLU B N 1
ATOM 5434 C CA . GLU B 1 88 ? -21.766 -28.828 -8.648 1 77.69 88 GLU B CA 1
ATOM 5435 C C . GLU B 1 88 ? -21.625 -27.625 -7.734 1 77.69 88 GLU B C 1
ATOM 5437 O O . GLU B 1 88 ? -20.625 -27.469 -7.031 1 77.69 88 GLU B O 1
ATOM 5442 N N . SER B 1 89 ? -22.734 -26.875 -7.691 1 82.62 89 SER B N 1
ATOM 5443 C CA . SER B 1 89 ? -22.625 -25.578 -7.027 1 82.62 89 SER B CA 1
ATOM 5444 C C . SER B 1 89 ? -22.984 -25.688 -5.551 1 82.62 89 SER B C 1
ATOM 5446 O O . SER B 1 89 ? -22.75 -24.75 -4.781 1 82.62 89 SER B O 1
ATOM 5448 N N . MET B 1 90 ? -23.453 -26.812 -5.191 1 87.5 90 MET B N 1
ATOM 5449 C CA . MET B 1 90 ? -23.859 -26.969 -3.797 1 87.5 90 MET B CA 1
ATOM 5450 C C . MET B 1 90 ? -22.844 -27.844 -3.041 1 87.5 90 MET B C 1
ATOM 5452 O O . MET B 1 90 ? -22.156 -28.672 -3.643 1 87.5 90 MET B O 1
ATOM 5456 N N . THR B 1 91 ? -22.828 -27.625 -1.762 1 90.44 91 THR B N 1
ATOM 5457 C CA . THR B 1 91 ? -21.984 -28.469 -0.918 1 90.44 91 THR B CA 1
ATOM 5458 C C . THR B 1 91 ? -22.609 -29.859 -0.772 1 90.44 91 THR B C 1
ATOM 5460 O O . THR B 1 91 ? -23.688 -30.125 -1.29 1 90.44 91 THR B O 1
ATOM 5463 N N . ARG B 1 92 ? -21.891 -30.734 -0.13 1 89.31 92 ARG B N 1
ATOM 5464 C CA . ARG B 1 92 ? -22.328 -32.125 0.022 1 89.31 92 ARG B CA 1
ATOM 5465 C C . ARG B 1 92 ? -23.688 -32.188 0.724 1 89.31 92 ARG B C 1
ATOM 5467 O O . ARG B 1 92 ? -24.531 -33.031 0.378 1 89.31 92 ARG B O 1
ATOM 5474 N N . SER B 1 93 ? -23.906 -31.266 1.655 1 89.12 93 SER B N 1
ATOM 5475 C CA . SER B 1 93 ? -25.156 -31.266 2.404 1 89.12 93 SER B CA 1
ATOM 5476 C C . SER B 1 93 ? -26.312 -30.734 1.551 1 89.12 93 SER B C 1
ATOM 5478 O O . SER B 1 93 ? -27.469 -30.969 1.866 1 89.12 93 SER B O 1
ATOM 5480 N N . GLY B 1 94 ? -25.953 -29.969 0.588 1 88.12 94 GLY B N 1
ATOM 5481 C CA . GLY B 1 94 ? -26.969 -29.359 -0.244 1 88.12 94 GLY B CA 1
ATOM 5482 C C . GLY B 1 94 ? -27.547 -28.094 0.365 1 88.12 94 GLY B C 1
ATOM 5483 O O . GLY B 1 94 ? -28.453 -27.484 -0.209 1 88.12 94 GLY B O 1
ATOM 5484 N N . GLU B 1 95 ? -27.062 -27.672 1.421 1 85.62 95 GLU B N 1
ATOM 5485 C CA . GLU B 1 95 ? -27.625 -26.547 2.146 1 85.62 95 GLU B CA 1
ATOM 5486 C C . GLU B 1 95 ? -26.906 -25.234 1.804 1 85.62 95 GLU B C 1
ATOM 5488 O O . GLU B 1 95 ? -27.453 -24.156 1.995 1 85.62 95 GLU B O 1
ATOM 5493 N N . ARG B 1 96 ? -25.672 -25.453 1.352 1 86.19 96 ARG B N 1
ATOM 5494 C CA . ARG B 1 96 ? -24.844 -24.266 1.096 1 86.19 96 ARG B CA 1
ATOM 5495 C C . ARG B 1 96 ? -24.359 -24.25 -0.347 1 86.19 96 ARG B C 1
ATOM 5497 O O . ARG B 1 96 ? -24.094 -25.297 -0.934 1 86.19 96 ARG B O 1
ATOM 5504 N N . ARG B 1 97 ? -24.297 -23.109 -0.851 1 83.5 97 ARG B N 1
ATOM 5505 C CA . ARG B 1 97 ? -23.609 -22.938 -2.129 1 83.5 97 ARG B CA 1
ATOM 5506 C C . ARG B 1 97 ? -22.094 -22.844 -1.935 1 83.5 97 ARG B C 1
ATOM 5508 O O . ARG B 1 97 ? -21.625 -22.125 -1.059 1 83.5 97 ARG B O 1
ATOM 5515 N N . LYS B 1 98 ? -21.406 -23.547 -2.758 1 86.69 98 LYS B N 1
ATOM 5516 C CA . LYS B 1 98 ? -19.953 -23.562 -2.66 1 86.69 98 LYS B CA 1
ATOM 5517 C C . LYS B 1 98 ? -19.359 -22.188 -2.955 1 86.69 98 LYS B C 1
ATOM 5519 O O . LYS B 1 98 ? -19.828 -21.5 -3.863 1 86.69 98 LYS B O 1
ATOM 5524 N N . MET B 1 99 ? -18.375 -21.891 -2.203 1 83.25 99 MET B N 1
ATOM 5525 C CA . MET B 1 99 ? -17.688 -20.625 -2.396 1 83.25 99 MET B CA 1
ATOM 5526 C C . MET B 1 99 ? -16.516 -20.781 -3.375 1 83.25 99 MET B C 1
ATOM 5528 O O . MET B 1 99 ? -16.234 -19.875 -4.156 1 83.25 99 MET B O 1
ATOM 5532 N N . GLY B 1 100 ? -15.93 -21.922 -3.361 1 81 100 GLY B N 1
ATOM 5533 C CA . GLY B 1 100 ? -14.758 -22.172 -4.191 1 81 100 GLY B CA 1
ATOM 5534 C C . GLY B 1 100 ? -15.109 -22.562 -5.617 1 81 100 GLY B C 1
ATOM 5535 O O . GLY B 1 100 ? -16.094 -23.25 -5.852 1 81 100 GLY B O 1
ATOM 5536 N N . ARG B 1 101 ? -14.188 -22.156 -6.539 1 77.25 101 ARG B N 1
ATOM 5537 C CA . ARG B 1 101 ? -14.43 -22.453 -7.945 1 77.25 101 ARG B CA 1
ATOM 5538 C C . ARG B 1 101 ? -13.141 -22.875 -8.648 1 77.25 101 ARG B C 1
ATOM 5540 O O . ARG B 1 101 ? -13.141 -23.828 -9.43 1 77.25 101 ARG B O 1
ATOM 5547 N N . LYS B 1 102 ? -12 -22.438 -8.281 1 75.69 102 LYS B N 1
ATOM 5548 C CA . LYS B 1 102 ? -10.805 -22.516 -9.109 1 75.69 102 LYS B CA 1
ATOM 5549 C C . LYS B 1 102 ? -9.836 -23.562 -8.57 1 75.69 102 LYS B C 1
ATOM 5551 O O . LYS B 1 102 ? -8.906 -23.984 -9.266 1 75.69 102 LYS B O 1
ATOM 5556 N N . GLY B 1 103 ? -10 -23.969 -7.414 1 80.44 103 GLY B N 1
ATOM 5557 C CA . GLY B 1 103 ? -9.164 -25 -6.82 1 80.44 103 GLY B CA 1
ATOM 5558 C 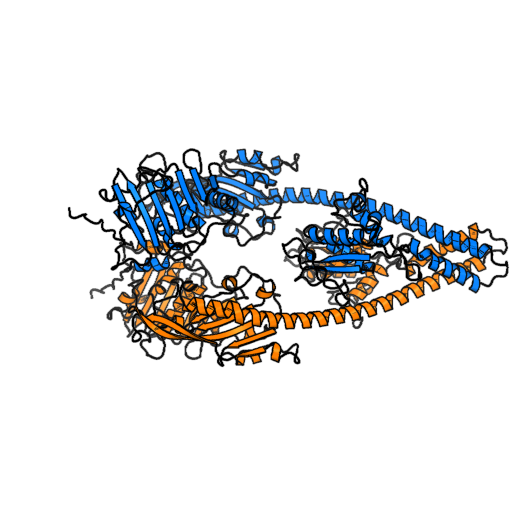C . GLY B 1 103 ? -7.781 -24.5 -6.438 1 80.44 103 GLY B C 1
ATOM 5559 O O . GLY B 1 103 ? -6.828 -25.281 -6.363 1 80.44 103 GLY B O 1
ATOM 5560 N N . VAL B 1 104 ? -7.566 -23.234 -6.23 1 79.94 104 VAL B N 1
ATOM 5561 C CA . VAL B 1 104 ? -6.238 -22.719 -5.922 1 79.94 104 VAL B CA 1
ATOM 5562 C C . VAL B 1 104 ? -6.215 -22.172 -4.492 1 79.94 104 VAL B C 1
ATOM 5564 O O . VAL B 1 104 ? -5.145 -22.016 -3.9 1 79.94 104 VAL B O 1
ATOM 5567 N N . GLY B 1 105 ? -7.348 -22 -3.883 1 82.88 105 GLY B N 1
ATOM 5568 C CA . GLY B 1 105 ? -7.426 -21.406 -2.557 1 82.88 105 GLY B CA 1
ATOM 5569 C C . GLY B 1 105 ? -6.762 -22.25 -1.485 1 82.88 105 GLY B C 1
ATOM 5570 O O . GLY B 1 105 ? -6.309 -21.719 -0.467 1 82.88 105 GLY B O 1
ATOM 5571 N N . LYS B 1 106 ? -6.613 -23.484 -1.767 1 86.31 106 LYS B N 1
ATOM 5572 C CA . LYS B 1 106 ? -6.027 -24.391 -0.793 1 86.31 106 LYS B CA 1
ATOM 5573 C C . LYS B 1 106 ? -4.539 -24.125 -0.607 1 86.31 106 LYS B C 1
ATOM 5575 O O . LYS B 1 106 ? -3.93 -24.594 0.356 1 86.31 106 LYS B O 1
ATOM 5580 N N . LEU B 1 107 ? -3.998 -23.391 -1.549 1 86.94 107 LEU B N 1
ATOM 5581 C CA . LEU B 1 107 ? -2.574 -23.094 -1.478 1 86.94 107 LEU B CA 1
ATOM 5582 C C . LEU B 1 107 ? -2.34 -21.781 -0.744 1 86.94 107 LEU B C 1
ATOM 5584 O O . LEU B 1 107 ? -1.192 -21.375 -0.515 1 86.94 107 LEU B O 1
ATOM 5588 N N . ALA B 1 108 ? -3.41 -21.109 -0.365 1 86.06 108 ALA B N 1
ATOM 5589 C CA . ALA B 1 108 ? -3.299 -19.797 0.264 1 86.06 108 ALA B CA 1
ATOM 5590 C C . ALA B 1 108 ? -2.367 -19.844 1.472 1 86.06 108 ALA B C 1
ATOM 5592 O O . ALA B 1 108 ? -1.574 -18.922 1.689 1 86.06 108 ALA B O 1
ATOM 5593 N N . ALA B 1 109 ? -2.379 -20.906 2.184 1 89.94 109 ALA B N 1
ATOM 5594 C CA . ALA B 1 109 ? -1.584 -21.047 3.402 1 89.94 109 ALA B CA 1
ATOM 5595 C C . ALA B 1 109 ? -0.091 -21 3.09 1 89.94 109 ALA B C 1
ATOM 5597 O O . ALA B 1 109 ? 0.709 -20.547 3.908 1 89.94 109 ALA B O 1
ATOM 5598 N N . LEU B 1 110 ? 0.232 -21.438 1.918 1 87.56 110 LEU B N 1
ATOM 5599 C CA . LEU B 1 110 ? 1.636 -21.484 1.522 1 87.56 110 LEU B CA 1
ATOM 5600 C C . LEU B 1 110 ? 2.182 -20.078 1.288 1 87.56 110 LEU B C 1
ATOM 5602 O O . LEU B 1 110 ? 3.398 -19.875 1.243 1 87.56 110 LEU B O 1
ATOM 5606 N N . SER B 1 111 ? 1.281 -19.203 1.113 1 80.31 111 SER B N 1
ATOM 5607 C CA . SER B 1 111 ? 1.727 -17.828 0.905 1 80.31 111 SER B CA 1
ATOM 5608 C C . SER B 1 111 ? 2.334 -17.25 2.178 1 80.31 111 SER B C 1
ATOM 5610 O O . SER B 1 111 ? 3.121 -16.312 2.119 1 80.31 111 SER B O 1
ATOM 5612 N N . VAL B 1 112 ? 2.027 -17.828 3.303 1 82.62 112 VAL B N 1
ATOM 5613 C CA . VAL B 1 112 ? 2.496 -17.234 4.551 1 82.62 112 VAL B CA 1
ATOM 5614 C C . VAL B 1 112 ? 3.402 -18.219 5.285 1 82.62 112 VAL B C 1
ATOM 5616 O O . VAL B 1 112 ? 4.09 -17.859 6.238 1 82.62 112 VAL B O 1
ATOM 5619 N N . SER B 1 113 ? 3.326 -19.422 4.891 1 87.38 113 SER B N 1
ATOM 5620 C CA . SER B 1 113 ? 4.102 -20.469 5.527 1 87.38 113 SER B CA 1
ATOM 5621 C C . SER B 1 113 ? 4.742 -21.391 4.488 1 87.38 113 SER B C 1
ATOM 5623 O O . SER B 1 113 ? 4.09 -21.797 3.527 1 87.38 113 SER B O 1
ATOM 5625 N N . GLU B 1 114 ? 6.012 -21.703 4.688 1 82.06 114 GLU B N 1
ATOM 5626 C CA . GLU B 1 114 ? 6.711 -22.594 3.752 1 82.06 114 GLU B CA 1
ATOM 5627 C C . GLU B 1 114 ? 6.273 -24.031 3.928 1 82.06 114 GLU B C 1
ATOM 5629 O O . GLU B 1 114 ? 6.438 -24.859 3.018 1 82.06 114 GLU B O 1
ATOM 5634 N N . SER B 1 115 ? 5.855 -24.312 5.133 1 89.12 115 SER B N 1
ATOM 5635 C CA . SER B 1 115 ? 5.41 -25.656 5.469 1 89.12 115 SER B CA 1
ATOM 5636 C C . SER B 1 115 ? 4.062 -25.641 6.184 1 89.12 115 SER B C 1
ATOM 5638 O O . SER B 1 115 ? 3.934 -25.047 7.254 1 89.12 115 SER B O 1
ATOM 5640 N N . VAL B 1 116 ? 3.119 -26.328 5.602 1 95.25 116 VAL B N 1
ATOM 5641 C CA . VAL B 1 116 ? 1.754 -26.328 6.117 1 95.25 116 VAL B CA 1
ATOM 5642 C C . VAL B 1 116 ? 1.325 -27.766 6.41 1 95.25 116 VAL B C 1
ATOM 5644 O O . VAL B 1 116 ? 1.278 -28.609 5.508 1 95.25 116 VAL B O 1
ATOM 5647 N N . ASP B 1 117 ? 1.013 -28.016 7.691 1 97.75 117 ASP B N 1
ATOM 5648 C CA . ASP B 1 117 ? 0.472 -29.328 8.023 1 97.75 117 ASP B CA 1
ATOM 5649 C C . ASP B 1 117 ? -1.019 -29.406 7.707 1 97.75 117 ASP B C 1
ATOM 5651 O O . ASP B 1 117 ? -1.802 -28.578 8.164 1 97.75 117 ASP B O 1
ATOM 5655 N N . VAL B 1 118 ? -1.315 -30.375 6.938 1 98.06 118 VAL B N 1
ATOM 5656 C CA . VAL B 1 118 ? -2.721 -30.656 6.656 1 98.06 118 VAL B CA 1
ATOM 5657 C C . VAL B 1 118 ? -3.119 -31.984 7.293 1 98.06 118 VAL B C 1
ATOM 5659 O O . VAL B 1 118 ? -2.555 -33.031 6.965 1 98.06 118 VAL B O 1
ATOM 5662 N N . MET B 1 119 ? -4.023 -31.938 8.258 1 98.19 119 MET B N 1
ATOM 5663 C CA . MET B 1 119 ? -4.539 -33.125 8.945 1 98.19 119 MET B CA 1
ATOM 5664 C C . MET B 1 119 ? -6.059 -33.219 8.82 1 98.19 119 MET B C 1
ATOM 5666 O O . MET B 1 119 ? -6.758 -32.219 9.016 1 98.19 119 MET B O 1
ATOM 5670 N N . THR B 1 120 ? -6.551 -34.344 8.477 1 98.31 120 THR B N 1
ATOM 5671 C CA . THR B 1 120 ? -7.988 -34.5 8.242 1 98.31 120 THR B CA 1
ATOM 5672 C C . THR B 1 120 ? -8.477 -35.875 8.664 1 98.31 120 THR B C 1
ATOM 5674 O O . THR B 1 120 ? -7.719 -36.844 8.609 1 98.31 120 THR B O 1
ATOM 5677 N N . ILE B 1 121 ? -9.688 -35.906 9.195 1 97.75 121 ILE B N 1
ATOM 5678 C CA . ILE B 1 121 ? -10.359 -37.156 9.578 1 97.75 121 ILE B CA 1
ATOM 5679 C C . ILE B 1 121 ? -11.734 -37.219 8.93 1 97.75 121 ILE B C 1
ATOM 5681 O O . ILE B 1 121 ? -12.516 -36.25 9.008 1 97.75 121 ILE B O 1
ATOM 5685 N N . SER B 1 122 ? -11.961 -38.219 8.188 1 96.5 122 SER B N 1
ATOM 5686 C CA . SER B 1 122 ? -13.258 -38.469 7.582 1 96.5 122 SER B CA 1
ATOM 5687 C C . SER B 1 122 ? -13.664 -39.938 7.75 1 96.5 122 SER B C 1
ATOM 5689 O O . SER B 1 122 ? -12.898 -40.844 7.398 1 96.5 122 SER B O 1
ATOM 5691 N N . ASP B 1 123 ? -14.836 -40.188 8.258 1 92.19 123 ASP B N 1
ATOM 5692 C CA . ASP B 1 123 ? -15.352 -41.562 8.461 1 92.19 123 ASP B CA 1
ATOM 5693 C C . ASP B 1 123 ? -14.328 -42.438 9.164 1 92.19 123 ASP B C 1
ATOM 5695 O O . ASP B 1 123 ? -14 -43.531 8.68 1 92.19 123 ASP B O 1
ATOM 5699 N N . ASN B 1 124 ? -13.695 -41.906 10.133 1 91.38 124 ASN B N 1
ATOM 5700 C CA . ASN B 1 124 ? -12.734 -42.562 11.008 1 91.38 124 ASN B CA 1
ATOM 5701 C C . ASN B 1 124 ? -11.422 -42.875 10.289 1 91.38 124 ASN B C 1
ATOM 5703 O O . ASN B 1 124 ? -10.602 -43.625 10.781 1 91.38 124 ASN B O 1
ATOM 5707 N N . GLU B 1 125 ? -11.289 -42.312 9.117 1 94.75 125 GLU B N 1
ATOM 5708 C CA . GLU B 1 125 ? -10.031 -42.406 8.375 1 94.75 125 GLU B CA 1
ATOM 5709 C C . GLU B 1 125 ? -9.18 -41.156 8.586 1 94.75 125 GLU B C 1
ATOM 5711 O O . GLU B 1 125 ? -9.648 -40.031 8.391 1 94.75 125 GLU B O 1
ATOM 5716 N N . LYS B 1 126 ? -7.922 -41.406 9.008 1 95.81 126 LYS B N 1
ATOM 5717 C CA . LYS B 1 126 ? -7 -40.281 9.227 1 95.81 126 LYS B CA 1
ATOM 5718 C C . LYS B 1 126 ? -6.055 -40.125 8.039 1 95.81 126 LYS B C 1
ATOM 5720 O O . LYS B 1 126 ? -5.59 -41.125 7.465 1 95.81 126 LYS B O 1
ATOM 5725 N N . SER B 1 127 ? -5.848 -38.969 7.617 1 96.69 127 SER B N 1
ATOM 5726 C CA . SER B 1 127 ? -4.875 -38.594 6.594 1 96.69 127 SER B CA 1
ATOM 5727 C C . SER B 1 127 ? -4.141 -37.312 6.965 1 96.69 127 SER B C 1
ATOM 5729 O O . SER B 1 127 ? -4.734 -36.406 7.52 1 96.69 127 SER B O 1
ATOM 5731 N N . GLY B 1 128 ? -2.85 -37.281 6.734 1 97.25 128 GLY B N 1
ATOM 5732 C CA . GLY B 1 128 ? -2.059 -36.094 7.035 1 97.25 128 GLY B CA 1
ATOM 5733 C C . GLY B 1 128 ? -0.799 -36 6.199 1 97.25 128 GLY B C 1
ATOM 5734 O O . GLY B 1 128 ? -0.17 -37 5.883 1 97.25 128 GLY B O 1
ATOM 5735 N N . PHE B 1 129 ? -0.477 -34.844 5.77 1 96.88 129 PHE B N 1
ATOM 5736 C CA . PHE B 1 129 ? 0.726 -34.562 4.992 1 96.88 129 PHE B CA 1
ATOM 5737 C C . PHE B 1 129 ? 1.202 -33.156 5.207 1 96.88 129 PHE B C 1
ATOM 5739 O O . PHE B 1 129 ? 0.443 -32.281 5.684 1 96.88 129 PHE B O 1
ATOM 5746 N N . VAL B 1 130 ? 2.441 -32.875 4.859 1 96.19 130 VAL B N 1
ATOM 5747 C CA . VAL B 1 130 ? 3.018 -31.547 4.93 1 96.19 130 VAL B CA 1
ATOM 5748 C C . VAL B 1 130 ? 3.043 -30.922 3.537 1 96.19 130 VAL B C 1
ATOM 5750 O O . VAL B 1 130 ? 3.869 -31.281 2.699 1 96.19 130 VAL B O 1
ATOM 5753 N N . LEU B 1 131 ? 2.094 -30.016 3.373 1 93.44 131 LEU B N 1
ATOM 5754 C CA . LEU B 1 131 ? 2.107 -29.234 2.148 1 93.44 131 LEU B CA 1
ATOM 5755 C C . LEU B 1 131 ? 3.281 -28.25 2.146 1 93.44 131 LEU B C 1
ATOM 5757 O O . LEU B 1 131 ? 3.479 -27.516 3.107 1 93.44 131 LEU B O 1
ATOM 5761 N N . SER B 1 132 ? 4.066 -28.266 1.005 1 89.25 132 SER B N 1
ATOM 5762 C CA . SER B 1 132 ? 5.297 -27.484 0.981 1 89.25 132 SER B CA 1
ATOM 5763 C C . SER B 1 132 ? 5.48 -26.781 -0.362 1 89.25 132 SER B C 1
ATOM 5765 O O . SER B 1 132 ? 5.02 -27.281 -1.393 1 89.25 132 SER B O 1
ATOM 5767 N N . ARG B 1 133 ? 6.148 -25.703 -0.279 1 81.56 133 ARG B N 1
ATOM 5768 C CA . ARG B 1 133 ? 6.535 -25.016 -1.506 1 81.56 133 ARG B CA 1
ATOM 5769 C C . ARG B 1 133 ? 7.617 -25.781 -2.252 1 81.56 133 ARG B C 1
ATOM 5771 O O . ARG B 1 133 ? 7.832 -25.578 -3.445 1 81.56 133 ARG B O 1
ATOM 5778 N N . ARG B 1 134 ? 8.32 -26.641 -1.528 1 81.44 134 ARG B N 1
ATOM 5779 C CA . ARG B 1 134 ? 9.375 -27.469 -2.098 1 81.44 134 ARG B CA 1
ATOM 5780 C C . ARG B 1 134 ? 9.102 -28.953 -1.84 1 81.44 134 ARG B C 1
ATOM 5782 O O . ARG B 1 134 ? 9.695 -29.547 -0.936 1 81.44 134 ARG B O 1
ATOM 5789 N N . PRO B 1 135 ? 8.25 -29.453 -2.67 1 85.25 135 PRO B N 1
ATOM 5790 C CA . PRO B 1 135 ? 7.98 -30.875 -2.488 1 85.25 135 PRO B CA 1
ATOM 5791 C C . PRO B 1 135 ? 9.234 -31.734 -2.633 1 85.25 135 PRO B C 1
ATOM 5793 O O . PRO B 1 135 ? 10.227 -31.297 -3.221 1 85.25 135 PRO B O 1
ATOM 5796 N N . ILE B 1 136 ? 9.133 -32.812 -2.045 1 83.44 136 ILE B N 1
ATOM 5797 C CA . ILE B 1 136 ? 10.266 -33.719 -2.07 1 83.44 136 ILE B CA 1
ATOM 5798 C C . ILE B 1 136 ? 10.172 -34.625 -3.305 1 83.44 136 ILE B C 1
ATOM 5800 O O . ILE B 1 136 ? 9.078 -35 -3.734 1 83.44 136 ILE B O 1
ATOM 5804 N N . ASP B 1 137 ? 11.25 -35 -3.873 1 80 137 ASP B N 1
ATOM 5805 C CA . ASP B 1 137 ? 11.336 -35.906 -4.996 1 80 137 ASP B CA 1
ATOM 5806 C C . ASP B 1 137 ? 10.398 -35.5 -6.129 1 80 137 ASP B C 1
ATOM 5808 O O . ASP B 1 137 ? 9.594 -36.281 -6.602 1 80 137 ASP B O 1
ATOM 5812 N N . GLY B 1 138 ? 10.43 -34.281 -6.406 1 78.62 138 GLY B N 1
ATOM 5813 C CA . GLY B 1 138 ? 9.656 -33.75 -7.523 1 78.62 138 GLY B CA 1
ATOM 5814 C C . GLY B 1 138 ? 8.289 -33.25 -7.113 1 78.62 138 GLY B C 1
ATOM 5815 O O . GLY B 1 138 ? 8.078 -32.031 -7.047 1 78.62 138 GLY B O 1
ATOM 5816 N N . ASN B 1 139 ? 7.363 -34.281 -6.68 1 88 139 ASN B N 1
ATOM 5817 C CA . ASN B 1 139 ? 6.012 -33.812 -6.367 1 88 139 ASN B CA 1
ATOM 5818 C C . ASN B 1 139 ? 5.441 -34.562 -5.152 1 88 139 ASN B C 1
ATOM 5820 O O . ASN B 1 139 ? 4.238 -34.5 -4.895 1 88 139 ASN B O 1
ATOM 5824 N N . LYS B 1 140 ? 6.293 -35.219 -4.41 1 92.69 140 LYS B N 1
ATOM 5825 C CA . LYS B 1 140 ? 5.824 -35.969 -3.234 1 92.69 140 LYS B CA 1
ATOM 5826 C C . LYS B 1 140 ? 5.844 -35.062 -1.993 1 92.69 140 LYS B C 1
ATOM 5828 O O . LYS B 1 140 ? 6.672 -34.156 -1.883 1 92.69 140 LYS B O 1
ATOM 5833 N N . LEU B 1 141 ? 4.887 -35.406 -1.121 1 94 141 LEU B N 1
ATOM 5834 C CA . LEU B 1 141 ? 4.805 -34.688 0.141 1 94 141 LEU B CA 1
ATOM 5835 C C . LEU B 1 141 ? 5.121 -35.594 1.318 1 94 141 LEU B C 1
ATOM 5837 O O . LEU B 1 141 ? 4.859 -36.812 1.261 1 94 141 LEU B O 1
ATOM 5841 N N . ARG B 1 142 ? 5.672 -35 2.379 1 94.75 142 ARG B N 1
ATOM 5842 C CA . ARG B 1 142 ? 5.98 -35.781 3.58 1 94.75 142 ARG B CA 1
ATOM 5843 C C . ARG B 1 142 ? 4.703 -36.188 4.312 1 94.75 142 ARG B C 1
ATOM 5845 O O . ARG B 1 142 ? 3.896 -35.344 4.68 1 94.75 142 ARG B O 1
ATOM 5852 N N . PRO B 1 143 ? 4.535 -37.438 4.57 1 95.69 143 PRO B N 1
ATOM 5853 C CA . PRO B 1 143 ? 3.346 -37.875 5.301 1 95.69 143 PRO B CA 1
ATOM 5854 C C . PRO B 1 143 ? 3.432 -37.594 6.797 1 95.69 143 PRO B C 1
ATOM 5856 O O . PRO B 1 143 ? 4.527 -37.562 7.367 1 95.69 143 PRO B O 1
ATOM 5859 N N . ILE B 1 144 ? 2.33 -37.312 7.332 1 96.06 144 ILE B N 1
ATOM 5860 C CA . ILE B 1 144 ? 2.176 -37.25 8.781 1 96.06 144 ILE B CA 1
ATOM 5861 C C . ILE B 1 144 ? 1.575 -38.531 9.305 1 96.06 144 ILE B C 1
ATOM 5863 O O . ILE B 1 144 ? 0.546 -39 8.797 1 96.06 144 ILE B O 1
ATOM 5867 N N . ALA B 1 145 ? 2.158 -39.094 10.359 1 94.5 145 ALA B N 1
ATOM 5868 C CA . ALA B 1 145 ? 1.695 -40.344 10.906 1 94.5 145 ALA B CA 1
ATOM 5869 C C . ALA B 1 145 ? 0.316 -40.219 11.539 1 94.5 145 ALA B C 1
ATOM 5871 O O . ALA B 1 145 ? 0.007 -39.188 12.141 1 94.5 145 ALA B O 1
ATOM 5872 N N . ASP B 1 146 ? -0.476 -41.25 11.477 1 93.5 146 ASP B N 1
ATOM 5873 C CA . ASP B 1 146 ? -1.837 -41.25 12 1 93.5 146 ASP B CA 1
ATOM 5874 C C . ASP B 1 146 ? -1.854 -40.812 13.469 1 93.5 146 ASP B C 1
ATOM 5876 O O . ASP B 1 146 ? -2.744 -40.094 13.891 1 93.5 146 ASP B O 1
ATOM 5880 N N . ASP B 1 147 ? -0.891 -41.281 14.234 1 92.5 147 ASP B N 1
ATOM 5881 C CA . ASP B 1 147 ? -0.839 -41 15.664 1 92.5 147 ASP B CA 1
ATOM 5882 C C . ASP B 1 147 ? -0.59 -39.5 15.922 1 92.5 147 ASP B C 1
ATOM 5884 O O . ASP B 1 147 ? -0.884 -39 17.016 1 92.5 147 ASP B O 1
ATOM 5888 N N . ASP B 1 148 ? -0.059 -38.844 14.922 1 94.44 148 ASP B N 1
ATOM 5889 C CA . ASP B 1 148 ? 0.279 -37.438 15.078 1 94.44 148 ASP B CA 1
ATOM 5890 C C . ASP B 1 148 ? -0.854 -36.531 14.57 1 94.44 148 ASP B C 1
ATOM 5892 O O . ASP B 1 148 ? -0.778 -35.312 14.68 1 94.44 148 ASP B O 1
ATOM 5896 N N . ILE B 1 149 ? -1.855 -37.156 14.016 1 95.62 149 ILE B N 1
ATOM 5897 C CA . ILE B 1 149 ? -3.021 -36.406 13.555 1 95.62 149 ILE B CA 1
ATOM 5898 C C . ILE B 1 149 ? -3.971 -36.156 14.719 1 95.62 149 ILE B C 1
ATOM 5900 O O . ILE B 1 149 ? -4.68 -37.062 15.164 1 95.62 149 ILE B O 1
ATOM 5904 N N . LYS B 1 150 ? -3.889 -34.906 15.273 1 93.88 150 LYS B N 1
ATOM 5905 C CA . LYS B 1 150 ? -4.664 -34.5 16.453 1 93.88 150 LYS B CA 1
ATOM 5906 C C . LYS B 1 150 ? -5.336 -33.156 16.25 1 93.88 150 LYS B C 1
ATOM 5908 O O . LYS B 1 150 ? -4.754 -32.25 15.641 1 93.88 150 LYS B O 1
ATOM 5913 N N . PHE B 1 151 ? -6.551 -33.125 16.75 1 96.5 151 PHE B N 1
ATOM 5914 C CA . PHE B 1 151 ? -7.305 -31.859 16.75 1 96.5 151 PHE B CA 1
ATOM 5915 C C . PHE B 1 151 ? -7.281 -31.219 18.141 1 96.5 151 PHE B C 1
ATOM 5917 O O . PHE B 1 151 ? -6.961 -31.891 19.125 1 96.5 151 PHE B O 1
ATOM 5924 N N . VAL B 1 152 ? -7.578 -29.984 18.25 1 95.81 152 VAL B N 1
ATOM 5925 C CA . VAL B 1 152 ? -7.582 -29.266 19.516 1 95.81 152 VAL B CA 1
ATOM 5926 C C . VAL B 1 152 ? -9.023 -28.984 19.938 1 95.81 152 VAL B C 1
ATOM 5928 O O . VAL B 1 152 ? -9.398 -29.25 21.094 1 95.81 152 VAL B O 1
ATOM 5931 N N . TYR B 1 153 ? -9.852 -28.547 19.016 1 95.56 153 TYR B N 1
ATOM 5932 C CA . TYR B 1 153 ? -11.172 -28.062 19.406 1 95.56 153 TYR B CA 1
ATOM 5933 C C . TYR B 1 153 ? -12.273 -28.859 18.734 1 95.56 153 TYR B C 1
ATOM 5935 O O . TYR B 1 153 ? -13.453 -28.656 19 1 95.56 153 TYR B O 1
ATOM 5943 N N . ILE B 1 154 ? -11.891 -29.656 17.781 1 95.5 154 ILE B N 1
ATOM 5944 C CA . ILE B 1 154 ? -12.875 -30.5 17.109 1 95.5 154 ILE B CA 1
ATOM 5945 C C . ILE B 1 154 ? -12.578 -31.969 17.375 1 95.5 154 ILE B C 1
ATOM 5947 O O . ILE B 1 154 ? -11.539 -32.312 17.938 1 95.5 154 ILE B O 1
ATOM 5951 N N . GLN B 1 155 ? -13.695 -32.812 16.969 1 92.5 155 GLN B N 1
ATOM 5952 C CA . GLN B 1 155 ? -13.562 -34.25 17.203 1 92.5 155 GLN B CA 1
ATOM 5953 C C . GLN B 1 155 ? -14.203 -35.062 16.094 1 92.5 155 GLN B C 1
ATOM 5955 O O . GLN B 1 155 ? -15.086 -34.562 15.383 1 92.5 155 GLN B O 1
ATOM 5960 N N . GLU B 1 156 ? -13.719 -36.281 15.852 1 90.88 156 GLU B N 1
ATOM 5961 C CA . GLU B 1 156 ? -14.312 -37.312 15.023 1 90.88 156 GLU B CA 1
ATOM 5962 C C . GLU B 1 156 ? -14.094 -37.062 13.539 1 90.88 156 GLU B C 1
ATOM 5964 O O . GLU B 1 156 ? -13.719 -37.938 12.789 1 90.88 156 GLU B O 1
ATOM 5969 N N . HIS B 1 157 ? -14.469 -35.75 13.117 1 95.81 157 HIS B N 1
ATOM 5970 C CA . HIS B 1 157 ? -14.258 -35.406 11.711 1 95.81 157 HIS B CA 1
ATOM 5971 C C . HIS B 1 157 ? -13.875 -33.938 11.555 1 95.81 157 HIS B C 1
ATOM 5973 O O . HIS B 1 157 ? -14.125 -33.156 12.453 1 95.81 157 HIS B O 1
ATOM 5979 N N . GLY B 1 158 ? -13.219 -33.594 10.523 1 97.94 158 GLY B N 1
ATOM 5980 C CA . GLY B 1 158 ? -12.805 -32.25 10.25 1 97.94 158 GLY B CA 1
ATOM 5981 C C . GLY B 1 158 ? -11.414 -32.156 9.656 1 97.94 158 GLY B C 1
ATOM 5982 O O . GLY B 1 158 ? -10.859 -33.156 9.195 1 97.94 158 GLY B O 1
ATOM 5983 N N . THR B 1 159 ? -10.945 -30.953 9.539 1 98.5 159 THR B N 1
ATOM 5984 C CA . THR B 1 159 ? -9.625 -30.703 8.977 1 98.5 159 THR B CA 1
ATOM 5985 C C . THR B 1 159 ? -8.891 -29.625 9.773 1 98.5 159 THR B C 1
ATOM 5987 O O . THR B 1 159 ? -9.5 -28.656 10.219 1 98.5 159 THR B O 1
ATOM 5990 N N . ALA B 1 160 ? -7.637 -29.859 9.961 1 98.25 160 ALA B N 1
ATOM 5991 C CA . ALA B 1 160 ? -6.754 -28.875 10.578 1 98.25 160 ALA B CA 1
ATOM 5992 C C . ALA B 1 160 ? -5.645 -28.453 9.625 1 98.25 160 ALA B C 1
ATOM 5994 O O . ALA B 1 160 ? -4.992 -29.297 9.008 1 98.25 160 ALA B O 1
ATOM 5995 N N . ILE B 1 161 ? -5.527 -27.219 9.398 1 98.12 161 ILE B N 1
ATOM 5996 C CA . ILE B 1 161 ? -4.445 -26.609 8.625 1 98.12 161 ILE B CA 1
ATOM 5997 C C . ILE B 1 161 ? -3.523 -25.828 9.555 1 98.12 161 ILE B C 1
ATOM 5999 O O . ILE B 1 161 ? -3.945 -24.844 10.172 1 98.12 161 ILE B O 1
ATOM 6003 N N . VAL B 1 162 ? -2.277 -26.234 9.656 1 97.56 162 VAL B N 1
ATOM 6004 C CA . VAL B 1 162 ? -1.339 -25.609 10.578 1 97.56 162 VAL B CA 1
ATOM 6005 C C . VAL B 1 162 ? -0.237 -24.906 9.789 1 97.56 162 VAL B C 1
ATOM 6007 O O . VAL B 1 162 ? 0.597 -25.547 9.156 1 97.56 162 VAL B O 1
ATOM 6010 N N . MET B 1 163 ? -0.274 -23.625 9.781 1 94.94 163 MET B N 1
ATOM 6011 C CA . MET B 1 163 ? 0.767 -22.812 9.148 1 94.94 163 MET B CA 1
ATOM 6012 C C . MET B 1 163 ? 1.941 -22.609 10.102 1 94.94 163 MET B C 1
ATOM 6014 O O . MET B 1 163 ? 1.879 -21.75 10.992 1 94.94 163 MET B O 1
ATOM 6018 N N . ARG B 1 164 ? 2.961 -23.312 9.828 1 92.94 164 ARG B N 1
ATOM 6019 C CA . ARG B 1 164 ? 4.113 -23.281 10.719 1 92.94 164 ARG B CA 1
ATOM 6020 C C . ARG B 1 164 ? 4.977 -22.062 10.453 1 92.94 164 ARG B C 1
ATOM 6022 O O . ARG B 1 164 ? 5.176 -21.672 9.297 1 92.94 164 ARG B O 1
ATOM 6029 N N . ASN B 1 165 ? 5.426 -21.406 11.461 1 86.38 165 ASN B N 1
ATOM 6030 C CA . ASN B 1 165 ? 6.305 -20.25 11.383 1 86.38 165 ASN B CA 1
ATOM 6031 C C . ASN B 1 165 ? 5.836 -19.266 10.32 1 86.38 165 ASN B C 1
ATOM 6033 O O . ASN B 1 165 ? 6.609 -18.875 9.438 1 86.38 165 ASN B O 1
ATOM 6037 N N . PRO B 1 166 ? 4.605 -18.844 10.523 1 84.31 166 PRO B N 1
ATOM 6038 C CA . PRO B 1 166 ? 4.062 -17.938 9.508 1 84.31 166 PRO B CA 1
ATOM 6039 C C . PRO B 1 166 ? 4.809 -16.609 9.445 1 84.31 166 PRO B C 1
ATOM 6041 O O . PRO B 1 166 ? 5.242 -16.094 10.477 1 84.31 166 PRO B O 1
ATOM 6044 N N . GLN B 1 167 ? 4.902 -16.094 8.258 1 73.06 167 GLN B N 1
ATOM 6045 C CA . GLN B 1 167 ? 5.582 -14.828 8.031 1 73.06 167 GLN B CA 1
ATOM 6046 C C . GLN B 1 167 ? 4.781 -13.664 8.617 1 73.06 167 GLN B C 1
ATOM 6048 O O . GLN B 1 167 ? 5.355 -12.648 9.008 1 73.06 167 GLN B O 1
ATOM 6053 N N . TYR B 1 168 ? 3.49 -13.867 8.586 1 72.19 168 TYR B N 1
ATOM 6054 C CA . TYR B 1 168 ? 2.617 -12.836 9.141 1 72.19 168 TYR B CA 1
ATOM 6055 C C . TYR B 1 168 ? 1.939 -13.328 10.414 1 72.19 168 TYR B C 1
ATOM 6057 O O . TYR B 1 168 ? 1.657 -14.523 10.555 1 72.19 168 TYR B O 1
ATOM 6065 N N . ARG B 1 169 ? 1.804 -12.312 11.242 1 76.62 169 ARG B N 1
ATOM 6066 C CA . ARG B 1 169 ? 1.091 -12.625 12.477 1 76.62 169 ARG B CA 1
ATOM 6067 C C . ARG B 1 169 ? -0.228 -11.859 12.555 1 76.62 169 ARG B C 1
ATOM 6069 O O . ARG B 1 169 ? -0.417 -10.867 11.859 1 76.62 169 ARG B O 1
ATOM 6076 N N . LEU B 1 170 ? -1.087 -12.438 13.328 1 83.56 170 LEU B N 1
ATOM 6077 C CA . LEU B 1 170 ? -2.344 -11.742 13.586 1 83.56 170 LEU B CA 1
ATOM 6078 C C . LEU B 1 170 ? -2.125 -10.555 14.508 1 83.56 170 LEU B C 1
ATOM 6080 O O . LEU B 1 170 ? -1.184 -10.547 15.305 1 83.56 170 LEU B O 1
ATOM 6084 N N . ASN B 1 171 ? -3.002 -9.594 14.375 1 77.5 171 ASN B N 1
ATOM 6085 C CA . ASN B 1 171 ? -2.949 -8.438 15.258 1 77.5 171 ASN B CA 1
ATOM 6086 C C . ASN B 1 171 ? -2.98 -8.859 16.734 1 77.5 171 ASN B C 1
ATOM 6088 O O . ASN B 1 171 ? -3.615 -9.852 17.078 1 77.5 171 ASN B O 1
ATOM 6092 N N . LYS B 1 172 ? -2.268 -7.992 17.5 1 76.25 172 LYS B N 1
ATOM 6093 C CA . LYS B 1 172 ? -2.24 -8.281 18.922 1 76.25 172 LYS B CA 1
ATOM 6094 C C . LYS B 1 172 ? -3.627 -8.125 19.547 1 76.25 172 LYS B C 1
ATOM 6096 O O . LYS B 1 172 ? -4.035 -8.938 20.375 1 76.25 172 LYS B O 1
ATOM 6101 N N . SER B 1 173 ? -4.363 -7.207 19.047 1 81.25 173 SER B N 1
ATOM 6102 C CA . SER B 1 173 ? -5.707 -6.973 19.547 1 81.25 173 SER B CA 1
ATOM 6103 C C . SER B 1 173 ? -6.711 -7.934 18.922 1 81.25 173 SER B C 1
ATOM 6105 O O . SER B 1 173 ? -6.871 -7.957 17.703 1 81.25 173 SER B O 1
ATOM 6107 N N . MET B 1 174 ? -7.402 -8.672 19.812 1 84.56 174 MET B N 1
ATOM 6108 C CA . MET B 1 174 ? -8.43 -9.594 19.344 1 84.56 174 MET B CA 1
ATOM 6109 C C . MET B 1 174 ? -9.57 -8.836 18.656 1 84.56 174 MET B C 1
ATOM 6111 O O . MET B 1 174 ? -10.172 -9.336 17.703 1 84.56 174 MET B O 1
ATOM 6115 N N . ASP B 1 175 ? -9.742 -7.66 19.094 1 79.81 175 ASP B N 1
ATOM 6116 C CA . ASP B 1 175 ? -10.789 -6.84 18.5 1 79.81 175 ASP B CA 1
ATOM 6117 C C . ASP B 1 175 ? -10.445 -6.457 17.062 1 79.81 175 ASP B C 1
ATOM 6119 O O . ASP B 1 175 ? -11.312 -6.422 16.203 1 79.81 175 ASP B O 1
ATOM 6123 N N . SER B 1 176 ? -9.227 -6.199 16.906 1 80.25 176 SER B N 1
ATOM 6124 C CA . SER B 1 176 ? -8.781 -5.867 15.562 1 80.25 176 SER B CA 1
ATOM 6125 C C . SER B 1 176 ? -8.906 -7.066 14.625 1 80.25 176 SER B C 1
ATOM 6127 O O . SER B 1 176 ? -9.312 -6.918 13.469 1 80.25 176 SER B O 1
ATOM 6129 N N . VAL B 1 177 ? -8.57 -8.227 15.148 1 85.06 177 VAL B N 1
ATOM 6130 C CA . VAL B 1 177 ? -8.68 -9.445 14.359 1 85.06 177 VAL B CA 1
ATOM 6131 C C . VAL B 1 177 ? -10.148 -9.695 13.992 1 85.06 177 VAL B C 1
ATOM 6133 O O . VAL B 1 177 ? -10.469 -9.961 12.828 1 85.06 177 VAL B O 1
ATOM 6136 N N . LYS B 1 178 ? -10.906 -9.523 14.969 1 83.56 178 LYS B N 1
ATOM 6137 C CA . LYS B 1 178 ? -12.336 -9.711 14.766 1 83.56 178 LYS B CA 1
ATOM 6138 C C . LYS B 1 178 ? -12.883 -8.75 13.719 1 83.56 178 LYS B C 1
ATOM 6140 O O . LYS B 1 178 ? -13.594 -9.156 12.797 1 83.56 178 LYS B O 1
ATOM 6145 N N . ARG B 1 179 ? -12.547 -7.551 13.812 1 78.5 179 ARG B N 1
ATOM 6146 C CA . ARG B 1 179 ? -13.023 -6.523 12.891 1 78.5 179 ARG B CA 1
ATOM 6147 C C . ARG B 1 179 ? -12.562 -6.812 11.469 1 78.5 179 ARG B C 1
ATOM 6149 O O . ARG B 1 179 ? -13.336 -6.66 10.516 1 78.5 179 ARG B O 1
ATOM 6156 N N . ASN B 1 180 ? -11.336 -7.191 11.352 1 81.44 180 ASN B N 1
ATOM 6157 C CA . ASN B 1 180 ? -10.789 -7.484 10.031 1 81.44 180 ASN B CA 1
ATOM 6158 C C . ASN B 1 180 ? -11.445 -8.719 9.414 1 81.44 180 ASN B C 1
ATOM 6160 O O . ASN B 1 180 ? -11.773 -8.719 8.227 1 81.44 180 ASN B O 1
ATOM 6164 N N . LEU B 1 181 ? -11.656 -9.711 10.219 1 83.69 181 LEU B N 1
ATOM 6165 C CA . LEU B 1 181 ? -12.281 -10.93 9.719 1 83.69 181 LEU B CA 1
ATOM 6166 C C . LEU B 1 181 ? -13.734 -10.68 9.328 1 83.69 181 LEU B C 1
ATOM 6168 O O . LEU B 1 181 ? -14.227 -11.242 8.344 1 83.69 181 LEU B O 1
ATOM 6172 N N . LEU B 1 182 ? -14.336 -9.82 10 1 79.06 182 LEU B N 1
ATOM 6173 C CA . LEU B 1 182 ? -15.727 -9.484 9.703 1 79.06 182 LEU B CA 1
ATOM 6174 C C . LEU B 1 182 ? -15.836 -8.773 8.367 1 79.06 182 LEU B C 1
ATOM 6176 O O . LEU B 1 182 ? -16.828 -8.945 7.645 1 79.06 182 LEU B O 1
ATOM 6180 N N . LYS B 1 183 ? -14.883 -8.023 8.094 1 77.5 183 LYS B N 1
ATOM 6181 C CA . LYS B 1 183 ? -14.867 -7.309 6.82 1 77.5 183 LYS B CA 1
ATOM 6182 C C . LYS B 1 183 ? -14.719 -8.273 5.652 1 77.5 183 LYS B C 1
ATOM 6184 O O . LYS B 1 183 ? -15.297 -8.07 4.586 1 77.5 183 LYS B O 1
ATOM 6189 N N . ILE B 1 184 ? -14.016 -9.312 5.891 1 78.06 184 ILE B N 1
ATOM 6190 C CA . ILE B 1 184 ? -13.664 -10.211 4.793 1 78.06 184 ILE B CA 1
ATOM 6191 C C . ILE B 1 184 ? -14.68 -11.344 4.707 1 78.06 184 ILE B C 1
ATOM 6193 O O . ILE B 1 184 ? -14.938 -11.883 3.625 1 78.06 184 ILE B O 1
ATOM 6197 N N . PHE B 1 185 ? -15.25 -11.711 5.852 1 79.56 185 PHE B N 1
ATOM 6198 C CA . PHE B 1 185 ? -16.219 -12.797 5.883 1 79.56 185 PHE B CA 1
ATOM 6199 C C . PHE B 1 185 ? -17.453 -12.398 6.676 1 79.56 185 PHE B C 1
ATOM 6201 O O . PHE B 1 185 ? -17.625 -12.805 7.824 1 79.56 185 PHE B O 1
ATOM 6208 N N . PRO B 1 186 ? -18.359 -11.797 5.973 1 69.38 186 PRO B N 1
ATOM 6209 C CA . PRO B 1 186 ? -19.531 -11.305 6.703 1 69.38 186 PRO B CA 1
ATOM 6210 C C . PRO B 1 186 ? -20.562 -12.398 6.945 1 69.38 186 PRO B C 1
ATOM 6212 O O . PRO B 1 186 ? -21.562 -12.164 7.645 1 69.38 186 PRO B O 1
ATOM 6215 N N . LEU B 1 187 ? -20.375 -13.586 6.426 1 66.06 187 LEU B N 1
ATOM 6216 C CA . LEU B 1 187 ? -21.391 -14.641 6.48 1 66.06 187 LEU B CA 1
ATOM 6217 C C . LEU B 1 187 ? -21.375 -15.328 7.844 1 66.06 187 LEU B C 1
ATOM 6219 O O . LEU B 1 187 ? -22 -16.375 8.023 1 66.06 187 LEU B O 1
ATOM 6223 N N . VAL B 1 188 ? -21.219 -14.719 8.828 1 69.94 188 VAL B N 1
ATOM 6224 C CA . VAL B 1 188 ? -21.234 -15.391 10.125 1 69.94 188 VAL B CA 1
ATOM 6225 C C . VAL B 1 188 ? -22.641 -15.344 10.719 1 69.94 188 VAL B C 1
ATOM 6227 O O . VAL B 1 188 ? -23.312 -14.312 10.648 1 69.94 188 VAL B O 1
ATOM 6230 N N . ASN B 1 189 ? -23.156 -16.516 10.891 1 73.12 189 ASN B N 1
ATOM 6231 C CA . ASN B 1 189 ? -24.453 -16.672 11.539 1 73.12 189 ASN B CA 1
ATOM 6232 C C . ASN B 1 189 ? -24.453 -17.844 12.523 1 73.12 189 ASN B C 1
ATOM 6234 O O . ASN B 1 189 ? -23.391 -18.359 12.883 1 73.12 189 ASN B O 1
ATOM 6238 N N . ASP B 1 190 ? -25.641 -18.172 12.93 1 73.94 190 ASP B N 1
ATOM 6239 C CA . ASP B 1 190 ? -25.75 -19.203 13.953 1 73.94 190 ASP B CA 1
ATOM 6240 C C . ASP B 1 190 ? -25.328 -20.562 13.414 1 73.94 190 ASP B C 1
ATOM 6242 O O . ASP B 1 190 ? -24.906 -21.438 14.18 1 73.94 190 ASP B O 1
ATOM 6246 N N . ASN B 1 191 ? -25.328 -20.719 12.125 1 83.62 191 ASN B N 1
ATOM 6247 C CA . ASN B 1 191 ? -25 -22.016 11.555 1 83.62 191 ASN B CA 1
ATOM 6248 C C . ASN B 1 191 ? -23.547 -22.078 11.109 1 83.62 191 ASN B C 1
ATOM 6250 O O . ASN B 1 191 ? -23.062 -23.125 10.688 1 83.62 191 ASN B O 1
ATOM 6254 N N . PHE B 1 192 ? -22.859 -21.031 11.164 1 89.62 192 PHE B N 1
ATOM 6255 C CA . PHE B 1 192 ? -21.453 -20.953 10.828 1 89.62 192 PHE B CA 1
ATOM 6256 C C . PHE B 1 192 ? -20.734 -19.922 11.68 1 89.62 192 PHE B C 1
ATOM 6258 O O . PHE B 1 192 ? -20.906 -18.719 11.469 1 89.62 192 PHE B O 1
ATOM 6265 N N . LYS B 1 193 ? -19.969 -20.391 12.586 1 91.75 193 LYS B N 1
ATOM 6266 C CA . LYS B 1 193 ? -19.328 -19.516 13.562 1 91.75 193 LYS B CA 1
ATOM 6267 C C . LYS B 1 193 ? -17.812 -19.562 13.43 1 91.75 193 LYS B C 1
ATOM 6269 O O . LYS B 1 193 ? -17.234 -20.609 13.125 1 91.75 193 LYS B O 1
ATOM 6274 N N . ILE B 1 194 ? -17.25 -18.453 13.617 1 92.56 194 ILE B N 1
ATOM 6275 C CA . ILE B 1 194 ? -15.797 -18.359 13.641 1 92.56 194 ILE B CA 1
ATOM 6276 C C . ILE B 1 194 ? -15.328 -18.031 15.062 1 92.56 194 ILE B C 1
ATOM 6278 O O . ILE B 1 194 ? -15.797 -17.078 15.672 1 92.56 194 ILE B O 1
ATOM 6282 N N . HIS B 1 195 ? -14.453 -18.859 15.555 1 94.38 195 HIS B N 1
ATOM 6283 C CA . HIS B 1 195 ? -13.867 -18.672 16.875 1 94.38 195 HIS B CA 1
ATOM 6284 C C . HIS B 1 195 ? -12.398 -18.297 16.781 1 94.38 195 HIS B C 1
ATOM 6286 O O . HIS B 1 195 ? -11.594 -19.047 16.203 1 94.38 195 HIS B O 1
ATOM 6292 N N . ILE B 1 196 ? -12.07 -17.234 17.344 1 94.25 196 ILE B N 1
ATOM 6293 C CA . ILE B 1 196 ? -10.68 -16.797 17.406 1 94.25 196 ILE B CA 1
ATOM 6294 C C . ILE B 1 196 ? -10.102 -17.094 18.781 1 94.25 196 ILE B C 1
ATOM 6296 O O . ILE B 1 196 ? -10.672 -16.688 19.797 1 94.25 196 ILE B O 1
ATOM 6300 N N . ILE B 1 197 ? -9.008 -17.797 18.781 1 95.81 197 ILE B N 1
ATOM 6301 C CA . ILE B 1 197 ? -8.453 -18.25 20.047 1 95.81 197 ILE B CA 1
ATOM 6302 C C . ILE B 1 197 ? -6.992 -17.828 20.156 1 95.81 197 ILE B C 1
ATOM 6304 O O . ILE B 1 197 ? -6.207 -18.031 19.219 1 95.81 197 ILE B O 1
ATOM 6308 N N . ARG B 1 198 ? -6.59 -17.281 21.234 1 92.75 198 ARG B N 1
ATOM 6309 C CA . ARG B 1 198 ? -5.215 -16.969 21.594 1 92.75 198 ARG B CA 1
ATOM 6310 C C . ARG B 1 198 ? -4.969 -17.219 23.078 1 92.75 198 ARG B C 1
ATOM 6312 O O . ARG B 1 198 ? -5.492 -16.5 23.938 1 92.75 198 ARG B O 1
ATOM 6319 N N . GLY B 1 199 ? -4.148 -18.172 23.312 1 89.94 199 GLY B N 1
ATOM 6320 C CA . GLY B 1 199 ? -4.012 -18.562 24.719 1 89.94 199 GLY B CA 1
ATOM 6321 C C . GLY B 1 199 ? -5.332 -18.938 25.359 1 89.94 199 GLY B C 1
ATOM 6322 O O . GLY B 1 199 ? -6.031 -19.828 24.891 1 89.94 199 GLY B O 1
ATOM 6323 N N . ASN B 1 200 ? -5.727 -18.141 26.328 1 89 200 ASN B N 1
ATOM 6324 C CA . ASN B 1 200 ? -6.961 -18.438 27.031 1 89 200 ASN B CA 1
ATOM 6325 C C . ASN B 1 200 ? -8.094 -17.516 26.594 1 89 200 ASN B C 1
ATOM 6327 O O . ASN B 1 200 ? -9.227 -17.656 27.062 1 89 200 ASN B O 1
ATOM 6331 N N . GLU B 1 201 ? -7.77 -16.688 25.688 1 91.31 201 GLU B N 1
ATOM 6332 C CA . GLU B 1 201 ? -8.789 -15.766 25.188 1 91.31 201 GLU B CA 1
ATOM 6333 C C . GLU B 1 201 ? -9.508 -16.328 23.969 1 91.31 201 GLU B C 1
ATOM 6335 O O . GLU B 1 201 ? -8.867 -16.859 23.062 1 91.31 201 GLU B O 1
ATOM 6340 N N . THR B 1 202 ? -10.789 -16.297 23.984 1 92.69 202 THR B N 1
ATOM 6341 C CA . THR B 1 202 ? -11.609 -16.75 22.875 1 92.69 202 THR B CA 1
ATOM 6342 C C . THR B 1 202 ? -12.648 -15.695 22.5 1 92.69 202 THR B C 1
ATOM 6344 O O . THR B 1 202 ? -13.336 -15.156 23.375 1 92.69 202 THR B O 1
ATOM 6347 N N . VAL B 1 203 ? -12.656 -15.336 21.281 1 90.38 203 VAL B N 1
ATOM 6348 C CA . VAL B 1 203 ? -13.68 -14.438 20.75 1 90.38 203 VAL B CA 1
ATOM 6349 C C . VAL B 1 203 ? -14.453 -15.141 19.641 1 90.38 203 VAL B C 1
ATOM 6351 O O . VAL B 1 203 ? -13.859 -15.711 18.719 1 90.38 203 VAL B O 1
ATOM 6354 N N . THR B 1 204 ? -15.734 -15.094 19.734 1 88.88 204 THR B N 1
ATOM 6355 C CA . THR B 1 204 ? -16.578 -15.703 18.719 1 88.88 204 THR B CA 1
ATOM 6356 C C . THR B 1 204 ? -17.266 -14.641 17.875 1 88.88 204 THR B C 1
ATOM 6358 O O . THR B 1 204 ? -17.828 -13.68 18.406 1 88.88 204 THR B O 1
ATOM 6361 N N . ILE B 1 205 ? -17.031 -14.75 16.625 1 82.06 205 ILE B N 1
ATOM 6362 C CA . ILE B 1 205 ? -17.719 -13.898 15.656 1 82.06 205 ILE B CA 1
ATOM 6363 C C . ILE B 1 205 ? -19 -14.586 15.18 1 82.06 205 ILE B C 1
ATOM 6365 O O . ILE B 1 205 ? -18.938 -15.547 14.414 1 82.06 205 ILE B O 1
ATOM 6369 N N . ASP B 1 206 ? -20.125 -14.078 15.688 1 69.44 206 ASP B N 1
ATOM 6370 C CA . ASP B 1 206 ? -21.375 -14.758 15.328 1 69.44 206 ASP B CA 1
ATOM 6371 C C . ASP B 1 206 ? -22.375 -13.781 14.734 1 69.44 206 ASP B C 1
ATOM 6373 O O . ASP B 1 206 ? -23.453 -14.188 14.281 1 69.44 206 ASP B O 1
ATOM 6377 N N . THR B 1 207 ? -22.016 -12.406 14.812 1 64.94 207 THR B N 1
ATOM 6378 C CA . THR B 1 207 ? -22.938 -11.445 14.234 1 64.94 207 THR B CA 1
ATOM 6379 C C . THR B 1 207 ? -22.188 -10.328 13.516 1 64.94 207 THR B C 1
ATOM 6381 O O . THR B 1 207 ? -21.047 -10.023 13.852 1 64.94 207 THR B O 1
ATOM 6384 N N . PHE B 1 208 ? -22.828 -9.859 12.406 1 62.09 208 PHE B N 1
ATOM 6385 C CA . PHE B 1 208 ? -22.266 -8.719 11.688 1 62.09 208 PHE B CA 1
ATOM 6386 C C . PHE B 1 208 ? -22.156 -7.504 12.602 1 62.09 208 PHE B C 1
ATOM 6388 O O . PHE B 1 208 ? -23.031 -7.262 13.43 1 62.09 208 PHE B O 1
ATOM 6395 N N . ASP B 1 209 ? -21 -6.82 12.547 1 60.81 209 ASP B N 1
ATOM 6396 C CA . ASP B 1 209 ? -20.734 -5.695 13.438 1 60.81 209 ASP B CA 1
ATOM 6397 C C . ASP B 1 209 ? -21.578 -4.48 13.055 1 60.81 209 ASP B C 1
ATOM 6399 O O . ASP B 1 209 ? -21.422 -3.92 11.969 1 60.81 209 ASP B O 1
ATOM 6403 N N . GLU B 1 210 ? -22.594 -4.281 13.805 1 70.81 210 GLU B N 1
ATOM 6404 C CA . GLU B 1 210 ? -23.469 -3.123 13.648 1 70.81 210 GLU B CA 1
ATOM 6405 C C . GLU B 1 210 ? -22.797 -1.855 14.188 1 70.81 210 GLU B C 1
ATOM 6407 O O . GLU B 1 210 ? -23.375 -0.765 14.086 1 70.81 210 GLU B O 1
ATOM 6412 N N . ASN B 1 211 ? -21.531 -2.031 14.586 1 75.75 211 ASN B N 1
ATOM 6413 C CA . ASN B 1 211 ? -20.844 -0.917 15.219 1 75.75 211 ASN B CA 1
ATOM 6414 C C . ASN B 1 211 ? -20.453 0.153 14.203 1 75.75 211 ASN B C 1
ATOM 6416 O O . ASN B 1 211 ? -20.312 1.326 14.547 1 75.75 211 ASN B O 1
ATOM 6420 N N . ILE B 1 212 ? -20.422 -0.237 12.945 1 81 212 ILE B N 1
ATOM 6421 C CA . ILE B 1 212 ? -20.047 0.729 11.922 1 81 212 ILE B CA 1
ATOM 6422 C C . ILE B 1 212 ? -21.156 1.766 11.758 1 81 212 ILE B C 1
ATOM 6424 O O . ILE B 1 212 ? -20.875 2.953 11.562 1 81 212 ILE B O 1
ATOM 6428 N N . ALA B 1 213 ? -22.375 1.336 11.93 1 88.88 213 ALA B N 1
ATOM 6429 C CA . ALA B 1 213 ? -23.516 2.217 11.742 1 88.88 213 ALA B CA 1
ATOM 6430 C C . ALA B 1 213 ? -23.516 3.359 12.75 1 88.88 213 ALA B C 1
ATOM 6432 O O . ALA B 1 213 ? -23.891 4.484 12.43 1 88.88 213 ALA B O 1
ATOM 6433 N N . LYS B 1 214 ? -22.969 3.154 13.867 1 89.56 214 LYS B N 1
ATOM 6434 C CA . LYS B 1 214 ? -22.969 4.145 14.938 1 89.56 214 LYS B CA 1
ATOM 6435 C C . LYS B 1 214 ? -22.047 5.309 14.602 1 89.56 214 LYS B C 1
ATOM 6437 O O . LYS B 1 214 ? -22.141 6.383 15.203 1 89.56 214 LYS B O 1
ATOM 6442 N N . GLU B 1 215 ? -21.188 5.062 13.695 1 90.19 215 GLU B N 1
ATOM 6443 C CA . GLU B 1 215 ? -20.203 6.09 13.359 1 90.19 215 GLU B CA 1
ATOM 6444 C C . GLU B 1 215 ? -20.609 6.852 12.102 1 90.19 215 GLU B C 1
ATOM 6446 O O . GLU B 1 215 ? -19.938 7.793 11.688 1 90.19 215 GLU B O 1
ATOM 6451 N N . LEU B 1 216 ? -21.719 6.512 11.555 1 95.06 216 LEU B N 1
ATOM 6452 C CA . LEU B 1 216 ? -22.141 7.102 10.289 1 95.06 216 LEU B CA 1
ATOM 6453 C C . LEU B 1 216 ? -23.047 8.297 10.516 1 95.06 216 LEU B C 1
ATOM 6455 O O . LEU B 1 216 ? -23.656 8.43 11.586 1 95.06 216 LEU B O 1
ATOM 6459 N N . CYS B 1 217 ? -23.031 9.258 9.555 1 96.62 217 CYS B N 1
ATOM 6460 C CA . CYS B 1 217 ? -23.938 10.398 9.57 1 96.62 217 CYS B CA 1
ATOM 6461 C C . CYS B 1 217 ? -24.891 10.359 8.383 1 96.62 217 CYS B C 1
ATOM 6463 O O . CYS B 1 217 ? -25.906 11.047 8.375 1 96.62 217 CYS B O 1
ATOM 6465 N N . ALA B 1 218 ? -24.578 9.641 7.422 1 97.5 218 ALA B N 1
ATOM 6466 C CA . ALA B 1 218 ? -25.391 9.453 6.223 1 97.5 218 ALA B CA 1
ATOM 6467 C C . ALA B 1 218 ? -25.391 7.984 5.789 1 97.5 218 ALA B C 1
ATOM 6469 O O . ALA B 1 218 ? -24.438 7.246 6.066 1 97.5 218 ALA B O 1
ATOM 6470 N N . PHE B 1 219 ? -26.578 7.605 5.066 1 97.5 219 PHE B N 1
ATOM 6471 C CA . PHE B 1 219 ? -26.719 6.176 4.828 1 97.5 219 PHE B CA 1
ATOM 6472 C C . PHE B 1 219 ? -27.75 5.918 3.723 1 97.5 219 PHE B C 1
ATOM 6474 O O . PHE B 1 219 ? -28.781 6.59 3.658 1 97.5 219 PHE B O 1
ATOM 6481 N N . ILE B 1 220 ? -27.359 5.02 2.875 1 97.88 220 ILE B N 1
ATOM 6482 C CA . ILE B 1 220 ? -28.281 4.512 1.856 1 97.88 220 ILE B CA 1
ATOM 6483 C C . ILE B 1 220 ? -28.266 2.984 1.88 1 97.88 220 ILE B C 1
ATOM 6485 O O . ILE B 1 220 ? -27.219 2.355 1.737 1 97.88 220 ILE B O 1
ATOM 6489 N N . SER B 1 221 ? -29.391 2.377 2.094 1 96.75 221 SER B N 1
ATOM 6490 C CA . SER B 1 221 ? -29.531 0.93 1.967 1 96.75 221 SER B CA 1
ATOM 6491 C C . SER B 1 221 ? -30.156 0.549 0.63 1 96.75 221 SER B C 1
ATOM 6493 O O . SER B 1 221 ? -31 1.281 0.103 1 96.75 221 SER B O 1
ATOM 6495 N N . LEU B 1 222 ? -29.656 -0.521 0.052 1 97.25 222 LEU B N 1
ATOM 6496 C CA . LEU B 1 222 ? -30.203 -1.129 -1.152 1 97.25 222 LEU B CA 1
ATOM 6497 C C . LEU B 1 222 ? -30.812 -2.494 -0.841 1 97.25 222 LEU B C 1
ATOM 6499 O O . LEU B 1 222 ? -30.094 -3.486 -0.722 1 97.25 222 LEU B O 1
ATOM 6503 N N . GLY B 1 223 ? -32.125 -2.566 -0.797 1 94.75 223 GLY B N 1
ATOM 6504 C CA . GLY B 1 223 ? -32.781 -3.793 -0.382 1 94.75 223 GLY B CA 1
ATOM 6505 C C . GLY B 1 223 ? -33.062 -3.854 1.11 1 94.75 223 GLY B C 1
ATOM 6506 O O . GLY B 1 223 ? -32.562 -3.018 1.868 1 94.75 223 GLY B O 1
ATOM 6507 N N . ASP B 1 224 ? -33.719 -4.824 1.607 1 91.19 224 ASP B N 1
ATOM 6508 C CA . ASP B 1 224 ? -34.25 -4.871 2.963 1 91.19 224 ASP B CA 1
ATOM 6509 C C . ASP B 1 224 ? -33.25 -5.484 3.936 1 91.19 224 ASP B C 1
ATOM 6511 O O . ASP B 1 224 ? -33.312 -5.25 5.145 1 91.19 224 ASP B O 1
ATOM 6515 N N . ASP B 1 225 ? -32.344 -6.164 3.465 1 85.44 225 ASP B N 1
ATOM 6516 C CA . ASP B 1 225 ? -31.469 -6.961 4.312 1 85.44 225 ASP B CA 1
ATOM 6517 C C . ASP B 1 225 ? -30.641 -6.07 5.242 1 85.44 225 ASP B C 1
ATOM 6519 O O . ASP B 1 225 ? -30.266 -6.488 6.34 1 85.44 225 ASP B O 1
ATOM 6523 N N . PHE B 1 226 ? -30.375 -4.84 4.805 1 85.25 226 PHE B N 1
ATOM 6524 C CA . PHE B 1 226 ? -29.469 -3.992 5.57 1 85.25 226 PHE B CA 1
ATOM 6525 C C . PHE B 1 226 ? -30.188 -2.74 6.062 1 85.25 226 PHE B C 1
ATOM 6527 O O . PHE B 1 226 ? -29.547 -1.818 6.578 1 85.25 226 PHE B O 1
ATOM 6534 N N . SER B 1 227 ? -31.438 -2.703 5.875 1 88.31 227 SER B N 1
ATOM 6535 C CA . SER B 1 227 ? -32.219 -1.522 6.242 1 88.31 227 SER B CA 1
ATOM 6536 C C . SER B 1 227 ? -32.188 -1.289 7.75 1 88.31 227 SER B C 1
ATOM 6538 O O . SER B 1 227 ? -32.219 -0.144 8.203 1 88.31 227 SER B O 1
ATOM 6540 N N . ASP B 1 228 ? -31.984 -2.334 8.531 1 87.5 228 ASP B N 1
ATOM 6541 C CA . ASP B 1 228 ? -32 -2.238 9.984 1 87.5 228 ASP B CA 1
ATOM 6542 C C . ASP B 1 228 ? -30.75 -1.541 10.508 1 87.5 228 ASP B C 1
ATOM 6544 O O . ASP B 1 228 ? -30.734 -1.057 11.641 1 87.5 228 ASP B O 1
ATOM 6548 N N . LEU B 1 229 ? -29.812 -1.447 9.68 1 88.19 229 LEU B N 1
ATOM 6549 C CA . LEU B 1 229 ? -28.594 -0.752 10.078 1 88.19 229 LEU B CA 1
ATOM 6550 C C . LEU B 1 229 ? -28.875 0.724 10.344 1 88.19 229 LEU B C 1
ATOM 6552 O O . LEU B 1 229 ? -28.203 1.348 11.172 1 88.19 229 LEU B O 1
ATOM 6556 N N . ALA B 1 230 ? -29.812 1.236 9.648 1 91.31 230 ALA B N 1
ATOM 6557 C CA . ALA B 1 230 ? -30.172 2.648 9.75 1 91.31 230 ALA B CA 1
ATOM 6558 C C . ALA B 1 230 ? -30.578 3.008 11.172 1 91.31 230 ALA B C 1
ATOM 6560 O O . ALA B 1 230 ? -30.391 4.141 11.617 1 91.31 230 ALA B O 1
ATOM 6561 N N . LYS B 1 231 ? -31.047 2.025 11.883 1 90 231 LYS B N 1
ATOM 6562 C CA . LYS B 1 231 ? -31.547 2.252 13.242 1 90 231 LYS B CA 1
ATOM 6563 C C . LYS B 1 231 ? -30.391 2.611 14.188 1 90 231 LYS B C 1
ATOM 6565 O O . LYS B 1 231 ? -30.609 3.285 15.195 1 90 231 LYS B O 1
ATOM 6570 N N . ASN B 1 232 ? -29.25 2.252 13.812 1 91 232 ASN B N 1
ATOM 6571 C CA . ASN B 1 232 ? -28.094 2.445 14.688 1 91 232 ASN B CA 1
ATOM 6572 C C . ASN B 1 232 ? -27.328 3.707 14.32 1 91 232 ASN B C 1
ATOM 6574 O O . ASN B 1 232 ? -26.328 4.039 14.969 1 91 232 ASN B O 1
ATOM 6578 N N . ILE B 1 233 ? -27.781 4.434 13.336 1 93.94 233 ILE B N 1
ATOM 6579 C CA . ILE B 1 233 ? -27.125 5.668 12.93 1 93.94 233 ILE B CA 1
ATOM 6580 C C . ILE B 1 233 ? -27.594 6.824 13.805 1 93.94 233 ILE B C 1
ATOM 6582 O O . ILE B 1 233 ? -28.797 7.078 13.914 1 93.94 233 ILE B O 1
ATOM 6586 N N . PRO B 1 234 ? -26.641 7.555 14.391 1 94.25 234 PRO B N 1
ATOM 6587 C CA . PRO B 1 234 ? -27.031 8.688 15.234 1 94.25 234 PRO B CA 1
ATOM 6588 C C . PRO B 1 234 ? -27.844 9.742 14.477 1 94.25 234 PRO B C 1
ATOM 6590 O O . PRO B 1 234 ? -27.562 10.016 13.312 1 94.25 234 PRO B O 1
ATOM 6593 N N . ASN B 1 235 ? -28.812 10.273 15.195 1 93.69 235 ASN B N 1
ATOM 6594 C CA . ASN B 1 235 ? -29.672 11.312 14.625 1 93.69 235 ASN B CA 1
ATOM 6595 C C . ASN B 1 235 ? -29.297 12.695 15.141 1 93.69 235 ASN B C 1
ATOM 6597 O O . ASN B 1 235 ? -30.016 13.289 15.938 1 93.69 235 ASN B O 1
ATOM 6601 N N . GLN B 1 236 ? -28.312 13.289 14.586 1 91.06 236 GLN B N 1
ATOM 6602 C CA . GLN B 1 236 ? -27.812 14.586 15.023 1 91.06 236 GLN B CA 1
ATOM 6603 C C . GLN B 1 236 ? -28.688 15.727 14.508 1 91.06 236 GLN B C 1
ATOM 6605 O O . GLN B 1 236 ? -28.797 16.766 15.156 1 91.06 236 GLN B O 1
ATOM 6610 N N . TYR B 1 237 ? -29.219 15.5 13.375 1 92.81 237 TYR B N 1
ATOM 6611 C CA . TYR B 1 237 ? -30.094 16.5 12.766 1 92.81 237 TYR B CA 1
ATOM 6612 C C . TYR B 1 237 ? -31.438 15.883 12.398 1 92.81 237 TYR B C 1
ATOM 6614 O O . TYR B 1 237 ? -31.672 15.555 11.234 1 92.81 237 TYR B O 1
ATOM 6622 N N . PRO B 1 238 ? -32.406 15.844 13.328 1 93.12 238 PRO B N 1
ATOM 6623 C CA . PRO B 1 238 ? -33.688 15.18 13.133 1 93.12 238 PRO B CA 1
ATOM 6624 C C . PRO B 1 238 ? -34.5 15.758 11.961 1 93.12 238 PRO B C 1
ATOM 6626 O O . PRO B 1 238 ? -35.188 15.023 11.25 1 93.12 238 PRO B O 1
ATOM 6629 N N . ALA B 1 239 ? -34.344 17 11.766 1 90.81 239 ALA B N 1
ATOM 6630 C CA . ALA B 1 239 ? -35.094 17.672 10.711 1 90.81 239 ALA B CA 1
ATOM 6631 C C . ALA B 1 239 ? -34.594 17.219 9.328 1 90.81 239 ALA B C 1
ATOM 6633 O O . ALA B 1 239 ? -35.344 17.312 8.352 1 90.81 239 ALA B O 1
ATOM 6634 N N . LYS B 1 240 ? -33.438 16.703 9.227 1 93.62 240 LYS B N 1
ATOM 6635 C CA . LYS B 1 240 ? -32.844 16.312 7.949 1 93.62 240 LYS B CA 1
ATOM 6636 C C . LYS B 1 240 ? -32.656 14.805 7.859 1 93.62 240 LYS B C 1
ATOM 6638 O O . LYS B 1 240 ? -31.938 14.312 6.98 1 93.62 240 LYS B O 1
ATOM 6643 N N . ARG B 1 241 ? -33.219 14.102 8.711 1 95.19 241 ARG B N 1
ATOM 6644 C CA . ARG B 1 241 ? -33 12.656 8.828 1 95.19 241 ARG B CA 1
ATOM 6645 C C . ARG B 1 241 ? -33.344 11.945 7.52 1 95.19 241 ARG B C 1
ATOM 6647 O O . ARG B 1 241 ? -32.594 11.078 7.066 1 95.19 241 ARG B O 1
ATOM 6654 N N . THR B 1 242 ? -34.406 12.375 6.922 1 93.69 242 THR B N 1
ATOM 6655 C CA . THR B 1 242 ? -34.875 11.711 5.711 1 93.69 242 THR B CA 1
ATOM 6656 C C . THR B 1 242 ? -33.938 12.023 4.531 1 93.69 242 THR B C 1
ATOM 6658 O O . THR B 1 242 ? -33.906 11.266 3.559 1 93.69 242 THR B O 1
ATOM 6661 N N . GLU B 1 243 ? -33.281 13.07 4.633 1 95.5 243 GLU B N 1
ATOM 6662 C CA . GLU B 1 243 ? -32.344 13.445 3.592 1 95.5 243 GLU B CA 1
ATOM 6663 C C . GLU B 1 243 ? -30.984 12.75 3.795 1 95.5 243 GLU B C 1
ATOM 6665 O O . GLU B 1 243 ? -30.266 12.484 2.83 1 95.5 243 GLU B O 1
ATOM 6670 N N . LEU B 1 244 ? -30.719 12.391 5.023 1 97.44 244 LEU B N 1
ATOM 6671 C CA . LEU B 1 244 ? -29.422 11.828 5.367 1 97.44 244 LEU B CA 1
ATOM 6672 C C . LEU B 1 244 ? -29.453 10.305 5.324 1 97.44 244 LEU B C 1
ATOM 6674 O O . LEU B 1 244 ? -28.422 9.664 5.078 1 97.44 244 LEU B O 1
ATOM 6678 N N . VAL B 1 245 ? -30.594 9.75 5.668 1 97.38 245 VAL B N 1
ATOM 6679 C CA . VAL B 1 245 ? -30.75 8.297 5.715 1 97.38 245 VAL B CA 1
ATOM 6680 C C . VAL B 1 245 ? -31.875 7.875 4.766 1 97.38 245 VAL B C 1
ATOM 6682 O O . VAL B 1 245 ? -33.031 8.312 4.91 1 97.38 245 VAL B O 1
ATOM 6685 N N . GLU B 1 246 ? -31.484 7.051 3.82 1 97.12 246 GLU B N 1
ATOM 6686 C CA . GLU B 1 246 ? -32.406 6.691 2.762 1 97.12 246 GLU B CA 1
ATOM 6687 C C . GLU B 1 246 ? -32.438 5.184 2.525 1 97.12 246 GLU B C 1
ATOM 6689 O O . GLU B 1 246 ? -31.391 4.535 2.549 1 97.12 246 GLU B O 1
ATOM 6694 N N . HIS B 1 247 ? -33.625 4.633 2.332 1 96.5 247 HIS B N 1
ATOM 6695 C CA . HIS B 1 247 ? -33.844 3.246 1.918 1 96.5 247 HIS B CA 1
ATOM 6696 C C . HIS B 1 247 ? -34.281 3.164 0.46 1 96.5 247 HIS B C 1
ATOM 6698 O O . HIS B 1 247 ? -35.188 3.879 0.042 1 96.5 247 HIS B O 1
ATOM 6704 N N . ARG B 1 248 ? -33.562 2.324 -0.292 1 97.19 248 ARG B N 1
ATOM 6705 C CA . ARG B 1 248 ? -33.875 2.088 -1.696 1 97.19 248 ARG B CA 1
ATOM 6706 C C . ARG B 1 248 ? -34.125 0.608 -1.959 1 97.19 248 ARG B C 1
ATOM 6708 O O . ARG B 1 248 ? -33.656 -0.251 -1.209 1 97.19 248 ARG B O 1
ATOM 6715 N N . GLU B 1 249 ? -34.906 0.389 -2.975 1 96.44 249 GLU B N 1
ATOM 6716 C CA . GLU B 1 249 ? -34.938 -0.965 -3.518 1 96.44 249 GLU B CA 1
ATOM 6717 C C . GLU B 1 249 ? -33.625 -1.356 -4.164 1 96.44 249 GLU B C 1
ATOM 6719 O O . GLU B 1 249 ? -32.844 -0.49 -4.559 1 96.44 249 GLU B O 1
ATOM 6724 N N . PRO B 1 250 ? -33.406 -2.711 -4.207 1 97.31 250 PRO B N 1
ATOM 6725 C CA . PRO B 1 250 ? -32.188 -3.115 -4.926 1 97.31 250 PRO B CA 1
ATOM 6726 C C . PRO B 1 250 ? -32.125 -2.545 -6.34 1 97.31 250 PRO B C 1
ATOM 6728 O O . PRO B 1 250 ? -33.156 -2.428 -7.012 1 97.31 250 PRO B O 1
ATOM 6731 N N . TYR B 1 251 ? -30.953 -2.156 -6.695 1 97.75 251 TYR B N 1
ATOM 6732 C CA . TYR B 1 251 ? -30.781 -1.736 -8.086 1 97.75 251 TYR B CA 1
ATOM 6733 C C . TYR B 1 251 ? -30.75 -2.939 -9.016 1 97.75 251 TYR B C 1
ATOM 6735 O O . TYR B 1 251 ? -30.047 -3.918 -8.758 1 97.75 251 TYR B O 1
ATOM 6743 N N . THR B 1 252 ? -31.594 -2.896 -10.086 1 97.69 252 THR B N 1
ATOM 6744 C CA . THR B 1 252 ? -31.641 -3.99 -11.055 1 97.69 252 THR B CA 1
ATOM 6745 C C . THR B 1 252 ? -31.5 -3.461 -12.477 1 97.69 252 THR B C 1
ATOM 6747 O O . THR B 1 252 ? -31.984 -2.373 -12.797 1 97.69 252 THR B O 1
ATOM 6750 N N . GLU B 1 253 ? -30.75 -4.199 -13.289 1 97.06 253 GLU B N 1
ATOM 6751 C CA . GLU B 1 253 ? -30.641 -3.893 -14.711 1 97.06 253 GLU B CA 1
ATOM 6752 C C . GLU B 1 253 ? -30.438 -5.16 -15.531 1 97.06 253 GLU B C 1
ATOM 6754 O O . GLU B 1 253 ? -29.75 -6.086 -15.102 1 97.06 253 GLU B O 1
ATOM 6759 N N . PRO B 1 254 ? -31.125 -5.266 -16.703 1 97.06 254 PRO B N 1
ATOM 6760 C CA . PRO B 1 254 ? -30.891 -6.406 -17.594 1 97.06 254 PRO B CA 1
ATOM 6761 C C . PRO B 1 254 ? -29.5 -6.367 -18.234 1 97.06 254 PRO B C 1
ATOM 6763 O O . PRO B 1 254 ? -29.016 -5.289 -18.594 1 97.06 254 PRO B O 1
ATOM 6766 N N . ILE B 1 255 ? -28.891 -7.582 -18.312 1 96.31 255 ILE B N 1
ATOM 6767 C CA . ILE B 1 255 ? -27.562 -7.672 -18.922 1 96.31 255 ILE B CA 1
ATOM 6768 C C . ILE B 1 255 ? -27.484 -8.938 -19.781 1 96.31 255 ILE B C 1
ATOM 6770 O O . ILE B 1 255 ? -27.938 -10 -19.375 1 96.31 255 ILE B O 1
ATOM 6774 N N . ASN B 1 256 ? -26.969 -8.758 -20.984 1 95.75 256 ASN B N 1
ATOM 6775 C CA . ASN B 1 256 ? -26.75 -9.898 -21.859 1 95.75 256 ASN B CA 1
ATOM 6776 C C . ASN B 1 256 ? -25.344 -10.477 -21.703 1 95.75 256 ASN B C 1
ATOM 6778 O O . ASN B 1 256 ? -24.359 -9.75 -21.828 1 95.75 256 ASN B O 1
ATOM 6782 N N . LEU B 1 257 ? -25.328 -11.789 -21.375 1 94.5 257 LEU B N 1
ATOM 6783 C CA . LEU B 1 257 ? -24.047 -12.445 -21.156 1 94.5 257 LEU B CA 1
ATOM 6784 C C . LEU B 1 257 ? -23.984 -13.781 -21.891 1 94.5 257 LEU B C 1
ATOM 6786 O O . LEU B 1 257 ? -25.016 -14.398 -22.156 1 94.5 257 LEU B O 1
ATOM 6790 N N . LYS B 1 258 ? -22.766 -14.148 -22.234 1 92.56 258 LYS B N 1
ATOM 6791 C CA . LYS B 1 258 ? -22.531 -15.477 -22.766 1 92.56 258 LYS B CA 1
ATOM 6792 C C . LYS B 1 258 ? -22.25 -16.484 -21.656 1 92.56 258 LYS B C 1
ATOM 6794 O O . LYS B 1 258 ? -21.438 -16.219 -20.766 1 92.56 258 LYS B O 1
ATOM 6799 N N . ASP B 1 259 ? -22.938 -17.594 -21.703 1 89.44 259 ASP B N 1
ATOM 6800 C CA . ASP B 1 259 ? -22.672 -18.625 -20.703 1 89.44 259 ASP B CA 1
ATOM 6801 C C . ASP B 1 259 ? -21.406 -19.406 -21.047 1 89.44 259 ASP B C 1
ATOM 6803 O O . ASP B 1 259 ? -20.703 -19.078 -22 1 89.44 259 ASP B O 1
ATOM 6807 N N . ASN B 1 260 ? -21.062 -20.375 -20.234 1 82.75 260 ASN B N 1
ATOM 6808 C CA . ASN B 1 260 ? -19.844 -21.156 -20.406 1 82.75 260 ASN B CA 1
ATOM 6809 C C . ASN B 1 260 ? -19.812 -21.875 -21.75 1 82.75 260 ASN B C 1
ATOM 6811 O O . ASN B 1 260 ? -18.75 -22.156 -22.297 1 82.75 260 ASN B O 1
ATOM 6815 N N . ALA B 1 261 ? -21.016 -22.156 -22.297 1 82.5 261 ALA B N 1
ATOM 6816 C CA . ALA B 1 261 ? -21.125 -22.844 -23.578 1 82.5 261 ALA B CA 1
ATOM 6817 C C . ALA B 1 261 ? -21.078 -21.859 -24.734 1 82.5 261 ALA B C 1
ATOM 6819 O O . ALA B 1 261 ? -21.125 -22.266 -25.906 1 82.5 261 ALA B O 1
ATOM 6820 N N . GLY B 1 262 ? -21.016 -20.578 -24.453 1 86.62 262 GLY B N 1
ATOM 6821 C CA . GLY B 1 262 ? -20.906 -19.547 -25.484 1 86.62 262 GLY B CA 1
ATOM 6822 C C . GLY B 1 262 ? -22.25 -19.031 -25.953 1 86.62 262 GLY B C 1
ATOM 6823 O O . GLY B 1 262 ? -22.328 -18.297 -26.938 1 86.62 262 GLY B O 1
ATOM 6824 N N . ASN B 1 263 ? -23.344 -19.453 -25.328 1 91.75 263 ASN B N 1
ATOM 6825 C CA . ASN B 1 263 ? -24.672 -19 -25.688 1 91.75 263 ASN B CA 1
ATOM 6826 C C . ASN B 1 263 ? -25.031 -17.703 -24.984 1 91.75 263 ASN B C 1
ATOM 6828 O O . ASN B 1 263 ? -24.703 -17.516 -23.812 1 91.75 263 ASN B O 1
ATOM 6832 N N . ASP B 1 264 ? -25.734 -16.875 -25.672 1 94 264 ASP B N 1
ATOM 6833 C CA . ASP B 1 264 ? -26.156 -15.602 -25.109 1 94 264 ASP B CA 1
ATOM 6834 C C . ASP B 1 264 ? -27.469 -15.734 -24.359 1 94 264 ASP B C 1
ATOM 6836 O O . ASP B 1 264 ? -28.422 -16.359 -24.844 1 94 264 ASP B O 1
ATOM 6840 N N . HIS B 1 265 ? -27.562 -15.25 -23.172 1 95.5 265 HIS B N 1
ATOM 6841 C CA . HIS B 1 265 ? -28.766 -15.195 -22.344 1 95.5 265 HIS B CA 1
ATOM 6842 C C . HIS B 1 265 ? -28.891 -13.836 -21.656 1 95.5 265 HIS B C 1
ATOM 6844 O O . HIS B 1 265 ? -27.891 -13.148 -21.438 1 95.5 265 HIS B O 1
ATOM 6850 N N . GLU B 1 266 ? -30.125 -13.477 -21.469 1 96.25 266 GLU B N 1
ATOM 6851 C CA . GLU B 1 266 ? -30.375 -12.289 -20.672 1 96.25 266 GLU B CA 1
ATOM 6852 C C . GLU B 1 266 ? -30.453 -12.641 -19.188 1 96.25 266 GLU B C 1
ATOM 6854 O O . GLU B 1 266 ? -31.188 -13.555 -18.797 1 96.25 266 GLU B O 1
ATOM 6859 N N . TYR B 1 267 ? -29.703 -11.922 -18.406 1 96.69 267 TYR B N 1
ATOM 6860 C CA . TYR B 1 267 ? -29.719 -12.055 -16.953 1 96.69 267 TYR B CA 1
ATOM 6861 C C . TYR B 1 267 ? -30.109 -10.742 -16.297 1 96.69 267 TYR B C 1
ATOM 6863 O O . TYR B 1 267 ? -30.172 -9.695 -16.953 1 96.69 267 TYR B O 1
ATOM 6871 N N . THR B 1 268 ? -30.469 -10.844 -15.023 1 97 268 THR B N 1
ATOM 6872 C CA . THR B 1 268 ? -30.75 -9.656 -14.227 1 97 268 THR B CA 1
ATOM 6873 C C . THR B 1 268 ? -29.625 -9.383 -13.242 1 97 268 THR B C 1
ATOM 6875 O O . THR B 1 268 ? -29.344 -10.203 -12.367 1 97 268 THR B O 1
ATOM 6878 N N . LEU B 1 269 ? -29 -8.25 -13.461 1 97.5 269 LEU B N 1
ATOM 6879 C CA . LEU B 1 269 ? -28.016 -7.785 -12.484 1 97.5 269 LEU B CA 1
ATOM 6880 C C . LEU B 1 269 ? -28.703 -7.094 -11.312 1 97.5 269 LEU B C 1
ATOM 6882 O O . LEU B 1 269 ? -29.438 -6.117 -11.508 1 97.5 269 LEU B O 1
ATOM 6886 N N . LYS B 1 270 ? -28.547 -7.648 -10.148 1 97.5 270 LYS B N 1
ATOM 6887 C CA . LYS B 1 270 ? -29.156 -7.125 -8.93 1 97.5 270 LYS B CA 1
ATOM 6888 C C . LYS B 1 270 ? -28.094 -6.707 -7.918 1 97.5 270 LYS B C 1
ATOM 6890 O O . LYS B 1 270 ? -27.234 -7.508 -7.551 1 97.5 270 LYS B O 1
ATOM 6895 N N . ILE B 1 271 ? -28.141 -5.445 -7.516 1 97.75 271 ILE B N 1
ATOM 6896 C CA . ILE B 1 271 ? -27.203 -4.926 -6.527 1 97.75 271 ILE B CA 1
ATOM 6897 C C . ILE B 1 271 ? -27.922 -4.672 -5.207 1 97.75 271 ILE B C 1
ATOM 6899 O O . ILE B 1 271 ? -28.891 -3.9 -5.16 1 97.75 271 ILE B O 1
ATOM 6903 N N . MET B 1 272 ? -27.5 -5.332 -4.164 1 96.31 272 MET B N 1
ATOM 6904 C CA . MET B 1 272 ? -28 -5.141 -2.803 1 96.31 272 MET B CA 1
ATOM 6905 C C . MET B 1 272 ? -26.891 -4.66 -1.88 1 96.31 272 MET B C 1
ATOM 6907 O O . MET B 1 272 ? -25.703 -4.703 -2.246 1 96.31 272 MET B O 1
ATOM 6911 N N . GLY B 1 273 ? -27.234 -4.09 -0.703 1 95.31 273 GLY B N 1
ATOM 6912 C CA . GLY B 1 273 ? -26.219 -3.674 0.253 1 95.31 273 GLY B CA 1
ATOM 6913 C C . GLY B 1 273 ? -26.453 -2.285 0.815 1 95.31 273 GLY B C 1
ATOM 6914 O O . GLY B 1 273 ? -27.609 -1.903 1.07 1 95.31 273 GLY B O 1
ATOM 6915 N N . TRP B 1 274 ? -25.359 -1.652 1.105 1 95.12 274 TRP B N 1
ATOM 6916 C CA . TRP B 1 274 ? -25.469 -0.325 1.7 1 95.12 274 TRP B CA 1
ATOM 6917 C C . TRP B 1 274 ? -24.203 0.491 1.457 1 95.12 274 TRP B C 1
ATOM 6919 O O . TRP B 1 274 ? -23.156 -0.063 1.124 1 95.12 274 TRP B O 1
ATOM 6929 N N . ILE B 1 275 ? -24.375 1.789 1.488 1 97.31 275 ILE B N 1
ATOM 6930 C CA . ILE B 1 275 ? -23.281 2.758 1.46 1 97.31 275 ILE B CA 1
ATOM 6931 C C . ILE B 1 275 ? -23.547 3.85 2.498 1 97.31 275 ILE B C 1
ATOM 6933 O O . ILE B 1 275 ? -24.688 4.246 2.727 1 97.31 275 ILE B O 1
ATOM 6937 N N . GLY B 1 276 ? -22.5 4.25 3.209 1 96.88 276 GLY B N 1
ATOM 6938 C CA . GLY B 1 276 ? -22.609 5.281 4.23 1 96.88 276 GLY B CA 1
ATOM 6939 C C . GLY B 1 276 ? -21.422 6.234 4.23 1 96.88 276 GLY B C 1
ATOM 6940 O O . GLY B 1 276 ? -20.484 6.062 3.461 1 96.88 276 GLY B O 1
ATOM 6941 N N . ALA B 1 277 ? -21.609 7.285 4.992 1 96.5 277 ALA B N 1
ATOM 6942 C CA . ALA B 1 277 ? -20.531 8.242 5.211 1 96.5 277 ALA B CA 1
ATOM 6943 C C . ALA B 1 277 ? -20.312 8.492 6.703 1 96.5 277 ALA B C 1
ATOM 6945 O O . ALA B 1 277 ? -21.266 8.617 7.461 1 96.5 277 ALA B O 1
ATOM 6946 N N . TYR B 1 278 ? -19.062 8.539 7.074 1 93.94 278 TYR B N 1
ATOM 6947 C CA . TYR B 1 278 ? -18.703 8.805 8.461 1 93.94 278 TYR B CA 1
ATOM 6948 C C . TYR B 1 278 ? -18.969 10.258 8.828 1 93.94 278 TYR B C 1
ATOM 6950 O O . TYR B 1 278 ? -18.906 11.148 7.973 1 93.94 278 TYR B O 1
ATOM 6958 N N . ALA B 1 279 ? -19.172 10.422 10.148 1 93.25 279 ALA B N 1
ATOM 6959 C CA . ALA B 1 279 ? -19.344 11.773 10.672 1 93.25 279 ALA B CA 1
ATOM 6960 C C . ALA B 1 279 ? -18 12.492 10.805 1 93.25 279 ALA B C 1
ATOM 6962 O O . ALA B 1 279 ? -17.938 13.719 10.711 1 93.25 279 ALA B O 1
ATOM 6963 N N . SER B 1 280 ? -17.031 11.656 11.039 1 87.88 280 SER B N 1
ATOM 6964 C CA . SER B 1 280 ? -15.695 12.188 11.227 1 87.88 280 SER B CA 1
ATOM 6965 C C . SER B 1 280 ? -14.633 11.18 10.781 1 87.88 280 SER B C 1
ATOM 6967 O O . SER B 1 280 ? -14.906 9.984 10.688 1 87.88 280 SER B O 1
ATOM 6969 N N . THR B 1 281 ? -13.508 11.781 10.383 1 80.69 281 THR B N 1
ATOM 6970 C CA . THR B 1 281 ? -12.391 10.906 10.031 1 80.69 281 THR B CA 1
ATOM 6971 C C . THR B 1 281 ? -11.445 10.734 11.219 1 80.69 281 THR B C 1
ATOM 6973 O O . THR B 1 281 ? -10.438 10.031 11.109 1 80.69 281 THR B O 1
ATOM 6976 N N . ARG B 1 282 ? -11.766 11.406 12.266 1 67.75 282 ARG B N 1
ATOM 6977 C CA . ARG B 1 282 ? -10.906 11.367 13.445 1 67.75 282 ARG B CA 1
ATOM 6978 C C . ARG B 1 282 ? -10.711 9.93 13.922 1 67.75 282 ARG B C 1
ATOM 6980 O O . ARG B 1 282 ? -11.672 9.172 14.047 1 67.75 282 ARG B O 1
ATOM 6987 N N . GLY B 1 283 ? -9.562 9.508 14.188 1 59.94 283 GLY B N 1
ATOM 6988 C CA . GLY B 1 283 ? -9.258 8.156 14.656 1 59.94 283 GLY B CA 1
ATOM 6989 C C . GLY B 1 283 ? -9.133 7.152 13.531 1 59.94 283 GLY B C 1
ATOM 6990 O O . GLY B 1 283 ? -8.82 5.984 13.766 1 59.94 283 GLY B O 1
ATOM 6991 N N . ARG B 1 284 ? -9.586 7.664 12.469 1 61.19 284 ARG B N 1
ATOM 6992 C CA . ARG B 1 284 ? -9.539 6.754 11.336 1 61.19 284 ARG B CA 1
ATOM 6993 C C . ARG B 1 284 ? -8.297 7.008 10.484 1 61.19 284 ARG B C 1
ATOM 6995 O O . ARG B 1 284 ? -8.148 8.078 9.898 1 61.19 284 ARG B O 1
ATOM 7002 N N . LYS B 1 285 ? -7.117 6.961 11.172 1 48.84 285 LYS B N 1
ATOM 7003 C CA . LYS B 1 285 ? -5.867 7.238 10.469 1 48.84 285 LYS B CA 1
ATOM 7004 C C . LYS B 1 285 ? -5.781 6.445 9.172 1 48.84 285 LYS B C 1
ATOM 7006 O O . LYS B 1 285 ? -6.172 5.277 9.117 1 48.84 285 LYS B O 1
ATOM 7011 N N . ALA B 1 286 ? -5.762 7.164 8.125 1 45.84 286 ALA B N 1
ATOM 7012 C CA . ALA B 1 286 ? -5.383 6.5 6.883 1 45.84 286 ALA B CA 1
ATOM 7013 C C . ALA B 1 286 ? -4.27 5.484 7.125 1 45.84 286 ALA B C 1
ATOM 7015 O O . ALA B 1 286 ? -3.086 5.82 7.055 1 45.84 286 ALA B O 1
ATOM 7016 N N . ALA B 1 287 ? -4.395 4.883 8.25 1 40.94 287 ALA B N 1
ATOM 7017 C CA . ALA B 1 287 ? -3.279 3.961 8.469 1 40.94 287 ALA B CA 1
ATOM 7018 C C . ALA B 1 287 ? -3.104 3.023 7.273 1 40.94 287 ALA B C 1
ATOM 7020 O O . ALA B 1 287 ? -4.086 2.602 6.656 1 40.94 287 ALA B O 1
ATOM 7021 N N . LEU B 1 288 ? -2.084 3.205 6.734 1 43.31 288 LEU B N 1
ATOM 7022 C CA . LEU B 1 288 ? -1.596 2.207 5.789 1 43.31 288 LEU B CA 1
ATOM 7023 C C . LEU B 1 288 ? -1.916 0.797 6.273 1 43.31 288 LEU B C 1
ATOM 7025 O O . LEU B 1 288 ? -1.034 0.092 6.77 1 43.31 288 LEU B O 1
ATOM 7029 N N . THR B 1 289 ? -3.23 0.658 6.719 1 53.69 289 THR B N 1
ATOM 7030 C CA . THR B 1 289 ? -3.6 -0.689 7.141 1 53.69 289 THR B CA 1
ATOM 7031 C C . THR B 1 289 ? -4.094 -1.512 5.953 1 53.69 289 THR B C 1
ATOM 7033 O O . THR B 1 289 ? -4.461 -0.956 4.918 1 53.69 289 THR B O 1
ATOM 7036 N N . ASP B 1 290 ? -3.893 -2.701 5.945 1 58.22 290 ASP B N 1
ATOM 7037 C CA . ASP B 1 290 ? -4.359 -3.689 4.977 1 58.22 290 ASP B CA 1
ATOM 7038 C C . ASP B 1 290 ? -5.859 -3.551 4.727 1 58.22 290 ASP B C 1
ATOM 7040 O O . ASP B 1 290 ? -6.352 -3.936 3.664 1 58.22 290 ASP B O 1
ATOM 7044 N N . PHE B 1 291 ? -6.594 -2.859 5.68 1 71.75 291 PHE B N 1
ATOM 7045 C CA . PHE B 1 291 ? -8.039 -2.715 5.562 1 71.75 291 PHE B CA 1
ATOM 7046 C C . PHE B 1 291 ? -8.484 -1.327 6.016 1 71.75 291 PHE B C 1
ATOM 7048 O O . PHE B 1 291 ? -8.938 -1.153 7.148 1 71.75 291 PHE B O 1
ATOM 7055 N N . PRO B 1 292 ? -8.352 -0.325 5.016 1 75.62 292 PRO B N 1
ATOM 7056 C CA . PRO B 1 292 ? -8.797 1.019 5.387 1 75.62 292 PRO B CA 1
ATOM 7057 C C . PRO B 1 292 ? -10.25 1.046 5.855 1 75.62 292 PRO B C 1
ATOM 7059 O O . PRO B 1 292 ? -11.031 0.146 5.523 1 75.62 292 PRO B O 1
ATOM 7062 N N . ASP B 1 293 ? -10.5 2.062 6.633 1 80.19 293 ASP B N 1
ATOM 7063 C CA . ASP B 1 293 ? -11.859 2.207 7.141 1 80.19 293 ASP B CA 1
ATOM 7064 C C . ASP B 1 293 ? -12.789 2.758 6.066 1 80.19 293 ASP B C 1
ATOM 7066 O O . ASP B 1 293 ? -14.008 2.607 6.16 1 80.19 293 ASP B O 1
ATOM 7070 N N . ASN B 1 294 ? -12.227 3.432 5.148 1 87.38 294 ASN B N 1
ATOM 7071 C CA . ASN B 1 294 ? -13.008 3.9 4.012 1 87.38 294 ASN B CA 1
ATOM 7072 C C . ASN B 1 294 ? -12.906 2.945 2.826 1 87.38 294 ASN B C 1
ATOM 7074 O O . ASN B 1 294 ? -11.828 2.77 2.256 1 87.38 294 ASN B O 1
ATOM 7078 N N . PHE B 1 295 ? -14.023 2.318 2.551 1 89.31 295 PHE B N 1
ATOM 7079 C CA . PHE B 1 295 ? -14.031 1.323 1.483 1 89.31 295 PHE B CA 1
ATOM 7080 C C . PHE B 1 295 ? -15.453 1.085 0.979 1 89.31 295 PHE B C 1
ATOM 7082 O O . PHE B 1 295 ? -16.422 1.385 1.677 1 89.31 295 PHE B O 1
ATOM 7089 N N . ILE B 1 296 ? -15.539 0.647 -0.229 1 94.38 296 ILE B N 1
ATOM 7090 C CA . ILE B 1 296 ? -16.734 -0.002 -0.779 1 94.38 296 ILE B CA 1
ATOM 7091 C C . ILE B 1 296 ? -16.375 -1.422 -1.221 1 94.38 296 ILE B C 1
ATOM 7093 O O . ILE B 1 296 ? -15.664 -1.614 -2.203 1 94.38 296 ILE B O 1
ATOM 7097 N N . SER B 1 297 ? -16.938 -2.373 -0.541 1 92.31 297 SER B N 1
ATOM 7098 C CA . SER B 1 297 ? -16.594 -3.766 -0.815 1 92.31 297 SER B CA 1
ATOM 7099 C C . SER B 1 297 ? -17.656 -4.434 -1.681 1 92.31 297 SER B C 1
ATOM 7101 O O . SER B 1 297 ? -18.828 -4.062 -1.624 1 92.31 297 SER B O 1
ATOM 7103 N N . LEU B 1 298 ? -17.219 -5.375 -2.482 1 93.88 298 LEU B N 1
ATOM 7104 C CA . LEU B 1 298 ? -18.125 -6.191 -3.295 1 93.88 298 LEU B CA 1
ATOM 7105 C C . LEU B 1 298 ? -18.141 -7.629 -2.795 1 93.88 298 LEU B C 1
ATOM 7107 O O . LEU B 1 298 ? -17.094 -8.227 -2.551 1 93.88 298 LEU B O 1
ATOM 7111 N N . TYR B 1 299 ? -19.344 -8.102 -2.65 1 90.06 299 TYR B N 1
ATOM 7112 C CA . TYR B 1 299 ? -19.562 -9.477 -2.229 1 90.06 299 TYR B CA 1
ATOM 7113 C C . TYR B 1 299 ? -20.422 -10.227 -3.248 1 90.06 299 TYR B C 1
ATOM 7115 O O . TYR B 1 299 ? -21.234 -9.625 -3.945 1 90.06 299 TYR B O 1
ATOM 7123 N N . ALA B 1 300 ? -20.234 -11.492 -3.35 1 89.31 300 ALA B N 1
ATOM 7124 C CA . ALA B 1 300 ? -21.062 -12.406 -4.125 1 89.31 300 ALA B CA 1
ATOM 7125 C C . ALA B 1 300 ? -21.25 -13.734 -3.396 1 89.31 300 ALA B C 1
ATOM 7127 O O . ALA B 1 300 ? -20.266 -14.359 -2.975 1 89.31 300 ALA B O 1
ATOM 7128 N N . ASN B 1 301 ? -22.422 -14.102 -3.244 1 81.06 301 ASN B N 1
ATOM 7129 C CA . ASN B 1 301 ? -22.75 -15.281 -2.449 1 81.06 301 ASN B CA 1
ATOM 7130 C C . ASN B 1 301 ? -22.078 -15.227 -1.077 1 81.06 301 ASN B C 1
ATOM 7132 O O . ASN B 1 301 ? -21.438 -16.203 -0.652 1 81.06 301 ASN B O 1
ATOM 7136 N N . LYS B 1 302 ? -22.047 -13.969 -0.542 1 75.5 302 LYS B N 1
ATOM 7137 C CA . LYS B 1 302 ? -21.609 -13.664 0.817 1 75.5 302 LYS B CA 1
ATOM 7138 C C . LYS B 1 302 ? -20.109 -13.82 0.961 1 75.5 302 LYS B C 1
ATOM 7140 O O . LYS B 1 302 ? -19.578 -13.844 2.078 1 75.5 302 LYS B O 1
ATOM 7145 N N . LYS B 1 303 ? -19.469 -14.039 -0.099 1 79.81 303 LYS B N 1
ATOM 7146 C CA . LYS B 1 303 ? -18.016 -14.07 -0.124 1 79.81 303 LYS B CA 1
ATOM 7147 C C . LYS B 1 303 ? -17.453 -12.766 -0.676 1 79.81 303 LYS B C 1
ATOM 7149 O O . LYS B 1 303 ? -17.953 -12.227 -1.664 1 79.81 303 LYS B O 1
ATOM 7154 N N . MET B 1 304 ? -16.469 -12.305 -0.019 1 84.75 304 MET B N 1
ATOM 7155 C CA . MET B 1 304 ? -15.852 -11.07 -0.496 1 84.75 304 MET B CA 1
ATOM 7156 C C . MET B 1 304 ? -15.047 -11.32 -1.767 1 84.75 304 MET B C 1
ATOM 7158 O O . MET B 1 304 ? -14.227 -12.234 -1.813 1 84.75 304 MET B O 1
ATOM 7162 N N . GLY B 1 305 ? -15.32 -10.57 -2.75 1 85.5 305 GLY B N 1
ATOM 7163 C CA . GLY B 1 305 ? -14.586 -10.688 -3.996 1 85.5 305 GLY B CA 1
ATOM 7164 C C . GLY B 1 305 ? -13.602 -9.555 -4.215 1 85.5 305 GLY B C 1
ATOM 7165 O O . GLY B 1 305 ? -12.547 -9.758 -4.824 1 85.5 305 GLY B O 1
ATOM 7166 N N . GLU B 1 306 ? -14 -8.414 -3.742 1 88.44 306 GLU B N 1
ATOM 7167 C CA . GLU B 1 306 ? -13.164 -7.223 -3.836 1 88.44 306 GLU B CA 1
ATOM 7168 C C . GLU B 1 306 ? -13.375 -6.309 -2.631 1 88.44 306 GLU B C 1
ATOM 7170 O O . GLU B 1 306 ? -14.492 -5.871 -2.365 1 88.44 306 GLU B O 1
ATOM 7175 N N . PHE B 1 307 ? -12.344 -6.004 -1.979 1 85.31 307 PHE B N 1
ATOM 7176 C CA . PHE B 1 307 ? -12.453 -5.281 -0.716 1 85.31 307 PHE B CA 1
ATOM 7177 C C . PHE B 1 307 ? -12.836 -3.828 -0.956 1 85.31 307 PHE B C 1
ATOM 7179 O O . PHE B 1 307 ? -13.641 -3.264 -0.213 1 85.31 307 PHE B O 1
ATOM 7186 N N . ASN B 1 308 ? -12.203 -3.219 -1.868 1 88.62 308 ASN B N 1
ATOM 7187 C CA . ASN B 1 308 ? -12.414 -1.778 -1.973 1 88.62 308 ASN B CA 1
ATOM 7188 C C . ASN B 1 308 ? -12.414 -1.316 -3.428 1 88.62 308 ASN B C 1
ATOM 7190 O O . ASN B 1 308 ? -11.391 -1.386 -4.105 1 88.62 308 ASN B O 1
ATOM 7194 N N . ILE B 1 309 ? -13.555 -0.785 -3.844 1 92.5 309 ILE B N 1
ATOM 7195 C CA . ILE B 1 309 ? -13.625 -0.297 -5.215 1 92.5 309 ILE B CA 1
ATOM 7196 C C . ILE B 1 309 ? -13.586 1.229 -5.223 1 92.5 309 ILE B C 1
ATOM 7198 O O . ILE B 1 309 ? -13.664 1.854 -6.285 1 92.5 309 ILE B O 1
ATOM 7202 N N . LEU B 1 310 ? -13.445 1.836 -4.082 1 90.81 310 LEU B N 1
ATOM 7203 C CA . LEU B 1 310 ? -13.492 3.291 -3.977 1 90.81 310 LEU B CA 1
ATOM 7204 C C . LEU B 1 310 ? -12.43 3.934 -4.859 1 90.81 310 LEU B C 1
ATOM 7206 O O . LEU B 1 310 ? -12.711 4.906 -5.566 1 90.81 310 LEU B O 1
ATOM 7210 N N . PRO B 1 311 ? -11.211 3.434 -4.895 1 79.62 311 PRO B N 1
ATOM 7211 C CA . PRO B 1 311 ? -10.203 4.027 -5.773 1 79.62 311 PRO B CA 1
ATOM 7212 C C . PRO B 1 311 ? -10.586 3.959 -7.25 1 79.62 311 PRO B C 1
ATOM 7214 O O . PRO B 1 311 ? -10.125 4.773 -8.047 1 79.62 311 PRO B O 1
ATOM 7217 N N . ILE B 1 312 ? -11.438 3.055 -7.617 1 83.94 312 ILE B N 1
ATOM 7218 C CA . ILE B 1 312 ? -11.844 2.828 -9 1 83.94 312 ILE B CA 1
ATOM 7219 C C . ILE B 1 312 ? -13.016 3.74 -9.352 1 83.94 312 ILE B C 1
ATOM 7221 O O . ILE B 1 312 ? -13.047 4.324 -10.438 1 83.94 312 ILE B O 1
ATOM 7225 N N . VAL B 1 313 ? -13.875 3.842 -8.406 1 91.88 313 VAL B N 1
ATOM 7226 C CA . VAL B 1 313 ? -15.117 4.547 -8.711 1 91.88 313 VAL B CA 1
ATOM 7227 C C . VAL B 1 313 ? -14.992 6.016 -8.312 1 91.88 313 VAL B C 1
ATOM 7229 O O . VAL B 1 313 ? -15.773 6.855 -8.758 1 91.88 313 VAL B O 1
ATOM 7232 N N . GLY B 1 314 ? -14.047 6.273 -7.48 1 85.31 314 GLY B N 1
ATOM 7233 C CA . GLY B 1 314 ? -13.906 7.617 -6.949 1 85.31 314 GLY B CA 1
ATOM 7234 C C . GLY B 1 314 ? -13.242 8.578 -7.914 1 85.31 314 GLY B C 1
ATOM 7235 O O . GLY B 1 314 ? -12.742 8.164 -8.961 1 85.31 314 GLY B O 1
ATOM 7236 N N . GLN B 1 315 ? -13.391 9.906 -7.617 1 74.75 315 GLN B N 1
ATOM 7237 C CA . GLN B 1 315 ? -12.766 10.977 -8.383 1 74.75 315 GLN B CA 1
ATOM 7238 C C . GLN B 1 315 ? -11.734 11.727 -7.539 1 74.75 315 GLN B C 1
ATOM 7240 O O . GLN B 1 315 ? -11.469 12.906 -7.785 1 74.75 315 GLN B O 1
ATOM 7245 N N . ASN B 1 316 ? -11.25 11.055 -6.527 1 65.12 316 ASN B N 1
ATOM 7246 C CA . ASN B 1 316 ? -10.234 11.609 -5.633 1 65.12 316 ASN B CA 1
ATOM 7247 C C . ASN B 1 316 ? -10.703 12.914 -5 1 65.12 316 ASN B C 1
ATOM 7249 O O . ASN B 1 316 ? -9.938 13.875 -4.914 1 65.12 316 ASN B O 1
ATOM 7253 N N . LYS B 1 317 ? -11.945 12.953 -4.676 1 70.31 317 LYS B N 1
ATOM 7254 C CA . LYS B 1 317 ? -12.477 14.094 -3.93 1 70.31 317 LYS B CA 1
ATOM 7255 C C . LYS B 1 317 ? -12.18 13.953 -2.438 1 70.31 317 LYS B C 1
ATOM 7257 O O . LYS B 1 317 ? -12.133 12.844 -1.909 1 70.31 317 LYS B O 1
ATOM 7262 N N . LEU B 1 318 ? -11.969 15.078 -1.776 1 74.38 318 LEU B N 1
ATOM 7263 C CA . LEU B 1 318 ? -11.609 15.109 -0.363 1 74.38 318 LEU B CA 1
ATOM 7264 C C . LEU B 1 318 ? -12.664 14.406 0.482 1 74.38 318 LEU B C 1
ATOM 7266 O O . LEU B 1 318 ? -12.336 13.719 1.45 1 74.38 318 LEU B O 1
ATOM 7270 N N . ASN B 1 319 ? -13.883 14.531 0.126 1 86.56 319 ASN B N 1
ATOM 7271 C CA . ASN B 1 319 ? -14.961 13.992 0.958 1 86.56 319 ASN B CA 1
ATOM 7272 C C . ASN B 1 319 ? -15.094 12.484 0.795 1 86.56 319 ASN B C 1
ATOM 7274 O O . ASN B 1 319 ? -15.812 11.836 1.559 1 86.56 319 ASN B O 1
ATOM 7278 N N . GLU B 1 320 ? -14.43 11.898 -0.077 1 90.75 320 GLU B N 1
ATOM 7279 C CA . GLU B 1 320 ? -14.523 10.461 -0.295 1 90.75 320 GLU B CA 1
ATOM 7280 C C . GLU B 1 320 ? -13.883 9.688 0.855 1 90.75 320 GLU B C 1
ATOM 7282 O O . GLU B 1 320 ? -14.141 8.492 1.024 1 90.75 320 GLU B O 1
ATOM 7287 N N . VAL B 1 321 ? -13.102 10.336 1.609 1 86.69 321 VAL B N 1
ATOM 7288 C CA . VAL B 1 321 ? -12.43 9.703 2.736 1 86.69 321 VAL B CA 1
ATOM 7289 C C . VAL B 1 321 ? -13.461 9.266 3.777 1 86.69 321 VAL B C 1
ATOM 7291 O O . VAL B 1 321 ? -13.18 8.406 4.613 1 86.69 321 VAL B O 1
ATOM 7294 N N . TYR B 1 322 ? -14.711 9.75 3.682 1 92.56 322 TYR B N 1
ATOM 7295 C CA . TYR B 1 322 ? -15.75 9.453 4.664 1 92.56 322 TYR B CA 1
ATOM 7296 C C . TYR B 1 322 ? -16.578 8.25 4.246 1 92.56 322 TYR B C 1
ATOM 7298 O O . TYR B 1 322 ? -17.406 7.762 5.008 1 92.56 322 TYR B O 1
ATOM 7306 N N . VAL B 1 323 ? -16.312 7.738 3.141 1 95 323 VAL B N 1
ATOM 7307 C CA . VAL B 1 323 ? -17.266 6.816 2.533 1 95 323 VAL B CA 1
ATOM 7308 C C . VAL B 1 323 ? -16.938 5.383 2.936 1 95 323 VAL B C 1
ATOM 7310 O O . VAL B 1 323 ? -15.758 5 2.975 1 95 323 VAL B O 1
ATOM 7313 N N . VAL B 1 324 ? -17.984 4.605 3.232 1 93.25 324 VAL B N 1
ATOM 7314 C CA . VAL B 1 324 ? -17.875 3.18 3.512 1 93.25 324 VAL B CA 1
ATOM 7315 C C . VAL B 1 324 ? -19.109 2.453 2.982 1 93.25 324 VAL B C 1
ATOM 7317 O O . VAL B 1 324 ? -20.203 3.025 2.93 1 93.25 324 VAL B O 1
ATOM 7320 N N . GLY B 1 325 ? -18.891 1.228 2.543 1 93.81 325 GLY B N 1
ATOM 7321 C CA . GLY B 1 325 ? -20.047 0.502 2.057 1 93.81 325 GLY B CA 1
ATOM 7322 C C . GLY B 1 325 ? -19.75 -0.942 1.705 1 93.81 325 GLY B C 1
ATOM 7323 O O . GLY B 1 325 ? -18.578 -1.319 1.549 1 93.81 325 GLY B O 1
ATOM 7324 N N . GLN B 1 326 ? -20.828 -1.746 1.605 1 92.06 326 GLN B N 1
ATOM 7325 C CA . GLN B 1 326 ? -20.797 -3.148 1.207 1 92.06 326 GLN B CA 1
ATOM 7326 C C . GLN B 1 326 ? -21.906 -3.467 0.21 1 92.06 326 GLN B C 1
ATOM 7328 O O . GLN B 1 326 ? -23.078 -3.252 0.497 1 92.06 326 GLN B O 1
ATOM 7333 N N . LEU B 1 327 ? -21.531 -3.947 -0.911 1 95.88 327 LEU B N 1
ATOM 7334 C CA . LEU B 1 327 ? -22.484 -4.273 -1.961 1 95.88 327 LEU B CA 1
ATOM 7335 C C . LEU B 1 327 ? -22.453 -5.762 -2.295 1 95.88 327 LEU B C 1
ATOM 7337 O O . LEU B 1 327 ? -21.375 -6.363 -2.324 1 95.88 327 LEU B O 1
ATOM 7341 N N . TYR B 1 328 ? -23.609 -6.301 -2.525 1 93.19 328 TYR B N 1
ATOM 7342 C CA . TYR B 1 328 ? -23.766 -7.73 -2.771 1 93.19 328 TYR B CA 1
ATOM 7343 C C . TYR B 1 328 ? -24.344 -7.984 -4.16 1 93.19 328 TYR B C 1
ATOM 7345 O O . TYR B 1 328 ? -25.453 -7.531 -4.473 1 93.19 328 TYR B O 1
ATOM 7353 N N . ILE B 1 329 ? -23.578 -8.703 -5 1 96.25 329 ILE B N 1
ATOM 7354 C CA . ILE B 1 329 ? -23.984 -9.023 -6.367 1 96.25 329 ILE B CA 1
ATOM 7355 C C . ILE B 1 329 ? -23.781 -10.516 -6.625 1 96.25 329 ILE B C 1
ATOM 7357 O O . ILE B 1 329 ? -22.719 -10.938 -7.09 1 96.25 329 ILE B O 1
ATOM 7361 N N . ASP B 1 330 ? -24.766 -11.32 -6.52 1 91.69 330 ASP B N 1
ATOM 7362 C CA . ASP B 1 330 ? -24.641 -12.773 -6.574 1 91.69 330 ASP B CA 1
ATOM 7363 C C . ASP B 1 330 ? -24.438 -13.258 -8.008 1 91.69 330 ASP B C 1
ATOM 7365 O O . ASP B 1 330 ? -23.922 -14.359 -8.234 1 91.69 330 ASP B O 1
ATOM 7369 N N . LEU B 1 331 ? -24.812 -12.422 -8.992 1 94.69 331 LEU B N 1
ATOM 7370 C CA . LEU B 1 331 ? -24.625 -12.781 -10.398 1 94.69 331 LEU B CA 1
ATOM 7371 C C . LEU B 1 331 ? -23.156 -13 -10.719 1 94.69 331 LEU B C 1
ATOM 7373 O O . LEU B 1 331 ? -22.812 -13.703 -11.672 1 94.69 331 LEU B O 1
ATOM 7377 N N . PHE B 1 332 ? -22.266 -12.422 -9.93 1 93.62 332 PHE B N 1
ATOM 7378 C CA . PHE B 1 332 ? -20.844 -12.531 -10.148 1 93.62 332 PHE B CA 1
ATOM 7379 C C . PHE B 1 332 ? -20.391 -13.984 -10.055 1 93.62 332 PHE B C 1
ATOM 7381 O O . PHE B 1 332 ? -19.406 -14.383 -10.688 1 93.62 332 PHE B O 1
ATOM 7388 N N . GLU B 1 333 ? -21.188 -14.789 -9.328 1 88.31 333 GLU B N 1
ATOM 7389 C CA . GLU B 1 333 ? -20.703 -16.141 -9.008 1 88.31 333 GLU B CA 1
ATOM 7390 C C . GLU B 1 333 ? -21.625 -17.203 -9.586 1 88.31 333 GLU B C 1
ATOM 7392 O O . GLU B 1 333 ? -21.594 -18.359 -9.172 1 88.31 333 GLU B O 1
ATOM 7397 N N . LEU B 1 334 ? -22.453 -16.797 -10.469 1 88.44 334 LEU B N 1
ATOM 7398 C CA . LEU B 1 334 ? -23.312 -17.781 -11.109 1 88.44 334 LEU B CA 1
ATOM 7399 C C . LEU B 1 334 ? -22.484 -18.812 -11.883 1 88.44 334 LEU B C 1
ATOM 7401 O O . LEU B 1 334 ? -21.688 -18.453 -12.75 1 88.44 334 LEU B O 1
ATOM 7405 N N . SER B 1 335 ? -22.641 -20.125 -11.656 1 85.06 335 SER B N 1
ATOM 7406 C CA . SER B 1 335 ? -21.781 -21.203 -12.133 1 85.06 335 SER B CA 1
ATOM 7407 C C . SER B 1 335 ? -21.859 -21.344 -13.648 1 85.06 335 SER B C 1
ATOM 7409 O O . SER B 1 335 ? -20.875 -21.75 -14.289 1 85.06 335 SER B O 1
ATOM 7411 N N . GLU B 1 336 ? -23.016 -21.062 -14.172 1 86.75 336 GLU B N 1
ATOM 7412 C CA . GLU B 1 336 ? -23.203 -21.234 -15.617 1 86.75 336 GLU B CA 1
ATOM 7413 C C . GLU B 1 336 ? -22.453 -20.156 -16.391 1 86.75 336 GLU B C 1
ATOM 7415 O O . GLU B 1 336 ? -22.281 -20.281 -17.609 1 86.75 336 GLU B O 1
ATOM 7420 N N . LEU B 1 337 ? -22 -19.125 -15.719 1 89.5 337 LEU B N 1
ATOM 7421 C CA . LEU B 1 337 ? -21.266 -18.031 -16.359 1 89.5 337 LEU B CA 1
ATOM 7422 C C . LEU B 1 337 ? -19.766 -18.188 -16.156 1 89.5 337 LEU B C 1
ATOM 7424 O O . LEU B 1 337 ? -19.328 -18.828 -15.211 1 89.5 337 LEU B O 1
ATOM 7428 N N . PRO B 1 338 ? -18.969 -17.578 -17.062 1 84.31 338 PRO B N 1
ATOM 7429 C CA . PRO B 1 338 ? -17.516 -17.625 -16.891 1 84.31 338 PRO B CA 1
ATOM 7430 C C . PRO B 1 338 ? -17.047 -16.984 -15.586 1 84.31 338 PRO B C 1
ATOM 7432 O O . PRO B 1 338 ? -17.625 -15.984 -15.148 1 84.31 338 PRO B O 1
ATOM 7435 N N . ASP B 1 339 ? -16.016 -17.594 -15.031 1 82.19 339 ASP B N 1
ATOM 7436 C CA . ASP B 1 339 ? -15.461 -17.078 -13.781 1 82.19 339 ASP B CA 1
ATOM 7437 C C . ASP B 1 339 ? -14.852 -15.695 -13.984 1 82.19 339 ASP B C 1
ATOM 7439 O O . ASP B 1 339 ? -14.031 -15.492 -14.883 1 82.19 339 ASP B O 1
ATOM 7443 N N . MET B 1 340 ? -15.305 -14.742 -13.148 1 85.44 340 MET B N 1
ATOM 7444 C CA . MET B 1 340 ? -14.797 -13.383 -13.297 1 85.44 340 MET B CA 1
ATOM 7445 C C . MET B 1 340 ? -13.906 -13 -12.117 1 85.44 340 MET B C 1
ATOM 7447 O O . MET B 1 340 ? -13.32 -11.914 -12.109 1 85.44 340 MET B O 1
ATOM 7451 N N . ALA B 1 341 ? -13.836 -13.844 -11.102 1 80.19 341 ALA B N 1
ATOM 7452 C CA . ALA B 1 341 ? -13.039 -13.531 -9.914 1 80.19 341 ALA B CA 1
ATOM 7453 C C . ALA B 1 341 ? -11.547 -13.742 -10.195 1 80.19 341 ALA B C 1
ATOM 7455 O O . ALA B 1 341 ? -11.164 -14.695 -10.867 1 80.19 341 ALA B O 1
ATOM 7456 N N . LEU B 1 342 ? -10.812 -12.867 -9.664 1 74.12 342 LEU B N 1
ATOM 7457 C CA . LEU B 1 342 ? -9.375 -13.086 -9.711 1 74.12 342 LEU B CA 1
ATOM 7458 C C . LEU B 1 342 ? -8.969 -14.211 -8.766 1 74.12 342 LEU B C 1
ATOM 7460 O O . LEU B 1 342 ? -9.672 -14.492 -7.789 1 74.12 342 LEU B O 1
ATOM 7464 N N . SER B 1 343 ? -7.871 -14.812 -9.016 1 66.75 343 SER B N 1
ATOM 7465 C CA . SER B 1 343 ? -7.465 -16 -8.273 1 66.75 343 SER B CA 1
ATOM 7466 C C . SER B 1 343 ? -7.035 -15.656 -6.852 1 66.75 343 SER B C 1
ATOM 7468 O O . SER B 1 343 ? -7.152 -16.469 -5.941 1 66.75 343 SER B O 1
ATOM 7470 N N . ASN B 1 344 ? -6.574 -14.422 -6.707 1 63.41 344 ASN B N 1
ATOM 7471 C CA . ASN B 1 344 ? -6.145 -14.039 -5.367 1 63.41 344 ASN B CA 1
ATOM 7472 C C . ASN B 1 344 ? -7.293 -13.453 -4.551 1 63.41 344 ASN B C 1
ATOM 7474 O O . ASN B 1 344 ? -7.109 -13.07 -3.393 1 63.41 344 ASN B O 1
ATOM 7478 N N . ARG B 1 345 ? -8.414 -13.461 -5.133 1 63 345 ARG B N 1
ATOM 7479 C CA . ARG B 1 345 ? -9.656 -13.016 -4.508 1 63 345 ARG B CA 1
ATOM 7480 C C . ARG B 1 345 ? -9.555 -11.555 -4.07 1 63 345 ARG B C 1
ATOM 7482 O O . ARG B 1 345 ? -10.07 -11.18 -3.012 1 63 345 ARG B O 1
ATOM 7489 N N . GLN B 1 346 ? -8.828 -10.891 -4.77 1 70.38 346 GLN B N 1
ATOM 7490 C CA . GLN B 1 346 ? -8.68 -9.492 -4.379 1 70.38 346 GLN B CA 1
ATOM 7491 C C . GLN B 1 346 ? -9.25 -8.555 -5.445 1 70.38 346 GLN B C 1
ATOM 7493 O O . GLN B 1 346 ? -8.93 -7.367 -5.473 1 70.38 346 GLN B O 1
ATOM 7498 N N . GLY B 1 347 ? -10.133 -9.258 -6.301 1 79.12 347 GLY B N 1
ATOM 7499 C CA . GLY B 1 347 ? -10.758 -8.422 -7.316 1 79.12 347 GLY B CA 1
ATOM 7500 C C . GLY B 1 347 ? -11.43 -9.227 -8.414 1 79.12 347 GLY B C 1
ATOM 7501 O O . GLY B 1 347 ? -11.469 -10.453 -8.359 1 79.12 347 GLY B O 1
ATOM 7502 N N . TYR B 1 348 ? -12.055 -8.508 -9.281 1 86.06 348 TYR B N 1
ATOM 7503 C CA . TYR B 1 348 ? -12.742 -9.078 -10.43 1 86.06 348 TYR B CA 1
ATOM 7504 C C . TYR B 1 348 ? -12.102 -8.609 -11.734 1 86.06 348 TYR B C 1
ATOM 7506 O O . TYR B 1 348 ? -11.367 -7.621 -11.75 1 86.06 348 TYR B O 1
ATOM 7514 N N . LYS B 1 349 ? -12.352 -9.438 -12.766 1 78.56 349 LYS B N 1
ATOM 7515 C CA . LYS B 1 349 ? -11.906 -9.016 -14.086 1 78.56 349 LYS B CA 1
ATOM 7516 C C . LYS B 1 349 ? -12.562 -7.703 -14.5 1 78.56 349 LYS B C 1
ATOM 7518 O O . LYS B 1 349 ? -13.789 -7.613 -14.57 1 78.56 349 LYS B O 1
ATOM 7523 N N . SER B 1 350 ? -11.797 -6.734 -14.859 1 79.06 350 SER B N 1
ATOM 7524 C CA . SER B 1 350 ? -12.273 -5.375 -15.078 1 79.06 350 SER B CA 1
ATOM 7525 C C . SER B 1 350 ? -13.086 -5.27 -16.359 1 79.06 350 SER B C 1
ATOM 7527 O O . SER B 1 350 ? -13.906 -4.363 -16.516 1 79.06 350 SER B O 1
ATOM 7529 N N . ASP B 1 351 ? -12.844 -6.23 -17.266 1 81.31 351 ASP B N 1
ATOM 7530 C CA . ASP B 1 351 ? -13.523 -6.148 -18.547 1 81.31 351 ASP B CA 1
ATOM 7531 C C . ASP B 1 351 ? -14.789 -7 -18.562 1 81.31 351 ASP B C 1
ATOM 7533 O O . ASP B 1 351 ? -15.445 -7.129 -19.609 1 81.31 351 ASP B O 1
ATOM 7537 N N . ASP B 1 352 ? -15.07 -7.574 -17.469 1 89.75 352 ASP B N 1
ATOM 7538 C CA . ASP B 1 352 ? -16.328 -8.32 -17.391 1 89.75 352 ASP B CA 1
ATOM 7539 C C . ASP B 1 352 ? -17.516 -7.375 -17.391 1 89.75 352 ASP B C 1
ATOM 7541 O O . ASP B 1 352 ? -17.562 -6.43 -16.594 1 89.75 352 ASP B O 1
ATOM 7545 N N . PRO B 1 353 ? -18.469 -7.664 -18.203 1 92.56 353 PRO B N 1
ATOM 7546 C CA . PRO B 1 353 ? -19.625 -6.773 -18.297 1 92.56 353 PRO B CA 1
ATOM 7547 C C . PRO B 1 353 ? -20.375 -6.621 -16.984 1 92.56 353 PRO B C 1
ATOM 7549 O O . PRO B 1 353 ? -20.938 -5.559 -16.703 1 92.56 353 PRO B O 1
ATOM 7552 N N . ARG B 1 354 ? -20.453 -7.562 -16.141 1 95.38 354 ARG B N 1
ATOM 7553 C CA . ARG B 1 354 ? -21.109 -7.488 -14.844 1 95.38 354 ARG B CA 1
ATOM 7554 C C . ARG B 1 354 ? -20.422 -6.469 -13.938 1 95.38 354 ARG B C 1
ATOM 7556 O O . ARG B 1 354 ? -21.094 -5.633 -13.32 1 95.38 354 ARG B O 1
ATOM 7563 N N . TYR B 1 355 ? -19.141 -6.633 -13.984 1 95.12 355 TYR B N 1
ATOM 7564 C CA . TYR B 1 355 ? -18.328 -5.723 -13.172 1 95.12 355 TYR B CA 1
ATOM 7565 C C . TYR B 1 355 ? -18.469 -4.285 -13.656 1 95.12 355 TYR B C 1
ATOM 7567 O O . TYR B 1 355 ? -18.688 -3.373 -12.859 1 95.12 355 TYR B O 1
ATOM 7575 N N . GLU B 1 356 ? -18.469 -4.121 -14.906 1 94.5 356 GLU B N 1
ATOM 7576 C CA . GLU B 1 356 ? -18.594 -2.795 -15.508 1 94.5 356 GLU B CA 1
ATOM 7577 C C . GLU B 1 356 ? -19.922 -2.141 -15.141 1 94.5 356 GLU B C 1
ATOM 7579 O O . GLU B 1 356 ? -19.969 -0.942 -14.859 1 94.5 356 GLU B O 1
ATOM 7584 N N . ALA B 1 357 ? -20.891 -2.922 -15.156 1 96.56 357 ALA B N 1
ATOM 7585 C CA . ALA B 1 357 ? -22.219 -2.412 -14.836 1 96.56 357 ALA B CA 1
ATOM 7586 C C . ALA B 1 357 ? -22.297 -1.935 -13.391 1 96.56 357 ALA B C 1
ATOM 7588 O O . ALA B 1 357 ? -22.859 -0.878 -13.109 1 96.56 357 ALA B O 1
ATOM 7589 N N . VAL B 1 358 ? -21.734 -2.686 -12.539 1 97.75 358 VAL B N 1
ATOM 7590 C CA . VAL B 1 358 ? -21.734 -2.336 -11.117 1 97.75 358 VAL B CA 1
ATOM 7591 C C . VAL B 1 358 ? -20.922 -1.064 -10.898 1 97.75 358 VAL B C 1
ATOM 7593 O O . VAL B 1 358 ? -21.375 -0.144 -10.211 1 97.75 358 VAL B O 1
ATOM 7596 N N . ILE B 1 359 ? -19.75 -1.041 -11.5 1 96.5 359 ILE B N 1
ATOM 7597 C CA . ILE B 1 359 ? -18.875 0.112 -11.367 1 96.5 359 ILE B CA 1
ATOM 7598 C C . ILE B 1 359 ? -19.562 1.362 -11.898 1 96.5 359 ILE B C 1
ATOM 7600 O O . ILE B 1 359 ? -19.5 2.428 -11.273 1 96.5 359 ILE B O 1
ATOM 7604 N N . LYS B 1 360 ? -20.281 1.215 -12.953 1 96.44 360 LYS B N 1
ATOM 7605 C CA . LYS B 1 360 ? -21.016 2.332 -13.539 1 96.44 360 LYS B CA 1
ATOM 7606 C C . LYS B 1 360 ? -22.078 2.854 -12.586 1 96.44 360 LYS B C 1
ATOM 7608 O O . LYS B 1 360 ? -22.172 4.059 -12.344 1 96.44 360 LYS B O 1
ATOM 7613 N N . TYR B 1 361 ? -22.812 2.051 -12.062 1 97.75 361 TYR B N 1
ATOM 7614 C CA . TYR B 1 361 ? -23.891 2.436 -11.141 1 97.75 361 TYR B CA 1
ATOM 7615 C C . TYR B 1 361 ? -23.312 3.133 -9.914 1 97.75 361 TYR B C 1
ATOM 7617 O O . TYR B 1 361 ? -23.828 4.18 -9.492 1 97.75 361 TYR B O 1
ATOM 7625 N N . VAL B 1 362 ? -22.281 2.523 -9.312 1 98.12 362 VAL B N 1
ATOM 7626 C CA . VAL B 1 362 ? -21.703 3.072 -8.094 1 98.12 362 VAL B CA 1
ATOM 7627 C C . VAL B 1 362 ? -21.078 4.434 -8.383 1 98.12 362 VAL B C 1
ATOM 7629 O O . VAL B 1 362 ? -21.266 5.387 -7.629 1 98.12 362 VAL B O 1
ATOM 7632 N N . ARG B 1 363 ? -20.375 4.551 -9.469 1 96.62 363 ARG B N 1
ATOM 7633 C CA . ARG B 1 363 ? -19.656 5.77 -9.844 1 96.62 363 ARG B CA 1
ATOM 7634 C C . ARG B 1 363 ? -20.641 6.902 -10.156 1 96.62 363 ARG B C 1
ATOM 7636 O O . ARG B 1 363 ? -20.406 8.047 -9.773 1 96.62 363 ARG B O 1
ATOM 7643 N N . THR B 1 364 ? -21.75 6.602 -10.789 1 96.44 364 THR B N 1
ATOM 7644 C CA . THR B 1 364 ? -22.578 7.66 -11.359 1 96.44 364 THR B CA 1
ATOM 7645 C C . THR B 1 364 ? -23.766 7.973 -10.453 1 96.44 364 THR B C 1
ATOM 7647 O O . THR B 1 364 ? -24.328 9.062 -10.516 1 96.44 364 THR B O 1
ATOM 7650 N N . ILE B 1 365 ? -24.109 7.051 -9.633 1 97.56 365 ILE B N 1
ATOM 7651 C CA . ILE B 1 365 ? -25.344 7.266 -8.891 1 97.56 365 ILE B CA 1
ATOM 7652 C C . ILE B 1 365 ? -25.078 7.152 -7.391 1 97.56 365 ILE B C 1
ATOM 7654 O O . ILE B 1 365 ? -25.219 8.125 -6.648 1 97.56 365 ILE B O 1
ATOM 7658 N N . LEU B 1 366 ? -24.578 6.012 -6.977 1 97.81 366 LEU B N 1
ATOM 7659 C CA . LEU B 1 366 ? -24.562 5.688 -5.555 1 97.81 366 LEU B CA 1
ATOM 7660 C C . LEU B 1 366 ? -23.547 6.555 -4.812 1 97.81 366 LEU B C 1
ATOM 7662 O O . LEU B 1 366 ? -23.875 7.141 -3.775 1 97.81 366 LEU B O 1
ATOM 7666 N N . LEU B 1 367 ? -22.312 6.617 -5.324 1 97.5 367 LEU B N 1
ATOM 7667 C CA . LEU B 1 367 ? -21.25 7.391 -4.672 1 97.5 367 LEU B CA 1
ATOM 7668 C C . LEU B 1 367 ? -21.609 8.875 -4.652 1 97.5 367 LEU B C 1
ATOM 7670 O O . LEU B 1 367 ? -21.547 9.516 -3.6 1 97.5 367 LEU B O 1
ATOM 7674 N N . PRO B 1 368 ? -22.062 9.5 -5.754 1 96.12 368 PRO B N 1
ATOM 7675 C CA . PRO B 1 368 ? -22.469 10.906 -5.703 1 96.12 368 PRO B CA 1
ATOM 7676 C C . PRO B 1 368 ? -23.594 11.164 -4.707 1 96.12 368 PRO B C 1
ATOM 7678 O O . PRO B 1 368 ? -23.609 12.188 -4.027 1 96.12 368 PRO B O 1
ATOM 7681 N N . ASP B 1 369 ? -24.484 10.234 -4.605 1 97.44 369 ASP B N 1
ATOM 7682 C CA . ASP B 1 369 ? -25.625 10.406 -3.711 1 97.44 369 ASP B CA 1
ATOM 7683 C C . ASP B 1 369 ? -25.172 10.453 -2.254 1 97.44 369 ASP B C 1
ATOM 7685 O O . ASP B 1 369 ? -25.609 11.305 -1.487 1 97.44 369 ASP B O 1
ATOM 7689 N N . ILE B 1 370 ? -24.297 9.57 -1.92 1 97.94 370 ILE B N 1
ATOM 7690 C CA . ILE B 1 370 ? -23.875 9.531 -0.522 1 97.94 370 ILE B CA 1
ATOM 7691 C C . ILE B 1 370 ? -23.016 10.75 -0.211 1 97.94 370 ILE B C 1
ATOM 7693 O O . ILE B 1 370 ? -23.047 11.281 0.9 1 97.94 370 ILE B O 1
ATOM 7697 N N . LEU B 1 371 ? -22.25 11.156 -1.164 1 95.75 371 LEU B N 1
ATOM 7698 C CA . LEU B 1 371 ? -21.422 12.344 -0.974 1 95.75 371 LEU B CA 1
ATOM 7699 C C . LEU B 1 371 ? -22.281 13.594 -0.815 1 95.75 371 LEU B C 1
ATOM 7701 O O . LEU B 1 371 ? -21.953 14.484 -0.032 1 95.75 371 LEU B O 1
ATOM 7705 N N . ARG B 1 372 ? -23.344 13.625 -1.543 1 95.56 372 ARG B N 1
ATOM 7706 C CA . ARG B 1 372 ? -24.297 14.719 -1.385 1 95.56 372 ARG B CA 1
ATOM 7707 C C . ARG B 1 372 ? -24.875 14.742 0.026 1 95.56 372 ARG B C 1
ATOM 7709 O O . ARG B 1 372 ? -25 15.805 0.639 1 95.56 372 ARG B O 1
ATOM 7716 N N . LYS B 1 373 ? -25.203 13.648 0.472 1 97.12 373 LYS B N 1
ATOM 7717 C CA . LYS B 1 373 ? -25.734 13.547 1.825 1 97.12 373 LYS B CA 1
ATOM 7718 C C . LYS B 1 373 ? -24.703 13.969 2.861 1 97.12 373 LYS B C 1
ATOM 7720 O O . LYS B 1 373 ? -25.016 14.656 3.83 1 97.12 373 LYS B O 1
ATOM 7725 N N . ARG B 1 374 ? -23.516 13.531 2.639 1 95.5 374 ARG B N 1
ATOM 7726 C CA . ARG B 1 374 ? -22.438 13.93 3.545 1 95.5 374 ARG B CA 1
ATOM 7727 C C . ARG B 1 374 ? -22.234 15.438 3.512 1 95.5 374 ARG B C 1
ATOM 7729 O O . ARG B 1 374 ? -21.938 16.047 4.543 1 95.5 374 ARG B O 1
ATOM 7736 N N . GLY B 1 375 ? -22.328 15.977 2.352 1 92.44 375 GLY B N 1
ATOM 7737 C CA . GLY B 1 375 ? -22.25 17.422 2.211 1 92.44 375 GLY B CA 1
ATOM 7738 C C . GLY B 1 375 ? -23.328 18.156 2.99 1 92.44 375 GLY B C 1
ATOM 7739 O O . GLY B 1 375 ? -23.062 19.172 3.627 1 92.44 375 GLY B O 1
ATOM 7740 N N . LEU B 1 376 ? -24.484 17.641 2.947 1 93.31 376 LEU B N 1
ATOM 7741 C CA . LEU B 1 376 ? -25.578 18.219 3.705 1 93.31 376 LEU B CA 1
ATOM 7742 C C . LEU B 1 376 ? -25.281 18.219 5.199 1 93.31 376 LEU B C 1
ATOM 7744 O O . LEU B 1 376 ? -25.547 19.203 5.895 1 93.31 376 LEU B O 1
ATOM 7748 N N . PHE B 1 377 ? -24.734 17.188 5.641 1 94.38 377 PHE B N 1
ATOM 7749 C CA . PHE B 1 377 ? -24.344 17.078 7.043 1 94.38 377 PHE B CA 1
ATOM 7750 C C . PHE B 1 377 ? -23.281 18.109 7.395 1 94.38 377 PHE B C 1
ATOM 7752 O O . PHE B 1 377 ? -23.375 18.797 8.414 1 94.38 377 PHE B O 1
ATOM 7759 N N . SER B 1 378 ? -22.312 18.219 6.555 1 91.06 378 SER B N 1
ATOM 7760 C CA . SER B 1 378 ? -21.219 19.156 6.77 1 91.06 378 SER B CA 1
ATOM 7761 C C . SER B 1 378 ? -21.719 20.594 6.797 1 91.06 378 SER B C 1
ATOM 7763 O O . SER B 1 378 ? -21.25 21.406 7.59 1 91.06 378 SER B O 1
ATOM 7765 N N . ASN B 1 379 ? -22.625 20.891 5.953 1 87.62 379 ASN B N 1
ATOM 7766 C CA . ASN B 1 379 ? -23.234 22.219 5.91 1 87.62 379 ASN B CA 1
ATOM 7767 C C . ASN B 1 379 ? -23.922 22.547 7.227 1 87.62 379 ASN B C 1
ATOM 7769 O O . ASN B 1 379 ? -23.828 23.688 7.711 1 87.62 379 ASN B O 1
ATOM 7773 N N . GLU B 1 380 ? -24.578 21.578 7.699 1 88.62 380 GLU B N 1
ATOM 7774 C CA . GLU B 1 380 ? -25.266 21.797 8.977 1 88.62 380 GLU B CA 1
ATOM 7775 C C . GLU B 1 380 ? -24.25 22 10.102 1 88.62 380 GLU B C 1
ATOM 7777 O O . GLU B 1 380 ? -24.453 22.844 10.977 1 88.62 380 GLU B O 1
ATOM 7782 N N . GLN B 1 381 ? -23.203 21.312 10.008 1 87.06 381 GLN B N 1
ATOM 7783 C CA . GLN B 1 381 ? -22.156 21.453 11 1 87.06 381 GLN B CA 1
ATOM 7784 C C . GLN B 1 381 ? -21.5 22.828 10.922 1 87.06 381 GLN B C 1
ATOM 7786 O O . GLN B 1 381 ? -21.234 23.453 11.953 1 87.06 381 GLN B O 1
ATOM 7791 N N . ASN B 1 382 ? -21.297 23.234 9.734 1 81.75 382 ASN B N 1
ATOM 7792 C CA . ASN B 1 382 ? -20.688 24.531 9.516 1 81.75 382 ASN B CA 1
ATOM 7793 C C . ASN B 1 382 ? -21.594 25.672 9.977 1 81.75 382 ASN B C 1
ATOM 7795 O O . ASN B 1 382 ? -21.125 26.656 10.539 1 81.75 382 ASN B O 1
ATOM 7799 N N . ARG B 1 383 ? -22.797 25.562 9.75 1 78.94 383 ARG B N 1
ATOM 7800 C CA . ARG B 1 383 ? -23.781 26.547 10.203 1 78.94 383 ARG B CA 1
ATOM 7801 C C . ARG B 1 383 ? -23.75 26.672 11.727 1 78.94 383 ARG B C 1
ATOM 7803 O O . ARG B 1 383 ? -23.75 27.797 12.258 1 78.94 383 ARG B O 1
ATOM 7810 N N . GLU B 1 384 ? -23.672 25.578 12.281 1 78.5 384 GLU B N 1
ATOM 7811 C CA . GLU B 1 384 ? -23.609 25.578 13.734 1 78.5 384 GLU B CA 1
ATOM 7812 C C . GLU B 1 384 ? -22.312 26.219 14.242 1 78.5 384 GLU B C 1
ATOM 7814 O O . GLU B 1 384 ? -22.344 26.969 15.211 1 78.5 384 GLU B O 1
ATOM 7819 N N . LYS B 1 385 ? -21.344 26 13.586 1 75.88 385 LYS B N 1
ATOM 7820 C CA . LYS B 1 385 ? -20.047 26.562 13.961 1 75.88 385 LYS B CA 1
ATOM 7821 C C . LYS B 1 385 ? -20.016 28.062 13.766 1 75.88 385 LYS B C 1
ATOM 7823 O O . LYS B 1 385 ? -19.5 28.797 14.609 1 75.88 385 LYS B O 1
ATOM 7828 N N . LYS B 1 386 ? -20.547 28.484 12.695 1 69.88 386 LYS B N 1
ATOM 7829 C CA . LYS B 1 386 ? -20.625 29.906 12.406 1 69.88 386 LYS B CA 1
ATOM 7830 C C . LYS B 1 386 ? -21.453 30.641 13.469 1 69.88 386 LYS B C 1
ATOM 7832 O O . LYS B 1 386 ? -21.062 31.703 13.945 1 69.88 386 LYS B O 1
ATOM 7837 N N . GLN B 1 387 ? -22.531 30.016 13.75 1 72.88 387 GLN B N 1
ATOM 7838 C CA . GLN B 1 387 ? -23.391 30.609 14.758 1 72.88 387 GLN B CA 1
ATOM 7839 C C . GLN B 1 387 ? -22.688 30.688 16.109 1 72.88 387 GLN B C 1
ATOM 7841 O O . GLN B 1 387 ? -22.797 31.703 16.812 1 72.88 387 GLN B O 1
ATOM 7846 N N . ARG B 1 388 ? -21.984 29.812 16.391 1 70.38 388 ARG B N 1
ATOM 7847 C CA . ARG B 1 388 ? -21.234 29.797 17.641 1 70.38 388 ARG B CA 1
ATOM 7848 C C . ARG B 1 388 ? -20.141 30.844 17.641 1 70.38 388 ARG B C 1
ATOM 7850 O O . ARG B 1 388 ? -19.938 31.547 18.641 1 70.38 388 ARG B O 1
ATOM 7857 N N . LYS B 1 389 ? -19.547 30.953 16.547 1 65.25 389 LYS B N 1
ATOM 7858 C CA . LYS B 1 389 ? -18.5 31.953 16.391 1 65.25 389 LYS B CA 1
ATOM 7859 C C . LYS B 1 389 ? -19.062 33.375 16.531 1 65.25 389 LYS B C 1
ATOM 7861 O O . LYS B 1 389 ? -18.453 34.219 17.172 1 65.25 389 LYS B O 1
ATOM 7866 N N . LEU B 1 390 ? -20.141 33.531 15.938 1 64.38 390 LEU B N 1
ATOM 7867 C CA . LEU B 1 390 ? -20.812 34.812 16.016 1 64.38 390 LEU B CA 1
ATOM 7868 C C . LEU B 1 390 ? -21.188 35.156 17.453 1 64.38 390 LEU B C 1
ATOM 7870 O O . LEU B 1 390 ? -20.969 36.281 17.906 1 64.38 390 LEU B O 1
ATOM 7874 N N . ASN B 1 391 ? -21.656 34.188 18.078 1 67.44 391 ASN B N 1
ATOM 7875 C CA . ASN B 1 391 ? -22.031 34.406 19.469 1 67.44 391 ASN B CA 1
ATOM 7876 C C . ASN B 1 391 ? -20.812 34.688 20.344 1 67.44 391 ASN B C 1
ATOM 7878 O O . ASN B 1 391 ? -20.859 35.562 21.219 1 67.44 391 ASN B O 1
ATOM 7882 N N . GLU B 1 392 ? -19.75 34.156 20.031 1 64.62 392 GLU B N 1
ATOM 7883 C CA . GLU B 1 392 ? -18.516 34.375 20.766 1 64.62 392 GLU B CA 1
ATOM 7884 C C . GLU B 1 392 ? -17.938 35.75 20.484 1 64.62 392 GLU B C 1
ATOM 7886 O O . GLU B 1 392 ? -17.453 36.438 21.406 1 64.62 392 GLU B O 1
ATOM 7891 N N . GLN B 1 393 ? -17.953 36.094 19.312 1 60.38 393 GLN B N 1
ATOM 7892 C CA . GLN B 1 393 ? -17.516 37.438 18.938 1 60.38 393 GLN B CA 1
ATOM 7893 C C . GLN B 1 393 ? -18.328 38.5 19.656 1 60.38 393 GLN B C 1
ATOM 7895 O O . GLN B 1 393 ? -17.766 39.469 20.172 1 60.38 393 GLN B O 1
ATOM 7900 N N . LYS B 1 394 ? -19.578 38.344 19.656 1 61.16 394 LYS B N 1
ATOM 7901 C CA . LYS B 1 394 ? -20.469 39.281 20.344 1 61.16 394 LYS B CA 1
ATOM 7902 C C . LYS B 1 394 ? -20.109 39.375 21.812 1 61.16 394 LYS B C 1
ATOM 7904 O O . LYS B 1 394 ? -20.062 40.5 22.359 1 61.16 394 LYS B O 1
ATOM 7909 N N . ASN B 1 395 ? -19.797 38.344 22.297 1 63.78 395 ASN B N 1
ATOM 7910 C CA . ASN B 1 395 ? -19.469 38.312 23.719 1 63.78 395 ASN B CA 1
ATOM 7911 C C . ASN B 1 395 ? -18.125 39 24 1 63.78 395 ASN B C 1
ATOM 7913 O O . ASN B 1 395 ? -17.969 39.719 24.969 1 63.78 395 ASN B O 1
ATOM 7917 N N . THR B 1 396 ? -17.125 38.875 23.156 1 58.59 396 THR B N 1
ATOM 7918 C CA . THR B 1 396 ? -15.797 39.469 23.281 1 58.59 396 THR B CA 1
ATOM 7919 C C . THR B 1 396 ? -15.859 40.969 23.109 1 58.59 396 THR B C 1
ATOM 7921 O O . THR B 1 396 ? -15.195 41.719 23.844 1 58.59 396 THR B O 1
ATOM 7924 N N . GLU B 1 397 ? -16.5 41.375 22.172 1 55.97 397 GLU B N 1
ATOM 7925 C CA . GLU B 1 397 ? -16.688 42.812 21.938 1 55.97 397 GLU B CA 1
ATOM 7926 C C . GLU B 1 397 ? -17.344 43.5 23.156 1 55.97 397 GLU B C 1
ATOM 7928 O O . GLU B 1 397 ? -16.938 44.594 23.547 1 55.97 397 GLU B O 1
ATOM 7933 N N . ALA B 1 398 ? -18.219 42.781 23.656 1 59.16 398 ALA B N 1
ATOM 7934 C CA . ALA B 1 398 ? -18.906 43.312 24.828 1 59.16 398 ALA B CA 1
ATOM 7935 C C . ALA B 1 398 ? -17.953 43.469 26 1 59.16 398 ALA B C 1
ATOM 7937 O O . ALA B 1 398 ? -17.953 44.5 26.688 1 59.16 398 ALA B O 1
ATOM 7938 N N . LYS B 1 399 ? -17 42.688 26.109 1 59.66 399 LYS B N 1
ATOM 7939 C CA . LYS B 1 399 ? -16.031 42.719 27.203 1 59.66 399 LYS B CA 1
ATOM 7940 C C . LYS B 1 399 ? -14.977 43.812 26.984 1 59.66 399 LYS B C 1
ATOM 7942 O O . LYS B 1 399 ? -14.586 44.5 27.922 1 59.66 399 LYS B O 1
ATOM 7947 N N . PHE B 1 400 ? -14.438 44 25.875 1 58.56 400 PHE B N 1
ATOM 7948 C CA . PHE B 1 400 ? -13.445 45 25.531 1 58.56 400 PHE B CA 1
ATOM 7949 C C . PHE B 1 400 ? -14.008 46.406 25.719 1 58.56 400 PHE B C 1
ATOM 7951 O O . PHE B 1 400 ? -13.32 47.312 26.234 1 58.56 400 PHE B O 1
ATOM 7958 N N . ARG B 1 401 ? -15.172 46.656 25.281 1 58.5 401 ARG B N 1
ATOM 7959 C CA . ARG B 1 401 ? -15.844 47.938 25.5 1 58.5 401 ARG B CA 1
ATOM 7960 C C . ARG B 1 401 ? -15.875 48.281 26.984 1 58.5 401 ARG B C 1
ATOM 7962 O O . ARG B 1 401 ? -15.633 49.438 27.344 1 58.5 401 ARG B O 1
ATOM 7969 N N . GLU B 1 402 ? -16.031 47.25 27.625 1 63.16 402 GLU B N 1
ATOM 7970 C CA . GLU B 1 402 ? -16.094 47.469 29.062 1 63.16 402 GLU B CA 1
ATOM 7971 C C . GLU B 1 402 ? -14.719 47.844 29.625 1 63.16 402 GLU B C 1
ATOM 7973 O O . GLU B 1 402 ? -14.617 48.719 30.5 1 63.16 402 GLU B O 1
ATOM 7978 N N . ALA B 1 403 ? -13.508 47.438 29.078 1 59.97 403 ALA B N 1
ATOM 7979 C CA . ALA B 1 403 ? -12.141 47.719 29.531 1 59.97 403 ALA B CA 1
ATOM 7980 C C . ALA B 1 403 ? -11.703 49.125 29.141 1 59.97 403 ALA B C 1
ATOM 7982 O O . ALA B 1 403 ? -11.078 49.812 29.938 1 59.97 403 ALA B O 1
ATOM 7983 N N . VAL B 1 404 ? -11.852 49.625 28 1 59.78 404 VAL B N 1
ATOM 7984 C CA . VAL B 1 404 ? -11.516 50.969 27.531 1 59.78 404 VAL B CA 1
ATOM 7985 C C . VAL B 1 404 ? -12.234 52 28.375 1 59.78 404 VAL B C 1
ATOM 7987 O O . VAL B 1 404 ? -11.656 53.031 28.75 1 59.78 404 VAL B O 1
ATOM 7990 N N . ASP B 1 405 ? -13.477 51.688 28.625 1 62.28 405 ASP B N 1
ATOM 7991 C CA . ASP B 1 405 ? -14.258 52.625 29.453 1 62.28 405 ASP B CA 1
ATOM 7992 C C . ASP B 1 405 ? -13.656 52.75 30.844 1 62.28 405 ASP B C 1
ATOM 7994 O O . ASP B 1 405 ? -13.547 53.875 31.375 1 62.28 405 ASP B O 1
ATOM 7998 N N . THR B 1 406 ? -13.094 51.75 31.266 1 64.62 406 THR B N 1
ATOM 7999 C CA . THR B 1 406 ? -12.477 51.75 32.594 1 64.62 406 THR B CA 1
ATOM 8000 C C . THR B 1 406 ? -11.172 52.562 32.562 1 64.62 406 THR B C 1
ATOM 8002 O O . THR B 1 406 ? -10.922 53.375 33.438 1 64.62 406 THR B O 1
ATOM 8005 N N . PHE B 1 407 ? -10.242 52.531 31.578 1 66 407 PHE B N 1
ATOM 8006 C CA . PHE B 1 407 ? -8.984 53.25 31.375 1 66 407 PHE B CA 1
ATOM 8007 C C . PHE B 1 407 ? -9.219 54.75 31.281 1 66 407 PHE B C 1
ATOM 8009 O O . PHE B 1 407 ? -8.555 55.531 31.953 1 66 407 PHE B O 1
ATOM 8016 N N . ARG B 1 408 ? -9.992 55.094 30.422 1 70 408 ARG B N 1
ATOM 8017 C CA . ARG B 1 408 ? -10.336 56.5 30.203 1 70 408 ARG B CA 1
ATOM 8018 C C . ARG B 1 408 ? -10.758 57.188 31.5 1 70 408 ARG B C 1
ATOM 8020 O O . ARG B 1 408 ? -10.289 58.281 31.812 1 70 408 ARG B O 1
ATOM 8027 N N . ASN B 1 409 ? -11.547 56.438 32.219 1 69.44 409 ASN B N 1
ATOM 8028 C CA . ASN B 1 409 ? -12.055 57 33.469 1 69.44 409 ASN B CA 1
ATOM 8029 C C . ASN B 1 409 ? -10.945 57.156 34.5 1 69.44 409 ASN B C 1
ATOM 8031 O O . ASN B 1 409 ? -10.82 58.219 35.125 1 69.44 409 ASN B O 1
ATOM 8035 N N . ILE B 1 410 ? -10.031 56.281 34.531 1 67.75 410 ILE B N 1
ATOM 8036 C CA . ILE B 1 410 ? -8.992 56.281 35.562 1 67.75 410 ILE B CA 1
ATOM 8037 C C . ILE B 1 410 ? -7.957 57.344 35.25 1 67.75 410 ILE B C 1
ATOM 8039 O O . ILE B 1 410 ? -7.562 58.125 36.094 1 67.75 410 ILE B O 1
ATOM 8043 N N . VAL B 1 411 ? -7.449 57.562 34.062 1 70.5 411 VAL B N 1
ATOM 8044 C CA . VAL B 1 411 ? -6.434 58.5 33.625 1 70.5 411 VAL B CA 1
ATOM 8045 C C . VAL B 1 411 ? -6.965 59.938 33.781 1 70.5 411 VAL B C 1
ATOM 8047 O O . VAL B 1 411 ? -6.258 60.812 34.281 1 70.5 411 VAL B O 1
ATOM 8050 N N . SER B 1 412 ? -8.148 60.125 33.312 1 73.5 412 SER B N 1
ATOM 8051 C CA . SER B 1 412 ? -8.742 61.469 33.406 1 73.5 412 SER B CA 1
ATOM 8052 C C . SER B 1 412 ? -8.852 61.938 34.844 1 73.5 412 SER B C 1
ATOM 8054 O O . SER B 1 412 ? -8.555 63.094 35.156 1 73.5 412 SER B O 1
ATOM 8056 N N . GLU B 1 413 ? -9.25 61 35.625 1 71.88 413 GLU B N 1
ATOM 8057 C CA . GLU B 1 413 ? -9.398 61.344 37.062 1 71.88 413 GLU B CA 1
ATOM 8058 C C . GLU B 1 413 ? -8.055 61.656 37.688 1 71.88 413 GLU B C 1
ATOM 8060 O O . GLU B 1 413 ? -7.926 62.656 38.406 1 71.88 413 GLU B O 1
ATOM 8065 N N . ASN B 1 414 ? -7.062 60.844 37.438 1 70.12 414 ASN B N 1
ATOM 8066 C CA . ASN B 1 414 ? -5.742 61 38.031 1 70.12 414 ASN B CA 1
ATOM 8067 C C . ASN B 1 414 ? -5.062 62.281 37.562 1 70.12 414 ASN B C 1
ATOM 8069 O O . ASN B 1 414 ? -4.469 63.031 38.344 1 70.12 414 ASN B O 1
ATOM 8073 N N . ALA B 1 415 ? -5.055 62.625 36.312 1 74.69 415 ALA B N 1
ATOM 8074 C CA . ALA B 1 415 ? -4.477 63.844 35.75 1 74.69 415 ALA B CA 1
ATOM 8075 C C . ALA B 1 415 ? -5.168 65.062 36.312 1 74.69 415 ALA B C 1
ATOM 8077 O O . ALA B 1 415 ? -4.508 66.062 36.656 1 74.69 415 ALA B O 1
ATOM 8078 N N . ALA B 1 416 ? -6.477 65.062 36.406 1 73.44 416 ALA B N 1
ATOM 8079 C CA . ALA B 1 416 ? -7.242 66.188 36.906 1 73.44 416 ALA B CA 1
ATOM 8080 C C . ALA B 1 416 ? -6.895 66.5 38.375 1 73.44 416 ALA B C 1
ATOM 8082 O O . ALA B 1 416 ? -6.773 67.625 38.75 1 73.44 416 ALA B O 1
ATOM 8083 N N . GLU B 1 417 ? -6.781 65.438 39.094 1 72.06 417 GLU B N 1
ATOM 8084 C CA . GLU B 1 417 ? -6.41 65.625 40.469 1 72.06 417 GLU B CA 1
ATOM 8085 C C . GLU B 1 417 ? -5.047 66.25 40.625 1 72.06 417 GLU B C 1
ATOM 8087 O O . GLU B 1 417 ? -4.867 67.188 41.438 1 72.06 417 GLU B O 1
ATOM 8092 N N . SER B 1 418 ? -4.082 65.938 39.812 1 69 418 SER B N 1
ATOM 8093 C CA . SER B 1 418 ? -2.727 66.5 39.875 1 69 418 SER B CA 1
ATOM 8094 C C . SER B 1 418 ? -2.682 67.938 39.344 1 69 418 SER B C 1
ATOM 8096 O O . SER B 1 418 ? -1.961 68.75 39.875 1 69 418 SER B O 1
ATOM 8098 N N . ILE B 1 419 ? -3.408 68.188 38.344 1 75.75 419 ILE B N 1
ATOM 8099 C CA . ILE B 1 419 ? -3.447 69.562 37.75 1 75.75 419 ILE B CA 1
ATOM 8100 C C . ILE B 1 419 ? -4.148 70.5 38.719 1 75.75 419 ILE B C 1
ATOM 8102 O O . ILE B 1 419 ? -3.754 71.625 38.844 1 75.75 419 ILE B O 1
ATOM 8106 N N . GLY B 1 420 ? -5.188 70 39.375 1 69.5 420 GLY B N 1
ATOM 8107 C CA . GLY B 1 420 ? -5.895 70.812 40.344 1 69.5 420 GLY B CA 1
ATOM 8108 C C . GLY B 1 420 ? -5.012 71.25 41.5 1 69.5 420 GLY B C 1
ATOM 8109 O O . GLY B 1 420 ? -5.238 72.312 42.062 1 69.5 420 GLY B O 1
ATOM 8110 N N . ARG B 1 421 ? -3.992 70.5 41.781 1 63.72 421 ARG B N 1
ATOM 8111 C CA . ARG B 1 421 ? -3.094 70.875 42.875 1 63.72 421 ARG B CA 1
ATOM 8112 C C . ARG B 1 421 ? -2.047 71.875 42.438 1 63.72 421 ARG B C 1
ATOM 8114 O O . ARG B 1 421 ? -1.323 72.438 43.281 1 63.72 421 ARG B O 1
ATOM 8121 N N . LEU B 1 422 ? -1.951 72.188 41.188 1 63.81 422 LEU B N 1
ATOM 8122 C CA . LEU B 1 422 ? -0.927 73.062 40.688 1 63.81 422 LEU B CA 1
ATOM 8123 C C . LEU B 1 422 ? -1.346 74.562 40.844 1 63.81 422 LEU B C 1
ATOM 8125 O O . LEU B 1 422 ? -2.539 74.875 40.812 1 63.81 422 LEU B O 1
ATOM 8129 N N . ALA B 1 423 ? -0.265 75.438 41.125 1 55.34 423 ALA B N 1
ATOM 8130 C CA . ALA B 1 423 ? -0.453 76.875 41.281 1 55.34 423 ALA B CA 1
ATOM 8131 C C . ALA B 1 423 ? -0.983 77.5 40 1 55.34 423 ALA B C 1
ATOM 8133 O O . ALA B 1 423 ? -0.715 77 38.906 1 55.34 423 ALA B O 1
ATOM 8134 N N . PRO B 1 424 ? -2.016 78.438 40.031 1 53.94 424 PRO B N 1
ATOM 8135 C CA . PRO B 1 424 ? -2.633 79.125 38.875 1 53.94 424 PRO B CA 1
ATOM 8136 C C . PRO B 1 424 ? -1.62 79.5 37.812 1 53.94 424 PRO B C 1
ATOM 8138 O O . PRO B 1 424 ? -1.959 79.562 36.625 1 53.94 424 PRO B O 1
ATOM 8141 N N . ASP B 1 425 ? -0.388 79.812 38.125 1 56.16 425 ASP B N 1
ATOM 8142 C CA . ASP B 1 425 ? 0.615 80.25 37.188 1 56.16 425 ASP B CA 1
ATOM 8143 C C . ASP B 1 425 ? 1.446 79.125 36.625 1 56.16 425 ASP B C 1
ATOM 8145 O O . ASP B 1 425 ? 2.557 79.312 36.156 1 56.16 425 ASP B O 1
ATOM 8149 N N . SER B 1 426 ? 0.954 77.938 36.688 1 61.16 426 SER B N 1
ATOM 8150 C CA . SER B 1 426 ? 1.797 76.812 36.312 1 61.16 426 SER B CA 1
ATOM 8151 C C . SER B 1 426 ? 1.981 76.812 34.781 1 61.16 426 SER B C 1
ATOM 8153 O O . SER B 1 426 ? 1.069 77.188 34.031 1 61.16 426 SER B O 1
ATOM 8155 N N . SER B 1 427 ? 3.314 76.562 34.344 1 68.44 427 SER B N 1
ATOM 8156 C CA . SER B 1 427 ? 3.705 76.562 32.938 1 68.44 427 SER B CA 1
ATOM 8157 C C . SER B 1 427 ? 3.062 75.438 32.188 1 68.44 427 SER B C 1
ATOM 8159 O O . SER B 1 427 ? 2.662 74.438 32.781 1 68.44 427 SER B O 1
ATOM 8161 N N . ARG B 1 428 ? 2.801 75.625 30.891 1 71.56 428 ARG B N 1
ATOM 8162 C CA . ARG B 1 428 ? 2.297 74.562 29.969 1 71.56 428 ARG B CA 1
ATOM 8163 C C . ARG B 1 428 ? 3.133 73.312 30.047 1 71.56 428 ARG B C 1
ATOM 8165 O O . ARG B 1 428 ? 2.594 72.188 29.984 1 71.56 428 ARG B O 1
ATOM 8172 N N . GLU B 1 429 ? 4.363 73.438 30.234 1 70 429 GLU B N 1
ATOM 8173 C CA . GLU B 1 429 ? 5.289 72.312 30.281 1 70 429 GLU B CA 1
ATOM 8174 C C . GLU B 1 429 ? 5.027 71.438 31.5 1 70 429 GLU B C 1
ATOM 8176 O O . GLU B 1 429 ? 5.109 70.25 31.422 1 70 429 GLU B O 1
ATOM 8181 N N . THR B 1 430 ? 4.738 72.062 32.438 1 72.5 430 THR B N 1
ATOM 8182 C CA . THR B 1 430 ? 4.457 71.312 33.688 1 72.5 430 THR B CA 1
ATOM 8183 C C . THR B 1 430 ? 3.164 70.5 33.562 1 72.5 430 THR B C 1
ATOM 8185 O O . THR B 1 430 ? 3.088 69.375 34 1 72.5 430 THR B O 1
ATOM 8188 N N . ILE B 1 431 ? 2.191 71.125 32.969 1 75.5 431 ILE B N 1
ATOM 8189 C CA . ILE B 1 431 ? 0.915 70.5 32.781 1 75.5 431 ILE B CA 1
ATOM 8190 C C . ILE B 1 431 ? 1.108 69.25 31.859 1 75.5 431 ILE B C 1
ATOM 8192 O O . ILE B 1 431 ? 0.586 68.188 32.125 1 75.5 431 ILE B O 1
ATOM 8196 N N . GLU B 1 432 ? 1.9 69.5 30.828 1 74.19 432 GLU B N 1
ATOM 8197 C CA . GLU B 1 432 ? 2.209 68.438 29.891 1 74.19 432 GLU B CA 1
ATOM 8198 C C . GLU B 1 432 ? 2.883 67.25 30.609 1 74.19 432 GLU B C 1
ATOM 8200 O O . GLU B 1 432 ? 2.562 66.062 30.344 1 74.19 432 GLU B O 1
ATOM 8205 N N . GLN B 1 433 ? 3.729 67.562 31.391 1 71.62 433 GLN B N 1
ATOM 8206 C CA . GLN B 1 433 ? 4.453 66.5 32.125 1 71.62 433 GLN B CA 1
ATOM 8207 C C . GLN B 1 433 ? 3.521 65.75 33.062 1 71.62 433 GLN B C 1
ATOM 8209 O O . GLN B 1 433 ? 3.654 64.562 33.219 1 71.62 433 GLN B O 1
ATOM 8214 N N . ILE B 1 434 ? 2.613 66.375 33.594 1 72 434 ILE B N 1
ATOM 8215 C CA . ILE B 1 434 ? 1.682 65.75 34.531 1 72 434 ILE B CA 1
ATOM 8216 C C . ILE B 1 434 ? 0.797 64.75 33.781 1 72 434 ILE B C 1
ATOM 8218 O O . ILE B 1 434 ? 0.581 63.625 34.25 1 72 434 ILE B O 1
ATOM 8222 N N . ILE B 1 435 ? 0.346 65.188 32.719 1 75.19 435 ILE B N 1
ATOM 8223 C CA . ILE B 1 435 ? -0.529 64.375 31.906 1 75.19 435 ILE B CA 1
ATOM 8224 C C . ILE B 1 435 ? 0.257 63.156 31.391 1 75.19 435 ILE B C 1
ATOM 8226 O O . ILE B 1 435 ? -0.222 62 31.438 1 75.19 435 ILE B O 1
ATOM 8230 N N . SER B 1 436 ? 1.469 63.406 30.891 1 71 436 SER B N 1
ATOM 8231 C CA . SER B 1 436 ? 2.35 62.344 30.406 1 71 436 SER B CA 1
ATOM 8232 C C . SER B 1 436 ? 2.613 61.312 31.5 1 71 436 SER B C 1
ATOM 8234 O O . SER B 1 436 ? 2.58 60.125 31.25 1 71 436 SER B O 1
ATOM 8236 N N . ASP B 1 437 ? 2.834 61.781 32.594 1 66.25 437 ASP B N 1
ATOM 8237 C CA . ASP B 1 437 ? 3.094 60.906 33.75 1 66.25 437 ASP B CA 1
ATOM 8238 C C . ASP B 1 437 ? 1.849 60.094 34.125 1 66.25 437 ASP B C 1
ATOM 8240 O O . ASP B 1 437 ? 1.945 58.906 34.469 1 66.25 437 ASP B O 1
ATOM 8244 N N . ALA B 1 438 ? 0.669 60.719 34.062 1 67.81 438 ALA B N 1
ATOM 8245 C CA . ALA B 1 438 ? -0.582 60.062 34.375 1 67.81 438 ALA B CA 1
ATOM 8246 C C . ALA B 1 438 ? -0.852 58.906 33.406 1 67.81 438 ALA B C 1
ATOM 8248 O O . ALA B 1 438 ? -1.29 57.844 33.812 1 67.81 438 ALA B O 1
ATOM 8249 N N . ILE B 1 439 ? -0.576 59.156 32.219 1 68.31 439 ILE B N 1
ATOM 8250 C CA . ILE B 1 439 ? -0.746 58.156 31.188 1 68.31 439 ILE B CA 1
ATOM 8251 C C . ILE B 1 439 ? 0.231 57 31.406 1 68.31 439 ILE B C 1
ATOM 8253 O O . ILE B 1 439 ? -0.16 55.844 31.375 1 68.31 439 ILE B O 1
ATOM 8257 N N . ASN B 1 440 ? 1.383 57.375 31.672 1 61.19 440 ASN B N 1
ATOM 8258 C CA . ASN B 1 440 ? 2.41 56.344 31.906 1 61.19 440 ASN B CA 1
ATOM 8259 C C . ASN B 1 440 ? 2.078 55.5 33.125 1 61.19 440 ASN B C 1
ATOM 8261 O O . ASN B 1 440 ? 2.236 54.25 33.062 1 61.19 440 ASN B O 1
ATOM 8265 N N . ASN B 1 441 ? 1.574 56.062 34.062 1 57.94 441 ASN B N 1
ATOM 8266 C CA . ASN B 1 441 ? 1.337 55.406 35.312 1 57.94 441 ASN B CA 1
ATOM 8267 C C . ASN B 1 441 ? 0.116 54.469 35.25 1 57.94 441 ASN B C 1
ATOM 8269 O O . ASN B 1 441 ? -0.02 53.562 36.062 1 57.94 441 ASN B O 1
ATOM 8273 N N . ASN B 1 442 ? -0.91 54.75 34.281 1 57.16 442 ASN B N 1
ATOM 8274 C CA . ASN B 1 442 ? -2.146 54 34.25 1 57.16 442 ASN B CA 1
ATOM 8275 C C . ASN B 1 442 ? -2.219 53.125 32.969 1 57.16 442 ASN B C 1
ATOM 8277 O O . ASN B 1 442 ? -3.295 52.656 32.594 1 57.16 442 ASN B O 1
ATOM 8281 N N . ALA B 1 443 ? -1.129 53.094 32.375 1 57.91 443 ALA B N 1
ATOM 8282 C CA . ALA B 1 443 ? -1.021 52.312 31.156 1 57.91 443 ALA B CA 1
ATOM 8283 C C . ALA B 1 443 ? -1.413 50.875 31.375 1 57.91 443 ALA B C 1
ATOM 8285 O O . ALA B 1 443 ? -1.897 50.188 30.453 1 57.91 443 ALA B O 1
ATOM 8286 N N . ASN B 1 444 ? -1.412 50.406 32.562 1 51.38 444 ASN B N 1
ATOM 8287 C CA . ASN B 1 444 ? -1.77 49.031 32.938 1 51.38 444 ASN B CA 1
ATOM 8288 C C . ASN B 1 444 ? -3.26 48.75 32.75 1 51.38 444 ASN B C 1
ATOM 8290 O O . ASN B 1 444 ? -3.668 47.625 32.5 1 51.38 444 ASN B O 1
ATOM 8294 N N . ALA B 1 445 ? -4.105 49.812 32.938 1 51.47 445 ALA B N 1
ATOM 8295 C CA . ALA B 1 445 ? -5.547 49.688 32.75 1 51.47 445 ALA B CA 1
ATOM 8296 C C . ALA B 1 445 ? -5.883 49.25 31.312 1 51.47 445 ALA B C 1
ATOM 8298 O O . ALA B 1 445 ? -6.934 48.656 31.062 1 51.47 445 ALA B O 1
ATOM 8299 N N . LEU B 1 446 ? -4.934 49.656 30.453 1 49.97 446 LEU B N 1
ATOM 8300 C CA . LEU B 1 446 ? -5.078 49.281 29.047 1 49.97 446 LEU B CA 1
ATOM 8301 C C . LEU B 1 446 ? -4.352 47.969 28.75 1 49.97 446 LEU B C 1
ATOM 8303 O O . LEU B 1 446 ? -4.336 47.5 27.609 1 49.97 446 LEU B O 1
ATOM 8307 N N . GLY B 1 447 ? -4.02 47.312 29.797 1 45.94 447 GLY B N 1
ATOM 8308 C CA . GLY B 1 447 ? -3.254 46.094 29.656 1 45.94 447 GLY B CA 1
ATOM 8309 C C . GLY B 1 447 ? -1.801 46.344 29.297 1 45.94 447 GLY B C 1
ATOM 8310 O O . GLY B 1 447 ? -1.13 45.438 28.781 1 45.94 447 GLY B O 1
ATOM 8311 N N . LEU B 1 448 ? -1.466 47.688 29.312 1 41.69 448 LEU B N 1
ATOM 8312 C CA . LEU B 1 448 ? -0.095 48.062 28.984 1 41.69 448 LEU B CA 1
ATOM 8313 C C . LEU B 1 448 ? 0.771 48.094 30.234 1 41.69 448 LEU B C 1
ATOM 8315 O O . LEU B 1 448 ? 0.27 48.375 31.328 1 41.69 448 LEU B O 1
ATOM 8319 N N . LYS B 1 449 ? 1.9 47.469 30.219 1 35.78 449 LYS B N 1
ATOM 8320 C CA . LYS B 1 449 ? 2.822 47.531 31.344 1 35.78 449 LYS B CA 1
ATOM 8321 C C . LYS B 1 449 ? 3.229 48.969 31.625 1 35.78 449 LYS B C 1
ATOM 8323 O O . LYS B 1 449 ? 3.5 49.75 30.703 1 35.78 449 LYS B O 1
ATOM 8328 N N . THR B 1 450 ? 2.816 49.5 32.781 1 37.25 450 THR B N 1
ATOM 8329 C CA . THR B 1 450 ? 3.42 50.75 33.219 1 37.25 450 THR B CA 1
ATOM 8330 C C . THR B 1 450 ? 4.945 50.656 33.188 1 37.25 450 THR B C 1
ATOM 8332 O O . THR B 1 450 ? 5.512 49.562 33.312 1 37.25 450 THR B O 1
ATOM 8335 N N . VAL B 1 451 ? 5.504 51.531 32.656 1 32.66 451 VAL B N 1
ATOM 8336 C CA . VAL B 1 451 ? 6.957 51.5 32.75 1 32.66 451 VAL B CA 1
ATOM 8337 C C . VAL B 1 451 ? 7.363 51.25 34.188 1 32.66 451 VAL B C 1
ATOM 8339 O O . VAL B 1 451 ? 7.137 52.094 35.062 1 32.66 451 VAL B O 1
ATOM 8342 N N . VAL B 1 452 ? 6.562 50.156 34.906 1 31.14 452 VAL B N 1
ATOM 8343 C CA . VAL B 1 452 ? 7 49.844 36.281 1 31.14 452 VAL B CA 1
ATOM 8344 C C . VAL B 1 452 ? 8.508 49.625 36.281 1 31.14 452 VAL B C 1
ATOM 8346 O O . VAL B 1 452 ? 9.102 49.281 35.25 1 31.14 452 VAL B O 1
ATOM 8349 N N . ASP B 1 453 ? 8.898 49.906 37.562 1 30.05 453 ASP B N 1
ATOM 8350 C CA . ASP B 1 453 ? 10.125 49.281 38.062 1 30.05 453 ASP B CA 1
ATOM 8351 C C . ASP B 1 453 ? 10.023 47.781 38.094 1 30.05 453 ASP B C 1
ATOM 8353 O O . ASP B 1 453 ? 8.93 47.219 38.062 1 30.05 453 ASP B O 1
ATOM 8357 N N . SER B 1 454 ? 10.812 46.688 38.438 1 30.69 454 SER B N 1
ATOM 8358 C CA . SER B 1 454 ? 11.344 45.344 38.312 1 30.69 454 SER B CA 1
ATOM 8359 C C . SER B 1 454 ? 10.484 44.344 39.062 1 30.69 454 SER B C 1
ATOM 8361 O O . SER B 1 454 ? 10.461 43.156 38.719 1 30.69 454 SER B O 1
ATOM 8363 N N . GLN B 1 455 ? 9.633 44.312 40.344 1 31.02 455 GLN B N 1
ATOM 8364 C CA . GLN B 1 455 ? 9.758 43.156 41.188 1 31.02 455 GLN B CA 1
ATOM 8365 C C . GLN B 1 455 ? 8.609 42.188 40.969 1 31.02 455 GLN B C 1
ATOM 8367 O O . GLN B 1 455 ? 8.711 41 41.312 1 31.02 455 GLN B O 1
ATOM 8372 N N . LYS B 1 456 ? 7.117 42.219 41.188 1 38.09 456 LYS B N 1
ATOM 8373 C CA . LYS B 1 456 ? 6.301 41.125 41.688 1 38.09 456 LYS B CA 1
ATOM 8374 C C . LYS B 1 456 ? 5.832 40.219 40.531 1 38.09 456 LYS B C 1
ATOM 8376 O O . LYS B 1 456 ? 5.145 40.688 39.625 1 38.09 456 LYS B O 1
ATOM 8381 N N . LYS B 1 457 ? 6.16 38.844 40.312 1 44.84 457 LYS B N 1
ATOM 8382 C CA . LYS B 1 457 ? 6.293 37.812 39.281 1 44.84 457 LYS B CA 1
ATOM 8383 C C . LYS B 1 457 ? 5.172 36.781 39.375 1 44.84 457 LYS B C 1
ATOM 8385 O O . LYS B 1 457 ? 4.902 36.25 40.469 1 44.84 457 LYS B O 1
ATOM 8390 N N . LYS B 1 458 ? 3.928 36.656 38.594 1 53.47 458 LYS B N 1
ATOM 8391 C CA . LYS B 1 458 ? 3.051 35.5 38.531 1 53.47 458 LYS B CA 1
ATOM 8392 C C . LYS B 1 458 ? 3.545 34.5 37.5 1 53.47 458 LYS B C 1
ATOM 8394 O O . LYS B 1 458 ? 4.109 34.875 36.469 1 53.47 458 LYS B O 1
ATOM 8399 N N . ILE B 1 459 ? 2.996 32.906 37.812 1 61 459 ILE B N 1
ATOM 8400 C CA . ILE B 1 459 ? 3.611 31.891 36.969 1 61 459 ILE B CA 1
ATOM 8401 C C . ILE B 1 459 ? 2.527 31.094 36.25 1 61 459 ILE B C 1
ATOM 8403 O O . ILE B 1 459 ? 1.584 30.609 36.875 1 61 459 ILE B O 1
ATOM 8407 N N . LEU B 1 460 ? 2.48 30.875 34.906 1 67 460 LEU B N 1
ATOM 8408 C CA . LEU B 1 460 ? 1.676 29.984 34.094 1 67 460 LEU B CA 1
ATOM 8409 C C . LEU B 1 460 ? 2.475 28.75 33.688 1 67 460 LEU B C 1
ATOM 8411 O O . LEU B 1 460 ? 3.594 28.859 33.188 1 67 460 LEU B O 1
ATOM 8415 N N . ILE B 1 461 ? 1.701 27.5 33.844 1 75.31 461 ILE B N 1
ATOM 8416 C CA . ILE B 1 461 ? 2.297 26.297 33.281 1 75.31 461 ILE B CA 1
ATOM 8417 C C . ILE B 1 461 ? 1.552 25.891 32 1 75.31 461 ILE B C 1
ATOM 8419 O O . ILE B 1 461 ? 0.408 25.438 32.062 1 75.31 461 ILE B O 1
ATOM 8423 N N . SER B 1 462 ? 2.139 26.125 30.828 1 73.12 462 SER B N 1
ATOM 8424 C CA . SER B 1 462 ? 1.625 25.781 29.516 1 73.12 462 SER B CA 1
ATOM 8425 C C . SER B 1 462 ? 2.16 24.422 29.047 1 73.12 462 SER B C 1
ATOM 8427 O O . SER B 1 462 ? 3.373 24.203 29.031 1 73.12 462 SER B O 1
ATOM 8429 N N . HIS B 1 463 ? 1.235 23.484 28.703 1 73.75 463 HIS B N 1
ATOM 8430 C CA . HIS B 1 463 ? 1.624 22.109 28.344 1 73.75 463 HIS B CA 1
ATOM 8431 C C . HIS B 1 463 ? 0.636 21.5 27.375 1 73.75 463 HIS B C 1
ATOM 8433 O O . HIS B 1 463 ? -0.511 21.938 27.266 1 73.75 463 HIS B O 1
ATOM 8439 N N . ALA B 1 464 ? 1.063 20.484 26.562 1 76 464 ALA B N 1
ATOM 8440 C CA . ALA B 1 464 ? 0.176 19.594 25.828 1 76 464 ALA B CA 1
ATOM 8441 C C . ALA B 1 464 ? -0.51 18.609 26.766 1 76 464 ALA B C 1
ATOM 8443 O O . ALA B 1 464 ? 0.095 18.141 27.734 1 76 464 ALA B O 1
ATOM 8444 N N . SER B 1 465 ? -1.75 18.266 26.562 1 73.31 465 SER B N 1
ATOM 8445 C CA . SER B 1 465 ? -2.523 17.391 27.438 1 73.31 465 SER B CA 1
ATOM 8446 C C . SER B 1 465 ? -1.791 16.078 27.719 1 73.31 465 SER B C 1
ATOM 8448 O O . SER B 1 465 ? -1.898 15.516 28.797 1 73.31 465 SER B O 1
ATOM 8450 N N . LYS B 1 466 ? -1.021 15.555 26.812 1 74.62 466 LYS B N 1
ATOM 8451 C CA . LYS B 1 466 ? -0.273 14.312 26.938 1 74.62 466 LYS B CA 1
ATOM 8452 C C . LYS B 1 466 ? 0.944 14.484 27.828 1 74.62 466 LYS B C 1
ATOM 8454 O O . LYS B 1 466 ? 1.541 13.5 28.281 1 74.62 466 LYS B O 1
ATOM 8459 N N . ASP B 1 467 ? 1.29 15.688 28.219 1 65.94 467 ASP B N 1
ATOM 8460 C CA . ASP B 1 467 ? 2.465 15.953 29.031 1 65.94 467 ASP B CA 1
ATOM 8461 C C . ASP B 1 467 ? 2.064 16.344 30.453 1 65.94 467 ASP B C 1
ATOM 8463 O O . ASP B 1 467 ? 2.826 17.016 31.156 1 65.94 467 ASP B O 1
ATOM 8467 N N . LYS B 1 468 ? 0.981 15.914 30.828 1 75.75 468 LYS B N 1
ATOM 8468 C CA . LYS B 1 468 ? 0.433 16.266 32.125 1 75.75 468 LYS B CA 1
ATOM 8469 C C . LYS B 1 468 ? 1.344 15.797 33.25 1 75.75 468 LYS B C 1
ATOM 8471 O O . LYS B 1 468 ? 1.486 16.469 34.281 1 75.75 468 LYS B O 1
ATOM 8476 N N . ALA B 1 469 ? 2.006 14.633 33 1 71.94 469 ALA B N 1
ATOM 8477 C CA . ALA B 1 469 ? 2.826 14.062 34.062 1 71.94 469 ALA B CA 1
ATOM 8478 C C . ALA B 1 469 ? 3.945 15.016 34.469 1 71.94 469 ALA B C 1
ATOM 8480 O O . ALA B 1 469 ? 4.176 15.242 35.656 1 71.94 469 ALA B O 1
ATOM 8481 N N . LEU B 1 470 ? 4.609 15.602 33.531 1 67.75 470 LEU B N 1
ATOM 8482 C CA . LEU B 1 470 ? 5.656 16.562 33.844 1 67.75 470 LEU B CA 1
ATOM 8483 C C . LEU B 1 470 ? 5.059 17.875 34.344 1 67.75 470 LEU B C 1
ATOM 8485 O O . LEU B 1 470 ? 5.594 18.5 35.25 1 67.75 470 LEU B O 1
ATOM 8489 N N . ALA B 1 471 ? 4.059 18.234 33.812 1 73.31 471 ALA B N 1
ATOM 8490 C CA . ALA B 1 471 ? 3.43 19.469 34.281 1 73.31 471 ALA B CA 1
ATOM 8491 C C . ALA B 1 471 ? 2.982 19.359 35.719 1 73.31 471 ALA B C 1
ATOM 8493 O O . ALA B 1 471 ? 3.125 20.297 36.5 1 73.31 471 ALA B O 1
ATOM 8494 N N . ASP B 1 472 ? 2.482 18.203 36 1 73.5 472 ASP B N 1
ATOM 8495 C CA . ASP B 1 472 ? 2.09 17.953 37.406 1 73.5 472 ASP B CA 1
ATOM 8496 C C . ASP B 1 472 ? 3.295 18.031 38.344 1 73.5 472 ASP B C 1
ATOM 8498 O O . ASP B 1 472 ? 3.188 18.562 39.438 1 73.5 472 ASP B O 1
ATOM 8502 N N . LEU B 1 473 ? 4.457 17.531 37.844 1 68.12 473 LEU B N 1
ATOM 8503 C CA . LEU B 1 473 ? 5.691 17.609 38.625 1 68.12 473 LEU B CA 1
ATOM 8504 C C . LEU B 1 473 ? 6.117 19.062 38.844 1 68.12 473 LEU B C 1
ATOM 8506 O O . LEU B 1 473 ? 6.535 19.438 39.938 1 68.12 473 LEU B O 1
ATOM 8510 N N . ILE B 1 474 ? 6.082 19.797 37.906 1 67.5 474 ILE B N 1
ATOM 8511 C CA . ILE B 1 474 ? 6.445 21.203 38 1 67.5 474 ILE B CA 1
ATOM 8512 C C . ILE B 1 474 ? 5.488 21.922 38.938 1 67.5 474 ILE B C 1
ATOM 8514 O O . ILE B 1 474 ? 5.922 22.734 39.781 1 67.5 474 ILE B O 1
ATOM 8518 N N . TYR B 1 475 ? 4.355 21.562 38.812 1 71.5 475 TYR B N 1
ATOM 8519 C CA . TYR B 1 475 ? 3.354 22.141 39.719 1 71.5 475 TYR B CA 1
ATOM 8520 C C . TYR B 1 475 ? 3.662 21.812 41.156 1 71.5 475 TYR B C 1
ATOM 8522 O O . TYR B 1 475 ? 3.656 22.703 42.031 1 71.5 475 TYR B O 1
ATOM 8530 N N . SER B 1 476 ? 3.82 20.562 41.406 1 69.62 476 SER B N 1
ATOM 8531 C CA . SER B 1 476 ? 4.125 20.125 42.781 1 69.62 476 SER B CA 1
ATOM 8532 C C . SER B 1 476 ? 5.383 20.797 43.312 1 69.62 476 SER B C 1
ATOM 8534 O O . SER B 1 476 ? 5.453 21.156 44.469 1 69.62 476 SER B O 1
ATOM 8536 N N . PHE B 1 477 ? 6.312 21.016 42.344 1 63.38 477 PHE B N 1
ATOM 8537 C CA . PHE B 1 477 ? 7.547 21.688 42.719 1 63.38 477 PHE B CA 1
ATOM 8538 C C . PHE B 1 477 ? 7.277 23.141 43.094 1 63.38 477 PHE B C 1
ATOM 8540 O O . PHE B 1 477 ? 7.832 23.656 44.062 1 63.38 477 PHE B O 1
ATOM 8547 N N . LEU B 1 478 ? 6.492 23.781 42.438 1 65.38 478 LEU B N 1
ATOM 8548 C CA . LEU B 1 478 ? 6.176 25.172 42.688 1 65.38 478 LEU B CA 1
ATOM 8549 C C . LEU B 1 478 ? 5.441 25.328 44.031 1 65.38 478 LEU B C 1
ATOM 8551 O O . LEU B 1 478 ? 5.77 26.203 44.812 1 65.38 478 LEU B O 1
ATOM 8555 N N . VAL B 1 479 ? 4.547 24.406 44.219 1 68.12 479 VAL B N 1
ATOM 8556 C CA . VAL B 1 479 ? 3.771 24.469 45.469 1 68.12 479 VAL B CA 1
ATOM 8557 C C . VAL B 1 479 ? 4.66 24.109 46.656 1 68.12 479 VAL B C 1
ATOM 8559 O O . VAL B 1 479 ? 4.582 24.734 47.719 1 68.12 479 VAL B O 1
ATOM 8562 N N . PHE B 1 480 ? 5.57 23.219 46.406 1 62.41 480 PHE B N 1
ATOM 8563 C CA . PHE B 1 480 ? 6.523 22.812 47.438 1 62.41 480 PHE B CA 1
ATOM 8564 C C . PHE B 1 480 ? 7.445 23.969 47.812 1 62.41 480 PHE B C 1
ATOM 8566 O O . PHE B 1 480 ? 7.855 24.094 48.969 1 62.41 480 PHE B O 1
ATOM 8573 N N . ASN B 1 481 ? 7.707 24.828 46.906 1 54.56 481 ASN B N 1
ATOM 8574 C CA . ASN B 1 481 ? 8.562 26 47.125 1 54.56 481 ASN B CA 1
ATOM 8575 C C . ASN B 1 481 ? 7.746 27.219 47.531 1 54.56 481 ASN B C 1
ATOM 8577 O O . ASN B 1 481 ? 8.164 28.359 47.281 1 54.56 481 ASN B O 1
ATOM 8581 N N . ASN B 1 482 ? 6.668 27.125 48.062 1 61.69 482 ASN B N 1
ATOM 8582 C CA . ASN B 1 482 ? 5.766 28.062 48.719 1 61.69 482 ASN B CA 1
ATOM 8583 C C . ASN B 1 482 ? 5.148 29.031 47.719 1 61.69 482 ASN B C 1
ATOM 8585 O O . ASN B 1 482 ? 4.855 30.188 48.062 1 61.69 482 ASN B O 1
ATOM 8589 N N . ILE B 1 483 ? 5.164 28.578 46.469 1 63.09 483 ILE B N 1
ATOM 8590 C CA . ILE B 1 483 ? 4.316 29.391 45.594 1 63.09 483 ILE B CA 1
ATOM 8591 C C . ILE B 1 483 ? 2.85 29.078 45.875 1 63.09 483 ILE B C 1
ATOM 8593 O O . ILE B 1 483 ? 2.432 27.922 45.812 1 63.09 483 ILE B O 1
ATOM 8597 N N . PRO B 1 484 ? 2.152 30.031 46.188 1 68.44 484 PRO B N 1
ATOM 8598 C CA . PRO B 1 484 ? 0.755 29.734 46.531 1 68.44 484 PRO B CA 1
ATOM 8599 C C . PRO B 1 484 ? -0.012 29.141 45.344 1 68.44 484 PRO B C 1
ATOM 8601 O O . PRO B 1 484 ? 0.126 29.625 44.219 1 68.44 484 PRO B O 1
ATOM 8604 N N . PRO B 1 485 ? -0.797 28.062 45.594 1 69.38 485 PRO B N 1
ATOM 8605 C CA . PRO B 1 485 ? -1.544 27.422 44.5 1 69.38 485 PRO B CA 1
ATOM 8606 C C . PRO B 1 485 ? -2.482 28.391 43.781 1 69.38 485 PRO B C 1
ATOM 8608 O O . PRO B 1 485 ? -2.752 28.234 42.594 1 69.38 485 PRO B O 1
ATOM 8611 N N . GLU B 1 486 ? -2.754 29.406 44.375 1 67.12 486 GLU B N 1
ATOM 8612 C CA . GLU B 1 486 ? -3.668 30.375 43.781 1 67.12 486 GLU B CA 1
ATOM 8613 C C . GLU B 1 486 ? -2.957 31.234 42.75 1 67.12 486 GLU B C 1
ATOM 8615 O O . GLU B 1 486 ? -3.605 31.844 41.906 1 67.12 486 GLU B O 1
ATOM 8620 N N . ASP B 1 487 ? -1.493 31.25 42.812 1 63.78 487 ASP B N 1
ATOM 8621 C CA . ASP B 1 487 ? -0.708 32.062 41.875 1 63.78 487 ASP B CA 1
ATOM 8622 C C . ASP B 1 487 ? -0.253 31.25 40.688 1 63.78 487 ASP B C 1
ATOM 8624 O O . ASP B 1 487 ? 0.493 31.734 39.844 1 63.78 487 ASP B O 1
ATOM 8628 N N . ILE B 1 488 ? -0.536 30.125 40.656 1 68.81 488 ILE B N 1
ATOM 8629 C CA . ILE B 1 488 ? -0.223 29.219 39.562 1 68.81 488 ILE B CA 1
ATOM 8630 C C . ILE B 1 488 ? -1.499 28.875 38.781 1 68.81 488 ILE B C 1
ATOM 8632 O O . ILE B 1 488 ? -2.512 28.516 39.406 1 68.81 488 ILE B O 1
ATOM 8636 N N . LEU B 1 489 ? -1.312 29.016 37.5 1 69.62 489 LEU B N 1
ATOM 8637 C CA . LEU B 1 489 ? -2.371 28.562 36.625 1 69.62 489 LEU B CA 1
ATOM 8638 C C . LEU B 1 489 ? -1.933 27.328 35.844 1 69.62 489 LEU B C 1
ATOM 8640 O O . LEU B 1 489 ? -1.003 27.391 35.031 1 69.62 489 LEU B O 1
ATOM 8644 N N . TYR B 1 490 ? -2.752 26.219 36 1 74.88 490 TYR B N 1
ATOM 8645 C CA . TYR B 1 490 ? -2.461 24.906 35.438 1 74.88 490 TYR B CA 1
ATOM 8646 C C . TYR B 1 490 ? -3.744 24.172 35.094 1 74.88 490 TYR B C 1
ATOM 8648 O O . TYR B 1 490 ? -4.434 23.641 35.969 1 74.88 490 TYR B O 1
ATOM 8656 N N . THR B 1 491 ? -4.039 24.156 33.844 1 70 491 THR B N 1
ATOM 8657 C CA . THR B 1 491 ? -5.367 23.781 33.344 1 70 491 THR B CA 1
ATOM 8658 C C . THR B 1 491 ? -5.656 22.312 33.656 1 70 491 THR B C 1
ATOM 8660 O O . THR B 1 491 ? -6.809 21.938 33.844 1 70 491 THR B O 1
ATOM 8663 N N . SER B 1 492 ? -4.688 21.484 33.531 1 70.94 492 SER B N 1
ATOM 8664 C CA . SER B 1 492 ? -4.891 20.047 33.75 1 70.94 492 SER B CA 1
ATOM 8665 C C . SER B 1 492 ? -4.664 19.672 35.188 1 70.94 492 SER B C 1
ATOM 8667 O O . SER B 1 492 ? -4.52 18.5 35.531 1 70.94 492 SER B O 1
ATOM 8669 N N . CYS B 1 493 ? -4.742 20.625 36.125 1 75.06 493 CYS B N 1
ATOM 8670 C CA . CYS B 1 493 ? -4.395 20.406 37.531 1 75.06 493 CYS B CA 1
ATOM 8671 C C . CYS B 1 493 ? -5.469 19.594 38.25 1 75.06 493 CYS B C 1
ATOM 8673 O O . CYS B 1 493 ? -6.664 19.812 38 1 75.06 493 CYS B O 1
ATOM 8675 N N . ASP B 1 494 ? -5.207 18.641 39.125 1 72.5 494 ASP B N 1
ATOM 8676 C CA . ASP B 1 494 ? -6.18 17.891 39.906 1 72.5 494 ASP B CA 1
ATOM 8677 C C . ASP B 1 494 ? -6.789 18.766 41 1 72.5 494 ASP B C 1
ATOM 8679 O O . ASP B 1 494 ? -7.91 18.516 41.438 1 72.5 494 ASP B O 1
ATOM 8683 N N . ASP B 1 495 ? -6.16 19.797 41.562 1 68.06 495 ASP B N 1
ATOM 8684 C CA . ASP B 1 495 ? -6.652 20.75 42.562 1 68.06 495 ASP B CA 1
ATOM 8685 C C . ASP B 1 495 ? -7.465 21.859 41.906 1 68.06 495 ASP B C 1
ATOM 8687 O O . ASP B 1 495 ? -6.961 22.562 41.031 1 68.06 495 ASP B O 1
ATOM 8691 N N . GLU B 1 496 ? -8.602 22.141 42.406 1 68.56 496 GLU B N 1
ATOM 8692 C CA . GLU B 1 496 ? -9.523 23.078 41.781 1 68.56 496 GLU B CA 1
ATOM 8693 C C . GLU B 1 496 ? -9.023 24.516 41.875 1 68.56 496 GLU B C 1
ATOM 8695 O O . GLU B 1 496 ? -9.312 25.359 41.031 1 68.56 496 GLU B O 1
ATOM 8700 N N . ILE B 1 497 ? -8.25 24.859 42.688 1 66.69 497 ILE B N 1
ATOM 8701 C CA . ILE B 1 497 ? -7.828 26.219 43 1 66.69 497 ILE B CA 1
ATOM 8702 C C . ILE B 1 497 ? -6.898 26.734 41.906 1 66.69 497 ILE B C 1
ATOM 8704 O O . ILE B 1 497 ? -6.863 27.922 41.625 1 66.69 497 ILE B O 1
ATOM 8708 N N . SER B 1 498 ? -6.098 25.812 41.281 1 67.62 498 SER B N 1
ATOM 8709 C CA . SER B 1 498 ? -5.113 26.219 40.281 1 67.62 498 SER B CA 1
ATOM 8710 C C . SER B 1 498 ? -5.66 26.047 38.875 1 67.62 498 SER B C 1
ATOM 8712 O O . SER B 1 498 ? -4.953 26.312 37.906 1 67.62 498 SER B O 1
ATOM 8714 N N . ARG B 1 499 ? -6.766 25.578 38.844 1 71.62 499 ARG B N 1
ATOM 8715 C CA . ARG B 1 499 ? -7.398 25.391 37.562 1 71.62 499 ARG B CA 1
ATOM 8716 C C . ARG B 1 499 ? -8.141 26.641 37.125 1 71.62 499 ARG B C 1
ATOM 8718 O O . ARG B 1 499 ? -8.344 27.562 37.906 1 71.62 499 ARG B O 1
ATOM 8725 N N . ILE B 1 500 ? -8.5 26.703 35.969 1 63.5 500 ILE B N 1
ATOM 8726 C CA . ILE B 1 500 ? -9.383 27.766 35.469 1 63.5 500 ILE B CA 1
ATOM 8727 C C . ILE B 1 500 ? -10.734 27.656 36.188 1 63.5 500 ILE B C 1
ATOM 8729 O O . ILE B 1 500 ? -11.32 26.578 36.281 1 63.5 500 ILE B O 1
ATOM 8733 N N . PRO B 1 501 ? -11.18 28.734 36.969 1 54.81 501 PRO B N 1
ATOM 8734 C CA . PRO B 1 501 ? -12.414 28.656 37.781 1 54.81 501 PRO B CA 1
ATOM 8735 C C . PRO B 1 501 ? -13.586 28.078 36.969 1 54.81 501 PRO B C 1
ATOM 8737 O O . PRO B 1 501 ? -13.719 28.344 35.781 1 54.81 501 PRO B O 1
ATOM 8740 N N . GLU B 1 502 ? -14.672 27.359 37.656 1 51.62 502 GLU B N 1
ATOM 8741 C CA . GLU B 1 502 ? -15.891 26.734 37.156 1 51.62 502 GLU B CA 1
ATOM 8742 C C . GLU B 1 502 ? -16.984 27.766 36.906 1 51.62 502 GLU B C 1
ATOM 8744 O O . GLU B 1 502 ? -17.125 28.719 37.656 1 51.62 502 GLU B O 1
ATOM 8749 N N . GLY B 1 503 ? -17.828 28.047 35.406 1 49.25 503 GLY B N 1
ATOM 8750 C CA . GLY B 1 503 ? -18.844 29.016 35 1 49.25 503 GLY B CA 1
ATOM 8751 C C . GLY B 1 503 ? -18.312 30.094 34.094 1 49.25 503 GLY B C 1
ATOM 8752 O O . GLY B 1 503 ? -19.062 30.984 33.688 1 49.25 503 GLY B O 1
ATOM 8753 N N . THR B 1 504 ? -17.125 30.281 34.156 1 46.72 504 THR B N 1
ATOM 8754 C CA . THR B 1 504 ? -16.578 31.312 33.281 1 46.72 504 THR B CA 1
ATOM 8755 C C . THR B 1 504 ? -16.781 30.938 31.797 1 46.72 504 THR B C 1
ATOM 8757 O O . THR B 1 504 ? -16.703 29.75 31.438 1 46.72 504 THR B O 1
ATOM 8760 N N . ALA B 1 505 ? -17.562 31.656 31.078 1 47.94 505 ALA B N 1
ATOM 8761 C CA . ALA B 1 505 ? -18.062 31.219 29.766 1 47.94 505 ALA B CA 1
ATOM 8762 C C . ALA B 1 505 ? -17 30.438 29.016 1 47.94 505 ALA B C 1
ATOM 8764 O O . ALA B 1 505 ? -17.281 29.359 28.469 1 47.94 505 ALA B O 1
ATOM 8765 N N . SER B 1 506 ? -15.867 31.094 28.172 1 55.09 506 SER B N 1
ATOM 8766 C CA . SER B 1 506 ? -14.953 30.375 27.281 1 55.09 506 SER B CA 1
ATOM 8767 C C . SER B 1 506 ? -13.539 30.359 27.844 1 55.09 506 SER B C 1
ATOM 8769 O O . SER B 1 506 ? -13.094 31.328 28.469 1 55.09 506 SER B O 1
ATOM 8771 N N . ILE B 1 507 ? -12.773 29.219 27.953 1 58.72 507 ILE B N 1
ATOM 8772 C CA . ILE B 1 507 ? -11.391 29.016 28.375 1 58.72 507 ILE B CA 1
ATOM 8773 C C . ILE B 1 507 ? -10.492 30.016 27.641 1 58.72 507 ILE B C 1
ATOM 8775 O O . ILE B 1 507 ? -9.562 30.578 28.234 1 58.72 507 ILE B O 1
ATOM 8779 N N . TYR B 1 508 ? -10.617 30.266 26.609 1 57.69 508 TYR B N 1
ATOM 8780 C CA . TYR B 1 508 ? -9.805 31.156 25.797 1 57.69 508 TYR B CA 1
ATOM 8781 C C . TYR B 1 508 ? -10.008 32.594 26.219 1 57.69 508 TYR B C 1
ATOM 8783 O O . TYR B 1 508 ? -9.055 33.406 26.234 1 57.69 508 TYR B O 1
ATOM 8791 N N . ASN B 1 509 ? -11.172 32.938 26.625 1 60.34 509 ASN B N 1
ATOM 8792 C CA . ASN B 1 509 ? -11.414 34.281 27.141 1 60.34 509 ASN B CA 1
ATOM 8793 C C . ASN B 1 509 ? -10.672 34.5 28.469 1 60.34 509 ASN B C 1
ATOM 8795 O O . ASN B 1 509 ? -10.102 35.562 28.672 1 60.34 509 ASN B O 1
ATOM 8799 N N . TYR B 1 510 ? -10.758 33.531 29.062 1 58.53 510 TYR B N 1
ATOM 8800 C CA . TYR B 1 510 ? -10.055 33.594 30.344 1 58.53 510 TYR B CA 1
ATOM 8801 C C . TYR B 1 510 ? -8.555 33.719 30.141 1 58.53 510 TYR B C 1
ATOM 8803 O O . TYR B 1 510 ? -7.898 34.562 30.781 1 58.53 510 TYR B O 1
ATOM 8811 N N . LEU B 1 511 ? -8.016 32.969 29.328 1 60.25 511 LEU B N 1
ATOM 8812 C CA . LEU B 1 511 ? -6.582 33 29.062 1 60.25 511 LEU B CA 1
ATOM 8813 C C . LEU B 1 511 ? -6.184 34.281 28.359 1 60.25 511 LEU B C 1
ATOM 8815 O O . LEU B 1 511 ? -5.109 34.844 28.625 1 60.25 511 LEU B O 1
ATOM 8819 N N . ARG B 1 512 ? -6.891 34.75 27.547 1 59.16 512 ARG B N 1
ATOM 8820 C CA . ARG B 1 512 ? -6.637 36.062 26.922 1 59.16 512 ARG B CA 1
ATOM 8821 C C . ARG B 1 512 ? -6.555 37.156 27.969 1 59.16 512 ARG B C 1
ATOM 8823 O O . ARG B 1 512 ? -5.645 38 27.938 1 59.16 512 ARG B O 1
ATOM 8830 N N . ASP B 1 513 ? -7.551 37.031 28.953 1 57.25 513 ASP B N 1
ATOM 8831 C CA . ASP B 1 513 ? -7.52 38 30.062 1 57.25 513 ASP B CA 1
ATOM 8832 C C . ASP B 1 513 ? -6.242 37.844 30.875 1 57.25 513 ASP B C 1
ATOM 8834 O O . ASP B 1 513 ? -5.672 38.812 31.344 1 57.25 513 ASP B O 1
ATOM 8838 N N . PHE B 1 514 ? -5.848 36.656 31 1 55.62 514 PHE B N 1
ATOM 8839 C CA . PHE B 1 514 ? -4.637 36.281 31.734 1 55.62 514 PHE B CA 1
ATOM 8840 C C . PHE B 1 514 ? -3.398 36.844 31.031 1 55.62 514 PHE B C 1
ATOM 8842 O O . PHE B 1 514 ? -2.508 37.406 31.672 1 55.62 514 PHE B O 1
ATOM 8849 N N . PHE B 1 515 ? -3.23 36.688 29.844 1 54.12 515 PHE B N 1
ATOM 8850 C CA . PHE B 1 515 ? -2.068 37.094 29.062 1 54.12 515 PHE B CA 1
ATOM 8851 C C . PHE B 1 515 ? -2.082 38.594 28.797 1 54.12 515 PHE B C 1
ATOM 8853 O O . PHE B 1 515 ? -1.027 39.219 28.75 1 54.12 515 PHE B O 1
ATOM 8860 N N . VAL B 1 516 ? -3.186 39.188 28.641 1 46.84 516 VAL B N 1
ATOM 8861 C CA . VAL B 1 516 ? -3.324 40.594 28.281 1 46.84 516 VAL B CA 1
ATOM 8862 C C . VAL B 1 516 ? -3.475 41.438 29.547 1 46.84 516 VAL B C 1
ATOM 8864 O O . VAL B 1 516 ? -2.898 42.5 29.656 1 46.84 516 VAL B O 1
ATOM 8867 N N . GLU B 1 517 ? -4.297 40.969 30.578 1 41.62 517 GLU B N 1
ATOM 8868 C CA . GLU B 1 517 ? -4.598 41.781 31.75 1 41.62 517 GLU B CA 1
ATOM 8869 C C . GLU B 1 517 ? -3.436 41.781 32.75 1 41.62 517 GLU B C 1
ATOM 8871 O O . GLU B 1 517 ? -3.398 42.594 33.656 1 41.62 517 GLU B O 1
ATOM 8876 N N . SER B 1 518 ? -2.48 40.844 32.75 1 38.31 518 SER B N 1
ATOM 8877 C CA . SER B 1 518 ? -1.441 40.938 33.781 1 38.31 518 SER B CA 1
ATOM 8878 C C . SER B 1 518 ? -0.564 42.188 33.562 1 38.31 518 SER B C 1
ATOM 8880 O O . SER B 1 518 ? 0.547 42.062 33.031 1 38.31 518 SER B O 1
ATOM 8882 N N . TYR B 1 519 ? -0.913 43.125 33.188 1 31 519 TYR B N 1
ATOM 8883 C CA . TYR B 1 519 ? -0.225 44.406 33.375 1 31 519 TYR B CA 1
ATOM 8884 C C . TYR B 1 519 ? 0.215 44.594 34.812 1 31 519 TYR B C 1
ATOM 8886 O O . TYR B 1 519 ? 0.751 45.656 35.188 1 31 519 TYR B O 1
ATOM 8894 N N . SER B 1 520 ? -0.511 44.062 35.812 1 32.5 520 SER B N 1
ATOM 8895 C CA . SER B 1 520 ? -0.02 44.219 37.188 1 32.5 520 SER B CA 1
ATOM 8896 C C . SER B 1 520 ? 1.391 43.656 37.312 1 32.5 520 SER B C 1
ATOM 8898 O O . SER B 1 520 ? 1.832 42.844 36.5 1 32.5 520 SER B O 1
ATOM 8900 N N . ASN B 1 521 ? 2.176 44.344 38.219 1 34.06 521 ASN B N 1
ATOM 8901 C CA . ASN B 1 521 ? 3.463 44.031 38.844 1 34.06 521 ASN B CA 1
ATOM 8902 C C . ASN B 1 521 ? 3.664 42.531 38.969 1 34.06 521 ASN B C 1
ATOM 8904 O O . ASN B 1 521 ? 4.672 42.062 39.5 1 34.06 521 ASN B O 1
ATOM 8908 N N . GLN B 1 522 ? 2.596 41.812 39.094 1 37.03 522 GLN B N 1
ATOM 8909 C CA . GLN B 1 522 ? 2.963 40.406 39.281 1 37.03 522 GLN B CA 1
ATOM 8910 C C . GLN B 1 522 ? 3.418 39.75 37.969 1 37.03 522 GLN B C 1
ATOM 8912 O O . GLN B 1 522 ? 2.699 39.781 36.969 1 37.03 522 GLN B O 1
ATOM 8917 N N . LYS B 1 523 ? 4.754 39.938 37.656 1 42.75 523 LYS B N 1
ATOM 8918 C CA . LYS B 1 523 ? 5.488 39.219 36.625 1 42.75 523 LYS B CA 1
ATOM 8919 C C . LYS B 1 523 ? 4.879 37.844 36.375 1 42.75 523 LYS B C 1
ATOM 8921 O O . LYS B 1 523 ? 4.629 37.062 37.312 1 42.75 523 LYS B O 1
ATOM 8926 N N . ILE B 1 524 ? 4.207 37.781 35.188 1 49.66 524 ILE B N 1
ATOM 8927 C CA . ILE B 1 524 ? 3.777 36.406 34.906 1 49.66 524 ILE B CA 1
ATOM 8928 C C . ILE B 1 524 ? 4.941 35.625 34.344 1 49.66 524 ILE B C 1
ATOM 8930 O O . ILE B 1 524 ? 5.676 36.125 33.469 1 49.66 524 ILE B O 1
ATOM 8934 N N . PHE B 1 525 ? 5.16 34.75 35 1 57.16 525 PHE B N 1
ATOM 8935 C CA . PHE B 1 525 ? 6.16 33.781 34.562 1 57.16 525 PHE B CA 1
ATOM 8936 C C . PHE B 1 525 ? 5.5 32.562 33.938 1 57.16 525 PHE B C 1
ATOM 8938 O O . PHE B 1 525 ? 4.582 31.969 34.531 1 57.16 525 PHE B O 1
ATOM 8945 N N . VAL B 1 526 ? 5.754 32.406 32.656 1 61.09 526 VAL B N 1
ATOM 8946 C CA . VAL B 1 526 ? 5.191 31.234 32.031 1 61.09 526 VAL B CA 1
ATOM 8947 C C . VAL B 1 526 ? 6.238 30.125 31.984 1 61.09 526 VAL B C 1
ATOM 8949 O O . VAL B 1 526 ? 7.387 30.359 31.594 1 61.09 526 VAL B O 1
ATOM 8952 N N . ILE B 1 527 ? 5.824 29.031 32.406 1 66.62 527 ILE B N 1
ATOM 8953 C CA . ILE B 1 527 ? 6.625 27.828 32.219 1 66.62 527 ILE B CA 1
ATOM 8954 C C . ILE B 1 527 ? 6.051 26.984 31.094 1 66.62 527 ILE B C 1
ATOM 8956 O O . ILE B 1 527 ? 4.941 26.453 31.203 1 66.62 527 ILE B O 1
ATOM 8960 N N . PHE B 1 528 ? 6.785 27 30.047 1 67.19 528 PHE B N 1
ATOM 8961 C CA . PHE B 1 528 ? 6.398 26.156 28.938 1 67.19 528 PHE B CA 1
ATOM 8962 C C . PHE B 1 528 ? 6.949 24.734 29.109 1 67.19 528 PHE B C 1
ATOM 8964 O O . PHE B 1 528 ? 8.164 24.547 29.219 1 67.19 528 PHE B O 1
ATOM 8971 N N . VAL B 1 529 ? 6.125 23.703 29.094 1 71.19 529 VAL B N 1
ATOM 8972 C CA . VAL B 1 529 ? 6.52 22.312 28.953 1 71.19 529 VAL B CA 1
ATOM 8973 C C . VAL B 1 529 ? 6.402 21.891 27.484 1 71.19 529 VAL B C 1
ATOM 8975 O O . VAL B 1 529 ? 5.293 21.766 26.953 1 71.19 529 VAL B O 1
ATOM 8978 N N . THR B 1 530 ? 7.625 21.859 26.891 1 67.44 530 THR B N 1
ATOM 8979 C CA . THR B 1 530 ? 7.598 21.609 25.453 1 67.44 530 THR B CA 1
ATOM 8980 C C . THR B 1 530 ? 8.086 20.188 25.156 1 67.44 530 THR B C 1
ATOM 8982 O O . THR B 1 530 ? 8.922 19.656 25.891 1 67.44 530 THR B O 1
ATOM 8985 N N . SER B 1 531 ? 7.461 19.484 24.25 1 69.12 531 SER B N 1
ATOM 8986 C CA . SER B 1 531 ? 7.809 18.156 23.75 1 69.12 531 SER B CA 1
ATOM 8987 C C . SER B 1 531 ? 7.438 18 22.281 1 69.12 531 SER B C 1
ATOM 8989 O O . SER B 1 531 ? 6.914 18.938 21.656 1 69.12 531 SER B O 1
ATOM 8991 N N . ASP B 1 532 ? 7.66 16.922 21.875 1 68.44 532 ASP B N 1
ATOM 8992 C CA . ASP B 1 532 ? 7.258 16.578 20.516 1 68.44 532 ASP B CA 1
ATOM 8993 C C . ASP B 1 532 ? 5.742 16.688 20.344 1 68.44 532 ASP B C 1
ATOM 8995 O O . ASP B 1 532 ? 5.242 16.75 19.219 1 68.44 532 ASP B O 1
ATOM 8999 N N . ASN B 1 533 ? 5.039 16.906 21.531 1 71.5 533 ASN B N 1
ATOM 9000 C CA . ASN B 1 533 ? 3.586 17.016 21.484 1 71.5 533 ASN B CA 1
ATOM 9001 C C . ASN B 1 533 ? 3.152 18.469 21.297 1 71.5 533 ASN B C 1
ATOM 9003 O O . ASN B 1 533 ? 1.995 18.75 20.969 1 71.5 533 ASN B O 1
ATOM 9007 N N . THR B 1 534 ? 3.967 19.422 21.375 1 69 534 THR B N 1
ATOM 9008 C CA . THR B 1 534 ? 3.586 20.828 21.469 1 69 534 THR B CA 1
ATOM 9009 C C . THR B 1 534 ? 3.143 21.359 20.109 1 69 534 THR B C 1
ATOM 9011 O O . THR B 1 534 ? 2.109 22.031 20.016 1 69 534 THR B O 1
ATOM 9014 N N . PRO B 1 535 ? 4.012 21 19.188 1 64.62 535 PRO B N 1
ATOM 9015 C CA . PRO B 1 535 ? 3.592 21.562 17.906 1 64.62 535 PRO B CA 1
ATOM 9016 C C . PRO B 1 535 ? 2.186 21.141 17.5 1 64.62 535 PRO B C 1
ATOM 9018 O O . PRO B 1 535 ? 1.52 21.844 16.734 1 64.62 535 PRO B O 1
ATOM 9021 N N . SER B 1 536 ? 1.688 19.984 18.016 1 66.25 536 SER B N 1
ATOM 9022 C CA . SER B 1 536 ? 0.38 19.453 17.641 1 66.25 536 SER B CA 1
ATOM 9023 C C . SER B 1 536 ? -0.697 19.891 18.625 1 66.25 536 SER B C 1
ATOM 9025 O O . SER B 1 536 ? -1.876 19.578 18.453 1 66.25 536 SER B O 1
ATOM 9027 N N . ALA B 1 537 ? -0.473 20.547 19.625 1 65.44 537 ALA B N 1
ATOM 9028 C CA . ALA B 1 537 ? -1.413 21 20.641 1 65.44 537 ALA B CA 1
ATOM 9029 C C . ALA B 1 537 ? -1.868 22.438 20.359 1 65.44 537 ALA B C 1
ATOM 9031 O O . ALA B 1 537 ? -1.148 23.391 20.656 1 65.44 537 ALA B O 1
ATOM 9032 N N . TRP B 1 538 ? -3.178 22.562 19.891 1 61.41 538 TRP B N 1
ATOM 9033 C CA . TRP B 1 538 ? -3.699 23.844 19.438 1 61.41 538 TRP B CA 1
ATOM 9034 C C . TRP B 1 538 ? -3.629 24.875 20.547 1 61.41 538 TRP B C 1
ATOM 9036 O O . TRP B 1 538 ? -3.182 26.016 20.328 1 61.41 538 TRP B O 1
ATOM 9046 N N . GLY B 1 539 ? -4.035 24.453 21.719 1 64.5 539 GLY B N 1
ATOM 9047 C CA . GLY B 1 539 ? -4.027 25.359 22.844 1 64.5 539 GLY B CA 1
ATOM 9048 C C . GLY B 1 539 ? -2.641 25.859 23.203 1 64.5 539 GLY B C 1
ATOM 9049 O O . GLY B 1 539 ? -2.424 27.047 23.375 1 64.5 539 GLY B O 1
ATOM 9050 N N . ALA B 1 540 ? -1.704 24.953 23.297 1 69.88 540 ALA B N 1
ATOM 9051 C CA . ALA B 1 540 ? -0.342 25.281 23.719 1 69.88 540 ALA B C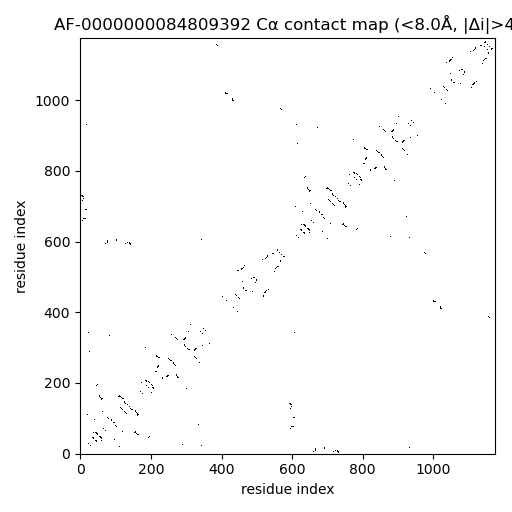A 1
ATOM 9052 C C . ALA B 1 540 ? 0.333 26.188 22.688 1 69.88 540 ALA B C 1
ATOM 9054 O O . ALA B 1 540 ? 1.017 27.141 23.047 1 69.88 540 ALA B O 1
ATOM 9055 N N . MET B 1 541 ? 0.137 26.031 21.422 1 65.25 541 MET B N 1
ATOM 9056 C CA . MET B 1 541 ? 0.752 26.828 20.375 1 65.25 541 MET B CA 1
ATOM 9057 C C . MET B 1 541 ? 0.166 28.234 20.328 1 65.25 541 MET B C 1
ATOM 9059 O O . MET B 1 541 ? 0.89 29.203 20.125 1 65.25 541 MET B O 1
ATOM 9063 N N . THR B 1 542 ? -1.193 28.359 20.547 1 65.25 542 THR B N 1
ATOM 9064 C CA . THR B 1 542 ? -1.8 29.688 20.562 1 65.25 542 THR B CA 1
ATOM 9065 C C . THR B 1 542 ? -1.291 30.5 21.766 1 65.25 542 THR B C 1
ATOM 9067 O O . THR B 1 542 ? -1.087 31.703 21.656 1 65.25 542 THR B O 1
ATOM 9070 N N . GLU B 1 543 ? -1.091 29.719 22.734 1 64.69 543 GLU B N 1
ATOM 9071 C CA . GLU B 1 543 ? -0.532 30.375 23.922 1 64.69 543 GLU B CA 1
ATO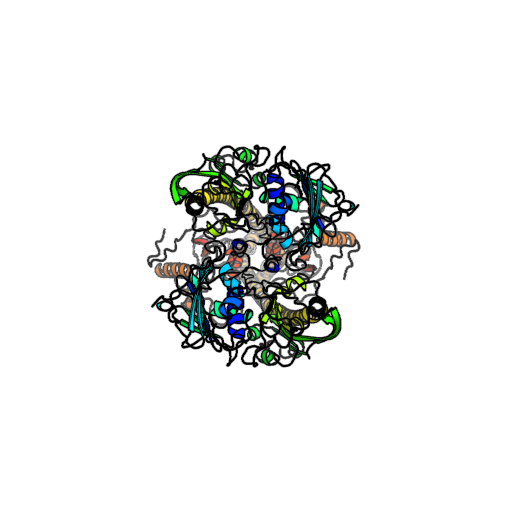M 9072 C C . GLU B 1 543 ? 0.917 30.797 23.672 1 64.69 543 GLU B C 1
ATOM 9074 O O . GLU B 1 543 ? 1.356 31.844 24.172 1 64.69 543 GLU B O 1
ATOM 9079 N N . ILE B 1 544 ? 1.679 30.094 22.984 1 64.38 544 ILE B N 1
ATOM 9080 C CA . ILE B 1 544 ? 3.035 30.484 22.609 1 64.38 544 ILE B CA 1
ATOM 9081 C C . ILE B 1 544 ? 2.994 31.75 21.766 1 64.38 544 ILE B C 1
ATOM 9083 O O . ILE B 1 544 ? 3.768 32.688 22 1 64.38 544 ILE B O 1
ATOM 9087 N N . GLY B 1 545 ? 2.125 31.781 20.766 1 61.25 545 GLY B N 1
ATOM 9088 C CA . GLY B 1 545 ? 1.947 33 19.969 1 61.25 545 GLY B CA 1
ATOM 9089 C C . GLY B 1 545 ? 1.526 34.188 20.797 1 61.25 545 GLY B C 1
ATOM 9090 O O . GLY B 1 545 ? 2.035 35.312 20.594 1 61.25 545 GLY B O 1
ATOM 9091 N N . ALA B 1 546 ? 0.75 33.938 21.75 1 57.81 546 ALA B N 1
ATOM 9092 C CA . ALA B 1 546 ? 0.266 34.969 22.656 1 57.81 546 ALA B CA 1
ATOM 9093 C C . ALA B 1 546 ? 1.396 35.5 23.531 1 57.81 546 ALA B C 1
ATOM 9095 O O . ALA B 1 546 ? 1.529 36.719 23.703 1 57.81 546 ALA B O 1
ATOM 9096 N N . SER B 1 547 ? 2.102 34.562 24.031 1 60.81 547 SER B N 1
ATOM 9097 C CA . SER B 1 547 ? 3.24 34.875 24.875 1 60.81 547 SER B CA 1
ATOM 9098 C C . SER B 1 547 ? 4.328 35.594 24.094 1 60.81 547 SER B C 1
ATOM 9100 O O . SER B 1 547 ? 4.973 36.531 24.609 1 60.81 547 SER B O 1
ATOM 9102 N N . TRP B 1 548 ? 4.445 35.312 22.875 1 59.66 548 TRP B N 1
ATOM 9103 C CA . TRP B 1 548 ? 5.441 35.906 21.984 1 59.66 548 TRP B CA 1
ATOM 9104 C C . TRP B 1 548 ? 5.078 37.344 21.656 1 59.66 548 TRP B C 1
ATOM 9106 O O . TRP B 1 548 ? 5.93 38.219 21.703 1 59.66 548 TRP B O 1
ATOM 9116 N N . ILE B 1 549 ? 3.795 37.531 21.391 1 53.28 549 ILE B N 1
ATOM 9117 C CA . ILE B 1 549 ? 3.398 38.844 20.953 1 53.28 549 ILE B CA 1
ATOM 9118 C C . ILE B 1 549 ? 3.309 39.781 22.172 1 53.28 549 ILE B C 1
ATOM 9120 O O . ILE B 1 549 ? 3.596 40.969 22.078 1 53.28 549 ILE B O 1
ATOM 9124 N N . THR B 1 550 ? 3.195 39.094 23.547 1 52.91 550 THR B N 1
ATOM 9125 C CA . THR B 1 550 ? 3.021 39.875 24.766 1 52.91 550 THR B CA 1
ATOM 9126 C C . THR B 1 550 ? 4.336 39.969 25.531 1 52.91 550 THR B C 1
ATOM 9128 O O . THR B 1 550 ? 4.418 40.656 26.547 1 52.91 550 THR B O 1
ATOM 9131 N N . GLN B 1 551 ? 5.402 39.375 25.203 1 48.94 551 GLN B N 1
ATOM 9132 C CA . GLN B 1 551 ? 6.742 39.25 25.766 1 48.94 551 GLN B CA 1
ATOM 9133 C C . GLN B 1 551 ? 6.688 38.969 27.266 1 48.94 551 GLN B C 1
ATOM 9135 O O . GLN B 1 551 ? 7.383 39.625 28.047 1 48.94 551 GLN B O 1
ATOM 9140 N N . VAL B 1 552 ? 6.141 38.031 27.781 1 54.81 552 VAL B N 1
ATOM 9141 C CA . VAL B 1 552 ? 6.039 37.562 29.156 1 54.81 552 VAL B CA 1
ATOM 9142 C C . VAL B 1 552 ? 7.262 36.688 29.516 1 54.81 552 VAL B C 1
ATOM 9144 O O . VAL B 1 552 ? 7.801 36 28.656 1 54.81 552 VAL B O 1
ATOM 9147 N N . ASP B 1 553 ? 7.828 37.031 30.844 1 54.72 553 ASP B N 1
ATOM 9148 C CA . ASP B 1 553 ? 8.906 36.156 31.297 1 54.72 553 ASP B CA 1
ATOM 9149 C C . ASP B 1 553 ? 8.469 34.688 31.312 1 54.72 553 ASP B C 1
ATOM 9151 O O . ASP B 1 553 ? 7.352 34.375 31.734 1 54.72 553 ASP B O 1
ATOM 9155 N N . ASN B 1 554 ? 9.258 33.906 30.594 1 55.53 554 ASN B N 1
ATOM 9156 C CA . ASN B 1 554 ? 8.922 32.469 30.562 1 55.53 554 ASN B CA 1
ATOM 9157 C C . ASN B 1 554 ? 10.164 31.609 30.734 1 55.53 554 ASN B C 1
ATOM 9159 O O . ASN B 1 554 ? 11.289 32.094 30.609 1 55.53 554 ASN B O 1
ATOM 9163 N N . ARG B 1 555 ? 10.078 30.453 31.312 1 59.72 555 ARG B N 1
ATOM 9164 C CA . ARG B 1 555 ? 11.047 29.359 31.281 1 59.72 555 ARG B CA 1
ATOM 9165 C C . ARG B 1 555 ? 10.484 28.156 30.531 1 59.72 555 ARG B C 1
ATOM 9167 O O . ARG B 1 555 ? 9.281 27.891 30.578 1 59.72 555 ARG B O 1
ATOM 9174 N N . ILE B 1 556 ? 11.391 27.578 29.812 1 62.84 556 ILE B N 1
ATOM 9175 C CA . ILE B 1 556 ? 11 26.438 29 1 62.84 556 ILE B CA 1
ATOM 9176 C C . ILE B 1 556 ? 11.516 25.156 29.641 1 62.84 556 ILE B C 1
ATOM 9178 O O . ILE B 1 556 ? 12.703 25.031 29.953 1 62.84 556 ILE B O 1
ATOM 9182 N N . PHE B 1 557 ? 10.648 24.188 30.047 1 62.41 557 PHE B N 1
ATOM 9183 C CA . PHE B 1 557 ? 10.961 22.812 30.406 1 62.41 557 PHE B CA 1
ATOM 9184 C C . PHE B 1 557 ? 10.695 21.875 29.219 1 62.41 557 PHE B C 1
ATOM 9186 O O . PHE B 1 557 ? 9.547 21.672 28.828 1 62.41 557 PHE B O 1
ATOM 9193 N N . ASN B 1 558 ? 11.781 21.469 28.734 1 62.31 558 ASN B N 1
ATOM 9194 C CA . ASN B 1 558 ? 11.688 20.719 27.484 1 62.31 558 ASN B CA 1
ATOM 9195 C C . ASN B 1 558 ? 11.867 19.219 27.719 1 62.31 558 ASN B C 1
ATOM 9197 O O . ASN B 1 558 ? 12.703 18.812 28.516 1 62.31 558 ASN B O 1
ATOM 9201 N N . ILE B 1 559 ? 11.07 18.344 27.156 1 61.06 559 ILE B N 1
ATOM 9202 C CA . ILE B 1 559 ? 11.266 16.906 27.141 1 61.06 559 ILE B CA 1
ATOM 9203 C C . ILE B 1 559 ? 12.055 16.5 25.891 1 61.06 559 ILE B C 1
ATOM 9205 O O . ILE B 1 559 ? 11.555 16.609 24.766 1 61.06 559 ILE B O 1
ATOM 9209 N N . PRO B 1 560 ? 13.273 16.078 26.203 1 59.41 560 PRO B N 1
ATOM 9210 C CA . PRO B 1 560 ? 13.992 15.562 25.031 1 59.41 560 PRO B CA 1
ATOM 9211 C C . PRO B 1 560 ? 13.258 14.414 24.344 1 59.41 560 PRO B C 1
ATOM 9213 O O . PRO B 1 560 ? 12.461 13.719 24.969 1 59.41 560 PRO B O 1
ATOM 9216 N N . PRO B 1 561 ? 13.531 14.602 22.797 1 55.03 561 PRO B N 1
ATOM 9217 C CA . PRO B 1 561 ? 14.555 15.32 22.047 1 55.03 561 PRO B CA 1
ATOM 9218 C C . PRO B 1 561 ? 14.047 16.641 21.469 1 55.03 561 PRO B C 1
ATOM 9220 O O . PRO B 1 561 ? 14.789 17.344 20.781 1 55.03 561 PRO B O 1
ATOM 9223 N N . PHE B 1 562 ? 12.945 17.078 21.844 1 58.62 562 PHE B N 1
ATOM 9224 C CA . PHE B 1 562 ? 12.391 18.297 21.266 1 58.62 562 PHE B CA 1
ATOM 9225 C C . PHE B 1 562 ? 13.211 19.516 21.688 1 58.62 562 PHE B C 1
ATOM 9227 O O . PHE B 1 562 ? 13.68 19.594 22.828 1 58.62 562 PHE B O 1
ATOM 9234 N N . ARG B 1 563 ? 13.414 20.406 20.562 1 58.34 563 ARG B N 1
ATOM 9235 C CA . ARG B 1 563 ? 14.031 21.688 20.875 1 58.34 563 ARG B CA 1
ATOM 9236 C C . ARG B 1 563 ? 13.078 22.844 20.578 1 58.34 563 ARG B C 1
ATOM 9238 O O . ARG B 1 563 ? 12.547 22.938 19.469 1 58.34 563 ARG B O 1
ATOM 9245 N N . PRO B 1 564 ? 12.922 23.688 21.562 1 54.81 564 PRO B N 1
ATOM 9246 C CA . PRO B 1 564 ? 12.039 24.828 21.281 1 54.81 564 PRO B CA 1
ATOM 9247 C C . PRO B 1 564 ? 12.562 25.719 20.156 1 54.81 564 PRO B C 1
ATOM 9249 O O . PRO B 1 564 ? 13.781 25.844 19.969 1 54.81 564 PRO B O 1
ATOM 9252 N N . GLN B 1 565 ? 11.719 26.312 19.266 1 60.91 565 GLN B N 1
ATOM 9253 C CA . GLN B 1 565 ? 12.109 27.188 18.156 1 60.91 565 GLN B CA 1
ATOM 9254 C C . GLN B 1 565 ? 11.547 28.594 18.359 1 60.91 565 GLN B C 1
ATOM 9256 O O . GLN B 1 565 ? 10.57 28.797 19.094 1 60.91 565 GLN B O 1
ATOM 9261 N N . HIS B 1 566 ? 12.055 29.781 17.656 1 55.12 566 HIS B N 1
ATOM 9262 C CA . HIS B 1 566 ? 11.438 31.109 17.656 1 55.12 566 HIS B CA 1
ATOM 9263 C C . HIS B 1 566 ? 9.961 31.016 17.281 1 55.12 566 HIS B C 1
ATOM 9265 O O . HIS B 1 566 ? 9.562 30.156 16.5 1 55.12 566 HIS B O 1
ATOM 9271 N N . PRO B 1 567 ? 9.188 32.156 18.047 1 49.81 567 PRO B N 1
ATOM 9272 C CA . PRO B 1 567 ? 9.492 33.344 18.828 1 49.81 567 PRO B CA 1
ATOM 9273 C C . PRO B 1 567 ? 9.75 33.031 20.312 1 49.81 567 PRO B C 1
ATOM 9275 O O . PRO B 1 567 ? 9.961 33.938 21.109 1 49.81 567 PRO B O 1
ATOM 9278 N N . LEU B 1 568 ? 9.867 31.906 20.672 1 53.94 568 LEU B N 1
ATOM 9279 C CA . LEU B 1 568 ? 10.32 31.609 22.031 1 53.94 568 LEU B CA 1
ATOM 9280 C C . LEU B 1 568 ? 11.844 31.703 22.125 1 53.94 568 LEU B C 1
ATOM 9282 O O . LEU B 1 568 ? 12.555 31.344 21.188 1 53.94 568 LEU B O 1
ATOM 9286 N N . ASN B 1 569 ? 12.516 32.625 23.141 1 43.28 569 ASN B N 1
ATOM 9287 C CA . ASN B 1 569 ? 13.953 32.812 23.281 1 43.28 569 ASN B CA 1
ATOM 9288 C C . ASN B 1 569 ? 14.664 31.469 23.469 1 43.28 569 ASN B C 1
ATOM 9290 O O . ASN B 1 569 ? 14.703 30.938 24.578 1 43.28 569 ASN B O 1
ATOM 9294 N N . ASP B 1 570 ? 15.086 30.984 22.484 1 41.03 570 ASP B N 1
ATOM 9295 C CA . ASP B 1 570 ? 15.711 29.672 22.5 1 41.03 570 ASP B CA 1
ATOM 9296 C C . ASP B 1 570 ? 17.156 29.75 22.984 1 41.03 570 ASP B C 1
ATOM 9298 O O . ASP B 1 570 ? 17.859 28.734 23.062 1 41.03 570 ASP B O 1
ATOM 9302 N N . GLU B 1 571 ? 17.812 30.922 23.281 1 41.22 571 GLU B N 1
ATOM 9303 C CA . GLU B 1 571 ? 19.141 31.078 23.875 1 41.22 571 GLU B CA 1
ATOM 9304 C C . GLU B 1 571 ? 19.031 31.281 25.391 1 41.22 571 GLU B C 1
ATOM 9306 O O . GLU B 1 571 ? 20.047 31.203 26.094 1 41.22 571 GLU B O 1
ATOM 9311 N N . ALA B 1 572 ? 18.188 31.719 25.938 1 38.81 572 ALA B N 1
ATOM 9312 C CA . ALA B 1 572 ? 18.062 31.891 27.391 1 38.81 572 ALA B CA 1
ATOM 9313 C C . ALA B 1 572 ? 18.031 30.547 28.094 1 38.81 572 ALA B C 1
ATOM 9315 O O . ALA B 1 572 ? 17.703 29.531 27.484 1 38.81 572 ALA B O 1
ATOM 9316 N N . LEU B 1 573 ? 18.609 30.391 29.266 1 38.06 573 LEU B N 1
ATOM 9317 C CA . LEU B 1 573 ? 18.656 29.219 30.125 1 38.06 573 LEU B CA 1
ATOM 9318 C C . LEU B 1 573 ? 17.312 28.5 30.172 1 38.06 573 LEU B C 1
ATOM 9320 O O . LEU B 1 573 ? 16.297 29.125 30.5 1 38.06 573 LEU B O 1
ATOM 9324 N N . TRP B 1 574 ? 17 27.516 29.328 1 41.34 574 TRP B N 1
ATOM 9325 C CA . TRP B 1 574 ? 15.82 26.672 29.516 1 41.34 574 TRP B CA 1
ATOM 9326 C C . TRP B 1 574 ? 16.203 25.297 30.078 1 41.34 574 TRP B C 1
ATOM 9328 O O . TRP B 1 574 ? 17.359 24.875 29.938 1 41.34 574 TRP B O 1
ATOM 9338 N N . HIS B 1 575 ? 15.312 24.656 31 1 41.66 575 HIS B N 1
ATOM 9339 C CA . HIS B 1 575 ? 15.562 23.422 31.734 1 41.66 575 HIS B CA 1
ATOM 9340 C C . HIS B 1 575 ? 15.102 22.203 30.938 1 41.66 575 HIS B C 1
ATOM 9342 O O . HIS B 1 575 ? 13.969 22.172 30.453 1 41.66 575 HIS B O 1
ATOM 9348 N N . SER B 1 576 ? 16.031 21.328 30.609 1 43.81 576 SER B N 1
ATOM 9349 C CA . SER B 1 576 ? 15.727 20.062 29.969 1 43.81 576 SER B CA 1
ATOM 9350 C C . SER B 1 576 ? 15.43 18.984 31 1 43.81 576 SER B C 1
ATOM 9352 O O . SER B 1 576 ? 16.219 18.766 31.906 1 43.81 576 SER B O 1
ATOM 9354 N N . THR B 1 577 ? 14.195 18.453 31.297 1 42.97 577 THR B N 1
ATOM 9355 C CA . THR B 1 577 ? 13.82 17.406 32.219 1 42.97 577 THR B CA 1
ATOM 9356 C C . THR B 1 577 ? 13.688 16.062 31.516 1 42.97 577 THR B C 1
ATOM 9358 O O . THR B 1 577 ? 12.977 15.961 30.516 1 42.97 577 THR B O 1
ATOM 9361 N N . GLU B 1 578 ? 14.586 15 31.938 1 39.44 578 GLU B N 1
ATOM 9362 C CA . GLU B 1 578 ? 14.523 13.648 31.406 1 39.44 578 GLU B CA 1
ATOM 9363 C C . GLU B 1 578 ? 13.445 12.82 32.094 1 39.44 578 GLU B C 1
ATOM 9365 O O . GLU B 1 578 ? 13.359 12.82 33.344 1 39.44 578 GLU B O 1
ATOM 9370 N N . ARG B 1 579 ? 12.406 12.453 31.594 1 36.91 579 ARG B N 1
ATOM 9371 C CA . ARG B 1 579 ? 11.391 11.57 32.156 1 36.91 579 ARG B CA 1
ATOM 9372 C C . ARG B 1 579 ? 11.836 10.117 32.125 1 36.91 579 ARG B C 1
ATOM 9374 O O . ARG B 1 579 ? 11.961 9.531 31.047 1 36.91 579 ARG B O 1
ATOM 9381 N N . ASN B 1 580 ? 12.703 9.609 33.188 1 33.84 580 ASN B N 1
ATOM 9382 C CA . ASN B 1 580 ? 12.914 8.172 33.344 1 33.84 580 ASN B CA 1
ATOM 9383 C C . ASN B 1 580 ? 11.648 7.461 33.812 1 33.84 580 ASN B C 1
ATOM 9385 O O . ASN B 1 580 ? 10.812 8.062 34.5 1 33.84 580 ASN B O 1
ATOM 9389 N N . GLU B 1 581 ? 11.203 6.395 33.281 1 35.03 581 GLU B N 1
ATOM 9390 C CA . GLU B 1 581 ? 10.125 5.531 33.75 1 35.03 581 GLU B CA 1
ATOM 9391 C C . GLU B 1 581 ? 10.164 5.387 35.281 1 35.03 581 GLU B C 1
ATOM 9393 O O . GLU B 1 581 ? 9.18 4.961 35.906 1 35.03 581 GLU B O 1
ATOM 9398 N N . THR B 1 582 ? 11.375 5.32 35.844 1 31.08 582 THR B N 1
ATOM 9399 C CA . THR B 1 582 ? 11.367 5.066 37.281 1 31.08 582 THR B CA 1
ATOM 9400 C C . THR B 1 582 ? 11.031 6.34 38.062 1 31.08 582 THR B C 1
ATOM 9402 O O . THR B 1 582 ? 11.359 7.445 37.625 1 31.08 582 THR B O 1
ATOM 9405 N N . ARG B 1 583 ? 10.406 6.363 39.406 1 37.19 583 ARG B N 1
ATOM 9406 C CA . ARG B 1 583 ? 9.695 7.273 40.312 1 37.19 583 ARG B CA 1
ATOM 9407 C C . ARG B 1 583 ? 10.453 8.586 40.469 1 37.19 583 ARG B C 1
ATOM 9409 O O . ARG B 1 583 ? 9.906 9.57 40.969 1 37.19 583 ARG B O 1
ATOM 9416 N N . MET B 1 584 ? 11.898 8.664 40.375 1 29.92 584 MET B N 1
ATOM 9417 C CA . MET B 1 584 ? 12.508 9.797 41.062 1 29.92 584 MET B CA 1
ATOM 9418 C C . MET B 1 584 ? 12.891 10.898 40.094 1 29.92 584 MET B C 1
ATOM 9420 O O . MET B 1 584 ? 13.578 10.648 39.094 1 29.92 584 MET B O 1
ATOM 9424 N N . MET B 1 585 ? 12.094 11.891 39.75 1 31.14 585 MET B N 1
ATOM 9425 C CA . MET B 1 585 ? 12.227 13.062 38.906 1 31.14 585 MET B CA 1
ATOM 9426 C C . MET B 1 585 ? 13.508 13.82 39.219 1 31.14 585 MET B C 1
ATOM 9428 O O . MET B 1 585 ? 13.727 14.258 40.344 1 31.14 585 MET B O 1
ATOM 9432 N N . ASN B 1 586 ? 14.719 13.352 38.531 1 24.25 586 ASN B N 1
ATOM 9433 C CA . ASN B 1 586 ? 15.953 14.07 38.844 1 24.25 586 ASN B CA 1
ATOM 9434 C C . ASN B 1 586 ? 16 15.43 38.188 1 24.25 586 ASN B C 1
ATOM 9436 O O . ASN B 1 586 ? 15.602 15.562 37.031 1 24.25 586 ASN B O 1
ATOM 9440 N N . TYR B 1 587 ? 15.93 16.547 38.875 1 30.52 587 TYR B N 1
ATOM 9441 C CA . TYR B 1 587 ? 16.109 17.969 38.594 1 30.52 587 TYR B CA 1
ATOM 9442 C C . TYR B 1 587 ? 17.484 18.266 38.031 1 30.52 587 TYR B C 1
ATOM 9444 O O . TYR B 1 587 ? 18.5 17.844 38.594 1 30.52 587 TYR B O 1
ATOM 9452 N N . VAL B 1 588 ? 17.781 18.141 36.719 1 25.48 588 VAL B N 1
ATOM 9453 C CA . VAL B 1 588 ? 19.062 18.734 36.375 1 25.48 588 VAL B CA 1
ATOM 9454 C C . VAL B 1 588 ? 18.844 20.172 35.875 1 25.48 588 VAL B C 1
ATOM 9456 O O . VAL B 1 588 ? 17.906 20.438 35.156 1 25.48 588 VAL B O 1
#

Organism: NCBI:txid717959

Sequence (1176 aa):
MNIYMKEYQLNVDPRILELLGPNLYTNIYYVLAELVANAYDADAHNVYIISNKDDIRIEDDGHGMSYQNGEVKKFLNVAGVSRVKEEESMTRSGERRKMGRKGVGKLAALSVSESVDVMTISDNEKSGFVLSRRPIDGNKLRPIADDDIKFVYIQEHGTAIVMRNPQYRLNKSMDSVKRNLLKIFPLVNDNFKIHIIRGNETVTIDTFDENIAKELCAFISLGDDFSDLAKNIPNQYPAKRTELVEHREPYTEPINLKDNAGNDHEYTLKIMGWIGAYASTRGRKAALTDFPDNFISLYANKKMGEFNILPIVGQNKLNEVYVVGQLYIDLFELSELPDMALSNRQGYKSDDPRYEAVIKYVRTILLPDILRKRGLFSNEQNREKKQRKLNEQKNTEAKFREAVDTFRNIVSENAAESIGRLAPDSSRETIEQIISDAINNNANALGLKTVVDSQKKKILISHASKDKALADLIYSFLVFNNIPPEDILYTSCDDEISRIPEGTASIYNYLRDFFVESYSNQKIFVIFVTSDNTPSAWGAMTEIGASWITQVDNRIFNIPPFRPQHPLNDEALWHSTERNETRMMNYVMNIYMKEYQLNVDPRILELLGPNLYTNIYYVLAELVANAYDADAHNVYIISNKDDIRIEDDGHGMSYQNGEVKKFLNVAGVSRVKEEESMTRSGERRKMGRKGVGKLAALSVSESVDVMTISDNEKSGFVLSRRPIDGNKLRPIADDDIKFVYIQEHGTAIVMRNPQYRLNKSMDSVKRNLLKIFPLVNDNFKIHIIRGNETVTIDTFDENIAKELCAFISLGDDFSDLAKNIPNQYPAKRTELVEHREPYTEPINLKDNAGNDHEYTLKIMGWIGAYASTRGRKAALTDFPDNFISLYANKKMGEFNILPIVGQNKLNEVYVVGQLYIDLFELSELPDMALSNRQGYKSDDPRYEAVIKYVRTILLPDILRKRGLFSNEQNREKKQRKLNEQKNTEAKFREAVDTFRNIVSENAAESIGRLAPDSSRETIEQIISDAINNNANALGLKTVVDSQKKKILISHASKDKALADLIYSFLVFNNIPPEDILYTSCDDEISRIPEGTASIYNYLRDFFVESYSNQKIFVIFVTSDNTPSAWGAMTEIGASWITQVDNRIFNIPPFRPQHPLNDEALWHSTERNETRMMNYV

Foldseek 3Di:
DPPPDDDDDDDDFLLCLVVLAQVLAVAVLLLVLLVLLVLVLLQFQEWEWEFDPFKTKIWTQGQWADPVVCRVVVLLPAQDFQFQDPVSQAHPVRPAGRPDGGSHSSSSLCHFAQWKWKWWAHPNDTWIWIDGSDADPRRHTHTDDRVPRDDDPYDRGIMMIIRGRTNDHDDPDPVVNLVSNCLQFVPAANRHKYWYHYPHDIDIDRHRPLVLQCQFQAKEWEDDPCLCSVVNHDCPDVVCSPLRYYYHYWDKDWDWAAWPVRDIDIDIWTKGWMKTFGPDCPPQPPPPDPQHPQAEWEAASSGTQANHCCVVLDPPDPRSSGMHIYMYTNVQPDSRHDHQGDPSSHHGNCPDPSNVVVSVCCNPPVVVSNSVSSVVSVVVVVVVVVVVVVVVVVVLVVVVVVLVVVLVVQLVVQLVVVVVVDDPPDDPVVSVVSSVVSCLQSVLSQLAQRVDDDDAAAEEEFEAPVCVVVSQVVLVVCVVVVDDLQRYADCNYPDQNNHDHDPPDDPVSVVLCVLRNVSPPHQYEYEYEEEPCQVVGPVRVVVVVSCLVSVGHYAYAYEPPDQDDPPPPRPPDHFDWYDDPDDDRDGD/DPPPPDDDDDDDFLLCLVVLAQVLAVAVLLLVLLVLLVLVLLQFQEWEWEFDPFKIKIKTQGQWADPVVCRVVVLLPAQDFQFQDPVSQAHPVRPAGRPDGGSHSSSSLCHFAQWKWKWWAHPNDTWIWIDGSDADPRRHTHTDDRVRRDDDPYDRGIMMIIRGRTNDHDDPDPVVNLVSNCLQFVPAANRHKYWYHYPHDIDIDRHRPLVLQCQFQAKEWEDDPCLCSVVNHDCPDVVCSPLRYYYHYWDKDWDWAAWPVRDIDIDIWTKGWMKTFGPDCPPQPPPPDPQHPQAEWEAASSGTQANHCCVVLDPPDPRSSGMHIYMYTNVQPDSRHDHQGDPSSHHGNCPDPSNVVVSVCCNPPVVVSNSVSSVVSVVVVVVVVVVVVVVVVVVVVVVVVVLVVVLVVQLVVQLVVVVVPDDPPDDPVVSVVSSVVSCLVSVLSQLGQRVDDDDAAFEEEFEAPVCVVVSQVVLVVCVVVVDDCQRYADCNYPDQNNHDHDPPDDPVVVVLCVLRNVSDPNQYEYEYEEEPCQVVGPVRVVVVVSCLVSVGHYAYAYEPPDQDDPPPPSPPDHFDWYDDPDDDRDGD

Radius of gyration: 37.89 Å; Cα contacts (8 Å, |Δi|>4): 2181; chains: 2; bounding box: 71×136×97 Å

Nearest PDB structures (foldseek):
  6xld-assembly1_B  TM=4.624E-01  e=3.588E-15  Saccharomyces cerevisiae S288C
  7zr0-assembly1_B  TM=4.733E-01  e=2.599E-14  Homo sapiens
  8u1m-assembly1_A  TM=5.658E-01  e=5.298E-12  Trichoplusia ni
  7zub-assembly1_B  TM=4.711E-01  e=9.546E-14  Homo sapiens
  8eob-assembly1_A  TM=4.125E-01  e=1.246E-14  Homo sapiens

InterPro domains:
  IPR036890 Histidine kinase/HSP90-like ATPase superfamily [G3DSA:3.30.565.10] (3-191)
  IPR036890 Histidine kinase/HSP90-like ATPase superfamily [SSF55874] (9-169)

pLDDT: mean 77.03, std 17.9, range [23.8, 98.5]

Secondary structure (DSSP, 8-state):
-------EE-EE-GGGGGGGSTTSSSSHHHHHHHHHHHHHHTT-SEEEEEE-SSEEEEEE-S----TTTTHHHHHHEET-----SGGGSB-TTSSSB----SS-GGGGGGGT-SEEEEEEEETTEEEEEEEESS-BTTTEEEEPPGGG---SS--SSEEEEEEES-SS---S-HHHHHHHHHHH-TT-BTTBEEEEEETTEEEEE-S--GGGGGGEEEEEEESGGGGGGGGGS--S-GGGHHHHEEEEPPEEEEEEEE-TTS-EEEEEEEEEEEEEEES--TT------SS-SS-EEEEETTEEEES--HHHH----GGGGGEEEEEE-GGGG-TTSPP-B-TTSS-B-TT-HHHHHHHHHIIIIIHHHHHHHHHHHHHHHHHHHHHHHHHHHHHHHHHHHHHHHHHHHHHHHHHHHHHHTS-TT--HHHHHHHHHHHHHHTGGGGT---S--S--EEEEEE--GGGHHHHHHHHHHHHHTT--GGGEE-TT-SSGGGS--TT-S-HHHHHHHHHHHTTSSSEEEEEEEESTTGGG-HHHHHHHHHHHHHT-EEEEEE-TT----TTS-SSS--EE----SSS-----/-------EE-EE-GGGGGGGSTTSSSSHHHHHHHHHHHHHHTT-SEEEEEE-SSEEEEEE-S----TTTTHHHHHHEET-----SGGGSB-TTSSSB----SS-GGGGGGGT-SEEEEEEEETTEEEEEEEESS-BTTTEEEEPPGGG---SS--SSEEEEEEES-SS---S-HHHHHHHHHHH----BTTBEEEEEETTEEEEE-S--GGGGGGEEEEEEESGGGGGGGGGS--S-GGGHHHHEEEEPPEEEEEEEE-TTS-EEEEEEEEEEEEEEES--TT------SS-SS-EEEEETTEEEES--HHHH----GGGGGEEEEEE-GGGG-TTSPP-B-TTSS-B-TT-HHHHHHHHHIIIIIHHHHHHHHHHHHHHHHHHHHHHHHHHHHHHHHHHHHHHHHHHHHHHHHHHHHHHTS-TT--HHHHHHHHHHHHHHTGGGGT---S--S--EEEEEE--GGGHHHHHHHHHHHHHTT--GGGEE-TT-SSGGGSPPTT-S-HHHHHHHHHHHTTSSSEEEEEEEESTTGGG-HHHHHHHHHHHHHT-EEEEEE-TT----TTS-SSS--EE----SSS-----

Solvent-accessible surface area (backbone atoms only — not comparable to full-atom values): 63153 Å² total; per-residue (Å²): 129,84,74,76,73,77,81,47,62,56,42,70,38,60,51,48,44,44,58,38,30,60,48,47,43,93,46,66,64,60,33,48,45,38,50,50,41,52,31,51,39,41,64,22,44,44,35,36,40,37,51,53,97,58,31,41,34,39,37,24,48,12,59,43,37,32,65,90,78,42,43,44,55,54,68,32,35,32,28,41,76,67,44,68,44,62,85,51,37,42,25,92,86,62,82,44,70,43,72,74,47,53,44,52,53,83,51,36,56,44,21,40,8,62,42,28,40,39,31,25,21,16,92,79,36,70,46,34,33,38,47,48,36,70,43,46,90,67,36,30,40,55,63,44,56,66,91,71,59,76,72,89,88,54,69,82,31,9,37,35,42,34,26,38,61,40,76,61,76,78,62,88,45,66,65,56,44,51,54,54,46,43,72,51,47,54,65,34,29,96,68,31,32,41,33,41,33,43,89,89,46,72,49,72,47,48,64,71,77,64,65,61,31,53,49,24,57,19,36,38,20,20,28,74,90,45,47,69,46,59,75,46,33,59,75,89,50,69,92,47,40,72,70,22,43,43,83,41,69,49,49,71,46,82,42,79,43,53,34,70,87,67,48,78,45,80,44,73,44,49,44,32,30,38,41,33,20,42,69,65,61,79,92,56,62,86,46,92,48,100,68,56,84,50,25,32,23,38,23,31,83,60,36,51,34,23,66,59,45,44,85,74,46,49,84,83,50,82,73,55,67,33,29,30,33,42,36,39,32,49,70,65,63,42,46,54,36,63,85,40,66,39,71,71,45,68,26,61,45,76,83,37,68,69,51,43,52,52,48,48,46,39,41,72,45,53,52,53,50,50,50,50,26,42,47,54,52,50,51,53,50,48,52,53,49,44,52,49,39,52,53,49,50,54,52,46,54,57,52,52,59,56,43,57,56,51,32,50,53,52,40,13,50,53,29,14,55,57,54,61,72,49,65,77,81,62,55,50,66,55,46,16,49,47,41,35,49,32,48,46,69,46,28,25,59,74,33,32,64,28,85,60,83,91,77,47,67,29,42,36,54,46,52,28,83,90,44,44,70,58,52,50,49,52,46,52,51,41,44,70,69,70,40,55,57,76,54,35,44,30,76,88,48,90,53,70,70,23,23,74,71,94,84,64,88,56,74,65,53,51,48,50,45,54,69,44,53,49,24,50,65,43,37,47,32,31,33,37,46,41,35,82,53,27,88,75,23,68,68,40,46,52,46,48,55,48,42,49,77,62,66,57,54,62,45,42,39,26,30,78,89,43,72,81,58,82,83,51,77,65,74,58,93,55,43,59,46,70,85,63,92,61,93,74,82,63,84,96,128,85,75,76,72,78,82,47,62,55,42,68,38,60,49,48,44,43,59,37,29,60,49,47,42,91,47,65,63,61,33,49,46,36,50,50,42,51,30,51,39,41,63,21,43,45,33,37,40,36,52,53,95,59,30,42,33,38,37,24,48,14,59,42,37,32,66,90,79,42,43,44,56,54,67,32,34,32,28,42,75,69,44,69,44,62,85,52,36,43,25,93,85,62,81,44,70,44,72,74,46,54,44,52,53,84,52,37,56,46,20,40,7,64,42,28,40,39,31,24,21,15,93,80,35,72,45,34,33,39,49,49,36,70,43,46,90,66,37,32,38,56,65,44,56,67,90,72,59,74,73,88,88,55,69,79,31,8,38,36,41,34,26,38,62,40,77,63,77,77,62,88,47,65,65,57,44,50,53,54,46,42,72,51,46,54,66,34,30,94,68,30,31,40,33,41,34,42,88,88,46,73,48,72,46,47,64,72,78,63,67,62,30,52,48,25,57,21,36,38,21,22,29,73,89,46,46,69,46,59,75,47,33,58,75,88,50,70,91,46,40,72,71,22,46,41,82,40,70,49,49,70,47,82,42,81,44,55,32,71,86,65,49,77,42,81,44,72,45,49,42,31,29,38,40,33,21,41,68,63,60,78,91,55,62,86,45,93,47,100,70,56,84,48,25,34,23,38,24,31,83,61,35,52,34,24,67,60,45,43,86,74,46,50,83,86,50,82,72,56,66,34,30,30,33,43,36,39,32,50,72,64,63,41,46,54,35,63,86,39,65,39,72,71,46,68,25,61,45,75,84,37,67,70,50,44,52,50,48,48,46,38,40,71,45,53,50,54,50,49,50,50,26,42,48,55,51,50,51,54,51,48,51,52,49,39,52,49,49,51,54,48,49,56,53,49,55,55,52,51,58,54,42,56,57,51,30,49,54,51,37,14,51,54,30,14,58,56,55,63,71,48,62,77,82,62,53,49,64,56,46,16,50,46,41,33,48,29,48,43,68,45,27,27,56,73,35,31,63,28,86,62,84,91,80,47,68,30,43,37,53,45,50,27,83,90,44,46,71,58,52,51,49,52,46,53,50,42,45,72,70,70,40,56,57,76,51,35,43,30,76,86,47,92,53,70,69,22,23,76,72,94,86,64,87,55,74,63,59,52,48,49,45,53,69,44,50,56,21,54,60,44,37,47,30,31,35,35,45,40,34,83,53,26,88,75,23,68,68,39,46,54,47,49,54,49,40,47,78,62,67,56,53,62,43,42,38,24,31,77,88,43,71,84,59,68,80,50,75,66,79,56,90,56,43,60,46,69,83,63,93,62,93,72,80,61,86,100